Protein AF-0000000072324059 (afdb_homodimer)

Organism: Xylanibacter ruminicola (strain ATCC 19189 / DSM 19721 / CIP 105475 / JCM 8958 / 23) (NCBI:txid264731)

Solvent-accessible surface area (backbone atoms only — not comparable to full-atom values): 71885 Å² total; per-residue (Å²): 132,83,68,82,66,76,68,74,68,68,46,72,65,55,51,50,51,52,51,50,51,44,51,52,53,36,51,53,48,53,70,52,41,66,77,66,84,62,69,85,71,88,82,51,75,71,35,57,34,83,44,36,63,39,50,29,70,50,35,42,52,23,43,55,51,69,64,56,50,46,51,49,46,52,54,49,57,70,64,52,53,51,36,25,38,51,46,71,64,54,51,57,50,34,46,50,49,50,50,60,77,40,64,90,40,55,87,95,51,64,65,66,53,57,57,52,51,42,52,50,53,51,52,49,51,71,54,28,19,23,42,57,69,58,40,57,68,54,53,79,45,62,82,39,47,34,25,40,31,54,87,95,45,72,43,81,38,48,47,74,63,39,28,26,47,66,52,46,56,52,50,54,48,66,36,75,79,44,39,78,45,42,74,61,47,68,71,60,56,61,65,83,57,56,68,59,32,38,41,81,34,60,68,63,29,50,52,52,47,50,50,55,63,67,57,57,36,58,39,83,46,73,44,48,56,61,36,71,65,46,46,56,62,38,63,25,42,74,69,45,37,38,43,51,52,22,49,47,52,52,43,48,68,68,59,67,45,69,68,29,51,53,37,26,51,52,11,44,46,49,40,42,42,53,49,48,46,52,52,51,50,45,32,61,72,74,33,44,77,45,57,72,32,65,45,50,40,50,50,55,56,46,51,37,46,52,53,41,44,51,45,24,50,24,62,65,63,40,60,47,65,66,54,42,58,50,68,47,50,53,17,44,54,32,38,64,76,55,44,62,68,60,14,50,53,51,41,49,46,33,44,57,59,50,31,79,79,45,76,56,29,50,62,49,41,53,22,51,50,50,18,29,50,44,31,43,68,58,47,81,71,62,69,49,73,66,51,55,52,53,27,26,52,51,21,33,52,47,27,50,53,41,47,47,14,51,41,25,50,71,44,53,44,80,87,61,59,67,65,66,60,57,52,28,35,51,52,12,27,58,53,44,60,51,46,60,68,47,45,55,51,49,24,68,74,47,69,53,81,47,59,49,56,37,53,59,66,55,37,64,80,38,70,68,52,39,48,26,49,70,67,17,43,36,53,39,54,48,20,52,51,27,12,53,52,21,21,52,34,20,57,72,66,71,45,61,26,62,58,30,25,35,25,31,58,50,33,61,53,12,37,52,79,56,27,57,78,36,78,64,45,43,87,90,68,63,66,57,78,83,42,54,43,63,60,44,29,43,58,63,47,39,26,37,60,44,21,48,50,49,31,59,72,67,65,52,57,67,76,43,45,47,31,25,36,19,45,60,12,67,38,61,46,54,70,35,47,51,52,41,42,68,77,35,73,87,58,88,71,66,63,67,61,32,34,37,86,29,55,48,21,59,38,52,52,38,44,42,43,28,51,28,47,53,45,54,61,53,57,72,68,51,90,57,89,43,70,67,52,45,45,51,49,47,51,51,55,52,49,48,42,56,72,72,47,46,53,72,63,20,83,60,49,70,51,46,50,50,48,38,48,51,46,50,44,54,48,50,48,56,64,49,47,69,61,64,65,62,73,70,77,84,124,133,83,70,81,64,76,69,75,69,67,46,72,66,54,52,50,51,51,50,49,52,42,51,52,52,37,50,55,49,52,70,51,40,66,77,66,84,64,68,84,72,87,84,51,76,71,35,57,34,83,44,36,63,40,49,29,70,48,35,42,53,23,43,54,51,69,65,56,48,48,52,49,44,52,55,47,55,71,64,52,52,50,34,27,38,52,46,69,63,54,50,57,52,35,45,48,48,50,50,60,77,39,65,88,41,55,87,96,50,64,65,65,52,56,58,51,51,43,52,51,53,50,52,49,51,70,54,28,20,23,42,57,71,60,38,56,69,54,52,80,44,61,82,38,44,34,27,41,31,54,88,95,44,72,44,81,39,50,47,76,62,41,29,26,46,65,53,47,56,53,50,55,48,66,37,74,80,44,39,76,45,42,75,60,47,69,70,62,55,61,66,81,57,56,70,60,33,37,41,81,34,61,68,62,29,49,52,51,48,50,50,55,62,66,57,58,37,58,41,84,45,72,44,46,55,62,37,71,65,45,48,56,64,38,62,26,42,73,69,46,38,37,43,49,52,21,50,47,52,52,42,48,68,68,58,68,46,68,68,28,52,52,37,26,51,52,10,45,47,50,40,42,41,51,48,48,47,53,51,52,50,46,32,60,73,73,34,44,78,44,57,72,33,64,46,51,41,50,48,55,54,48,51,38,48,53,54,40,42,51,47,23,51,24,60,64,62,38,61,48,64,65,54,41,57,51,68,47,49,53,19,43,54,34,37,64,76,54,45,61,68,59,12,50,54,50,41,49,45,32,44,57,58,50,30,77,79,46,76,57,27,48,61,50,41,53,21,51,51,51,18,31,50,44,30,42,67,55,46,81,71,64,70,48,71,66,50,55,53,52,27,28,52,51,21,33,50,47,28,52,52,40,47,48,13,52,42,24,48,72,43,54,43,80,87,63,59,68,65,65,59,56,52,28,34,51,51,13,27,59,54,44,61,50,45,60,69,47,45,54,53,49,24,69,73,47,68,52,81,47,58,50,56,38,54,59,67,53,36,62,80,38,69,68,52,38,48,26,49,70,67,15,44,35,54,40,53,49,20,51,52,28,12,52,52,22,22,51,34,21,57,72,67,71,46,60,27,62,57,32,26,33,24,31,60,50,33,64,54,13,37,51,81,55,27,58,79,36,78,65,45,42,86,89,68,64,64,58,80,84,43,55,43,62,59,44,29,42,58,62,48,41,26,38,60,43,21,47,52,49,33,59,72,68,66,52,56,68,74,44,43,47,29,24,36,21,45,60,12,64,38,60,47,54,69,34,48,51,53,41,42,68,76,36,72,87,58,88,71,66,67,66,60,33,35,35,87,28,54,49,21,58,38,51,52,38,44,41,43,27,50,28,46,53,45,55,63,54,55,72,69,53,89,58,87,43,69,67,52,44,45,50,49,47,50,52,54,51,50,48,42,56,72,72,47,46,52,73,61,21,83,60,50,69,49,47,50,52,50,38,49,52,48,51,43,55,50,49,47,56,65,50,49,67,62,63,66,61,76,69,78,84,124

Sequence (1366 aa):
MSSFNIKNDLTWRDFLIRLGLIIITVAIIVWMMPRSSQHNFKIEKGRPWIYTDLKAPFDFPIYKSDEAVRAERDSIMKQYEPYYIMNSEIVGKQVRQFSKDYSNGIPGLHNDYISIISNRLHRLYEQGIMSNSEYAKISKDTSRFVRIVSGKNATSSQISHVYSVVSAYEQLFQDQTLAKHREVLQKCNLNDYITPNLTYDKERSEASLNDLQNSIPLASGLVQRGEKIIDRGDIVDGKTYNKLLSFQKEMERQNVDQEKIRLNIMGQLLYTAILITCFTIFLTLFRKDYFEKVRSTTMLYALIVLFTIIASAMVEHSVLHVYIVPFAMVPIFIRVFMDSRTAFMAHSTMVLTCACFLQYPLEFVAVELVAGLVAIFSLRELSSRSQLFWTAVSVTLAGILTNLALDWIRINDISKISYSEYNYLIINGVLLFCSYPLLYVIEKAFGFTSNITLIELSDMNKAVLRKMSEVAPGTFQHSIQVGNLAAEIANKIGAKSQLVRTGALYHDIGKIVNPIYFTENQSGVNPHEKMNPIDSAQMIISHVTEGTKLADKYNLPDVIKEFITTHHGQGKTKYFYVQYKNAHPNDDVDDLLFTYPGPNPFTKEQAILMMADTVEAASRSLPDYTEKSIRELVNRLIDAQVAEGYFKECPITFRDIAYAKTVLIEKLKTIYHTRLSYPELKKMSSFNIKNDLTWRDFLIRLGLIIITVAIIVWMMPRSSQHNFKIEKGRPWIYTDLKAPFDFPIYKSDEAVRAERDSIMKQYEPYYIMNSEIVGKQVRQFSKDYSNGIPGLHNDYISIISNRLHRLYEQGIMSNSEYAKISKDTSRFVRIVSGKNATSSQISHVYSVVSAYEQLFQDQTLAKHREVLQKCNLNDYITPNLTYDKERSEASLNDLQNSIPLASGLVQRGEKIIDRGDIVDGKTYNKLLSFQKEMERQNVDQEKIRLNIMGQLLYTAILITCFTIFLTLFRKDYFEKVRSTTMLYALIVLFTIIASAMVEHSVLHVYIVPFAMVPIFIRVFMDSRTAFMAHSTMVLTCACFLQYPLEFVAVELVAGLVAIFSLRELSSRSQLFWTAVSVTLAGILTNLALDWIRINDISKISYSEYNYLIINGVLLFCSYPLLYVIEKAFGFTSNITLIELSDMNKAVLRKMSEVAPGTFQHSIQVGNLAAEIANKIGAKSQLVRTGALYHDIGKIVNPIYFTENQSGVNPHEKMNPIDSAQMIISHVTEGTKLADKYNLPDVIKEFITTHHGQGKTKYFYVQYKNAHPNDDVDDLLFTYPGPNPFTKEQAILMMADTVEAASRSLPDYTEKSIRELVNRLIDAQVAEGYFKECPITFRDIAYAKTVLIEKLKTIYHTRLSYPELKK

pLDDT: mean 85.5, std 12.82, range [18.81, 98.56]

Radius of gyration: 50.64 Å; Cα contacts (8 Å, |Δi|>4): 1934; chains: 2; bounding box: 85×171×115 Å

Nearest PDB structures (foldseek):
  4s1b-assembly3_A  TM=9.639E-01  e=1.904E-17  Listeria monocytogenes EGD-e
  4s1c-assembly3_A  TM=9.757E-01  e=4.007E-17  Listeria monocytogenes EGD-e
  4s1b-assembly3_D-2  TM=9.742E-01  e=4.987E-17  Listeria monocytogenes EGD-e
  4s1c-assembly3_D-2  TM=9.705E-01  e=4.373E-17  Listeria monocytogenes EGD-e
  4s1b-assembly3_A  TM=9.639E-01  e=2.292E-17  Listeria monocytogenes EGD-e

Foldseek 3Di:
DPPPCPCPVCDPVNVVVLVVLLVVLLCLLLVLFDQALQPPQPQDAQFFRAFAFDFALAKFFLFDDPVVLVVVLVVVVQQAAFEKEFAPVLLVVLLVVLCVVAVVHQPPDDNVVNVVLSVLSNVLSVLFEDEPVVLVVQVVPQQHWHWYDYDPDTDIDGSVSHHYLVRSVVVSCVDPVNVVVVVSVVVVCCSVSRDGRIGGDPVVRVVVSVVSSVPRDRGPGMRHGRFGLHHGGDRCHPVSSSVVVRSSVVSCVQRPDPVNSVVVSVVLSVQLSVLSVVLSVCCVPPPVVQVPAPLSVCLLSVLLSVLSSVLSVCSNRSHYDSLLAQLLLQLLLCVQFHNNVNSLSSSLSSLQSSLVNDSPSVLSNQLSSQLNNLLNVQCPAPQDLVSLLVNLVRSLVSSLVSSVVVCVVPVVDPVRDDCSSNVSSVSSSVVSSVSVVVSVVSCVVRQTDGNNNLVVLLPCPDPLNVLCCVQAVLLQVLLQQLLVLLLQLCVVVVHDSSLLSSLSNQLQSLCSVPVCCDPSRHDPDHPCVVPQLLVSLQVVLCSLVSSLVVCVVSVPGPSSNLLNQALQAFHFPVVSVVVVCVVPVPDPDDRSSGTRPHHFDQEPSSLSSNLSSQLSVVLVPDPDDDLVSSLVSSCVRLVVCVVVCSCVNYPADPVSSVSSSVSSSVVSCVVCVVVPPPPDPPD/DPPPCPCPVCDPVNVVVLVVLLVVLLCLLLVLFDQALQPPQPQDAQFFRAFAFDFALAKFFLFDDPVVLVVVLVVVVQQAAFEKEFDPVLLVVLLVVLCVVAVVHQPPDDNVVNVVLSVLSNVLSVLFEDEPVVLVVQVVPQAHWHWYDYPPDTDIDGSVSHHYLVRSVVVSCVDPVNVVVVVSVVVVPCSVSRDGRIDGDPVVRVVVSVVSSVPRDRGPGMRHGRFGLHHGGDRCHPVSSSVVVRSSVVSCVQRPDPVNSVVVSVVLSVQLSVLSVVLSVCCVPPPVVQVPAPLSVCLLSVLLSVLSSVLSVCSNRSHYDSLLAQLLLQLLLCVQQHNNVNSLSSSLSSLQSSLVNDSPSVLSNQLSSQLNNLLNVQCPAPQDLVSLLVNLVRSLVSSLVSSVVVCVVPVVDPVRDDCSSNVSSVSSSVVSSVSVVVSVVSCVVRQTDGNNNLVVLLPCPDPLNVLCCVQAVLLQVLLQQLLVLLLQLCVVVVHDSSLLSSLSNQLQSLCSVPVCCDPSRHDPDHPCVVPQLLVSLQVVLCSLVSSLVVCVVSVPGPSSNLLNQALQAFHFPVVSVVVCCVVPVPDPDDRSSGTRPHHFDQEPSSLSSNLSSQLSVVLVPDPDDDLVSSLVSSCVRLVVCVVVPSCVNYPADPVSSVSSSVSSSVVSCVVCVVVPPPPDPPD

InterPro domains:
  IPR003607 HD/PDEase domain [SM00471] (471-627)
  IPR003607 HD/PDEase domain [cd00077] (473-638)
  IPR006674 HD domain [PF01966] (475-617)
  IPR006674 HD domain [PS51831] (475-569)
  IPR006675 HDIG domain [TIGR00277] (473-570)
  IPR011621 Metal-dependent phosphohydrolase, 7TM intracellular domain [PF07698] (264-450)
  IPR011624 Metal-dependent phosphohydrolase, 7TM extracellular domain [PF07697] (52-247)
  IPR052722 Cyclic-di-AMP phosphodiesterase PgpH [PTHR36442] (16-683)

Secondary structure (DSSP, 8-state):
-----------HHHHHHHHHHHHHHHHHHHHHS-----------TTSB--SSPEE-SS-EEEEPPHHHHHHHHHHHHHH---EEEE-HHHHHHHHHHHHHHTTT--TTS-THHHHHHHHHHHHHHHH-EE-HHHHHHHTTSTT-EEEEEETTEEEEEEGGGSEEHHHHHHHHTTSHHHHTTHHHHHTTTGGGG----EEE-HHHHHHHHHHHHHHS-SEEEEEPTT-EEE-TT-B--HHHHHHHHHHHHHHHHHH--HHHHHHHHHHHHHHHHHHHHHHHHHHHHH-HHHHTSHHHHHHHHHHHHHHHHHHHHHHHTT-S-GGGS-TTHHHHHHHHHS-HHHHHHHHHHHHHHHHTT-SSHHHHHHHHHHHHHHHHHH-SS---HHHHHHHHHHHHHHHHHHHHHHHHHH-S-GGG--HHHHHHHHHHHHHGGGHHHHHHHHHHHHT---HHHHHHHT-TTSHHHHHHHHH-HHHHHHHHHHHHHHHHHHHHHTS-HHHHHHHHHHTTGGGGTSGGGSGGG-SS--GGGGS-HHHHHHHHHHHHHHHHHHHHHTT--HHHHHHHHHTTTT-B-HHHHHHHHHH-TT----GGGGB---PPP-SHHHHHHHHHHHHHHHHTT-S---HHHHHHHHHHHHHHHHHHTTTTTS---HHHHHHHHHHHHHHHHHHHHHHHTS-----/-----------HHHHHHHHHHHHHHHHHHHHHS-----------TTSB--SSPEE-SS-EEEEPPHHHHHHHHHHHHHH---EEEE-HHHHHHHHHHHHHHTTT--TTS-THHHHHHHHHHH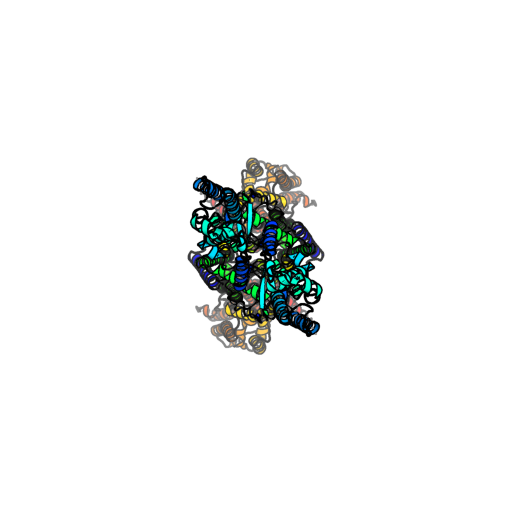HHHHH-EE-HHHHHHHTTSTT-EEEEEETTEEEEEEGGGSEEHHHHHHHHTTSHHHHTTHHHHHTTTGGGG----EEE-HHHHHHHHHHHHHHS-SEEEEEPTT-EEE-TT-B--HHHHHHHHHHHHHHHHHH--HHHHHHHHHHHHHHHHHHHHHHHHHHHHH-HHHHTSHHHHHHHHHHHHHHHHHHHHHHHTT-S-GGGS-TTHHHHHHHHHS-HHHHHHHHHHHHHHHHTT-SSHHHHHHHHHHHHHHHHHH-SS---HHHHHHHHHHHHHHHHHHHHHHHHHH-S-GGG--HHHHHHHHHHHHHGGGHHHHHHHHHHHHT---HHHHHHHT-TTSHHHHHHHHH-HHHHHHHHHHHHHHHHHHHHHTS-HHHHHHHHHHTTGGGGTSGGGSGGG-SS--GGGGS-HHHHHHHHHHHHHHHHHHHHHTT--HHHHHHHHHTTTT-B-HHHHHHHHHH-TT----GGGGB---PPP-SHHHHHHHHHHHHHHHHTT-S---HHHHHHHHHHHHHHHHHHTTTTTS---HHHHHHHHHHHHHHHHHHHHHHHT------

Structure (mmCIF, N/CA/C/O backbone):
data_AF-0000000072324059-model_v1
#
loop_
_entity.id
_entity.type
_entity.pdbx_description
1 polymer 'Membrane-associated receptor'
#
loop_
_atom_site.group_PDB
_atom_site.id
_atom_site.type_symbol
_atom_site.label_atom_id
_atom_site.label_alt_id
_atom_site.label_comp_id
_atom_site.label_asym_id
_atom_site.label_entity_id
_atom_site.label_seq_id
_atom_site.pdbx_PDB_ins_code
_atom_site.Cartn_x
_atom_site.Cartn_y
_atom_site.Cartn_z
_atom_site.occupancy
_atom_site.B_iso_or_equiv
_atom_site.auth_seq_id
_atom_site.auth_comp_id
_atom_site.auth_asym_id
_atom_site.auth_atom_id
_atom_site.pdbx_PDB_model_num
ATOM 1 N N . MET A 1 1 ? 17.906 17.406 27.359 1 18.86 1 MET A N 1
ATOM 2 C CA . MET A 1 1 ? 18.156 16.188 26.594 1 18.86 1 MET A CA 1
ATOM 3 C C . MET A 1 1 ? 16.906 15.297 26.562 1 18.86 1 MET A C 1
ATOM 5 O O . MET A 1 1 ? 17.016 14.078 26.438 1 18.86 1 MET A O 1
ATOM 9 N N . SER A 1 2 ? 15.789 15.828 26.875 1 21.97 2 SER A N 1
ATOM 10 C CA . SER A 1 2 ? 14.492 15.203 27.109 1 21.97 2 SER A CA 1
ATOM 11 C C . SER A 1 2 ? 14.016 14.438 25.875 1 21.97 2 SER A C 1
ATOM 13 O O . SER A 1 2 ? 13.898 15 24.797 1 21.97 2 SER A O 1
ATOM 15 N N . SER A 1 3 ? 14.484 13.148 25.781 1 26.77 3 SER A N 1
ATOM 16 C CA . SER A 1 3 ? 14.117 12.023 24.922 1 26.77 3 SER A CA 1
ATOM 17 C C . SER A 1 3 ? 12.633 12.047 24.578 1 26.77 3 SER A C 1
ATOM 19 O O . SER A 1 3 ? 11.781 12.062 25.469 1 26.77 3 SER A O 1
ATOM 21 N N . PHE A 1 4 ? 12.211 12.875 23.734 1 28.81 4 PHE A N 1
ATOM 22 C CA . PHE A 1 4 ? 10.859 12.695 23.203 1 28.81 4 PHE A CA 1
ATOM 23 C C . PHE A 1 4 ? 10.523 11.211 23.094 1 28.81 4 PHE A C 1
ATOM 25 O O . PHE A 1 4 ? 11.086 10.508 22.25 1 28.81 4 PHE A O 1
ATOM 32 N N . ASN A 1 5 ? 10.336 10.477 24.156 1 31.94 5 ASN A N 1
ATOM 33 C CA . ASN A 1 5 ? 9.75 9.172 24.422 1 31.94 5 ASN A CA 1
ATOM 34 C C . ASN A 1 5 ? 8.531 8.906 23.547 1 31.94 5 ASN A C 1
ATOM 36 O O . ASN A 1 5 ? 7.477 9.508 23.75 1 31.94 5 ASN A O 1
ATOM 40 N N . ILE A 1 6 ? 8.625 8.984 22.312 1 38.5 6 ILE A N 1
ATOM 41 C CA . ILE A 1 6 ? 7.504 8.312 21.656 1 38.5 6 ILE A CA 1
ATOM 42 C C . ILE A 1 6 ? 7.027 7.141 22.516 1 38.5 6 ILE A C 1
ATOM 44 O O . ILE A 1 6 ? 7.734 6.141 22.672 1 38.5 6 ILE A O 1
ATOM 48 N N . LYS A 1 7 ? 6.543 7.363 23.609 1 38.88 7 LYS A N 1
ATOM 49 C CA . LYS A 1 7 ? 5.852 6.414 24.484 1 38.88 7 LYS A CA 1
ATOM 50 C C . LYS A 1 7 ? 5.098 5.371 23.672 1 38.88 7 LYS A C 1
ATOM 52 O O . LYS A 1 7 ? 4.094 5.684 23.016 1 38.88 7 LYS A O 1
ATOM 57 N N . ASN A 1 8 ? 5.652 4.527 22.922 1 48.31 8 ASN A N 1
ATOM 58 C CA . ASN A 1 8 ? 5.09 3.242 22.531 1 48.31 8 ASN A CA 1
ATOM 59 C C . ASN A 1 8 ? 4.219 2.645 23.625 1 48.31 8 ASN A C 1
ATOM 61 O O . ASN A 1 8 ? 4.664 1.763 24.359 1 48.31 8 ASN A O 1
ATOM 65 N N . ASP A 1 9 ? 3.529 3.4 24.203 1 56.38 9 ASP A N 1
ATOM 66 C CA . ASP A 1 9 ? 2.768 2.979 25.375 1 56.38 9 ASP A CA 1
ATOM 67 C C . ASP A 1 9 ? 1.822 1.83 25.031 1 56.38 9 ASP A C 1
ATOM 69 O O . ASP A 1 9 ? 0.601 1.977 25.125 1 56.38 9 ASP A O 1
ATOM 73 N N . LEU A 1 10 ? 2.232 1.061 24.094 1 67.62 10 LEU A N 1
ATOM 74 C CA . LEU A 1 10 ? 1.354 -0.103 24.047 1 67.62 10 LEU A CA 1
ATOM 75 C C . LEU A 1 10 ? 1.374 -0.856 25.375 1 67.62 10 LEU A C 1
ATOM 77 O O . LEU A 1 10 ? 2.432 -1.305 25.812 1 67.62 10 LEU A O 1
ATOM 81 N N . THR A 1 11 ? 0.363 -0.679 26.172 1 78.38 11 THR A N 1
ATOM 82 C CA . THR A 1 11 ? 0.177 -1.412 27.406 1 78.38 11 THR A CA 1
ATOM 83 C C . THR A 1 11 ? 0.084 -2.912 27.156 1 78.38 11 THR A C 1
ATOM 85 O O . THR A 1 11 ? -0.093 -3.338 26 1 78.38 11 THR A O 1
ATOM 88 N N . TRP A 1 12 ? 0.52 -3.732 28.062 1 82.12 12 TRP A N 1
ATOM 89 C CA . TRP A 1 12 ? 0.41 -5.184 27.984 1 82.12 12 TRP A CA 1
ATOM 90 C C . TRP A 1 12 ? -0.991 -5.602 27.547 1 82.12 12 TRP A C 1
ATOM 92 O O . TRP A 1 12 ? -1.155 -6.578 26.812 1 82.12 12 TRP A O 1
ATOM 102 N N . ARG A 1 13 ? -1.953 -4.875 27.969 1 83.19 13 ARG A N 1
ATOM 103 C CA . ARG A 1 13 ? -3.33 -5.156 27.578 1 83.19 13 ARG A CA 1
ATOM 104 C C . ARG A 1 13 ? -3.523 -4.965 26.078 1 83.19 13 ARG A C 1
ATOM 106 O O . ARG A 1 13 ? -4.207 -5.758 25.422 1 83.19 13 ARG A O 1
ATOM 113 N N . ASP A 1 14 ? -2.873 -3.855 25.516 1 85.69 14 ASP A N 1
ATOM 114 C CA . ASP A 1 14 ? -2.975 -3.598 24.094 1 85.69 14 ASP A CA 1
ATOM 115 C C . ASP A 1 14 ? -2.326 -4.719 23.281 1 85.69 14 ASP A C 1
ATOM 117 O O . ASP A 1 14 ? -2.844 -5.117 22.234 1 85.69 14 ASP A O 1
ATOM 121 N N . PHE A 1 15 ? -1.252 -5.238 23.812 1 89.12 15 PHE A N 1
ATOM 122 C CA . PHE A 1 15 ? -0.551 -6.332 23.156 1 89.12 15 PHE A CA 1
ATOM 123 C C . PHE A 1 15 ? -1.398 -7.598 23.156 1 89.12 15 PHE A C 1
ATOM 125 O O . PHE A 1 15 ? -1.468 -8.305 22.141 1 89.12 15 PHE A O 1
ATOM 132 N N . LEU A 1 16 ? -2.127 -7.922 24.219 1 89.25 16 LEU A N 1
ATOM 133 C CA . LEU A 1 16 ? -2.957 -9.117 24.344 1 89.25 16 LEU A CA 1
ATOM 134 C C . LEU A 1 16 ? -4.164 -9.023 23.406 1 89.25 16 LEU A C 1
ATOM 136 O O . LEU A 1 16 ? -4.578 -10.031 22.828 1 89.25 16 LEU A O 1
ATOM 140 N N . ILE A 1 17 ? -4.668 -7.852 23.312 1 88.75 17 ILE A N 1
ATOM 141 C CA . ILE A 1 17 ? -5.816 -7.66 22.422 1 88.75 17 ILE A CA 1
ATOM 142 C C . ILE A 1 17 ? -5.398 -7.891 20.984 1 88.75 17 ILE A C 1
ATOM 144 O O . ILE A 1 17 ? -6.109 -8.547 20.219 1 88.75 17 ILE A O 1
ATOM 148 N N . ARG A 1 18 ? -4.289 -7.383 20.672 1 91.19 18 ARG A N 1
ATOM 149 C CA . ARG A 1 18 ? -3.785 -7.551 19.312 1 91.19 18 ARG A CA 1
ATOM 150 C C . ARG A 1 18 ? -3.482 -9.016 19.016 1 91.19 18 ARG A C 1
ATOM 152 O O . ARG A 1 18 ? -3.824 -9.523 17.953 1 91.19 18 ARG A O 1
ATOM 159 N N . LEU A 1 19 ? -2.869 -9.672 19.922 1 92.62 19 LEU A N 1
ATOM 160 C CA . LEU A 1 19 ? -2.557 -11.086 19.766 1 92.62 19 LEU A CA 1
ATOM 161 C C . LEU A 1 19 ? -3.832 -11.922 19.672 1 92.62 19 LEU A C 1
ATOM 163 O O . LEU A 1 19 ? -3.914 -12.859 18.875 1 92.62 19 LEU A O 1
ATOM 167 N N . GLY A 1 20 ? -4.816 -11.594 20.531 1 92.44 20 GLY A N 1
ATOM 168 C CA . GLY A 1 20 ? -6.098 -12.281 20.469 1 92.44 20 GLY A CA 1
ATOM 169 C C . GLY A 1 20 ? -6.801 -12.109 19.141 1 92.44 20 GLY A C 1
ATOM 170 O O . GLY A 1 20 ? -7.371 -13.062 18.609 1 92.44 20 GLY A O 1
ATOM 171 N N . LEU A 1 21 ? -6.754 -10.922 18.625 1 92.88 21 LEU A N 1
ATOM 172 C CA . LEU A 1 21 ? -7.363 -10.633 17.328 1 92.88 21 LEU A CA 1
ATOM 173 C C . LEU A 1 21 ? -6.695 -11.445 16.234 1 92.88 21 LEU A C 1
ATOM 175 O O . LEU A 1 21 ? -7.371 -11.984 15.352 1 92.88 21 LEU A O 1
ATOM 179 N N . ILE A 1 22 ? -5.383 -11.508 16.281 1 94.19 22 ILE A N 1
ATOM 180 C CA . ILE A 1 22 ? -4.625 -12.273 15.305 1 94.19 22 ILE A CA 1
ATOM 181 C C . ILE A 1 22 ? -5.004 -13.75 15.398 1 94.19 22 ILE A C 1
ATOM 183 O O . ILE A 1 22 ? -5.332 -14.375 14.391 1 94.19 22 ILE A O 1
ATOM 187 N N . ILE A 1 23 ? -5.02 -14.297 16.594 1 95.44 23 ILE A N 1
ATOM 188 C CA . ILE A 1 23 ? -5.262 -15.719 16.797 1 95.44 23 ILE A CA 1
ATOM 189 C C . ILE A 1 23 ? -6.676 -16.078 16.344 1 95.44 23 ILE A C 1
ATOM 191 O O . ILE A 1 23 ? -6.875 -17.062 15.641 1 95.44 23 ILE A O 1
ATOM 195 N N . ILE A 1 24 ? -7.609 -15.281 16.672 1 95.44 24 ILE A N 1
ATOM 196 C CA . ILE A 1 24 ? -9 -15.555 16.328 1 95.44 24 ILE A CA 1
ATOM 197 C C . ILE A 1 24 ? -9.18 -15.484 14.812 1 95.44 24 ILE A C 1
ATOM 199 O O . ILE A 1 24 ? -9.82 -16.344 14.219 1 95.44 24 ILE A O 1
ATOM 203 N N . THR A 1 25 ? -8.664 -14.438 14.219 1 96.81 25 THR A N 1
ATOM 204 C CA . THR A 1 25 ? -8.789 -14.273 12.773 1 96.81 25 THR A CA 1
ATOM 205 C C . THR A 1 25 ? -8.117 -15.422 12.031 1 96.81 25 THR A C 1
ATOM 207 O O . THR A 1 25 ? -8.68 -15.977 11.094 1 96.81 25 THR A O 1
ATOM 210 N N . VAL A 1 26 ? -6.891 -15.789 12.461 1 97.31 26 VAL A N 1
ATOM 211 C CA . VAL A 1 26 ? -6.137 -16.859 11.836 1 97.31 26 VAL A CA 1
ATOM 212 C C . VAL A 1 26 ? -6.879 -18.188 12.008 1 97.31 26 VAL A C 1
ATOM 214 O O . VAL A 1 26 ? -6.992 -18.969 11.07 1 97.31 26 VAL A O 1
ATOM 217 N N . ALA A 1 27 ? -7.398 -18.438 13.156 1 96.06 27 ALA A N 1
ATOM 218 C CA . ALA A 1 27 ? -8.109 -19.672 13.445 1 96.06 27 ALA A CA 1
ATOM 219 C C . ALA A 1 27 ? -9.352 -19.812 12.57 1 96.06 27 ALA A C 1
ATOM 221 O O . ALA A 1 27 ? -9.602 -20.891 12.008 1 96.06 27 ALA A O 1
ATOM 222 N N . ILE A 1 28 ? -10.094 -18.781 12.438 1 96.44 28 ILE A N 1
ATOM 223 C CA . ILE A 1 28 ? -11.312 -18.812 11.641 1 96.44 28 ILE A CA 1
ATOM 224 C C . ILE A 1 28 ? -10.969 -19.062 10.172 1 96.44 28 ILE A C 1
ATOM 226 O O . ILE A 1 28 ? -11.586 -19.906 9.516 1 96.44 28 ILE A O 1
ATOM 230 N N . ILE A 1 29 ? -9.992 -18.359 9.656 1 96.44 29 ILE A N 1
ATOM 231 C CA . ILE A 1 29 ? -9.625 -18.438 8.25 1 96.44 29 ILE A CA 1
ATOM 232 C C . ILE A 1 29 ? -9.109 -19.844 7.941 1 96.44 29 ILE A C 1
ATOM 234 O O . ILE A 1 29 ? -9.547 -20.484 6.98 1 96.44 29 ILE A O 1
ATOM 238 N N . VAL A 1 30 ? -8.156 -20.312 8.773 1 94.88 30 VAL A N 1
ATOM 239 C CA . VAL A 1 30 ? -7.527 -21.609 8.516 1 94.88 30 VAL A CA 1
ATOM 240 C C . VAL A 1 30 ? -8.555 -22.734 8.688 1 94.88 30 VAL A C 1
ATOM 242 O O . VAL A 1 30 ? -8.531 -23.719 7.945 1 94.88 30 VAL A O 1
ATOM 245 N N . TRP A 1 31 ? -9.453 -22.562 9.617 1 92.44 31 TRP A N 1
ATOM 246 C CA . TRP A 1 31 ? -10.492 -23.547 9.836 1 92.44 31 TRP A CA 1
ATOM 247 C C . TRP A 1 31 ? -11.391 -23.672 8.609 1 92.44 31 TRP A C 1
ATOM 249 O O . TRP A 1 31 ? -11.875 -24.766 8.297 1 92.44 31 TRP A O 1
ATOM 259 N N . MET A 1 32 ? -11.531 -22.641 7.898 1 91.25 32 MET A N 1
ATOM 260 C CA . MET A 1 32 ? -12.461 -22.625 6.773 1 91.25 32 MET A CA 1
ATOM 261 C C . MET A 1 32 ? -11.734 -22.922 5.465 1 91.25 32 MET A C 1
ATOM 263 O O . MET A 1 32 ? -12.367 -23.141 4.43 1 91.25 32 MET A O 1
ATOM 267 N N . MET A 1 33 ? -10.445 -22.953 5.43 1 90.12 33 MET A N 1
ATOM 268 C CA . MET A 1 33 ? -9.68 -23.219 4.223 1 90.12 33 MET A CA 1
ATOM 269 C C . MET A 1 33 ? -9.852 -24.672 3.781 1 90.12 33 MET A C 1
ATOM 271 O O . MET A 1 33 ? -10.016 -25.562 4.617 1 90.12 33 MET A O 1
ATOM 275 N N . PRO A 1 34 ? -9.844 -24.812 2.502 1 82.75 34 PRO A N 1
ATOM 276 C CA . PRO A 1 34 ? -10.008 -26.172 2.016 1 82.75 34 PRO A CA 1
ATOM 277 C C . PRO A 1 34 ? -8.812 -27.062 2.344 1 82.75 34 PRO A C 1
ATOM 279 O O . PRO A 1 34 ? -7.668 -26.594 2.334 1 82.75 34 PRO A O 1
ATOM 282 N N . ARG A 1 35 ? -8.992 -28.109 2.936 1 67.25 35 ARG A N 1
ATOM 283 C CA . ARG A 1 35 ? -7.938 -29.047 3.299 1 67.25 35 ARG A CA 1
ATOM 284 C C . ARG A 1 35 ? -7.523 -29.906 2.102 1 67.25 35 ARG A C 1
ATOM 286 O O . ARG A 1 35 ? -6.332 -30.125 1.876 1 67.25 35 ARG A O 1
ATOM 293 N N . SER A 1 36 ? -8.406 -30.812 1.737 1 54.88 36 SER A N 1
ATOM 294 C CA . SER A 1 36 ? -8.047 -31.828 0.753 1 54.88 36 SER A CA 1
ATOM 295 C C . SER A 1 36 ? -8.367 -31.359 -0.664 1 54.88 36 SER A C 1
ATOM 297 O O . SER A 1 36 ? -9.391 -30.734 -0.898 1 54.88 36 SER A O 1
ATOM 299 N N . SER A 1 37 ? -7.324 -30.938 -1.351 1 50.34 37 SER A N 1
ATOM 300 C CA . SER A 1 37 ? -7.539 -30.781 -2.787 1 50.34 37 SER A CA 1
ATOM 301 C C . SER A 1 37 ? -8.461 -31.875 -3.326 1 50.34 37 SER A C 1
ATOM 303 O O . SER A 1 37 ? -8.57 -32.062 -4.539 1 50.34 37 SER A O 1
ATOM 305 N N . GLN A 1 38 ? -9 -32.719 -2.512 1 47.31 38 GLN A N 1
ATOM 306 C CA . GLN A 1 38 ? -9.781 -33.844 -3.006 1 47.31 38 GLN A CA 1
ATOM 307 C C . GLN A 1 38 ? -11.078 -33.375 -3.66 1 47.31 38 GLN A C 1
ATOM 309 O O . GLN A 1 38 ? -11.969 -32.875 -2.982 1 47.31 38 GLN A O 1
ATOM 314 N N . HIS A 1 39 ? -11.031 -32.812 -4.715 1 50.5 39 HIS A N 1
ATOM 315 C CA . HIS A 1 39 ? -12.305 -32.656 -5.41 1 50.5 39 HIS A CA 1
ATOM 316 C C . HIS A 1 39 ? -12.922 -34 -5.738 1 50.5 39 HIS A C 1
ATOM 318 O O . HIS A 1 39 ? -12.344 -34.781 -6.504 1 50.5 39 HIS A O 1
ATOM 324 N N . ASN A 1 40 ? -13.695 -34.656 -4.844 1 51.72 40 ASN A N 1
ATOM 325 C CA . ASN A 1 40 ? -14.453 -35.844 -5.223 1 51.72 40 ASN A CA 1
ATOM 326 C C . ASN A 1 40 ? -15.461 -35.531 -6.32 1 51.72 40 ASN A C 1
ATOM 328 O O . ASN A 1 40 ? -16.516 -34.938 -6.059 1 51.72 40 ASN A O 1
ATOM 332 N N . PHE A 1 41 ? -14.93 -35.594 -7.559 1 60.31 41 PHE A N 1
ATOM 333 C CA . PHE A 1 41 ? -15.828 -35.469 -8.695 1 60.31 41 PHE A CA 1
ATOM 334 C C . PHE A 1 41 ? -16.547 -36.781 -8.992 1 60.31 41 PHE A C 1
ATOM 336 O O . PHE A 1 41 ? -15.93 -37.844 -8.977 1 60.31 41 PHE A O 1
ATOM 343 N N . LYS A 1 42 ? -17.875 -36.844 -8.875 1 64.81 42 LYS A N 1
ATOM 344 C CA . LYS A 1 42 ? -18.594 -37.969 -9.461 1 64.81 42 LYS A CA 1
ATOM 345 C C . LYS A 1 42 ? -18.531 -37.938 -10.984 1 64.81 42 LYS A C 1
ATOM 347 O O . LYS A 1 42 ? -19.266 -37.188 -11.633 1 64.81 42 LYS A O 1
ATOM 352 N N . ILE A 1 43 ? -17.531 -38.562 -11.523 1 72.81 43 ILE A N 1
ATOM 353 C CA . ILE A 1 43 ? -17.281 -38.562 -12.961 1 72.81 43 ILE A CA 1
ATOM 354 C C . ILE A 1 43 ? -18.141 -39.625 -13.625 1 72.81 43 ILE A C 1
ATOM 356 O O . ILE A 1 43 ? -18.031 -40.812 -13.297 1 72.81 43 ILE A O 1
ATOM 360 N N . GLU A 1 44 ? -19.156 -39.188 -14.312 1 70.12 44 GLU A N 1
ATOM 361 C CA . GLU A 1 44 ? -20 -40.125 -15.078 1 70.12 44 GLU A CA 1
ATOM 362 C C . GLU A 1 44 ? -19.812 -39.906 -16.578 1 70.12 44 GLU A C 1
ATOM 364 O O . GLU A 1 44 ? -19.953 -38.812 -17.078 1 70.12 44 GLU A O 1
ATOM 369 N N . LYS A 1 45 ? -19.469 -40.969 -17.25 1 76 45 LYS A N 1
ATOM 370 C CA . LYS A 1 45 ? -19.281 -40.938 -18.688 1 76 45 LYS A CA 1
ATOM 371 C C . LYS A 1 45 ? -20.594 -40.656 -19.406 1 76 45 LYS A C 1
ATOM 373 O O . LYS A 1 45 ? -21.625 -41.25 -19.078 1 76 45 LYS A O 1
ATOM 378 N N . GLY A 1 46 ? -20.594 -39.75 -20.312 1 71.31 46 GLY A N 1
ATOM 379 C CA . GLY A 1 46 ? -21.766 -39.469 -21.125 1 71.31 46 GLY A CA 1
ATOM 380 C C . GLY A 1 46 ? -22.688 -38.438 -20.5 1 71.31 46 GLY A C 1
ATOM 381 O O . GLY A 1 46 ? -23.703 -38.062 -21.078 1 71.31 46 GLY A O 1
ATOM 382 N N . ARG A 1 47 ? -22.438 -38.062 -19.406 1 72 47 ARG A N 1
ATOM 383 C CA . ARG A 1 47 ? -23.25 -37.062 -18.719 1 72 47 ARG A CA 1
ATOM 384 C C . ARG A 1 47 ? -22.531 -35.688 -18.719 1 72 47 ARG A C 1
ATOM 386 O O . ARG A 1 47 ? -21.312 -35.625 -18.844 1 72 47 ARG A O 1
ATOM 393 N N . PRO A 1 48 ? -23.344 -34.688 -18.672 1 75.81 48 PRO A N 1
ATOM 394 C CA . PRO A 1 48 ? -22.719 -33.375 -18.625 1 75.81 48 PRO A CA 1
ATOM 395 C C . PRO A 1 48 ? -21.938 -33.125 -17.344 1 75.81 48 PRO A C 1
ATOM 397 O O . PRO A 1 48 ? -22.344 -33.562 -16.266 1 75.81 48 PRO A O 1
ATOM 400 N N . TRP A 1 49 ? -20.812 -32.406 -17.469 1 77.88 49 TRP A N 1
ATOM 401 C CA . TRP A 1 49 ? -19.969 -32.031 -16.344 1 77.88 49 TRP A CA 1
ATOM 402 C C . TRP A 1 49 ? -20.656 -30.969 -15.469 1 77.88 49 TRP A C 1
ATOM 404 O O . TRP A 1 49 ? -20.938 -29.875 -15.945 1 77.88 49 TRP A O 1
ATOM 414 N N . ILE A 1 50 ? -20.984 -31.328 -14.266 1 67.69 50 ILE A N 1
ATOM 415 C CA . ILE A 1 50 ? -21.812 -30.484 -13.406 1 67.69 50 ILE A CA 1
ATOM 416 C C . ILE A 1 50 ? -20.922 -29.594 -12.547 1 67.69 50 ILE A C 1
ATOM 418 O O . ILE A 1 50 ? -21.375 -28.594 -11.984 1 67.69 50 ILE A O 1
ATOM 422 N N . TYR A 1 51 ? -19.75 -29.922 -12.516 1 71.62 51 TYR A N 1
ATOM 423 C CA . TYR A 1 51 ? -18.844 -29.156 -11.656 1 71.62 51 TYR A CA 1
ATOM 424 C C . TYR A 1 51 ? -18.234 -28 -12.414 1 71.62 51 TYR A C 1
ATOM 426 O O . TYR A 1 51 ? -18.531 -27.781 -13.586 1 71.62 51 TYR A O 1
ATOM 434 N N . THR A 1 52 ? -17.516 -27.172 -11.734 1 69.25 52 THR A N 1
ATOM 435 C CA . THR A 1 52 ? -16.875 -26 -12.328 1 69.25 52 THR A CA 1
ATOM 436 C C . THR A 1 52 ? -15.898 -26.422 -13.422 1 69.25 52 THR A C 1
ATOM 438 O O . THR A 1 52 ? -15.438 -27.562 -13.453 1 69.25 52 THR A O 1
ATOM 441 N N . ASP A 1 53 ? -15.734 -25.469 -14.32 1 72.19 53 ASP A N 1
ATOM 442 C CA . ASP A 1 53 ? -14.75 -25.719 -15.367 1 72.19 53 ASP A CA 1
ATOM 443 C C . ASP A 1 53 ? -13.438 -26.234 -14.773 1 72.19 53 ASP A C 1
ATOM 445 O O . ASP A 1 53 ? -12.977 -25.719 -13.75 1 72.19 53 ASP A O 1
ATOM 449 N N . LEU A 1 54 ? -13.062 -27.344 -15.25 1 74.69 54 LEU A N 1
ATOM 450 C CA . LEU A 1 54 ? -11.859 -27.953 -14.711 1 74.69 54 LEU A CA 1
ATOM 451 C C . LEU A 1 54 ? -10.672 -27.75 -15.641 1 74.69 54 LEU A C 1
ATOM 453 O O . LEU A 1 54 ? -10.719 -28.156 -16.812 1 74.69 54 LEU A O 1
ATOM 457 N N . LYS A 1 55 ? -9.844 -26.953 -15.234 1 73.5 55 LYS A N 1
ATOM 458 C CA . LYS A 1 55 ? -8.539 -26.828 -15.883 1 73.5 55 LYS A CA 1
ATOM 459 C C . LYS A 1 55 ? -7.477 -27.609 -15.117 1 73.5 55 LYS A C 1
ATOM 461 O O . LYS A 1 55 ? -7.539 -27.719 -13.891 1 73.5 55 LYS A O 1
ATOM 466 N N . ALA A 1 56 ? -6.582 -28.203 -15.867 1 70.38 56 ALA A N 1
ATOM 467 C CA . ALA A 1 56 ? -5.543 -29.016 -15.234 1 70.38 56 ALA A CA 1
ATOM 468 C C . ALA A 1 56 ? -4.648 -28.156 -14.344 1 70.38 56 ALA A C 1
ATOM 470 O O . ALA A 1 56 ? -3.957 -27.25 -14.836 1 70.38 56 ALA A O 1
ATOM 471 N N . PRO A 1 57 ? -4.84 -28.375 -13.078 1 65.19 57 PRO A N 1
ATOM 472 C CA . PRO A 1 57 ? -4.031 -27.562 -12.18 1 65.19 57 PRO A CA 1
ATOM 473 C C . PRO A 1 57 ? -2.547 -27.922 -12.219 1 65.19 57 PRO A C 1
ATOM 475 O O . PRO A 1 57 ? -1.706 -27.141 -11.773 1 65.19 57 PRO A O 1
ATOM 478 N N . PHE A 1 58 ? -2.223 -29.078 -12.641 1 63.22 58 PHE A N 1
ATOM 479 C CA . PHE A 1 58 ? -0.867 -29.578 -12.797 1 63.22 58 PHE A CA 1
ATOM 480 C C . PHE A 1 58 ? -0.794 -30.578 -13.953 1 63.22 58 PHE A C 1
ATOM 482 O O . PHE A 1 58 ? -1.824 -31.031 -14.453 1 63.22 58 PHE A O 1
ATOM 489 N N . ASP A 1 59 ? 0.325 -30.766 -14.461 1 62.19 59 ASP A N 1
ATOM 490 C CA . ASP A 1 59 ? 0.507 -31.781 -15.5 1 62.19 59 ASP A CA 1
ATOM 491 C C . ASP A 1 59 ? 0.266 -33.188 -14.961 1 62.19 59 ASP A C 1
ATOM 493 O O . ASP A 1 59 ? 0.709 -33.5 -13.859 1 62.19 59 ASP A O 1
ATOM 497 N N . PHE A 1 60 ? -0.546 -33.938 -15.539 1 73 60 PHE A N 1
ATOM 498 C CA . PHE A 1 60 ? -0.748 -35.344 -15.125 1 73 60 PHE A CA 1
ATOM 499 C C . PHE A 1 60 ? -0.923 -36.25 -16.344 1 73 60 PHE A C 1
ATOM 501 O O . PHE A 1 60 ? -1.408 -35.781 -17.391 1 73 60 PHE A O 1
ATOM 508 N N . PRO A 1 61 ? -0.344 -37.438 -16.203 1 72.88 61 PRO A N 1
ATOM 509 C CA . PRO A 1 61 ? -0.525 -38.406 -17.281 1 72.88 61 PRO A CA 1
ATOM 510 C C . PRO A 1 61 ? -1.952 -38.938 -17.359 1 72.88 61 PRO A C 1
ATOM 512 O O . PRO A 1 61 ? -2.662 -38.969 -16.359 1 72.88 61 PRO A O 1
ATOM 515 N N . ILE A 1 62 ? -2.436 -39.188 -18.469 1 79.25 62 ILE A N 1
ATOM 516 C CA . ILE A 1 62 ? -3.703 -39.875 -18.672 1 79.25 62 ILE A CA 1
ATOM 517 C C . ILE A 1 62 ? -3.504 -41.375 -18.5 1 79.25 62 ILE A C 1
ATOM 519 O O . ILE A 1 62 ? -2.986 -42.062 -19.391 1 79.25 62 ILE A O 1
ATOM 523 N N . TYR A 1 63 ? -3.906 -41.875 -17.312 1 77.94 63 TYR A N 1
ATOM 524 C CA . TYR A 1 63 ? -3.711 -43.281 -16.984 1 77.94 63 TYR A CA 1
ATOM 525 C C . TYR A 1 63 ? -4.598 -44.156 -17.844 1 77.94 63 TYR A C 1
ATOM 527 O O . TYR A 1 63 ? -5.754 -43.812 -18.125 1 77.94 63 TYR A O 1
ATOM 535 N N . LYS A 1 64 ? -4.055 -45.25 -18.25 1 74.06 64 LYS A N 1
ATOM 536 C CA . LYS A 1 64 ? -4.84 -46.25 -18.953 1 74.06 64 LYS A CA 1
ATOM 537 C C . LYS A 1 64 ? -5.727 -47.031 -17.984 1 74.06 64 LYS A C 1
ATOM 539 O O . LYS A 1 64 ? -5.461 -47.062 -16.766 1 74.06 64 LYS A O 1
ATOM 544 N N . SER A 1 65 ? -6.867 -47.5 -18.344 1 69.25 65 SER A N 1
ATOM 545 C CA . SER A 1 65 ? -7.719 -48.344 -17.5 1 69.25 65 SER A CA 1
ATOM 546 C C . SER A 1 65 ? -7 -49.625 -17.094 1 69.25 65 SER A C 1
ATOM 548 O O . SER A 1 65 ? -6.102 -50.094 -17.797 1 69.25 65 SER A O 1
ATOM 550 N N . ASP A 1 66 ? -7.324 -50.094 -15.93 1 72.94 66 ASP A N 1
ATOM 551 C CA . ASP A 1 66 ? -6.742 -51.344 -15.453 1 72.94 66 ASP A CA 1
ATOM 552 C C . ASP A 1 66 ? -6.941 -52.469 -16.469 1 72.94 66 ASP A C 1
ATOM 554 O O . ASP A 1 66 ? -6.062 -53.312 -16.656 1 72.94 66 ASP A O 1
ATOM 558 N N . GLU A 1 67 ? -8.086 -52.406 -17.031 1 73.31 67 GLU A N 1
ATOM 559 C CA . GLU A 1 67 ? -8.383 -53.406 -18.031 1 73.31 67 GLU A CA 1
ATOM 560 C C . GLU A 1 67 ? -7.453 -53.312 -19.234 1 73.31 67 GLU A C 1
ATOM 562 O O . GLU A 1 67 ? -6.965 -54.312 -19.75 1 73.31 67 GLU A O 1
ATOM 567 N N . ALA A 1 68 ? -7.25 -52.031 -19.562 1 73.5 68 ALA A N 1
ATOM 568 C CA . ALA A 1 68 ? -6.363 -51.812 -20.703 1 73.5 68 ALA A CA 1
ATOM 569 C C . ALA A 1 68 ? -4.93 -52.219 -20.359 1 73.5 68 ALA A C 1
ATOM 571 O O . ALA A 1 68 ? -4.234 -52.812 -21.188 1 73.5 68 ALA A O 1
ATOM 572 N N . VAL A 1 69 ? -4.523 -51.969 -19.203 1 78.5 69 VAL A N 1
ATOM 573 C CA . VAL A 1 69 ? -3.18 -52.312 -18.766 1 78.5 69 VAL A CA 1
ATOM 574 C C . VAL A 1 69 ? -3.051 -53.844 -18.656 1 78.5 69 VAL A C 1
ATOM 576 O O . VAL A 1 69 ? -2.041 -54.406 -19.078 1 78.5 69 VAL A O 1
ATOM 579 N N . ARG A 1 70 ? -4.035 -54.438 -18.141 1 78.88 70 ARG A N 1
ATOM 580 C CA . ARG A 1 70 ? -4.023 -55.906 -18.031 1 78.88 70 ARG A CA 1
ATOM 581 C C . ARG A 1 70 ? -3.99 -56.562 -19.406 1 78.88 70 ARG A C 1
ATOM 583 O O . ARG A 1 70 ? -3.258 -57.531 -19.625 1 78.88 70 ARG A O 1
ATOM 590 N N . ALA A 1 71 ? -4.805 -56 -20.219 1 74.94 71 ALA A N 1
ATOM 591 C CA . ALA A 1 71 ? -4.836 -56.531 -21.578 1 74.94 71 ALA A CA 1
ATOM 592 C C . ALA A 1 71 ? -3.475 -56.406 -22.25 1 74.94 71 ALA A C 1
ATOM 594 O O . ALA A 1 71 ? -3.021 -57.344 -22.938 1 74.94 71 ALA A O 1
ATOM 595 N N . GLU A 1 72 ? -2.934 -55.344 -21.953 1 75.19 72 GLU A N 1
ATOM 596 C CA . GLU A 1 72 ? -1.604 -55.125 -22.516 1 75.19 72 GLU A CA 1
ATOM 597 C C . GLU A 1 72 ? -0.573 -56.031 -21.859 1 75.19 72 GLU A C 1
ATOM 599 O O . GLU A 1 72 ? 0.318 -56.562 -22.531 1 75.19 72 GLU A O 1
ATOM 604 N N . ARG A 1 73 ? -0.717 -56.156 -20.625 1 79.12 73 ARG A N 1
ATOM 605 C CA . ARG A 1 73 ? 0.154 -57.094 -19.891 1 79.12 73 ARG A CA 1
ATOM 606 C C . ARG A 1 73 ? -0 -58.5 -20.391 1 79.12 73 ARG A C 1
ATOM 608 O O . ARG A 1 73 ? 0.993 -59.219 -20.625 1 79.12 73 ARG A O 1
ATOM 615 N N . ASP A 1 74 ? -1.187 -58.906 -20.516 1 76.31 74 ASP A N 1
ATOM 616 C CA . ASP A 1 74 ? -1.457 -60.281 -20.984 1 76.31 74 ASP A CA 1
ATOM 617 C C . ASP A 1 74 ? -0.905 -60.469 -22.406 1 76.31 74 ASP A C 1
ATOM 619 O O . ASP A 1 74 ? -0.344 -61.531 -22.703 1 76.31 74 ASP A O 1
ATOM 623 N N . SER A 1 75 ? -1.026 -59.438 -23.125 1 74.38 75 SER A N 1
ATOM 624 C CA . SER A 1 75 ? -0.526 -59.5 -24.484 1 74.38 75 SER A CA 1
ATOM 625 C C . SER A 1 75 ? 0.994 -59.625 -24.516 1 74.38 75 SER A C 1
ATOM 627 O O . SER A 1 75 ? 1.544 -60.438 -25.266 1 74.38 75 SER A O 1
ATOM 629 N N . ILE A 1 76 ? 1.574 -58.969 -23.625 1 75.25 76 ILE A N 1
ATOM 630 C CA . ILE A 1 76 ? 3.031 -58.969 -23.562 1 75.25 76 ILE A CA 1
ATOM 631 C C . ILE A 1 76 ? 3.51 -60.281 -22.938 1 75.25 76 ILE A C 1
ATOM 633 O O . ILE A 1 76 ? 4.52 -60.844 -23.359 1 75.25 76 ILE A O 1
ATOM 637 N N . MET A 1 77 ? 2.77 -60.719 -22.016 1 77.12 77 MET A N 1
ATOM 638 C CA . MET A 1 77 ? 3.127 -61.938 -21.328 1 77.12 77 MET A CA 1
ATOM 639 C C . MET A 1 77 ? 3.016 -63.125 -22.281 1 77.12 77 MET A C 1
ATOM 641 O O . MET A 1 77 ? 3.768 -64.125 -22.156 1 77.12 77 MET A O 1
ATOM 645 N N . LYS A 1 78 ? 2.092 -63.062 -23.141 1 72.81 78 LYS A N 1
ATOM 646 C CA . LYS A 1 78 ? 1.947 -64.125 -24.125 1 72.81 78 LYS A CA 1
ATOM 647 C C . LYS A 1 78 ? 3.148 -64.188 -25.062 1 72.81 78 LYS A C 1
ATOM 649 O O . LYS A 1 78 ? 3.521 -65.25 -25.547 1 72.81 78 LYS A O 1
ATOM 654 N N . GLN A 1 79 ? 3.744 -63.094 -25.109 1 69.69 79 GLN A N 1
ATOM 655 C CA . GLN A 1 79 ? 4.883 -63 -26.016 1 69.69 79 GLN A CA 1
ATOM 656 C C . GLN A 1 79 ? 6.199 -63.156 -25.266 1 69.69 79 GLN A C 1
ATOM 658 O O . GLN A 1 79 ? 7.266 -63.25 -25.875 1 69.69 79 GLN A O 1
ATOM 663 N N . TYR A 1 80 ? 6.133 -63.281 -24.047 1 82.56 80 TYR A N 1
ATOM 664 C CA . TYR A 1 80 ? 7.332 -63.406 -23.234 1 82.56 80 TYR A CA 1
ATOM 665 C C . TYR A 1 80 ? 8.055 -64.688 -23.5 1 82.56 80 TYR A C 1
ATOM 667 O O . TYR A 1 80 ? 7.43 -65.75 -23.547 1 82.56 80 TYR A O 1
ATOM 675 N N . GLU A 1 81 ? 9.398 -64.688 -23.703 1 83.06 81 GLU A N 1
ATOM 676 C CA . GLU A 1 81 ? 10.258 -65.812 -23.922 1 83.06 81 GLU A CA 1
ATOM 677 C C . GLU A 1 81 ? 11.195 -66.062 -22.734 1 83.06 81 GLU A C 1
ATOM 679 O O . GLU A 1 81 ? 12.141 -65.312 -22.531 1 83.06 81 GLU A O 1
ATOM 684 N N . PRO A 1 82 ? 10.93 -67.125 -22 1 86.44 82 PRO A N 1
ATOM 685 C CA . PRO A 1 82 ? 11.836 -67.375 -20.875 1 86.44 82 PRO A CA 1
ATOM 686 C C . PRO A 1 82 ? 13.227 -67.812 -21.344 1 86.44 82 PRO A C 1
ATOM 688 O O . PRO A 1 82 ? 13.383 -68.312 -22.438 1 86.44 82 PRO A O 1
ATOM 691 N N . TYR A 1 83 ? 14.211 -67.562 -20.5 1 89.38 83 TYR A N 1
ATOM 692 C CA . TYR A 1 83 ? 15.602 -67.812 -20.828 1 89.38 83 TYR A CA 1
ATOM 693 C C . TYR A 1 83 ? 16.031 -69.188 -20.312 1 89.38 83 TYR A C 1
ATOM 695 O O . TYR A 1 83 ? 15.719 -69.562 -19.172 1 89.38 83 TYR A O 1
ATOM 703 N N . TYR A 1 84 ? 16.719 -70 -21.172 1 90.19 84 TYR A N 1
ATOM 704 C CA . TYR A 1 84 ? 17.312 -71.312 -20.828 1 90.19 84 TYR A CA 1
ATOM 705 C C . TYR A 1 84 ? 18.797 -71.312 -21.219 1 90.19 84 TYR A C 1
ATOM 707 O O . TYR A 1 84 ? 19.172 -70.812 -22.266 1 90.19 84 TYR A O 1
ATOM 715 N N . ILE A 1 85 ? 19.594 -71.938 -20.375 1 91.94 85 ILE A N 1
ATOM 716 C CA . ILE A 1 85 ? 21.031 -72.062 -20.625 1 91.94 85 ILE A CA 1
ATOM 717 C C . ILE A 1 85 ? 21.375 -73.438 -21.203 1 91.94 85 ILE A C 1
ATOM 719 O O . ILE A 1 85 ? 20.969 -74.438 -20.641 1 91.94 85 ILE A O 1
ATOM 723 N N . MET A 1 86 ? 22.062 -73.375 -22.312 1 89.75 86 MET A N 1
ATOM 724 C CA . MET A 1 86 ? 22.531 -74.625 -22.906 1 89.75 86 MET A CA 1
ATOM 725 C C . MET A 1 86 ? 23.906 -75 -22.375 1 89.75 86 MET A C 1
ATOM 727 O O . MET A 1 86 ? 24.859 -74.188 -22.469 1 89.75 86 MET A O 1
ATOM 731 N N . ASN A 1 87 ? 23.969 -76.125 -21.672 1 88.31 87 ASN A N 1
ATOM 732 C CA . ASN A 1 87 ? 25.234 -76.625 -21.172 1 88.31 87 ASN A CA 1
ATOM 733 C C . ASN A 1 87 ? 25.938 -77.5 -22.219 1 88.31 87 ASN A C 1
ATOM 735 O O . ASN A 1 87 ? 25.578 -78.688 -22.391 1 88.31 87 ASN A O 1
ATOM 739 N N . SER A 1 88 ? 26.891 -76.938 -22.875 1 84.25 88 SER A N 1
ATOM 740 C CA . SER A 1 88 ? 27.578 -77.625 -23.953 1 84.25 88 SER A CA 1
ATOM 741 C C . SER A 1 88 ? 28.5 -78.688 -23.422 1 84.25 88 SER A C 1
ATOM 743 O O . SER A 1 88 ? 28.859 -79.625 -24.141 1 84.25 88 SER A O 1
ATOM 745 N N . GLU A 1 89 ? 28.812 -78.75 -22.141 1 86.5 89 GLU A N 1
ATOM 746 C CA . GLU A 1 89 ? 29.719 -79.75 -21.562 1 86.5 89 GLU A CA 1
ATOM 747 C C . GLU A 1 89 ? 29.031 -81.062 -21.406 1 86.5 89 GLU A C 1
ATOM 749 O O . GLU A 1 89 ? 29.672 -82.125 -21.516 1 86.5 89 GLU A O 1
ATOM 754 N N . ILE A 1 90 ? 27.703 -80.938 -21.234 1 89.38 90 ILE A N 1
ATOM 755 C CA . ILE A 1 90 ? 26.953 -82.188 -21.031 1 89.38 90 ILE A CA 1
ATOM 756 C C . ILE A 1 90 ? 26.953 -83 -22.312 1 89.38 90 ILE A C 1
ATOM 758 O O . ILE A 1 90 ? 27.016 -84.25 -22.25 1 89.38 90 ILE A O 1
ATOM 762 N N . VAL A 1 91 ? 27.016 -82.375 -23.438 1 85.19 91 VAL A N 1
ATOM 763 C CA . VAL A 1 91 ? 27 -83.062 -24.734 1 85.19 91 VAL A CA 1
ATOM 764 C C . VAL A 1 91 ? 28.266 -83.938 -24.875 1 85.19 91 VAL A C 1
ATOM 766 O O . VAL A 1 91 ? 28.172 -85.125 -25.156 1 85.19 91 VAL A O 1
ATOM 769 N N . GLY A 1 92 ? 29.375 -83.312 -24.609 1 86.06 92 GLY A N 1
ATOM 770 C CA . GLY A 1 92 ? 30.641 -84.062 -24.719 1 86.06 92 GLY A CA 1
ATOM 771 C C . GLY A 1 92 ? 30.75 -85.188 -23.703 1 86.06 92 GLY A C 1
ATOM 772 O O . GLY A 1 92 ? 31.203 -86.312 -24.031 1 86.06 92 GLY A O 1
ATOM 773 N N . LYS A 1 93 ? 30.266 -85 -22.578 1 89.75 93 LYS A N 1
ATOM 774 C CA . LYS A 1 93 ? 30.375 -85.938 -21.5 1 89.75 93 LYS A CA 1
ATOM 775 C C . LYS A 1 93 ? 29.516 -87.188 -21.781 1 89.75 93 LYS A C 1
ATOM 777 O O . LYS A 1 93 ? 29.984 -88.312 -21.656 1 89.75 93 LYS A O 1
ATOM 782 N N . GLN A 1 94 ? 28.297 -86.938 -22.219 1 90.38 94 GLN A N 1
ATOM 783 C CA . GLN A 1 94 ? 27.359 -88.062 -22.422 1 90.38 94 GLN A CA 1
ATOM 784 C C . GLN A 1 94 ? 27.703 -88.875 -23.672 1 90.38 94 GLN A C 1
ATOM 786 O O . GLN A 1 94 ? 27.641 -90.125 -23.672 1 90.38 94 GLN A O 1
ATOM 791 N N . VAL A 1 95 ? 28.188 -88.188 -24.688 1 88.06 95 VAL A N 1
ATOM 792 C CA . VAL A 1 95 ? 28.547 -88.875 -25.938 1 88.06 95 VAL A CA 1
ATOM 793 C C . VAL A 1 95 ? 29.828 -89.688 -25.734 1 88.06 95 VAL A C 1
ATOM 795 O O . VAL A 1 95 ? 29.953 -90.812 -26.203 1 88.06 95 VAL A O 1
ATOM 798 N N . ARG A 1 96 ? 30.719 -89.188 -24.922 1 87.62 96 ARG A N 1
ATOM 799 C CA . ARG A 1 96 ? 31.969 -89.875 -24.609 1 87.62 96 ARG A CA 1
ATOM 800 C C . ARG A 1 96 ? 31.688 -91.062 -23.719 1 87.62 96 ARG A C 1
ATOM 802 O O . ARG A 1 96 ? 32.281 -92.188 -23.922 1 87.62 96 ARG A O 1
ATOM 809 N N . GLN A 1 97 ? 30.797 -90.875 -22.844 1 90.31 97 GLN A N 1
ATOM 810 C CA . GLN A 1 97 ? 30.438 -92 -21.938 1 90.31 97 GLN A CA 1
ATOM 811 C C . GLN A 1 97 ? 29.781 -93.125 -22.703 1 90.31 97 GLN A C 1
ATOM 813 O O . GLN A 1 97 ? 30.094 -94.312 -22.469 1 90.31 97 GLN A O 1
ATOM 818 N N . PHE A 1 98 ? 29 -92.75 -23.672 1 90.44 98 PHE A N 1
ATOM 819 C CA . PHE A 1 98 ? 28.375 -93.75 -24.516 1 90.44 98 PHE A CA 1
ATOM 820 C C . PHE A 1 98 ? 29.406 -94.5 -25.344 1 90.44 98 PHE A C 1
ATOM 822 O O . PHE A 1 98 ? 29.406 -95.75 -25.391 1 90.44 98 PHE A O 1
ATOM 829 N N . SER A 1 99 ? 30.312 -93.75 -25.859 1 87.25 99 SER A N 1
ATOM 830 C CA . SER A 1 99 ? 31.344 -94.375 -26.688 1 87.25 99 SER A CA 1
ATOM 831 C C . SER A 1 99 ? 32.281 -95.25 -25.875 1 87.25 99 SER A C 1
ATOM 833 O O . SER A 1 99 ? 32.719 -96.312 -26.344 1 87.25 99 SER A O 1
ATOM 835 N N . LYS A 1 100 ? 32.406 -94.938 -24.625 1 88.5 100 LYS A N 1
ATOM 836 C CA . LYS A 1 100 ? 33.281 -95.688 -23.734 1 88.5 100 LYS A CA 1
ATOM 837 C C . LYS A 1 100 ? 32.594 -96.938 -23.266 1 88.5 100 LYS A C 1
ATOM 839 O O . LYS A 1 100 ? 33.188 -98.062 -23.281 1 88.5 100 LYS A O 1
ATOM 844 N N . ASP A 1 101 ? 31.297 -96.875 -23 1 88.12 101 ASP A N 1
ATOM 845 C CA . ASP A 1 101 ? 30.547 -98 -22.469 1 88.12 101 ASP A CA 1
ATOM 846 C C . ASP A 1 101 ? 30.344 -99.062 -23.547 1 88.12 101 ASP A C 1
ATOM 848 O O . ASP A 1 101 ? 30.312 -100.25 -23.25 1 88.12 101 ASP A O 1
ATOM 852 N N . TYR A 1 102 ? 30.438 -98.625 -24.781 1 88.12 102 TYR A N 1
ATOM 853 C CA . TYR A 1 102 ? 30.188 -99.562 -25.875 1 88.12 102 TYR A CA 1
ATOM 854 C C . TYR A 1 102 ? 31.375 -99.625 -26.844 1 88.12 102 TYR A C 1
ATOM 856 O O . TYR A 1 102 ? 31.188 -99.812 -28.047 1 88.12 102 TYR A O 1
ATOM 864 N N . SER A 1 103 ? 32.5 -99.438 -26.266 1 83.38 103 SER A N 1
ATOM 865 C CA . SER A 1 103 ? 33.719 -99.438 -27.062 1 83.38 103 SER A CA 1
ATOM 866 C C . SER A 1 103 ? 33.938 -100.812 -27.734 1 83.38 103 SER A C 1
ATOM 868 O O . SER A 1 103 ? 34.5 -100.875 -28.828 1 83.38 103 SER A O 1
ATOM 870 N N . ASN A 1 104 ? 33.375 -101.875 -27.062 1 82.94 104 ASN A N 1
ATOM 871 C CA . ASN A 1 104 ? 33.562 -103.25 -27.609 1 82.94 104 ASN A CA 1
ATOM 872 C C . ASN A 1 104 ? 32.406 -103.625 -28.547 1 82.94 104 ASN A C 1
ATOM 874 O O . ASN A 1 104 ? 32.281 -104.75 -28.953 1 82.94 104 ASN A O 1
ATOM 878 N N . GLY A 1 105 ? 31.594 -102.625 -28.906 1 81.06 105 GLY A N 1
ATOM 879 C CA . GLY A 1 105 ? 30.484 -102.875 -29.812 1 81.06 105 GLY A CA 1
ATOM 880 C C . GLY A 1 105 ? 29.188 -103.188 -29.094 1 81.06 105 GLY A C 1
ATOM 881 O O . GLY A 1 105 ? 29.188 -103.438 -27.891 1 81.06 105 GLY A O 1
ATOM 882 N N . ILE A 1 106 ? 27.969 -103 -29.672 1 83.31 106 ILE A N 1
ATOM 883 C CA . ILE A 1 106 ? 26.641 -103.375 -29.172 1 83.31 106 ILE A CA 1
ATOM 884 C C . ILE A 1 106 ? 26.281 -104.75 -29.656 1 83.31 106 ILE A C 1
ATOM 886 O O . ILE A 1 106 ? 26.312 -105.062 -30.844 1 83.31 106 ILE A O 1
ATOM 890 N N . PRO A 1 107 ? 26.109 -105.625 -28.703 1 80.62 107 PRO A N 1
ATOM 891 C CA . PRO A 1 107 ? 25.812 -107 -29.109 1 80.62 107 PRO A CA 1
ATOM 892 C C . PRO A 1 107 ? 24.688 -107.062 -30.141 1 80.62 107 PRO A C 1
ATOM 894 O O . PRO A 1 107 ? 23.594 -106.562 -29.922 1 80.62 107 PRO A O 1
ATOM 897 N N . GLY A 1 108 ? 24.922 -107.625 -31.359 1 78 108 GLY A N 1
ATOM 898 C CA . GLY A 1 108 ? 23.906 -107.875 -32.375 1 78 108 GLY A CA 1
ATOM 899 C C . GLY A 1 108 ? 23.922 -106.812 -33.469 1 78 108 GLY A C 1
ATOM 900 O O . GLY A 1 108 ? 23.188 -106.938 -34.469 1 78 108 GLY A O 1
ATOM 901 N N . LEU A 1 109 ? 24.828 -105.812 -33.281 1 84.25 109 LEU A N 1
ATOM 902 C CA . LEU A 1 109 ? 24.875 -104.75 -34.281 1 84.25 109 LEU A CA 1
ATOM 903 C C . LEU A 1 109 ? 26.312 -104.5 -34.781 1 84.25 109 LEU A C 1
ATOM 905 O O . LEU A 1 109 ? 27.266 -104.812 -34.062 1 84.25 109 LEU A O 1
ATOM 909 N N . HIS A 1 110 ? 26.453 -104.125 -35.969 1 84.75 110 HIS A N 1
ATOM 910 C CA . HIS A 1 110 ? 27.75 -103.812 -36.531 1 84.75 110 HIS A CA 1
ATOM 911 C C . HIS A 1 110 ? 28.391 -102.625 -35.812 1 84.75 110 HIS A C 1
ATOM 913 O O . HIS A 1 110 ? 27.688 -101.75 -35.312 1 84.75 110 HIS A O 1
ATOM 919 N N . ASN A 1 111 ? 29.625 -102.5 -35.688 1 82.12 111 ASN A N 1
ATOM 920 C CA . ASN A 1 111 ? 30.375 -101.438 -34.969 1 82.12 111 ASN A CA 1
ATOM 921 C C . ASN A 1 111 ? 30.125 -100.062 -35.5 1 82.12 111 ASN A C 1
ATOM 923 O O . ASN A 1 111 ? 30.297 -99.062 -34.812 1 82.12 111 ASN A O 1
ATOM 927 N N . ASP A 1 112 ? 29.5 -100 -36.656 1 83.75 112 ASP A N 1
ATOM 928 C CA . ASP A 1 112 ? 29.219 -98.688 -37.281 1 83.75 112 ASP A CA 1
ATOM 929 C C . ASP A 1 112 ? 28.047 -98 -36.562 1 83.75 112 ASP A C 1
ATOM 931 O O . ASP A 1 112 ? 27.922 -96.75 -36.656 1 83.75 112 ASP A O 1
ATOM 935 N N . TYR A 1 113 ? 27.359 -98.75 -35.844 1 86.62 113 TYR A N 1
ATOM 936 C CA . TYR A 1 113 ? 26.156 -98.188 -35.219 1 86.62 113 TYR A CA 1
ATOM 937 C C . TYR A 1 113 ? 26.531 -97.375 -34 1 86.62 113 TYR A C 1
ATOM 939 O O . TYR A 1 113 ? 25.75 -96.5 -33.594 1 86.62 113 TYR A O 1
ATOM 947 N N . ILE A 1 114 ? 27.75 -97.5 -33.438 1 86.25 114 ILE A N 1
ATOM 948 C CA . ILE A 1 114 ? 28.219 -96.688 -32.344 1 86.25 114 ILE A CA 1
ATOM 949 C C . ILE A 1 114 ? 28.406 -95.25 -32.812 1 86.25 114 ILE A C 1
ATOM 951 O O . ILE A 1 114 ? 27.984 -94.312 -32.156 1 86.25 114 ILE A O 1
ATOM 955 N N . SER A 1 115 ? 28.953 -95.188 -33.969 1 85.38 115 SER A N 1
ATOM 956 C CA . SER A 1 115 ? 29.172 -93.812 -34.531 1 85.38 115 SER A CA 1
ATOM 957 C C . SER A 1 115 ? 27.859 -93.188 -34.938 1 85.38 115 SER A C 1
ATOM 959 O O . SER A 1 115 ? 27.672 -92 -34.75 1 85.38 115 SER A O 1
ATOM 961 N N . ILE A 1 116 ? 26.922 -93.938 -35.406 1 86.19 116 ILE A N 1
ATOM 962 C CA . ILE A 1 116 ? 25.641 -93.438 -35.844 1 86.19 116 ILE A CA 1
ATOM 963 C C . ILE A 1 116 ? 24.844 -92.938 -34.625 1 86.19 116 ILE A C 1
ATOM 965 O O . ILE A 1 116 ? 24.312 -91.812 -34.656 1 86.19 116 ILE A O 1
ATOM 969 N N . ILE A 1 117 ? 24.844 -93.688 -33.594 1 87.69 117 ILE A N 1
ATOM 970 C CA . ILE A 1 117 ? 24.125 -93.312 -32.375 1 87.69 117 ILE A CA 1
ATOM 971 C C . ILE A 1 117 ? 24.797 -92.062 -31.75 1 87.69 117 ILE A C 1
ATOM 973 O O . ILE A 1 117 ? 24.109 -91.188 -31.312 1 87.69 117 ILE A O 1
ATOM 977 N N . SER A 1 118 ? 26.172 -92.125 -31.719 1 86.81 118 SER A N 1
ATOM 978 C CA . SER A 1 118 ? 26.906 -90.938 -31.172 1 86.81 118 SER A CA 1
ATOM 979 C C . SER A 1 118 ? 26.578 -89.688 -31.938 1 86.81 118 SER A C 1
ATOM 981 O O . SER A 1 118 ? 26.391 -88.625 -31.328 1 86.81 118 SER A O 1
ATOM 983 N N . ASN A 1 119 ? 26.484 -89.75 -33.188 1 86.56 119 ASN A N 1
ATOM 984 C CA . ASN A 1 119 ? 26.156 -88.625 -34.031 1 86.56 119 ASN A CA 1
ATOM 985 C C . ASN A 1 119 ? 24.719 -88.125 -33.781 1 86.56 119 ASN A C 1
ATOM 987 O O . ASN A 1 119 ? 24.453 -86.938 -33.75 1 86.56 119 ASN A O 1
ATOM 991 N N . ARG A 1 120 ? 23.828 -89.062 -33.656 1 87.69 120 ARG A N 1
ATOM 992 C CA . ARG A 1 120 ? 22.422 -88.688 -33.406 1 87.69 120 ARG A CA 1
ATOM 993 C C . ARG A 1 120 ? 22.25 -88.062 -32.031 1 87.69 120 ARG A C 1
ATOM 995 O O . ARG A 1 120 ? 21.484 -87.125 -31.859 1 87.69 120 ARG A O 1
ATOM 1002 N N . LEU A 1 121 ? 22.953 -88.625 -31.047 1 88.38 121 LEU A N 1
ATOM 1003 C CA . LEU A 1 121 ? 22.922 -88.062 -29.719 1 88.38 121 LEU A CA 1
ATOM 1004 C C . LEU A 1 121 ? 23.453 -86.625 -29.75 1 88.38 121 LEU A C 1
ATOM 1006 O O . LEU A 1 121 ? 22.875 -85.688 -29.109 1 88.38 121 LEU A O 1
ATOM 1010 N N . HIS A 1 122 ? 24.5 -86.438 -30.516 1 87.62 122 HIS A N 1
ATOM 1011 C CA . HIS A 1 122 ? 25.078 -85.125 -30.641 1 87.62 122 HIS A CA 1
ATOM 1012 C C . HIS A 1 122 ? 24.078 -84.125 -31.25 1 87.62 122 HIS A C 1
ATOM 1014 O O . HIS A 1 122 ? 23.953 -83 -30.766 1 87.62 122 HIS A O 1
ATOM 1020 N N . ARG A 1 123 ? 23.328 -84.5 -32.219 1 86.38 123 ARG A N 1
ATOM 1021 C CA . ARG A 1 123 ? 22.344 -83.625 -32.875 1 86.38 123 ARG A CA 1
ATOM 1022 C C . ARG A 1 123 ? 21.203 -83.312 -31.922 1 86.38 123 ARG A C 1
ATOM 1024 O O . ARG A 1 123 ? 20.703 -82.125 -31.906 1 86.38 123 ARG A O 1
ATOM 1031 N N . LEU A 1 124 ? 20.734 -84.25 -31.203 1 88.5 124 LEU A N 1
ATOM 1032 C CA . LEU A 1 124 ? 19.672 -84 -30.234 1 88.5 124 LEU A CA 1
ATOM 1033 C C . LEU A 1 124 ? 20.094 -83 -29.188 1 88.5 124 LEU A C 1
ATOM 1035 O O . LEU A 1 124 ? 19.312 -82.062 -28.859 1 88.5 124 LEU A O 1
ATOM 1039 N N . TYR A 1 125 ? 21.281 -83.062 -28.719 1 90.69 125 TYR A N 1
ATOM 1040 C CA . TYR A 1 125 ? 21.766 -82.125 -27.703 1 90.69 125 TYR A CA 1
ATOM 1041 C C . TYR A 1 125 ? 21.953 -80.75 -28.297 1 90.69 125 TYR A C 1
ATOM 1043 O O . TYR A 1 125 ? 21.797 -79.75 -27.594 1 90.69 125 TYR A O 1
ATOM 1051 N N . GLU A 1 126 ? 22.312 -80.688 -29.562 1 85.69 126 GLU A N 1
ATOM 1052 C CA . GLU A 1 126 ? 22.469 -79.438 -30.219 1 85.69 126 GLU A CA 1
ATOM 1053 C C . GLU A 1 126 ? 21.141 -78.688 -30.297 1 85.69 126 GLU A C 1
ATOM 1055 O O . GLU A 1 126 ? 21.094 -77.438 -30.203 1 85.69 126 GLU A O 1
ATOM 1060 N N . GLN A 1 127 ? 20.078 -79.375 -30.516 1 85.88 127 GLN A N 1
ATOM 1061 C CA . GLN A 1 127 ? 18.75 -78.75 -30.547 1 85.88 127 GLN A CA 1
ATOM 1062 C C . GLN A 1 127 ? 18.266 -78.375 -29.141 1 85.88 127 GLN A C 1
ATOM 1064 O O . GLN A 1 127 ? 17.5 -77.438 -28.969 1 85.88 127 GLN A O 1
ATOM 1069 N N . GLY A 1 128 ? 18.688 -79.125 -28.141 1 90.12 128 GLY A N 1
ATOM 1070 C CA . GLY A 1 128 ? 18.375 -78.812 -26.75 1 90.12 128 GLY A CA 1
ATOM 1071 C C . GLY A 1 128 ? 17.406 -79.812 -26.156 1 90.12 128 GLY A C 1
ATOM 1072 O O . GLY A 1 128 ? 16.391 -80.188 -26.766 1 90.12 128 GLY A O 1
ATOM 1073 N N . ILE A 1 129 ? 17.75 -80.375 -25.062 1 91.31 129 ILE A N 1
ATOM 1074 C CA . ILE A 1 129 ? 16.906 -81.312 -24.344 1 91.31 129 ILE A CA 1
ATOM 1075 C C . ILE A 1 129 ? 16.547 -80.75 -22.969 1 91.31 129 ILE A C 1
ATOM 1077 O O . ILE A 1 129 ? 17.422 -80.375 -22.188 1 91.31 129 ILE A O 1
ATOM 1081 N N . MET A 1 130 ? 15.211 -80.688 -22.797 1 89.75 130 MET A N 1
ATOM 1082 C CA . MET A 1 130 ? 14.688 -80.125 -21.531 1 89.75 130 MET A CA 1
ATOM 1083 C C . MET A 1 130 ? 14.18 -81.25 -20.641 1 89.75 130 MET A C 1
ATOM 1085 O O . MET A 1 130 ? 13.883 -82.375 -21.125 1 89.75 130 MET A O 1
ATOM 1089 N N . SER A 1 131 ? 14.195 -80.938 -19.281 1 88.62 131 SER A N 1
ATOM 1090 C CA . SER A 1 131 ? 13.586 -81.875 -18.359 1 88.62 131 SER A CA 1
ATOM 1091 C C . SER A 1 131 ? 12.109 -82.125 -18.672 1 88.62 131 SER A C 1
ATOM 1093 O O . SER A 1 131 ? 11.453 -81.188 -19.203 1 88.62 131 SER A O 1
ATOM 1095 N N . ASN A 1 132 ? 11.648 -83.25 -18.484 1 83.94 132 ASN A N 1
ATOM 1096 C CA . ASN A 1 132 ? 10.25 -83.562 -18.766 1 83.94 132 ASN A CA 1
ATOM 1097 C C . ASN A 1 132 ? 9.305 -82.625 -18.031 1 83.94 132 ASN A C 1
ATOM 1099 O O . ASN A 1 132 ? 8.297 -82.188 -18.594 1 83.94 132 ASN A O 1
ATOM 1103 N N . SER A 1 133 ? 9.711 -82.25 -16.812 1 84 133 SER A N 1
ATOM 1104 C CA . SER A 1 133 ? 8.867 -81.375 -16.016 1 84 133 SER A CA 1
ATOM 1105 C C . SER A 1 133 ? 8.828 -79.938 -16.578 1 84 133 SER A C 1
ATOM 1107 O O . SER A 1 133 ? 7.762 -79.375 -16.688 1 84 133 SER A O 1
ATOM 1109 N N . GLU A 1 134 ? 9.93 -79.5 -17.031 1 85.31 134 GLU A N 1
ATOM 1110 C CA . GLU A 1 134 ? 10.023 -78.188 -17.578 1 85.31 134 GLU A CA 1
ATOM 1111 C C . GLU A 1 134 ? 9.352 -78.062 -18.953 1 85.31 134 GLU A C 1
ATOM 1113 O O . GLU A 1 134 ? 8.68 -77.125 -19.25 1 85.31 134 GLU A O 1
ATOM 1118 N N . TYR A 1 135 ? 9.586 -79.062 -19.703 1 86 135 TYR A N 1
ATOM 1119 C CA . TYR A 1 135 ? 8.984 -79.125 -21.031 1 86 135 TYR A CA 1
ATOM 1120 C C . TYR A 1 135 ? 7.461 -79.188 -20.938 1 86 135 TYR A C 1
ATOM 1122 O O . TYR A 1 135 ? 6.773 -78.5 -21.703 1 86 135 TYR A O 1
ATOM 1130 N N . ALA A 1 136 ? 6.926 -79.875 -20 1 79.75 136 ALA A N 1
ATOM 1131 C CA . ALA A 1 136 ? 5.48 -80 -19.828 1 79.75 136 ALA A CA 1
ATOM 1132 C C . ALA A 1 136 ? 4.859 -78.688 -19.422 1 79.75 136 ALA A C 1
ATOM 1134 O O . ALA A 1 136 ? 3.732 -78.375 -19.812 1 79.75 136 ALA A O 1
ATOM 1135 N N . LYS A 1 137 ? 5.57 -77.938 -18.719 1 80.19 137 LYS A N 1
ATOM 1136 C CA . LYS A 1 137 ? 5.086 -76.625 -18.234 1 80.19 137 LYS A CA 1
ATOM 1137 C C . LYS A 1 137 ? 4.926 -75.625 -19.391 1 80.19 137 LYS A C 1
ATOM 1139 O O . LYS A 1 137 ? 3.979 -74.812 -19.406 1 80.19 137 LYS A O 1
ATOM 1144 N N . ILE A 1 138 ? 5.781 -75.75 -20.297 1 79 138 ILE A N 1
ATOM 1145 C CA . ILE A 1 138 ? 5.832 -74.688 -21.359 1 79 138 ILE A CA 1
ATOM 1146 C C . ILE A 1 138 ? 5.098 -75.25 -22.594 1 79 138 ILE A C 1
ATOM 1148 O O . ILE A 1 138 ? 4.523 -74.438 -23.344 1 79 138 ILE A O 1
ATOM 1152 N N . SER A 1 139 ? 5.074 -76.562 -22.734 1 73 139 SER A N 1
ATOM 1153 C CA . SER A 1 139 ? 4.551 -77.188 -23.938 1 73 139 SER A CA 1
ATOM 1154 C C . SER A 1 139 ? 3.029 -77.062 -24 1 73 139 SER A C 1
ATOM 1156 O O . SER A 1 139 ? 2.41 -77.5 -24.969 1 73 139 SER A O 1
ATOM 1158 N N . LYS A 1 140 ? 2.406 -76.625 -22.906 1 68.38 140 LYS A N 1
ATOM 1159 C CA . LYS A 1 140 ? 0.956 -76.438 -22.969 1 68.38 140 LYS A CA 1
ATOM 1160 C C . LYS A 1 140 ? 0.538 -75.562 -24.141 1 68.38 140 LYS A C 1
ATOM 1162 O O . LYS A 1 140 ? -0.549 -75.75 -24.688 1 68.38 140 LYS A O 1
ATOM 1167 N N . ASP A 1 141 ? 1.438 -74.75 -24.516 1 63.47 141 ASP A N 1
ATOM 1168 C CA . ASP A 1 141 ? 1.271 -73.938 -25.703 1 63.47 141 ASP A CA 1
ATOM 1169 C C . ASP A 1 141 ? 2.455 -74.062 -26.656 1 63.47 141 ASP A C 1
ATOM 1171 O O . ASP A 1 141 ? 3.555 -73.625 -26.359 1 63.47 141 ASP A O 1
ATOM 1175 N N . THR A 1 142 ? 2.303 -74.938 -27.688 1 61.97 142 THR A N 1
ATOM 1176 C CA . THR A 1 142 ? 3.352 -75.312 -28.609 1 61.97 142 THR A CA 1
ATOM 1177 C C . THR A 1 142 ? 3.863 -74.125 -29.391 1 61.97 142 THR A C 1
ATOM 1179 O O . THR A 1 142 ? 4.895 -74.188 -30.062 1 61.97 142 THR A O 1
ATOM 1182 N N . SER A 1 143 ? 3.188 -73.062 -29.312 1 65.5 143 SER A N 1
ATOM 1183 C CA . SER A 1 143 ? 3.561 -71.875 -30.047 1 65.5 143 SER A CA 1
ATOM 1184 C C . SER A 1 143 ? 4.469 -71 -29.219 1 65.5 143 SER A C 1
ATOM 1186 O O . SER A 1 143 ? 4.922 -69.938 -29.703 1 65.5 143 SER A O 1
ATOM 1188 N N . ARG A 1 144 ? 4.855 -71.375 -28.125 1 76.44 144 ARG A N 1
ATOM 1189 C CA . ARG A 1 144 ? 5.656 -70.5 -27.234 1 76.44 144 ARG A CA 1
ATOM 1190 C C . ARG A 1 144 ? 7.133 -70.562 -27.594 1 76.44 144 ARG A C 1
ATOM 1192 O O . ARG A 1 144 ? 7.605 -71.625 -28.109 1 76.44 144 ARG A O 1
ATOM 1199 N N . PHE A 1 145 ? 7.75 -69.5 -27.516 1 80.81 145 PHE A N 1
ATOM 1200 C CA . PHE A 1 145 ? 9.18 -69.375 -27.797 1 80.81 145 PHE A CA 1
ATOM 1201 C C . PHE A 1 145 ? 9.969 -69.312 -26.484 1 80.81 145 PHE A C 1
ATOM 1203 O O . PHE A 1 145 ? 9.469 -68.875 -25.469 1 80.81 145 PHE A O 1
ATOM 1210 N N . VAL A 1 146 ? 11.086 -70 -26.547 1 86.44 146 VAL A N 1
ATOM 1211 C CA . VAL A 1 146 ? 12.039 -69.875 -25.438 1 86.44 146 VAL A CA 1
ATOM 1212 C C . VAL A 1 146 ? 13.352 -69.312 -25.938 1 86.44 146 VAL A C 1
ATOM 1214 O O . VAL A 1 146 ? 13.711 -69.5 -27.109 1 86.44 146 VAL A O 1
ATOM 1217 N N . ARG A 1 147 ? 14 -68.5 -25.109 1 86.75 147 ARG A N 1
ATOM 1218 C CA . ARG A 1 147 ? 15.312 -67.938 -25.438 1 86.75 147 ARG A CA 1
ATOM 1219 C C . ARG A 1 147 ? 16.438 -68.812 -24.891 1 86.75 147 ARG A C 1
ATOM 1221 O O . ARG A 1 147 ? 16.516 -69.062 -23.688 1 86.75 147 ARG A O 1
ATOM 1228 N N . ILE A 1 148 ? 17.234 -69.438 -25.844 1 87 148 ILE A N 1
ATOM 1229 C CA . ILE A 1 148 ? 18.328 -70.312 -25.469 1 87 148 ILE A CA 1
ATOM 1230 C C . ILE A 1 148 ? 19.656 -69.562 -25.516 1 87 148 ILE A C 1
ATOM 1232 O O . ILE A 1 148 ? 20.016 -69 -26.547 1 87 148 ILE A O 1
ATOM 1236 N N . VAL A 1 149 ? 20.281 -69.562 -24.375 1 88.88 149 VAL A N 1
ATOM 1237 C CA . VAL A 1 149 ? 21.562 -68.875 -24.234 1 88.88 149 VAL A CA 1
ATOM 1238 C C . VAL A 1 149 ? 22.719 -69.875 -24.406 1 88.88 149 VAL A C 1
ATOM 1240 O O . VAL A 1 149 ? 22.828 -70.812 -23.672 1 88.88 149 VAL A O 1
ATOM 1243 N N . SER A 1 150 ? 23.469 -69.688 -25.453 1 82.31 150 SER A N 1
ATOM 1244 C CA . SER A 1 150 ? 24.688 -70.5 -25.703 1 82.31 150 SER A CA 1
ATOM 1245 C C . SER A 1 150 ? 25.922 -69.562 -25.75 1 82.31 150 SER A C 1
ATOM 1247 O O . SER A 1 150 ? 26.172 -68.875 -26.734 1 82.31 150 SER A O 1
ATOM 1249 N N . GLY A 1 151 ? 26.547 -69.5 -24.641 1 77.69 151 GLY A N 1
ATOM 1250 C CA . GLY A 1 151 ? 27.688 -68.625 -24.547 1 77.69 151 GLY A CA 1
ATOM 1251 C C . GLY A 1 151 ? 27.281 -67.125 -24.453 1 77.69 151 GLY A C 1
ATOM 1252 O O . GLY A 1 151 ? 26.625 -66.75 -23.5 1 77.69 151 GLY A O 1
ATOM 1253 N N . LYS A 1 152 ? 27.672 -66.312 -25.531 1 75.31 152 LYS A N 1
ATOM 1254 C CA . LYS A 1 152 ? 27.391 -64.875 -25.5 1 75.31 152 LYS A CA 1
ATOM 1255 C C . LYS A 1 152 ? 26.172 -64.562 -26.344 1 75.31 152 LYS A C 1
ATOM 1257 O O . LYS A 1 152 ? 25.703 -63.406 -26.359 1 75.31 152 LYS A O 1
ATOM 1262 N N . ASN A 1 153 ? 25.641 -65.625 -26.906 1 77.56 153 ASN A N 1
ATOM 1263 C CA . ASN A 1 153 ? 24.516 -65.312 -27.797 1 77.56 153 ASN A CA 1
ATOM 1264 C C . ASN A 1 153 ? 23.219 -65.938 -27.297 1 77.56 153 ASN A C 1
ATOM 1266 O O . ASN A 1 153 ? 23.234 -67 -26.688 1 77.56 153 ASN A O 1
ATOM 1270 N N . ALA A 1 154 ? 22.156 -65.25 -27.375 1 80.56 154 ALA A N 1
ATOM 1271 C CA . ALA A 1 154 ? 20.828 -65.75 -27.062 1 80.56 154 ALA A CA 1
ATOM 1272 C C . ALA A 1 154 ? 19.969 -65.875 -28.312 1 80.56 154 ALA A C 1
ATOM 1274 O O . ALA A 1 154 ? 19.875 -64.938 -29.094 1 80.56 154 ALA A O 1
ATOM 1275 N N . THR A 1 155 ? 19.5 -67.062 -28.578 1 79.75 155 THR A N 1
ATOM 1276 C CA . THR A 1 155 ? 18.656 -67.25 -29.75 1 79.75 155 THR A CA 1
ATOM 1277 C C . THR A 1 155 ? 17.25 -67.688 -29.344 1 79.75 155 THR A C 1
ATOM 1279 O O . THR A 1 155 ? 17.078 -68.375 -28.375 1 79.75 155 THR A O 1
ATOM 1282 N N . SER A 1 156 ? 16.281 -67.188 -30.062 1 83.88 156 SER A N 1
ATOM 1283 C CA . SER A 1 156 ? 14.891 -67.562 -29.828 1 83.88 156 SER A CA 1
ATOM 1284 C C . SER A 1 156 ? 14.555 -68.875 -30.578 1 83.88 156 SER A C 1
ATOM 1286 O O . SER A 1 156 ? 14.875 -69 -31.766 1 83.88 156 SER A O 1
ATOM 1288 N N . SER A 1 157 ? 14.055 -69.875 -29.781 1 84.38 157 SER A N 1
ATOM 1289 C CA . SER A 1 157 ? 13.68 -71.125 -30.391 1 84.38 157 SER A CA 1
ATOM 1290 C C . SER A 1 157 ? 12.258 -71.5 -30 1 84.38 157 SER A C 1
ATOM 1292 O O . SER A 1 157 ? 11.828 -71.25 -28.875 1 84.38 157 SER A O 1
ATOM 1294 N N . GLN A 1 158 ? 11.57 -72.062 -30.953 1 81.62 158 GLN A N 1
ATOM 1295 C CA . GLN A 1 158 ? 10.242 -72.562 -30.656 1 81.62 158 GLN A CA 1
ATOM 1296 C C . GLN A 1 158 ? 10.336 -73.875 -29.812 1 81.62 158 GLN A C 1
ATOM 1298 O O . GLN A 1 158 ? 11.242 -74.688 -30 1 81.62 158 GLN A O 1
ATOM 1303 N N . ILE A 1 159 ? 9.383 -74.062 -29.031 1 84.81 159 ILE A N 1
ATOM 1304 C CA . ILE A 1 159 ? 9.398 -75.188 -28.109 1 84.81 159 ILE A CA 1
ATOM 1305 C C . ILE A 1 159 ? 9.289 -76.438 -28.891 1 84.81 159 ILE A C 1
ATOM 1307 O O . ILE A 1 159 ? 9.812 -77.5 -28.453 1 84.81 159 ILE A O 1
ATOM 1311 N N . SER A 1 160 ? 8.695 -76.375 -30.047 1 80.31 160 SER A N 1
ATOM 1312 C CA . SER A 1 160 ? 8.547 -77.562 -30.875 1 80.31 160 SER A CA 1
ATOM 1313 C C . SER A 1 160 ? 9.898 -78.062 -31.391 1 80.31 160 SER A C 1
ATOM 1315 O O . SER A 1 160 ? 10.047 -79.188 -31.75 1 80.31 160 SER A O 1
ATOM 1317 N N . HIS A 1 161 ? 10.898 -77.188 -31.312 1 82.38 161 HIS A N 1
ATOM 1318 C CA . HIS A 1 161 ? 12.219 -77.562 -31.812 1 82.38 161 HIS A CA 1
ATOM 1319 C C . HIS A 1 161 ? 13.117 -78 -30.688 1 82.38 161 HIS A C 1
ATOM 1321 O O . HIS A 1 161 ? 14.25 -78.438 -30.938 1 82.38 161 HIS A O 1
ATOM 1327 N N . VAL A 1 162 ? 12.547 -78 -29.531 1 88.19 162 VAL A N 1
ATOM 1328 C CA . VAL A 1 162 ? 13.273 -78.5 -28.359 1 88.19 162 VAL A CA 1
ATOM 1329 C C . VAL A 1 162 ? 12.672 -79.812 -27.906 1 88.19 162 VAL A C 1
ATOM 1331 O O . VAL A 1 162 ? 11.484 -80.062 -28.125 1 88.19 162 VAL A O 1
ATOM 1334 N N . TYR A 1 163 ? 13.562 -80.688 -27.375 1 88.81 163 TYR A N 1
ATOM 1335 C CA . TYR A 1 163 ? 13.094 -82 -26.984 1 88.81 163 TYR A CA 1
ATOM 1336 C C . TYR A 1 163 ? 13.031 -82.125 -25.453 1 88.81 163 TYR A C 1
ATOM 1338 O O . TYR A 1 163 ? 13.797 -81.5 -24.75 1 88.81 163 TYR A O 1
ATOM 1346 N N . SER A 1 164 ? 12.062 -82.938 -25.062 1 89.25 164 SER A N 1
ATOM 1347 C CA . SER A 1 164 ? 12.133 -83.438 -23.719 1 89.25 164 SER A CA 1
ATOM 1348 C C . SER A 1 164 ? 12.969 -84.75 -23.656 1 89.25 164 SER A C 1
ATOM 1350 O O . SER A 1 164 ? 13.312 -85.312 -24.703 1 89.25 164 SER A O 1
ATOM 1352 N N . VAL A 1 165 ? 13.305 -85.188 -22.484 1 89.62 165 VAL A N 1
ATOM 1353 C CA . VAL A 1 165 ? 14.078 -86.438 -22.344 1 89.62 165 VAL A CA 1
ATOM 1354 C C . VAL A 1 165 ? 13.344 -87.562 -23 1 89.62 165 VAL A C 1
ATOM 1356 O O . VAL A 1 165 ? 13.938 -88.375 -23.734 1 89.62 165 VAL A O 1
ATOM 1359 N N . VAL A 1 166 ? 12.062 -87.5 -22.844 1 86.44 166 VAL A N 1
ATOM 1360 C CA . VAL A 1 166 ? 11.25 -88.625 -23.391 1 86.44 166 VAL A CA 1
ATOM 1361 C C . VAL A 1 166 ? 11.156 -88.438 -24.906 1 86.44 166 VAL A C 1
ATOM 1363 O O . VAL A 1 166 ? 11.336 -89.438 -25.641 1 86.44 166 VAL A O 1
ATOM 1366 N N . SER A 1 167 ? 10.992 -87.188 -25.391 1 87.31 167 SER A N 1
ATOM 1367 C CA . SER A 1 167 ? 10.859 -87 -26.828 1 87.31 167 SER A CA 1
ATOM 1368 C C . SER A 1 167 ? 12.195 -87.188 -27.531 1 87.31 167 SER A C 1
ATOM 1370 O O . SER A 1 167 ? 12.234 -87.625 -28.672 1 87.31 167 SER A O 1
ATOM 1372 N N . ALA A 1 168 ? 13.273 -86.938 -26.875 1 91 168 ALA A N 1
ATOM 1373 C CA . ALA A 1 168 ? 14.609 -87.188 -27.422 1 91 168 ALA A CA 1
ATOM 1374 C C . ALA A 1 168 ? 14.883 -88.688 -27.594 1 91 168 ALA A C 1
ATOM 1376 O O . ALA A 1 168 ? 15.422 -89.125 -28.625 1 91 168 ALA A O 1
ATOM 1377 N N . TYR A 1 169 ? 14.414 -89.375 -26.578 1 87.94 169 TYR A N 1
ATOM 1378 C CA . TYR A 1 169 ? 14.57 -90.875 -26.625 1 87.94 169 TYR A CA 1
ATOM 1379 C C . TYR A 1 169 ? 13.75 -91.438 -27.766 1 87.94 169 TYR A C 1
ATOM 1381 O O . TYR A 1 169 ? 14.25 -92.312 -28.516 1 87.94 169 TYR A O 1
ATOM 1389 N N . GLU A 1 170 ? 12.617 -90.938 -27.938 1 84.19 170 GLU A N 1
ATOM 1390 C CA . GLU A 1 170 ? 11.75 -91.438 -29 1 84.19 170 GLU A CA 1
ATOM 1391 C C . GLU A 1 170 ? 12.273 -91 -30.375 1 84.19 170 GLU A C 1
ATOM 1393 O O . GLU A 1 170 ? 12.172 -91.75 -31.328 1 84.19 170 GLU A O 1
ATOM 1398 N N . GLN A 1 171 ? 12.867 -89.812 -30.406 1 87.19 171 GLN A N 1
ATOM 1399 C CA . GLN A 1 171 ? 13.391 -89.312 -31.656 1 87.19 171 GLN A CA 1
ATOM 1400 C C . GLN A 1 171 ? 14.562 -90.188 -32.156 1 87.19 171 GLN A C 1
ATOM 1402 O O . GLN A 1 171 ? 14.766 -90.312 -33.375 1 87.19 171 GLN A O 1
ATOM 1407 N N . LEU A 1 172 ? 15.273 -90.812 -31.266 1 85.75 172 LEU A N 1
ATOM 1408 C CA . LEU A 1 172 ? 16.391 -91.688 -31.625 1 85.75 172 LEU A CA 1
ATOM 1409 C C . LEU A 1 172 ? 15.898 -92.875 -32.438 1 85.75 172 LEU A C 1
ATOM 1411 O O . LEU A 1 172 ? 16.578 -93.312 -33.375 1 85.75 172 LEU A O 1
ATOM 1415 N N . PHE A 1 173 ? 14.688 -93.312 -32.156 1 81.94 173 PHE A N 1
ATOM 1416 C CA . PHE A 1 173 ? 14.164 -94.5 -32.812 1 81.94 173 PHE A CA 1
ATOM 1417 C C . PHE A 1 173 ? 13.328 -94.062 -34.031 1 81.94 173 PHE A C 1
ATOM 1419 O O . PHE A 1 173 ? 12.797 -94.938 -34.719 1 81.94 173 PHE A O 1
ATOM 1426 N N . GLN A 1 174 ? 13.156 -92.75 -34.281 1 78.44 174 GLN A N 1
ATOM 1427 C CA . GLN A 1 174 ? 12.453 -92.312 -35.469 1 78.44 174 GLN A CA 1
ATOM 1428 C C . GLN A 1 174 ? 13.391 -92.25 -36.656 1 78.44 174 GLN A C 1
ATOM 1430 O O . GLN A 1 174 ? 12.945 -92.188 -37.812 1 78.44 174 GLN A O 1
ATOM 1435 N N . ASP A 1 175 ? 14.656 -92.312 -36.406 1 76.88 175 ASP A N 1
ATOM 1436 C CA . ASP A 1 175 ? 15.664 -92.375 -37.469 1 76.88 175 ASP A CA 1
ATOM 1437 C C . ASP A 1 175 ? 15.562 -93.688 -38.219 1 76.88 175 ASP A C 1
ATOM 1439 O O . ASP A 1 175 ? 15.445 -94.75 -37.625 1 76.88 175 ASP A O 1
ATOM 1443 N N . GLN A 1 176 ? 15.523 -93.688 -39.469 1 78.25 176 GLN A N 1
ATOM 1444 C CA . GLN A 1 176 ? 15.297 -94.875 -40.312 1 78.25 176 GLN A CA 1
ATOM 1445 C C . GLN A 1 176 ? 16.344 -95.938 -40.062 1 78.25 176 GLN A C 1
ATOM 1447 O O . GLN A 1 176 ? 16.031 -97.125 -40.062 1 78.25 176 GLN A O 1
ATOM 1452 N N . THR A 1 177 ? 17.547 -95.562 -39.812 1 81.19 177 THR A N 1
ATOM 1453 C CA . THR A 1 177 ? 18.641 -96.562 -39.625 1 81.19 177 THR A CA 1
ATOM 1454 C C . THR A 1 177 ? 18.562 -97.188 -38.25 1 81.19 177 THR A C 1
ATOM 1456 O O . THR A 1 177 ? 18.797 -98.438 -38.125 1 81.19 177 THR A O 1
ATOM 1459 N N . LEU A 1 178 ? 18.094 -96.438 -37.312 1 85 178 LEU A N 1
ATOM 1460 C CA . LEU A 1 178 ? 18.078 -97 -35.938 1 85 178 LEU A CA 1
ATOM 1461 C C . LEU A 1 178 ? 16.75 -97.688 -35.656 1 85 178 LEU A C 1
ATOM 1463 O O . LEU A 1 178 ? 16.703 -98.562 -34.812 1 85 178 LEU A O 1
ATOM 1467 N N . ALA A 1 179 ? 15.758 -97.375 -36.375 1 80.94 179 ALA A N 1
ATOM 1468 C CA . ALA A 1 179 ? 14.422 -97.938 -36.188 1 80.94 179 ALA A CA 1
ATOM 1469 C C . ALA A 1 179 ? 14.398 -99.438 -36.5 1 80.94 179 ALA A C 1
ATOM 1471 O O . ALA A 1 179 ? 13.664 -100.188 -35.906 1 80.94 179 ALA A O 1
ATOM 1472 N N . LYS A 1 180 ? 15.305 -99.875 -37.406 1 81.44 180 LYS A N 1
ATOM 1473 C CA . LYS A 1 180 ? 15.375 -101.25 -37.844 1 81.44 180 LYS A CA 1
ATOM 1474 C C . LYS A 1 180 ? 15.875 -102.125 -36.719 1 81.44 180 LYS A C 1
ATOM 1476 O O . LYS A 1 180 ? 15.57 -103.312 -36.719 1 81.44 180 LYS A O 1
ATOM 1481 N N . HIS A 1 181 ? 16.609 -101.688 -35.875 1 83.06 181 HIS A N 1
ATOM 1482 C CA . HIS A 1 181 ? 17.188 -102.438 -34.812 1 83.06 181 HIS A CA 1
ATOM 1483 C C . HIS A 1 181 ? 16.688 -102 -33.438 1 83.06 181 HIS A C 1
ATOM 1485 O O . HIS A 1 181 ? 17.438 -102 -32.469 1 83.06 181 HIS A O 1
ATOM 1491 N N . ARG A 1 182 ? 15.406 -101.438 -33.406 1 78.62 182 ARG A N 1
ATOM 1492 C CA . ARG A 1 182 ? 14.812 -100.875 -32.219 1 78.62 182 ARG A CA 1
ATOM 1493 C C . ARG A 1 182 ? 14.859 -101.875 -31.047 1 78.62 182 ARG A C 1
ATOM 1495 O O . ARG A 1 182 ? 15.164 -101.5 -29.922 1 78.62 182 ARG A O 1
ATOM 1502 N N . GLU A 1 183 ? 14.688 -103.188 -31.328 1 77.38 183 GLU A N 1
ATOM 1503 C CA . GLU A 1 183 ? 14.633 -104.188 -30.281 1 77.38 183 GLU A CA 1
ATOM 1504 C C . GLU A 1 183 ? 15.992 -104.375 -29.625 1 77.38 183 GLU A C 1
ATOM 1506 O O . GLU A 1 183 ? 16.094 -104.5 -28.391 1 77.38 183 GLU A O 1
ATOM 1511 N N . VAL A 1 184 ? 17.062 -104.375 -30.375 1 81.25 184 VAL A N 1
ATOM 1512 C CA . VAL A 1 184 ? 18.406 -104.562 -29.859 1 81.25 184 VAL A CA 1
ATOM 1513 C C . VAL A 1 184 ? 18.844 -103.312 -29.109 1 81.25 184 VAL A C 1
ATOM 1515 O O . VAL A 1 184 ? 19.453 -103.375 -28.031 1 81.25 184 VAL A O 1
ATOM 1518 N N . LEU A 1 185 ? 18.312 -102.188 -29.625 1 83.38 185 LEU A N 1
ATOM 1519 C CA . LEU A 1 185 ? 18.766 -100.938 -29.062 1 83.38 185 LEU A CA 1
ATOM 1520 C C . LEU A 1 185 ? 18 -100.562 -27.781 1 83.38 185 LEU A C 1
ATOM 1522 O O . LEU A 1 185 ? 18.531 -99.875 -26.906 1 83.38 185 LEU A O 1
ATOM 1526 N N . GLN A 1 186 ? 16.766 -101 -27.672 1 78.12 186 GLN A N 1
ATOM 1527 C CA . GLN A 1 186 ? 15.984 -100.75 -26.453 1 78.12 186 GLN A CA 1
ATOM 1528 C C . GLN A 1 186 ? 16.594 -101.5 -25.266 1 78.12 186 GLN A C 1
ATOM 1530 O O . GLN A 1 186 ? 16.406 -101.125 -24.125 1 78.12 186 GLN A O 1
ATOM 1535 N N . LYS A 1 187 ? 17.484 -102.562 -25.609 1 75.56 187 LYS A N 1
ATOM 1536 C CA . LYS A 1 187 ? 18.156 -103.312 -24.562 1 75.56 187 LYS A CA 1
ATOM 1537 C C . LYS A 1 187 ? 19.438 -102.562 -24.109 1 75.56 187 LYS A C 1
ATOM 1539 O O . LYS A 1 187 ? 19.953 -102.875 -23.031 1 75.56 187 LYS A O 1
ATOM 1544 N N . CYS A 1 188 ? 19.984 -101.625 -24.984 1 77.81 188 CYS A N 1
ATOM 1545 C CA . CYS A 1 188 ? 21.203 -100.875 -24.672 1 77.81 188 CYS A CA 1
ATOM 1546 C C . CYS A 1 188 ? 20.906 -99.688 -23.781 1 77.81 188 CYS A C 1
ATOM 1548 O O . CYS A 1 188 ? 21.797 -98.875 -23.484 1 77.81 188 CYS A O 1
ATOM 1550 N N . ASN A 1 189 ? 20.016 -99.562 -22.859 1 80.75 189 ASN A N 1
ATOM 1551 C CA . ASN A 1 189 ? 19.641 -98.5 -21.953 1 80.75 189 ASN A CA 1
ATOM 1552 C C . ASN A 1 189 ? 20.062 -97.125 -22.484 1 80.75 189 ASN A C 1
ATOM 1554 O O . ASN A 1 189 ? 20.766 -96.438 -21.797 1 80.75 189 ASN A O 1
ATOM 1558 N N . LEU A 1 190 ? 19.766 -96.75 -23.719 1 84.56 190 LEU A N 1
ATOM 1559 C CA . LEU A 1 190 ? 20.141 -95.5 -24.344 1 84.56 190 LEU A CA 1
ATOM 1560 C C . LEU A 1 190 ? 19.594 -94.312 -23.531 1 84.56 190 LEU A C 1
ATOM 1562 O O . LEU A 1 190 ? 20.094 -93.188 -23.641 1 84.56 190 LEU A O 1
ATOM 1566 N N . ASN A 1 191 ? 18.594 -94.562 -22.719 1 82.31 191 ASN A N 1
ATOM 1567 C CA . ASN A 1 191 ? 17.984 -93.562 -21.875 1 82.31 191 ASN A CA 1
ATOM 1568 C C . ASN A 1 191 ? 18.984 -93 -20.859 1 82.31 191 ASN A C 1
ATOM 1570 O O . ASN A 1 191 ? 18.859 -91.875 -20.422 1 82.31 191 ASN A O 1
ATOM 1574 N N . ASP A 1 192 ? 20 -93.75 -20.484 1 84.19 192 ASP A N 1
ATOM 1575 C CA . ASP A 1 192 ? 20.984 -93.375 -19.484 1 84.19 192 ASP A CA 1
ATOM 1576 C C . ASP A 1 192 ? 21.922 -92.312 -20.031 1 84.19 192 ASP A C 1
ATOM 1578 O O . ASP A 1 192 ? 22.609 -91.625 -19.25 1 84.19 192 ASP A O 1
ATOM 1582 N N . TYR A 1 193 ? 21.906 -92.188 -21.391 1 88.81 193 TYR A N 1
ATOM 1583 C CA . TYR A 1 193 ? 22.828 -91.25 -21.984 1 88.81 193 TYR A CA 1
ATOM 1584 C C . TYR A 1 193 ? 22.094 -90 -22.453 1 88.81 193 TYR A C 1
ATOM 1586 O O . TYR A 1 193 ? 22.641 -89.125 -23.172 1 88.81 193 TYR A O 1
ATOM 1594 N N . ILE A 1 194 ? 20.766 -89.812 -22.156 1 90.31 194 ILE A N 1
ATOM 1595 C CA . ILE A 1 194 ? 19.953 -88.688 -22.5 1 90.31 194 ILE A CA 1
ATOM 1596 C C . ILE A 1 194 ? 19.609 -87.875 -21.219 1 90.31 194 ILE A C 1
ATOM 1598 O O . ILE A 1 194 ? 18.781 -88.375 -20.438 1 90.31 194 ILE A O 1
ATOM 1602 N N . THR A 1 195 ? 20.344 -86.812 -20.953 1 90.5 195 THR A N 1
ATOM 1603 C CA . THR A 1 195 ? 20.125 -85.938 -19.828 1 90.5 195 THR A CA 1
ATOM 1604 C C . THR A 1 195 ? 19.812 -84.5 -20.297 1 90.5 195 THR A C 1
ATOM 1606 O O . THR A 1 195 ? 20.281 -84.125 -21.375 1 90.5 195 THR A O 1
ATOM 1609 N N . PRO A 1 196 ? 18.969 -83.812 -19.547 1 91.81 196 PRO A N 1
ATOM 1610 C CA . PRO A 1 196 ? 18.656 -82.438 -19.969 1 91.81 196 PRO A CA 1
ATOM 1611 C C . PRO A 1 196 ? 19.891 -81.5 -20 1 91.81 196 PRO A C 1
ATOM 1613 O O . PRO A 1 196 ? 20.703 -81.562 -19.078 1 91.81 196 PRO A O 1
ATOM 1616 N N . ASN A 1 197 ? 20.109 -80.875 -21.188 1 92.12 197 ASN A N 1
ATOM 1617 C CA . ASN A 1 197 ? 21.203 -79.875 -21.266 1 92.12 197 ASN A CA 1
ATOM 1618 C C . ASN A 1 197 ? 20.672 -78.438 -21.328 1 92.12 197 ASN A C 1
ATOM 1620 O O . ASN A 1 197 ? 21.453 -77.5 -21.516 1 92.12 197 ASN A O 1
ATOM 1624 N N . LEU A 1 198 ? 19.391 -78.188 -21.25 1 91.62 198 LEU A N 1
ATOM 1625 C CA . LEU A 1 198 ? 18.766 -76.875 -21.125 1 91.62 198 LEU A CA 1
ATOM 1626 C C . LEU A 1 198 ? 18.234 -76.688 -19.703 1 91.62 198 LEU A C 1
ATOM 1628 O O . LEU A 1 198 ? 17.406 -77.5 -19.234 1 91.62 198 LEU A O 1
ATOM 1632 N N . THR A 1 199 ? 18.703 -75.688 -19.047 1 90.12 199 THR A N 1
ATOM 1633 C CA . THR A 1 199 ? 18.281 -75.375 -17.688 1 90.12 199 THR A CA 1
ATOM 1634 C C . THR A 1 199 ? 17.688 -74 -17.625 1 90.12 199 THR A C 1
ATOM 1636 O O . THR A 1 199 ? 18.172 -73.062 -18.281 1 90.12 199 THR A O 1
ATOM 1639 N N . TYR A 1 200 ? 16.594 -73.938 -16.906 1 90.12 200 TYR A N 1
ATOM 1640 C CA . TYR A 1 200 ? 15.898 -72.688 -16.734 1 90.12 200 TYR A CA 1
ATOM 1641 C C . TYR A 1 200 ? 16.781 -71.688 -16 1 90.12 200 TYR A C 1
ATOM 1643 O O . TYR A 1 200 ? 17.297 -71.938 -14.914 1 90.12 200 TYR A O 1
ATOM 1651 N N . ASP A 1 201 ? 17.062 -70.562 -16.719 1 88.12 201 ASP A N 1
ATOM 1652 C CA . ASP A 1 201 ? 17.797 -69.438 -16.078 1 88.12 201 ASP A CA 1
ATOM 1653 C C . ASP A 1 201 ? 16.844 -68.562 -15.297 1 88.12 201 ASP A C 1
ATOM 1655 O O . ASP A 1 201 ? 16.297 -67.625 -15.852 1 88.12 201 ASP A O 1
ATOM 1659 N N . LYS A 1 202 ? 16.734 -68.812 -14.133 1 88.25 202 LYS A N 1
ATOM 1660 C CA . LYS A 1 202 ? 15.781 -68.062 -13.289 1 88.25 202 LYS A CA 1
ATOM 1661 C C . LYS A 1 202 ? 16.141 -66.625 -13.18 1 88.25 202 LYS A C 1
ATOM 1663 O O . LYS A 1 202 ? 15.273 -65.75 -13.281 1 88.25 202 LYS A O 1
ATOM 1668 N N . GLU A 1 203 ? 17.375 -66.312 -12.969 1 87.75 203 GLU A N 1
ATOM 1669 C CA . GLU A 1 203 ? 17.812 -64.938 -12.742 1 87.75 203 GLU A CA 1
ATOM 1670 C C . GLU A 1 203 ? 17.547 -64.062 -13.969 1 87.75 203 GLU A C 1
ATOM 1672 O O . GLU A 1 203 ? 16.953 -63 -13.859 1 87.75 203 GLU A O 1
ATOM 1677 N N . ARG A 1 204 ? 18 -64.5 -15.086 1 87.81 204 ARG A N 1
ATOM 1678 C CA . ARG A 1 204 ? 17.812 -63.75 -16.312 1 87.81 204 ARG A CA 1
ATOM 1679 C C . ARG A 1 204 ? 16.344 -63.656 -16.688 1 87.81 204 ARG A C 1
ATOM 1681 O O . ARG A 1 204 ? 15.867 -62.594 -17.156 1 87.81 204 ARG A O 1
ATOM 1688 N N . SER A 1 205 ? 15.656 -64.688 -16.594 1 84.5 205 SER A N 1
ATOM 1689 C CA . SER A 1 205 ? 14.234 -64.75 -16.938 1 84.5 205 SER A CA 1
ATOM 1690 C C . SER A 1 205 ? 13.438 -63.781 -16.047 1 84.5 205 SER A C 1
ATOM 1692 O O . SER A 1 205 ? 12.594 -63.031 -16.531 1 84.5 205 SER A O 1
ATOM 1694 N N . GLU A 1 206 ? 13.68 -63.781 -14.812 1 86.25 206 GLU A N 1
ATOM 1695 C CA . GLU A 1 206 ? 12.961 -62.906 -13.898 1 86.25 206 GLU A CA 1
ATOM 1696 C C . GLU A 1 206 ? 13.32 -61.438 -14.141 1 86.25 206 GLU A C 1
ATOM 1698 O O . GLU A 1 206 ? 12.445 -60.562 -14.094 1 86.25 206 GLU A O 1
ATOM 1703 N N . ALA A 1 207 ? 14.516 -61.219 -14.328 1 84.12 207 ALA A N 1
ATOM 1704 C CA . ALA A 1 207 ? 14.945 -59.844 -14.617 1 84.12 207 ALA A CA 1
ATOM 1705 C C . ALA A 1 207 ? 14.273 -59.312 -15.883 1 84.12 207 ALA A C 1
ATOM 1707 O O . ALA A 1 207 ? 13.789 -58.188 -15.914 1 84.12 207 ALA A O 1
ATOM 1708 N N . SER A 1 208 ? 14.289 -60.188 -16.922 1 80.44 208 SER A N 1
ATOM 1709 C CA . SER A 1 208 ? 13.656 -59.781 -18.188 1 80.44 208 SER A CA 1
ATOM 1710 C C . SER A 1 208 ? 12.156 -59.594 -18.016 1 80.44 208 SER A C 1
ATOM 1712 O O . SER A 1 208 ? 11.578 -58.656 -18.594 1 80.44 208 SER A O 1
ATOM 1714 N N . LEU A 1 209 ? 11.602 -60.406 -17.266 1 81.31 209 LEU A N 1
ATOM 1715 C CA . LEU A 1 209 ? 10.172 -60.312 -16.984 1 81.31 209 LEU A CA 1
ATOM 1716 C C . LEU A 1 209 ? 9.859 -59 -16.234 1 81.31 209 LEU A C 1
ATOM 1718 O O . LEU A 1 209 ? 8.891 -58.312 -16.562 1 81.31 209 LEU A O 1
ATOM 1722 N N . ASN A 1 210 ? 10.562 -58.781 -15.32 1 80.31 210 ASN A N 1
ATOM 1723 C CA . ASN A 1 210 ? 10.375 -57.562 -14.555 1 80.31 210 ASN A CA 1
ATOM 1724 C C . ASN A 1 210 ? 10.555 -56.312 -15.43 1 80.31 210 ASN A C 1
ATOM 1726 O O . ASN A 1 210 ? 9.789 -55.375 -15.32 1 80.31 210 ASN A O 1
ATOM 1730 N N . ASP A 1 211 ? 11.531 -56.406 -16.219 1 74.44 211 ASP A N 1
ATOM 1731 C CA . ASP A 1 211 ? 11.773 -55.312 -17.141 1 74.44 211 ASP A CA 1
ATOM 1732 C C . ASP A 1 211 ? 10.578 -55.094 -18.078 1 74.44 211 ASP A C 1
ATOM 1734 O O . ASP A 1 211 ? 10.18 -53.969 -18.359 1 74.44 211 ASP A O 1
ATOM 1738 N N . LEU A 1 212 ? 10.141 -56.188 -18.578 1 72.38 212 LEU A N 1
ATOM 1739 C CA . LEU A 1 212 ? 9 -56.125 -19.484 1 72.38 212 LEU A CA 1
ATOM 1740 C C . LEU A 1 212 ? 7.766 -55.594 -18.781 1 72.38 212 LEU A C 1
ATOM 1742 O O . LEU A 1 212 ? 7.031 -54.781 -19.344 1 72.38 212 LEU A O 1
ATOM 1746 N N . GLN A 1 213 ? 7.531 -56 -17.641 1 73.94 213 GLN A N 1
ATOM 1747 C CA . GLN A 1 213 ? 6.387 -55.562 -16.859 1 73.94 213 GLN A CA 1
ATOM 1748 C C . GLN A 1 213 ? 6.492 -54.094 -16.531 1 73.94 213 GLN A C 1
ATOM 1750 O O . GLN A 1 213 ? 5.492 -53.344 -16.562 1 73.94 213 GLN A O 1
ATOM 1755 N N . ASN A 1 214 ? 7.586 -53.688 -16.312 1 69.19 214 ASN A N 1
ATOM 1756 C CA . ASN A 1 214 ? 7.812 -52.281 -15.945 1 69.19 214 ASN A CA 1
ATOM 1757 C C . ASN A 1 214 ? 7.801 -51.375 -17.172 1 69.19 214 ASN A C 1
ATOM 1759 O O . ASN A 1 214 ? 7.656 -50.156 -17.031 1 69.19 214 ASN A O 1
ATOM 1763 N N . SER A 1 215 ? 7.996 -51.969 -18.312 1 63.53 215 SER A N 1
ATOM 1764 C CA . SER A 1 215 ? 8.055 -51.188 -19.547 1 63.53 215 SER A CA 1
ATOM 1765 C C . SER A 1 215 ? 6.652 -50.844 -20.047 1 63.53 215 SER A C 1
ATOM 1767 O O . SER A 1 215 ? 6.5 -50 -20.938 1 63.53 215 SER A O 1
ATOM 1769 N N . ILE A 1 216 ? 5.605 -51.344 -19.594 1 66.5 216 ILE A N 1
ATOM 1770 C CA . ILE A 1 216 ? 4.238 -51.031 -20 1 66.5 216 ILE A CA 1
ATOM 1771 C C . ILE A 1 216 ? 3.869 -49.625 -19.516 1 66.5 216 ILE A C 1
ATOM 1773 O O . ILE A 1 216 ? 3.859 -49.375 -18.312 1 66.5 216 ILE A O 1
ATOM 1777 N N . PRO A 1 217 ? 3.664 -48.781 -20.547 1 66 217 PRO A N 1
ATOM 1778 C CA . PRO A 1 217 ? 3.268 -47.438 -20.109 1 66 217 PRO A CA 1
ATOM 1779 C C . PRO A 1 217 ? 1.905 -47.406 -19.406 1 66 217 PRO A C 1
ATOM 1781 O O . PRO A 1 217 ? 0.939 -47.969 -19.938 1 66 217 PRO A O 1
ATOM 1784 N N . LEU A 1 218 ? 1.957 -46.906 -18.344 1 69.62 218 LEU A N 1
ATOM 1785 C CA . LEU A 1 218 ? 0.709 -46.844 -17.594 1 69.62 218 LEU A CA 1
ATOM 1786 C C . LEU A 1 218 ? -0.118 -45.625 -18.047 1 69.62 218 LEU A C 1
ATOM 1788 O O . LEU A 1 218 ? -1.312 -45.562 -17.75 1 69.62 218 LEU A O 1
ATOM 1792 N N . ALA A 1 219 ? 0.463 -44.656 -18.875 1 71.25 219 ALA A N 1
ATOM 1793 C CA . ALA A 1 219 ? -0.223 -43.438 -19.266 1 71.25 219 ALA A CA 1
ATOM 1794 C C . ALA A 1 219 ? -0.325 -43.312 -20.781 1 71.25 219 ALA A C 1
ATOM 1796 O O . ALA A 1 219 ? 0.577 -43.75 -21.5 1 71.25 219 ALA A O 1
ATOM 1797 N N . SER A 1 220 ? -1.501 -42.969 -21.5 1 66.94 220 SER A N 1
ATOM 1798 C CA . SER A 1 220 ? -1.733 -42.781 -22.938 1 66.94 220 SER A CA 1
ATOM 1799 C C . SER A 1 220 ? -1.44 -41.344 -23.375 1 66.94 220 SER A C 1
ATOM 1801 O O . SER A 1 220 ? -1.348 -41.094 -24.578 1 66.94 220 SER A O 1
ATOM 1803 N N . GLY A 1 221 ? -1.299 -40.375 -22.469 1 65.88 221 GLY A N 1
ATOM 1804 C CA . GLY A 1 221 ? -1.076 -38.969 -22.781 1 65.88 221 GLY A CA 1
ATOM 1805 C C . GLY A 1 221 ? -0.806 -38.125 -21.547 1 65.88 221 GLY A C 1
ATOM 1806 O O . GLY A 1 221 ? -0.657 -38.656 -20.438 1 65.88 221 GLY A O 1
ATOM 1807 N N . LEU A 1 222 ? -0.455 -36.812 -21.859 1 68.94 222 LEU A N 1
ATOM 1808 C CA . LEU A 1 222 ? -0.185 -35.875 -20.781 1 68.94 222 LEU A CA 1
ATOM 1809 C C . LEU A 1 222 ? -1.109 -34.656 -20.875 1 68.94 222 LEU A C 1
ATOM 1811 O O . LEU A 1 222 ? -1.304 -34.125 -21.969 1 68.94 222 LEU A O 1
ATOM 1815 N N . VAL A 1 223 ? -1.831 -34.469 -19.875 1 73.06 223 VAL A N 1
ATOM 1816 C CA . VAL A 1 223 ? -2.6 -33.219 -19.75 1 73.06 223 VAL A CA 1
ATOM 1817 C C . VAL A 1 223 ? -1.728 -32.125 -19.141 1 73.06 223 VAL A C 1
ATOM 1819 O O . VAL A 1 223 ? -1.124 -32.312 -18.078 1 73.06 223 VAL A O 1
ATOM 1822 N N . GLN A 1 224 ? -1.66 -30.984 -19.859 1 64.56 224 GLN A N 1
ATOM 1823 C CA . GLN A 1 224 ? -0.792 -29.906 -19.406 1 64.56 224 GLN A CA 1
ATOM 1824 C C . GLN A 1 224 ? -1.52 -28.984 -18.438 1 64.56 224 GLN A C 1
ATOM 1826 O O . GLN A 1 224 ? -2.738 -28.828 -18.516 1 64.56 224 GLN A O 1
ATOM 1831 N N . ARG A 1 225 ? -0.672 -28.469 -17.578 1 65.12 225 ARG A N 1
ATOM 1832 C CA . ARG A 1 225 ? -1.215 -27.5 -16.641 1 65.12 225 ARG A CA 1
ATOM 1833 C C . ARG A 1 225 ? -1.901 -26.344 -17.359 1 65.12 225 ARG A C 1
ATOM 1835 O O . ARG A 1 225 ? -1.342 -25.766 -18.297 1 65.12 225 ARG A O 1
ATOM 1842 N N . GLY A 1 226 ? -3.088 -26.031 -16.938 1 63.81 226 GLY A N 1
ATOM 1843 C CA . GLY A 1 226 ? -3.861 -24.938 -17.5 1 63.81 226 GLY A CA 1
ATOM 1844 C C . GLY A 1 226 ? -4.754 -25.359 -18.641 1 63.81 226 GLY A C 1
ATOM 1845 O O . GLY A 1 226 ? -5.594 -24.594 -19.109 1 63.81 226 GLY A O 1
ATOM 1846 N N . GLU A 1 227 ? -4.43 -26.578 -19.172 1 68.25 227 GLU A N 1
ATOM 1847 C CA . GLU A 1 227 ? -5.246 -27.109 -20.266 1 68.25 227 GLU A CA 1
ATOM 1848 C C . GLU A 1 227 ? -6.684 -27.344 -19.812 1 68.25 227 GLU A C 1
ATOM 1850 O O . GLU A 1 227 ? -6.918 -27.844 -18.703 1 68.25 227 GLU A O 1
ATOM 1855 N N . LYS A 1 228 ? -7.555 -26.906 -20.672 1 76.75 228 LYS A N 1
ATOM 1856 C CA . LYS A 1 228 ? -8.961 -27.156 -20.375 1 76.75 228 LYS A CA 1
ATOM 1857 C C . LYS A 1 228 ? -9.281 -28.656 -20.484 1 76.75 228 LYS A C 1
ATOM 1859 O O . LYS A 1 228 ? -9.023 -29.281 -21.516 1 76.75 228 LYS A O 1
ATOM 1864 N N . ILE A 1 229 ? -9.688 -29.109 -19.438 1 79.75 229 ILE A N 1
ATOM 1865 C CA . ILE A 1 229 ? -10.125 -30.5 -19.453 1 79.75 229 ILE A CA 1
ATOM 1866 C C . ILE A 1 229 ? -11.594 -30.562 -19.859 1 79.75 229 ILE A C 1
ATOM 1868 O O . ILE A 1 229 ? -11.953 -31.297 -20.797 1 79.75 229 ILE A O 1
ATOM 1872 N N . ILE A 1 230 ? -12.391 -29.844 -19.156 1 78.94 230 ILE A N 1
ATOM 1873 C CA . ILE A 1 230 ? -13.82 -29.891 -19.422 1 78.94 230 ILE A CA 1
ATOM 1874 C C . ILE A 1 230 ? -14.484 -28.641 -18.875 1 78.94 230 ILE A C 1
ATOM 1876 O O . ILE A 1 230 ? -14.016 -28.062 -17.891 1 78.94 230 ILE A O 1
ATOM 1880 N N . ASP A 1 231 ? -15.438 -28.125 -19.609 1 75.44 231 ASP A N 1
ATOM 1881 C CA . ASP A 1 231 ? -16.234 -27 -19.156 1 75.44 231 ASP A CA 1
ATOM 1882 C C . ASP A 1 231 ? -17.562 -27.469 -18.547 1 75.44 231 ASP A C 1
ATOM 1884 O O . ASP A 1 231 ? -18.047 -28.547 -18.891 1 75.44 231 ASP A O 1
ATOM 1888 N N . ARG A 1 232 ? -17.969 -26.625 -17.641 1 73.25 232 ARG A N 1
ATOM 1889 C CA . ARG A 1 232 ? -19.281 -26.953 -17.062 1 73.25 232 ARG A CA 1
ATOM 1890 C C . ARG A 1 232 ? -20.328 -27.094 -18.156 1 73.25 232 ARG A C 1
ATOM 1892 O O . ARG A 1 232 ? -20.422 -26.234 -19.047 1 73.25 232 ARG A O 1
ATOM 1899 N N . GLY A 1 233 ? -21.016 -28.234 -18.094 1 70.69 233 GLY A N 1
ATOM 1900 C CA . GLY A 1 233 ? -22.094 -28.469 -19.047 1 70.69 233 GLY A CA 1
ATOM 1901 C C . GLY A 1 233 ? -21.656 -29.344 -20.219 1 70.69 233 GLY A C 1
ATOM 1902 O O . GLY A 1 233 ? -22.5 -29.859 -20.953 1 70.69 233 GLY A O 1
ATOM 1903 N N . ASP A 1 234 ? -20.344 -29.422 -20.391 1 78.38 234 ASP A N 1
ATOM 1904 C CA . ASP A 1 234 ? -19.844 -30.281 -21.469 1 78.38 234 ASP A CA 1
ATOM 1905 C C . ASP A 1 234 ? -20.109 -31.75 -21.172 1 78.38 234 ASP A C 1
ATOM 1907 O O . ASP A 1 234 ? -20.078 -32.188 -20.016 1 78.38 234 ASP A O 1
ATOM 1911 N N . ILE A 1 235 ? -20.328 -32.5 -22.266 1 74.88 235 ILE A N 1
ATOM 1912 C CA . ILE A 1 235 ? -20.531 -33.938 -22.109 1 74.88 235 ILE A CA 1
ATOM 1913 C C . ILE A 1 235 ? -19.188 -34.625 -21.906 1 74.88 235 ILE A C 1
ATOM 1915 O O . ILE A 1 235 ? -18.234 -34.375 -22.641 1 74.88 235 ILE A O 1
ATOM 1919 N N . VAL A 1 236 ? -19.109 -35.344 -20.859 1 81.81 236 VAL A N 1
ATOM 1920 C CA . VAL A 1 236 ? -17.875 -36.094 -20.578 1 81.81 236 VAL A CA 1
ATOM 1921 C C . VAL A 1 236 ? -17.734 -37.219 -21.578 1 81.81 236 VAL A C 1
ATOM 1923 O O . VAL A 1 236 ? -18.281 -38.312 -21.359 1 81.81 236 VAL A O 1
ATOM 1926 N N . ASP A 1 237 ? -16.953 -36.969 -22.641 1 77.94 237 ASP A N 1
ATOM 1927 C CA . ASP A 1 237 ? -16.703 -38.031 -23.625 1 77.94 237 ASP A CA 1
ATOM 1928 C C . ASP A 1 237 ? -15.664 -39.031 -23.109 1 77.94 237 ASP A C 1
ATOM 1930 O O . ASP A 1 237 ? -15.156 -38.875 -22 1 77.94 237 ASP A O 1
ATOM 1934 N N . GLY A 1 238 ? -15.492 -40.062 -23.828 1 74.75 238 GLY A N 1
ATOM 1935 C CA . GLY A 1 238 ? -14.57 -41.125 -23.438 1 74.75 238 GLY A CA 1
ATOM 1936 C C . GLY A 1 238 ? -13.172 -40.594 -23.125 1 74.75 238 GLY A C 1
ATOM 1937 O O . GLY A 1 238 ? -12.594 -40.938 -22.109 1 74.75 238 GLY A O 1
ATOM 1938 N N . LYS A 1 239 ? -12.781 -39.844 -23.984 1 78.56 239 LYS A N 1
ATOM 1939 C CA . LYS A 1 239 ? -11.438 -39.281 -23.812 1 78.56 239 LYS A CA 1
ATOM 1940 C C . LYS A 1 239 ? -11.367 -38.406 -22.562 1 78.56 239 LYS A C 1
ATOM 1942 O O . LYS A 1 239 ? -10.43 -38.5 -21.766 1 78.56 239 LYS A O 1
ATOM 1947 N N . THR A 1 240 ? -12.367 -37.594 -22.422 1 82.81 240 THR A N 1
ATOM 1948 C CA . THR A 1 240 ? -12.414 -36.688 -21.281 1 82.81 240 THR A CA 1
ATOM 1949 C C . THR A 1 240 ? -12.594 -37.469 -19.984 1 82.81 240 THR A C 1
ATOM 1951 O O . THR A 1 240 ? -12.039 -37.094 -18.953 1 82.81 240 THR A O 1
ATOM 1954 N N . TYR A 1 241 ? -13.359 -38.438 -20.125 1 80.5 241 TYR A N 1
ATOM 1955 C CA . TYR A 1 241 ? -13.586 -39.312 -18.969 1 80.5 241 TYR A CA 1
ATOM 1956 C C . TYR A 1 241 ? -12.266 -39.875 -18.453 1 80.5 241 TYR A C 1
ATOM 1958 O O . TYR A 1 241 ? -12 -39.844 -17.25 1 80.5 241 TYR A O 1
ATOM 1966 N N . ASN A 1 242 ? -11.477 -40.344 -19.375 1 78.56 242 ASN A N 1
ATOM 1967 C CA . ASN A 1 242 ? -10.18 -40.906 -19 1 78.56 242 ASN A CA 1
ATOM 1968 C C . ASN A 1 242 ? -9.273 -39.844 -18.391 1 78.56 242 ASN A C 1
ATOM 1970 O O . ASN A 1 242 ? -8.547 -40.125 -17.438 1 78.56 242 ASN A O 1
ATOM 1974 N N . LYS A 1 243 ? -9.383 -38.719 -18.938 1 81.88 243 LYS A N 1
ATOM 1975 C CA . LYS A 1 243 ? -8.602 -37.594 -18.406 1 81.88 243 LYS A CA 1
ATOM 1976 C C . LYS A 1 243 ? -9.023 -37.281 -16.969 1 81.88 243 LYS A C 1
ATOM 1978 O O . LYS A 1 243 ? -8.172 -37.062 -16.094 1 81.88 243 LYS A O 1
ATOM 1983 N N . LEU A 1 244 ? -10.273 -37.281 -16.797 1 82.31 244 LEU A N 1
ATOM 1984 C CA . LEU A 1 244 ? -10.82 -36.906 -15.477 1 82.31 244 LEU A CA 1
ATOM 1985 C C . LEU A 1 244 ? -10.492 -38 -14.453 1 82.31 244 LEU A C 1
ATOM 1987 O O . LEU A 1 244 ? -10.148 -37.688 -13.312 1 82.31 244 LEU A O 1
ATOM 1991 N N . LEU A 1 245 ? -10.617 -39.25 -14.867 1 78.69 245 LEU A N 1
ATOM 1992 C CA . LEU A 1 245 ? -10.281 -40.344 -13.977 1 78.69 245 LEU A CA 1
ATOM 1993 C C . LEU A 1 245 ? -8.797 -40.312 -13.609 1 78.69 245 LEU A C 1
ATOM 1995 O O . LEU A 1 245 ? -8.43 -40.594 -12.469 1 78.69 245 LEU A O 1
ATOM 1999 N N . SER A 1 246 ? -8.055 -40 -14.602 1 80.38 246 SER A N 1
ATOM 2000 C CA . SER A 1 246 ? -6.617 -39.875 -14.352 1 80.38 246 SER A CA 1
ATOM 2001 C C . SER A 1 246 ? -6.316 -38.719 -13.391 1 80.38 246 SER A C 1
ATOM 2003 O O . SER A 1 246 ? -5.441 -38.844 -12.531 1 80.38 246 SER A O 1
ATOM 2005 N N . PHE A 1 247 ? -7.031 -37.719 -13.617 1 80.31 247 PHE A N 1
ATOM 2006 C CA . PHE A 1 247 ? -6.898 -36.562 -12.734 1 80.31 247 PHE A CA 1
ATOM 2007 C C . PHE A 1 247 ? -7.254 -36.938 -11.297 1 80.31 247 PHE A C 1
ATOM 2009 O O . PHE A 1 247 ? -6.523 -36.594 -10.367 1 80.31 247 PHE A O 1
ATOM 2016 N N . GLN A 1 248 ? -8.328 -37.562 -11.125 1 75.06 248 GLN A N 1
ATOM 2017 C CA . GLN A 1 248 ? -8.789 -37.969 -9.805 1 75.06 248 GLN A CA 1
ATOM 2018 C C . GLN A 1 248 ? -7.793 -38.938 -9.141 1 75.06 248 GLN A C 1
ATOM 2020 O O . GLN A 1 248 ? -7.527 -38.812 -7.945 1 75.06 248 GLN A O 1
ATOM 2025 N N . LYS A 1 249 ? -7.293 -39.875 -9.891 1 71.62 249 LYS A N 1
ATOM 2026 C CA . LYS A 1 249 ? -6.316 -40.844 -9.383 1 71.62 249 LYS A CA 1
ATOM 2027 C C . LYS A 1 249 ? -5.059 -40.125 -8.891 1 71.62 249 LYS A C 1
ATOM 2029 O O . LYS A 1 249 ? -4.512 -40.469 -7.84 1 71.62 249 LYS A O 1
ATOM 2034 N N . GLU A 1 250 ? -4.738 -39.188 -9.617 1 70.38 250 GLU A N 1
ATOM 2035 C CA . GLU A 1 250 ? -3.549 -38.438 -9.234 1 70.38 250 GLU A CA 1
ATOM 2036 C C . GLU A 1 250 ? -3.795 -37.625 -7.973 1 70.38 250 GLU A C 1
ATOM 2038 O O . GLU A 1 250 ? -2.908 -37.5 -7.125 1 70.38 250 GLU A O 1
ATOM 2043 N N . MET A 1 251 ? -4.891 -37.125 -7.902 1 67.81 251 MET A N 1
ATOM 2044 C CA . MET A 1 251 ? -5.266 -36.344 -6.73 1 67.81 251 MET A CA 1
ATOM 2045 C C . MET A 1 251 ? -5.312 -37.219 -5.48 1 67.81 251 MET A C 1
ATOM 2047 O O . MET A 1 251 ? -4.906 -36.781 -4.402 1 67.81 251 MET A O 1
ATOM 2051 N N . GLU A 1 252 ? -5.879 -38.375 -5.66 1 63.69 252 GLU A N 1
ATOM 2052 C CA . GLU A 1 252 ? -5.98 -39.312 -4.551 1 63.69 252 GLU A CA 1
ATOM 2053 C C . GLU A 1 252 ? -4.602 -39.781 -4.086 1 63.69 252 GLU A C 1
ATOM 2055 O O . GLU A 1 252 ? -4.375 -39.969 -2.889 1 63.69 252 GLU A O 1
ATOM 2060 N N . ARG A 1 253 ? -3.834 -40 -5.008 1 61.16 253 ARG A N 1
ATOM 2061 C CA . ARG A 1 253 ? -2.473 -40.406 -4.676 1 61.16 253 ARG A CA 1
ATOM 2062 C C . ARG A 1 253 ? -1.78 -39.344 -3.822 1 61.16 253 ARG A C 1
ATOM 2064 O O . ARG A 1 253 ? -1.03 -39.688 -2.902 1 61.16 253 ARG A O 1
ATOM 2071 N N . GLN A 1 254 ? -2.098 -38.188 -4.094 1 58.88 254 GLN A N 1
ATOM 2072 C CA . GLN A 1 254 ? -1.487 -37.094 -3.375 1 58.88 254 GLN A CA 1
ATOM 2073 C C . GLN A 1 254 ? -2.094 -36.938 -1.983 1 58.88 254 GLN A C 1
ATOM 2075 O O . GLN A 1 254 ? -1.426 -36.469 -1.059 1 58.88 254 GLN A O 1
ATOM 2080 N N . ASN A 1 255 ? -3.375 -37.188 -1.782 1 56.56 255 ASN A N 1
ATOM 2081 C CA . ASN A 1 255 ? -4.152 -36.844 -0.592 1 56.56 255 ASN A CA 1
ATOM 2082 C C . ASN A 1 255 ? -3.996 -37.906 0.491 1 56.56 255 ASN A C 1
ATOM 2084 O O . ASN A 1 255 ? -4.43 -37.719 1.627 1 56.56 255 ASN A O 1
ATOM 2088 N N . VAL A 1 256 ? -3.592 -39.156 0.23 1 55.59 256 VAL A N 1
ATOM 2089 C CA . VAL A 1 256 ? -3.906 -40.25 1.14 1 55.59 256 VAL A CA 1
ATOM 2090 C C . VAL A 1 256 ? -3.109 -40.094 2.432 1 55.59 256 VAL A C 1
ATOM 2092 O O . VAL A 1 256 ? -3.498 -40.625 3.477 1 55.59 256 VAL A O 1
ATOM 2095 N N . ASP A 1 257 ? -2.088 -39.312 2.572 1 61.84 257 ASP A N 1
ATOM 2096 C CA . ASP A 1 257 ? -1.316 -39.469 3.799 1 61.84 257 ASP A CA 1
ATOM 2097 C C . ASP A 1 257 ? -1.692 -38.438 4.84 1 61.84 257 ASP A C 1
ATOM 2099 O O . ASP A 1 257 ? -1.704 -37.219 4.547 1 61.84 257 ASP A O 1
ATOM 2103 N N . GLN A 1 258 ? -2.389 -38.844 6.004 1 68.44 258 GLN A N 1
ATOM 2104 C CA . GLN A 1 258 ? -2.734 -38.031 7.152 1 68.44 258 GLN A CA 1
ATOM 2105 C C . GLN A 1 258 ? -1.609 -37.062 7.488 1 68.44 258 GLN A C 1
ATOM 2107 O O . GLN A 1 258 ? -1.864 -35.906 7.879 1 68.44 258 GLN A O 1
ATOM 2112 N N . GLU A 1 259 ? -0.431 -37.531 7.387 1 74.62 259 GLU A N 1
ATOM 2113 C CA . GLU A 1 259 ? 0.72 -36.656 7.68 1 74.62 259 GLU A CA 1
ATOM 2114 C C . GLU A 1 259 ? 0.814 -35.5 6.691 1 74.62 259 GLU A C 1
ATOM 2116 O O . GLU A 1 259 ? 1.184 -34.406 7.07 1 74.62 259 GLU A O 1
ATOM 2121 N N . LYS A 1 260 ? 0.359 -35.781 5.566 1 76.19 260 LYS A N 1
ATOM 2122 C CA . LYS A 1 260 ? 0.389 -34.75 4.539 1 76.19 260 LYS A CA 1
ATOM 2123 C C . LYS A 1 260 ? -0.654 -33.656 4.812 1 76.19 260 LYS A C 1
ATOM 2125 O O . LYS A 1 260 ? -0.386 -32.469 4.633 1 76.19 260 LYS A O 1
ATOM 2130 N N . ILE A 1 261 ? -1.705 -34.094 5.34 1 78.31 261 ILE A N 1
ATOM 2131 C CA . ILE A 1 261 ? -2.773 -33.156 5.652 1 78.31 261 ILE A CA 1
ATOM 2132 C C . ILE A 1 261 ? -2.359 -32.281 6.832 1 78.31 261 ILE A C 1
ATOM 2134 O O . ILE A 1 261 ? -2.605 -31.078 6.828 1 78.31 261 ILE A O 1
ATOM 2138 N N . ARG A 1 262 ? -1.712 -32.875 7.789 1 83.5 262 ARG A N 1
ATOM 2139 C CA . ARG A 1 262 ? -1.26 -32.094 8.953 1 83.5 262 ARG A CA 1
ATOM 2140 C C . ARG A 1 262 ? -0.232 -31.047 8.562 1 83.5 262 ARG A C 1
ATOM 2142 O O . ARG A 1 262 ? -0.265 -29.922 9.062 1 83.5 262 ARG A O 1
ATOM 2149 N N . LEU A 1 263 ? 0.692 -31.406 7.715 1 87 263 LEU A N 1
ATOM 2150 C CA . LEU A 1 263 ? 1.709 -30.469 7.266 1 87 263 LEU A CA 1
ATOM 2151 C C . LEU A 1 263 ? 1.079 -29.328 6.469 1 87 263 LEU A C 1
ATOM 2153 O O . LEU A 1 263 ? 1.511 -28.172 6.578 1 87 263 LEU A O 1
ATOM 2157 N N . ASN A 1 264 ? 0.101 -29.656 5.699 1 87.88 264 ASN A N 1
ATOM 2158 C CA . ASN A 1 264 ? -0.623 -28.641 4.945 1 87.88 264 ASN A CA 1
ATOM 2159 C C . ASN A 1 264 ? -1.312 -27.641 5.867 1 87.88 264 ASN A C 1
ATOM 2161 O O . ASN A 1 264 ? -1.255 -26.422 5.633 1 87.88 264 ASN A O 1
ATOM 2165 N N . ILE A 1 265 ? -1.926 -28.141 6.918 1 90.44 265 ILE A N 1
ATOM 2166 C CA . ILE A 1 265 ? -2.627 -27.297 7.871 1 90.44 265 ILE A CA 1
ATOM 2167 C C . ILE A 1 265 ? -1.623 -26.406 8.609 1 90.44 265 ILE A C 1
ATOM 2169 O O . ILE A 1 265 ? -1.868 -25.219 8.82 1 90.44 265 ILE A O 1
ATOM 2173 N N . MET A 1 266 ? -0.478 -26.953 8.977 1 92.19 266 MET A N 1
ATOM 2174 C CA . MET A 1 266 ? 0.553 -26.172 9.664 1 92.19 266 MET A CA 1
ATOM 2175 C C . MET A 1 266 ? 1.096 -25.078 8.766 1 92.19 266 MET A C 1
ATOM 2177 O O . MET A 1 266 ? 1.368 -23.969 9.234 1 92.19 266 MET A O 1
ATOM 2181 N N . GLY A 1 267 ? 1.29 -25.438 7.531 1 93.81 267 GLY A N 1
ATOM 2182 C CA . GLY A 1 267 ? 1.727 -24.438 6.578 1 93.81 267 GLY A CA 1
ATOM 2183 C C . GLY A 1 267 ? 0.724 -23.312 6.395 1 93.81 267 GLY A C 1
ATOM 2184 O O . GLY A 1 267 ? 1.099 -22.141 6.355 1 93.81 267 GLY A O 1
ATOM 2185 N N . GLN A 1 268 ? -0.551 -23.688 6.309 1 94.44 268 GLN A N 1
ATOM 2186 C CA . GLN A 1 268 ? -1.605 -22.703 6.172 1 94.44 268 GLN A CA 1
ATOM 2187 C C . GLN A 1 268 ? -1.692 -21.812 7.41 1 94.44 268 GLN A C 1
ATOM 2189 O O . GLN A 1 268 ? -1.903 -20.594 7.301 1 94.44 268 GLN A O 1
ATOM 2194 N N . LEU A 1 269 ? -1.522 -22.422 8.547 1 96.19 269 LEU A N 1
ATOM 2195 C CA . LEU A 1 269 ? -1.554 -21.688 9.805 1 96.19 269 LEU A CA 1
ATOM 2196 C C . LEU A 1 269 ? -0.418 -20.672 9.867 1 96.19 269 LEU A C 1
ATOM 2198 O O . LEU A 1 269 ? -0.646 -19.5 10.172 1 96.19 269 LEU A O 1
ATOM 2202 N N . LEU A 1 270 ? 0.743 -21.125 9.562 1 97 270 LEU A N 1
ATOM 2203 C CA . LEU A 1 270 ? 1.906 -20.234 9.617 1 97 270 LEU A CA 1
ATOM 2204 C C . LEU A 1 270 ? 1.794 -19.125 8.578 1 97 270 LEU A C 1
ATOM 2206 O O . LEU A 1 270 ? 2.07 -17.969 8.875 1 97 270 LEU A O 1
ATOM 2210 N N . TYR A 1 271 ? 1.412 -19.453 7.414 1 97.62 271 TYR A N 1
ATOM 2211 C CA . TYR A 1 271 ? 1.289 -18.5 6.316 1 97.62 271 TYR A CA 1
ATOM 2212 C C . TYR A 1 271 ? 0.272 -17.422 6.648 1 97.62 271 TYR A C 1
ATOM 2214 O O . TYR A 1 271 ? 0.563 -16.234 6.52 1 97.62 271 TYR A O 1
ATOM 2222 N N . THR A 1 272 ? -0.92 -17.859 7.055 1 97.75 272 THR A N 1
ATOM 2223 C CA . THR A 1 272 ? -1.985 -16.922 7.391 1 97.75 272 THR A CA 1
ATOM 2224 C C . THR A 1 272 ? -1.601 -16.078 8.602 1 97.75 272 THR A C 1
ATOM 2226 O O . THR A 1 272 ? -1.892 -14.883 8.648 1 97.75 272 THR A O 1
ATOM 2229 N N . ALA A 1 273 ? -0.928 -16.688 9.539 1 98.12 273 ALA A N 1
ATOM 2230 C CA . ALA A 1 273 ? -0.48 -15.953 10.727 1 98.12 273 ALA A CA 1
ATOM 2231 C C . ALA A 1 273 ? 0.489 -14.836 10.344 1 98.12 273 ALA A C 1
ATOM 2233 O O . ALA A 1 273 ? 0.412 -13.734 10.891 1 98.12 273 ALA A O 1
ATOM 2234 N N . ILE A 1 274 ? 1.395 -15.125 9.469 1 98.38 274 ILE A N 1
ATOM 2235 C CA . ILE A 1 274 ? 2.375 -14.133 9.039 1 98.38 274 ILE A CA 1
ATOM 2236 C C . ILE A 1 274 ? 1.662 -12.953 8.383 1 98.38 274 ILE A C 1
ATOM 2238 O O . ILE A 1 274 ? 1.935 -11.789 8.711 1 98.38 274 ILE A O 1
ATOM 2242 N N . LEU A 1 275 ? 0.71 -13.18 7.512 1 98.5 275 LEU A N 1
ATOM 2243 C CA . LEU A 1 275 ? 0.03 -12.141 6.754 1 98.5 275 LEU A CA 1
ATOM 2244 C C . LEU A 1 275 ? -0.837 -11.281 7.672 1 98.5 275 LEU A C 1
ATOM 2246 O O . LEU A 1 275 ? -0.823 -10.047 7.574 1 98.5 275 LEU A O 1
ATOM 2250 N N . ILE A 1 276 ? -1.57 -11.906 8.578 1 98.38 276 ILE A N 1
ATOM 2251 C CA . ILE A 1 276 ? -2.443 -11.172 9.484 1 98.38 276 ILE A CA 1
ATOM 2252 C C . ILE A 1 276 ? -1.602 -10.383 10.484 1 98.38 276 ILE A C 1
ATOM 2254 O O . ILE A 1 276 ? -1.971 -9.273 10.875 1 98.38 276 ILE A O 1
ATOM 2258 N N . THR A 1 277 ? -0.495 -10.977 10.898 1 97.94 277 THR A N 1
ATOM 2259 C CA . THR A 1 277 ? 0.414 -10.242 11.773 1 97.94 277 THR A CA 1
ATOM 2260 C C . THR A 1 277 ? 0.963 -9.008 11.078 1 97.94 277 THR A C 1
ATOM 2262 O O . THR A 1 277 ? 1.033 -7.93 11.672 1 97.94 277 THR A O 1
ATOM 2265 N N . CYS A 1 278 ? 1.383 -9.133 9.844 1 97.75 278 CYS A N 1
ATOM 2266 C CA . CYS A 1 278 ? 1.862 -7.984 9.078 1 97.75 278 CYS A CA 1
ATOM 2267 C C . CYS A 1 278 ? 0.792 -6.902 8.984 1 97.75 278 CYS A C 1
ATOM 2269 O O . CYS A 1 278 ? 1.087 -5.719 9.148 1 97.75 278 CYS A O 1
ATOM 2271 N N . PHE A 1 279 ? -0.459 -7.305 8.766 1 98.12 279 PHE A N 1
ATOM 2272 C CA . PHE A 1 279 ? -1.556 -6.348 8.672 1 98.12 279 PHE A CA 1
ATOM 2273 C C . PHE A 1 279 ? -1.771 -5.641 10.008 1 98.12 279 PHE A C 1
ATOM 2275 O O . PHE A 1 279 ? -1.976 -4.426 10.047 1 98.12 279 PHE A O 1
ATOM 2282 N N . THR A 1 280 ? -1.716 -6.406 11.07 1 97.56 280 THR A N 1
ATOM 2283 C CA . THR A 1 280 ? -1.914 -5.848 12.398 1 97.56 280 THR A CA 1
ATOM 2284 C C . THR A 1 280 ? -0.783 -4.891 12.758 1 97.56 280 THR A C 1
ATOM 2286 O O . THR A 1 280 ? -1.015 -3.854 13.391 1 97.56 280 THR A O 1
ATOM 2289 N N . ILE A 1 281 ? 0.437 -5.211 12.383 1 95.62 281 ILE A N 1
ATOM 2290 C CA . ILE A 1 281 ? 1.57 -4.324 12.617 1 95.62 281 ILE A CA 1
ATOM 2291 C C . ILE A 1 281 ? 1.39 -3.033 11.82 1 95.62 281 ILE A C 1
ATOM 2293 O O . ILE A 1 281 ? 1.666 -1.942 12.328 1 95.62 281 ILE A O 1
ATOM 2297 N N . PHE A 1 282 ? 0.94 -3.145 10.609 1 96.38 282 PHE A N 1
ATOM 2298 C CA . PHE A 1 282 ? 0.649 -1.977 9.789 1 96.38 282 PHE A CA 1
ATOM 2299 C C . PHE A 1 282 ? -0.319 -1.04 10.5 1 96.38 282 PHE A C 1
ATOM 2301 O O . PHE A 1 282 ? -0.08 0.166 10.578 1 96.38 282 PHE A O 1
ATOM 2308 N N . LEU A 1 283 ? -1.453 -1.623 10.969 1 96.31 283 LEU A N 1
ATOM 2309 C CA . LEU A 1 283 ? -2.453 -0.808 11.648 1 96.31 283 LEU A CA 1
ATOM 2310 C C . LEU A 1 283 ? -1.863 -0.154 12.898 1 96.31 283 LEU A C 1
ATOM 2312 O O . LEU A 1 283 ? -2.162 1.005 13.195 1 96.31 283 LEU A O 1
ATOM 2316 N N . THR A 1 284 ? -1.033 -0.853 13.578 1 93.69 284 THR A N 1
ATOM 2317 C CA . THR A 1 284 ? -0.453 -0.366 14.828 1 93.69 284 THR A CA 1
ATOM 2318 C C . THR A 1 284 ? 0.54 0.762 14.555 1 93.69 284 THR A C 1
ATOM 2320 O O . THR A 1 284 ? 0.614 1.727 15.32 1 93.69 284 THR A O 1
ATOM 2323 N N . LEU A 1 285 ? 1.219 0.659 13.484 1 91.75 285 LEU A N 1
ATOM 2324 C CA . LEU A 1 285 ? 2.287 1.615 13.219 1 91.75 285 LEU A CA 1
ATOM 2325 C C . LEU A 1 285 ? 1.757 2.832 12.469 1 91.75 285 LEU A C 1
ATOM 2327 O O . LEU A 1 285 ? 2.182 3.961 12.727 1 91.75 285 LEU A O 1
ATOM 2331 N N . PHE A 1 286 ? 0.854 2.568 11.547 1 92.94 286 PHE A N 1
ATOM 2332 C CA . PHE A 1 286 ? 0.555 3.648 10.609 1 92.94 286 PHE A CA 1
ATOM 2333 C C . PHE A 1 286 ? -0.888 4.113 10.766 1 92.94 286 PHE A C 1
ATOM 2335 O O . PHE A 1 286 ? -1.251 5.191 10.297 1 92.94 286 PHE A O 1
ATOM 2342 N N . ARG A 1 287 ? -1.718 3.34 11.32 1 94.25 287 ARG A N 1
ATOM 2343 C CA . ARG A 1 287 ? -3.127 3.693 11.453 1 94.25 287 ARG A CA 1
ATOM 2344 C C . ARG A 1 287 ? -3.654 3.33 12.836 1 94.25 287 ARG A C 1
ATOM 2346 O O . ARG A 1 287 ? -4.676 2.648 12.961 1 94.25 287 ARG A O 1
ATOM 2353 N N . LYS A 1 288 ? -2.975 3.846 13.789 1 90.69 288 LYS A N 1
ATOM 2354 C CA . LYS A 1 288 ? -3.373 3.617 15.172 1 90.69 288 LYS A CA 1
ATOM 2355 C C . LYS A 1 288 ? -4.766 4.176 15.445 1 90.69 288 LYS A C 1
ATOM 2357 O O . LYS A 1 288 ? -5.523 3.611 16.234 1 90.69 288 LYS A O 1
ATOM 2362 N N . ASP A 1 289 ? -5.141 5.266 14.781 1 88.62 289 ASP A N 1
ATOM 2363 C CA . ASP A 1 289 ? -6.449 5.898 14.922 1 88.62 289 ASP A CA 1
ATOM 2364 C C . ASP A 1 289 ? -7.57 4.941 14.531 1 88.62 289 ASP A C 1
ATOM 2366 O O . ASP A 1 289 ? -8.641 4.953 15.141 1 88.62 289 ASP A O 1
ATOM 2370 N N . TYR A 1 290 ? -7.328 4.121 13.508 1 92.12 290 TYR A N 1
ATOM 2371 C CA . TYR A 1 290 ? -8.312 3.127 13.094 1 92.12 290 TYR A CA 1
ATOM 2372 C C . TYR A 1 290 ? -8.336 1.948 14.062 1 92.12 290 TYR A C 1
ATOM 2374 O O . TYR A 1 290 ? -9.398 1.424 14.391 1 92.12 290 TYR A O 1
ATOM 2382 N N . PHE A 1 291 ? -7.164 1.551 14.508 1 91.25 291 PHE A N 1
ATOM 2383 C CA . PHE A 1 291 ? -7.051 0.37 15.352 1 91.25 291 PHE A CA 1
ATOM 2384 C C . PHE A 1 291 ? -7.715 0.609 16.703 1 91.25 291 PHE A C 1
ATOM 2386 O O . PHE A 1 291 ? -8.258 -0.319 17.312 1 91.25 291 PHE A O 1
ATOM 2393 N N . GLU A 1 292 ? -7.711 1.808 17.172 1 89.06 292 GLU A N 1
ATOM 2394 C CA . GLU A 1 292 ? -8.25 2.141 18.484 1 89.06 292 GLU A CA 1
ATOM 2395 C C . GLU A 1 292 ? -9.773 2.213 18.469 1 89.06 292 GLU A C 1
ATOM 2397 O O . GLU A 1 292 ? -10.422 2.119 19.5 1 89.06 292 GLU A O 1
ATOM 2402 N N . LYS A 1 293 ? -10.312 2.354 17.344 1 90.19 293 LYS A N 1
ATOM 2403 C CA . LYS A 1 293 ? -11.766 2.352 17.203 1 90.19 293 LYS A CA 1
ATOM 2404 C C . LYS A 1 293 ? -12.289 0.951 16.906 1 90.19 293 LYS A C 1
ATOM 2406 O O . LYS A 1 293 ? -11.93 0.359 15.875 1 90.19 293 LYS A O 1
ATOM 2411 N N . VAL A 1 294 ? -13.141 0.488 17.672 1 90.88 294 VAL A N 1
ATOM 2412 C CA . VAL A 1 294 ? -13.648 -0.874 17.562 1 90.88 294 VAL A CA 1
ATOM 2413 C C . VAL A 1 294 ? -14.391 -1.041 16.234 1 90.88 294 VAL A C 1
ATOM 2415 O O . VAL A 1 294 ? -14.289 -2.086 15.586 1 90.88 294 VAL A O 1
ATOM 2418 N N . ARG A 1 295 ? -15.125 -0.067 15.82 1 92.12 295 ARG A N 1
ATOM 2419 C CA . ARG A 1 295 ? -15.906 -0.157 14.586 1 92.12 295 ARG A CA 1
ATOM 2420 C C . ARG A 1 295 ? -14.992 -0.334 13.375 1 92.12 295 ARG A C 1
ATOM 2422 O O . ARG A 1 295 ? -15.281 -1.145 12.492 1 92.12 295 ARG A O 1
ATOM 2429 N N . SER A 1 296 ? -13.891 0.426 13.344 1 95.38 296 SER A N 1
ATOM 2430 C CA . SER A 1 296 ? -12.961 0.365 12.227 1 95.38 296 SER A CA 1
ATOM 2431 C C . SER A 1 296 ? -12.234 -0.975 12.18 1 95.38 296 SER A C 1
ATOM 2433 O O . SER A 1 296 ? -12.141 -1.602 11.125 1 95.38 296 SER A O 1
ATOM 2435 N N . THR A 1 297 ? -11.727 -1.422 13.336 1 95.75 297 THR A N 1
ATOM 2436 C CA . THR A 1 297 ? -10.969 -2.668 13.406 1 95.75 297 THR A CA 1
ATOM 2437 C C . THR A 1 297 ? -11.852 -3.859 13.062 1 95.75 297 THR A C 1
ATOM 2439 O O . THR A 1 297 ? -11.445 -4.746 12.312 1 95.75 297 THR A O 1
ATOM 2442 N N . THR A 1 298 ? -13.062 -3.863 13.594 1 95.25 298 THR A N 1
ATOM 2443 C CA . THR A 1 298 ? -13.977 -4.973 13.344 1 95.25 298 THR A CA 1
ATOM 2444 C C . THR A 1 298 ? -14.352 -5.035 11.867 1 95.25 298 THR A C 1
ATOM 2446 O O . THR A 1 298 ? -14.453 -6.117 11.289 1 95.25 298 THR A O 1
ATOM 2449 N N . MET A 1 299 ? -14.594 -3.912 11.281 1 96.88 299 MET A N 1
ATOM 2450 C CA . MET A 1 299 ? -14.938 -3.895 9.859 1 96.88 299 MET A CA 1
ATOM 2451 C C . MET A 1 299 ? -13.805 -4.469 9.016 1 96.88 299 MET A C 1
ATOM 2453 O O . MET A 1 299 ? -14.039 -5.312 8.148 1 96.88 299 MET A O 1
ATOM 2457 N N . LEU A 1 300 ? -12.562 -4.016 9.273 1 98 300 LEU A N 1
ATOM 2458 C CA . LEU A 1 300 ? -11.406 -4.418 8.484 1 98 300 LEU A CA 1
ATOM 2459 C C . LEU A 1 300 ? -11.195 -5.926 8.555 1 98 300 LEU A C 1
ATOM 2461 O O . LEU A 1 300 ? -11.086 -6.594 7.527 1 98 300 LEU A O 1
ATOM 2465 N N . TYR A 1 301 ? -11.156 -6.512 9.75 1 97.81 301 TYR A N 1
ATOM 2466 C CA . TYR A 1 301 ? -10.898 -7.938 9.922 1 97.81 301 TYR A CA 1
ATOM 2467 C C . TYR A 1 301 ? -12.094 -8.766 9.445 1 97.81 301 TYR A C 1
ATOM 2469 O O . TYR A 1 301 ? -11.922 -9.859 8.906 1 97.81 301 TYR A O 1
ATOM 2477 N N . ALA A 1 302 ? -13.305 -8.227 9.625 1 97.25 302 ALA A N 1
ATOM 2478 C CA . ALA A 1 302 ? -14.5 -8.938 9.164 1 97.25 302 ALA A CA 1
ATOM 2479 C C . ALA A 1 302 ? -14.5 -9.078 7.645 1 97.25 302 ALA A C 1
ATOM 2481 O O . ALA A 1 302 ? -14.867 -10.125 7.109 1 97.25 302 ALA A O 1
ATOM 2482 N N . LEU A 1 303 ? -14.172 -8.008 7 1 97.94 303 LEU A N 1
ATOM 2483 C CA . LEU A 1 303 ? -14.156 -8.039 5.543 1 97.94 303 LEU A CA 1
ATOM 2484 C C . LEU A 1 303 ? -13.109 -9.031 5.035 1 97.94 303 LEU A C 1
ATOM 2486 O O . LEU A 1 303 ? -13.375 -9.781 4.094 1 97.94 303 LEU A O 1
ATOM 2490 N N . ILE A 1 304 ? -11.883 -9.062 5.633 1 98.12 304 ILE A N 1
ATOM 2491 C CA . ILE A 1 304 ? -10.828 -9.992 5.242 1 98.12 304 ILE A CA 1
ATOM 2492 C C . ILE A 1 304 ? -11.305 -11.43 5.445 1 98.12 304 ILE A C 1
ATOM 2494 O O . ILE A 1 304 ? -11.18 -12.266 4.547 1 98.12 304 ILE A O 1
ATOM 2498 N N . VAL A 1 305 ? -11.93 -11.664 6.586 1 97.75 305 VAL A N 1
ATOM 2499 C CA . VAL A 1 305 ? -12.383 -13.008 6.938 1 97.75 305 VAL A CA 1
ATOM 2500 C C . VAL A 1 305 ? -13.531 -13.422 6.023 1 97.75 305 VAL A C 1
ATOM 2502 O O . VAL A 1 305 ? -13.523 -14.531 5.48 1 97.75 305 VAL A O 1
ATOM 2505 N N . LEU A 1 306 ? -14.484 -12.547 5.84 1 97.12 306 LEU A N 1
ATOM 2506 C CA . LEU A 1 306 ? -15.688 -12.844 5.074 1 97.12 306 LEU A CA 1
ATOM 2507 C C . LEU A 1 306 ? -15.336 -13.25 3.645 1 97.12 306 LEU A C 1
ATOM 2509 O O . LEU A 1 306 ? -15.789 -14.281 3.156 1 97.12 306 LEU A O 1
ATOM 2513 N N . PHE A 1 307 ? -14.516 -12.531 2.988 1 97.31 307 PHE A N 1
ATOM 2514 C CA . PHE A 1 307 ? -14.234 -12.781 1.58 1 97.31 307 PHE A CA 1
ATOM 2515 C C . PHE A 1 307 ? -13.281 -13.961 1.421 1 97.31 307 PHE A C 1
ATOM 2517 O O . PHE A 1 307 ? -13.312 -14.664 0.404 1 97.31 307 PHE A O 1
ATOM 2524 N N . THR A 1 308 ? -12.359 -14.188 2.416 1 96.5 308 THR A N 1
ATOM 2525 C CA . THR A 1 308 ? -11.531 -15.391 2.381 1 96.5 308 THR A CA 1
ATOM 2526 C C . THR A 1 308 ? -12.398 -16.641 2.529 1 96.5 308 THR A C 1
ATOM 2528 O O . THR A 1 308 ? -12.148 -17.656 1.879 1 96.5 308 THR A O 1
ATOM 2531 N N . ILE A 1 309 ? -13.422 -16.547 3.357 1 94.62 309 ILE A N 1
ATOM 2532 C CA . ILE A 1 309 ? -14.328 -17.656 3.564 1 94.62 309 ILE A CA 1
ATOM 2533 C C . ILE A 1 309 ? -15.141 -17.906 2.299 1 94.62 309 ILE A C 1
ATOM 2535 O O . ILE A 1 309 ? -15.352 -19.062 1.899 1 94.62 309 ILE A O 1
ATOM 2539 N N . ILE A 1 310 ? -15.594 -16.875 1.675 1 94.69 310 ILE A N 1
ATOM 2540 C CA . ILE A 1 310 ? -16.344 -17 0.434 1 94.69 310 ILE A CA 1
ATOM 2541 C C . ILE A 1 310 ? -15.477 -17.656 -0.632 1 94.69 310 ILE A C 1
ATOM 2543 O O . ILE A 1 310 ? -15.938 -18.562 -1.343 1 94.69 310 ILE A O 1
ATOM 2547 N N . ALA A 1 311 ? -14.25 -17.219 -0.733 1 93.56 311 ALA A N 1
ATOM 2548 C CA . ALA A 1 311 ? -13.328 -17.812 -1.694 1 93.56 311 ALA A CA 1
ATOM 2549 C C . ALA A 1 311 ? -13.109 -19.281 -1.399 1 93.56 311 ALA A C 1
ATOM 2551 O O . ALA A 1 311 ? -13.078 -20.109 -2.316 1 93.56 311 ALA A O 1
ATOM 2552 N N . SER A 1 312 ? -12.906 -19.594 -0.109 1 91.06 312 SER A N 1
ATOM 2553 C CA . SER A 1 312 ? -12.703 -20.969 0.308 1 91.06 312 SER A CA 1
ATOM 2554 C C . SER A 1 312 ? -13.914 -21.844 -0.04 1 91.06 312 SER A C 1
ATOM 2556 O O . SER A 1 312 ? -13.758 -22.969 -0.49 1 91.06 312 SER A O 1
ATOM 2558 N N . ALA A 1 313 ? -15.094 -21.297 0.12 1 88.19 313 ALA A N 1
ATOM 2559 C CA . ALA A 1 313 ? -16.328 -22.016 -0.183 1 88.19 313 ALA A CA 1
ATOM 2560 C C . ALA A 1 313 ? -16.453 -22.281 -1.682 1 88.19 313 ALA A C 1
ATOM 2562 O O . ALA A 1 313 ? -16.984 -23.312 -2.098 1 88.19 313 ALA A O 1
ATOM 2563 N N . MET A 1 314 ? -15.992 -21.344 -2.49 1 85.19 314 MET A N 1
ATOM 2564 C CA . MET A 1 314 ? -16.031 -21.516 -3.941 1 85.19 314 MET A CA 1
ATOM 2565 C C . MET A 1 314 ? -15.141 -22.656 -4.387 1 85.19 314 MET A C 1
ATOM 2567 O O . MET A 1 314 ? -15.477 -23.391 -5.32 1 85.19 314 MET A O 1
ATOM 2571 N N . VAL A 1 315 ? -14 -22.797 -3.754 1 79 315 VAL A N 1
ATOM 2572 C CA . VAL A 1 315 ? -13.031 -23.812 -4.113 1 79 315 VAL A CA 1
ATOM 2573 C C . VAL A 1 315 ? -13.484 -25.172 -3.576 1 79 315 VAL A C 1
ATOM 2575 O O . VAL A 1 315 ? -13.406 -26.188 -4.277 1 79 315 VAL A O 1
ATOM 2578 N N . GLU A 1 316 ? -13.922 -25.188 -2.336 1 75.5 316 GLU A N 1
ATOM 2579 C CA . GLU A 1 316 ? -14.305 -26.422 -1.671 1 75.5 316 GLU A CA 1
ATOM 2580 C C . GLU A 1 316 ? -15.484 -27.094 -2.375 1 75.5 316 GLU A C 1
ATOM 2582 O O . GLU A 1 316 ? -15.516 -28.312 -2.543 1 75.5 316 GLU A O 1
ATOM 2587 N N . HIS A 1 317 ? -16.375 -26.359 -2.777 1 68 317 HIS A N 1
ATOM 2588 C CA . HIS A 1 317 ? -17.594 -26.953 -3.332 1 68 317 HIS A CA 1
ATOM 2589 C C . HIS A 1 317 ? -17.594 -26.891 -4.855 1 68 317 HIS A C 1
ATOM 2591 O O . HIS A 1 317 ? -18.562 -27.297 -5.5 1 68 317 HIS A O 1
ATOM 2597 N N . SER A 1 318 ? -16.422 -26.641 -5.422 1 63.59 318 SER A N 1
ATOM 2598 C CA . SER A 1 318 ? -16.188 -26.594 -6.863 1 63.59 318 SER A CA 1
ATOM 2599 C C . SER A 1 318 ? -17.406 -26.016 -7.586 1 63.59 318 SER A C 1
ATOM 2601 O O . SER A 1 318 ? -17.828 -26.531 -8.617 1 63.59 318 SER A O 1
ATOM 2603 N N . VAL A 1 319 ? -17.984 -25.094 -6.973 1 60.66 319 VAL A N 1
ATOM 2604 C CA . VAL A 1 319 ? -19.25 -24.547 -7.457 1 60.66 319 VAL A CA 1
ATOM 2605 C C . VAL A 1 319 ? -19 -23.672 -8.68 1 60.66 319 VAL A C 1
ATOM 2607 O O . VAL A 1 319 ? -19.547 -23.922 -9.758 1 60.66 319 VAL A O 1
ATOM 2610 N N . LEU A 1 320 ? -18.234 -22.594 -8.516 1 71.94 320 LEU A N 1
ATOM 2611 C CA . LEU A 1 320 ? -17.938 -21.609 -9.547 1 71.94 320 LEU A CA 1
ATOM 2612 C C . LEU A 1 320 ? -16.5 -21.141 -9.445 1 71.94 320 LEU A C 1
ATOM 2614 O O . LEU A 1 320 ? -15.828 -21.375 -8.438 1 71.94 320 LEU A O 1
ATOM 2618 N N . HIS A 1 321 ? -16 -20.641 -10.539 1 81.31 321 HIS A N 1
ATOM 2619 C CA . HIS A 1 321 ? -14.656 -20.094 -10.555 1 81.31 321 HIS A CA 1
ATOM 2620 C C . HIS A 1 321 ? -14.531 -18.922 -9.586 1 81.31 321 HIS A C 1
ATOM 2622 O O . HIS A 1 321 ? -15.469 -18.141 -9.422 1 81.31 321 HIS A O 1
ATOM 2628 N N . VAL A 1 322 ? -13.461 -18.797 -8.883 1 88.62 322 VAL A N 1
ATOM 2629 C CA . VAL A 1 322 ? -13.219 -17.828 -7.82 1 88.62 322 VAL A CA 1
ATOM 2630 C C . VAL A 1 322 ? -13.344 -16.406 -8.367 1 88.62 322 VAL A C 1
ATOM 2632 O O . VAL A 1 322 ? -13.648 -15.477 -7.625 1 88.62 322 VAL A O 1
ATOM 2635 N N . TYR A 1 323 ? -13.211 -16.234 -9.742 1 91.06 323 TYR A N 1
ATOM 2636 C CA . TYR A 1 323 ? -13.289 -14.914 -10.375 1 91.06 323 TYR A CA 1
ATOM 2637 C C . TYR A 1 323 ? -14.703 -14.344 -10.281 1 91.06 323 TYR A C 1
ATOM 2639 O O . TYR A 1 323 ? -14.914 -13.156 -10.531 1 91.06 323 TYR A O 1
ATOM 2647 N N . ILE A 1 324 ? -15.656 -15.141 -9.844 1 92.38 324 ILE A N 1
ATOM 2648 C CA . ILE A 1 324 ? -17.031 -14.656 -9.734 1 92.38 324 ILE A CA 1
ATOM 2649 C C . ILE A 1 324 ? -17.172 -13.789 -8.492 1 92.38 324 ILE A C 1
ATOM 2651 O O . ILE A 1 324 ? -18.062 -12.938 -8.422 1 92.38 324 ILE A O 1
ATOM 2655 N N . VAL A 1 325 ? -16.328 -14.047 -7.512 1 94.75 325 VAL A N 1
ATOM 2656 C CA . VAL A 1 325 ? -16.422 -13.328 -6.246 1 94.75 325 VAL A CA 1
ATOM 2657 C C . VAL A 1 325 ? -15.914 -11.898 -6.426 1 94.75 325 VAL A C 1
ATOM 2659 O O . VAL A 1 325 ? -14.797 -11.688 -6.906 1 94.75 325 VAL A O 1
ATOM 2662 N N . PRO A 1 326 ? -16.656 -10.883 -6.086 1 96.94 326 PRO A N 1
ATOM 2663 C CA . PRO A 1 326 ? -16.234 -9.492 -6.254 1 96.94 326 PRO A CA 1
ATOM 2664 C C . PRO A 1 326 ? -15.328 -9.016 -5.129 1 96.94 326 PRO A C 1
ATOM 2666 O O . PRO A 1 326 ? -15.727 -8.18 -4.316 1 96.94 326 PRO A O 1
ATOM 2669 N N . PHE A 1 327 ? -14.109 -9.383 -5.172 1 97.75 327 PHE A N 1
ATOM 2670 C CA . PHE A 1 327 ? -13.141 -9.07 -4.133 1 97.75 327 PHE A CA 1
ATOM 2671 C C . PHE A 1 327 ? -12.906 -7.566 -4.047 1 97.75 327 PHE A C 1
ATOM 2673 O O . PHE A 1 327 ? -12.531 -7.051 -2.992 1 97.75 327 PHE A O 1
ATOM 2680 N N . ALA A 1 328 ? -13.148 -6.82 -5.145 1 97.75 328 ALA A N 1
ATOM 2681 C CA . ALA A 1 328 ? -12.898 -5.383 -5.199 1 97.75 328 ALA A CA 1
ATOM 2682 C C . ALA A 1 328 ? -13.883 -4.621 -4.312 1 97.75 328 ALA A C 1
ATOM 2684 O O . ALA A 1 328 ? -13.688 -3.438 -4.027 1 97.75 328 ALA A O 1
ATOM 2685 N N . MET A 1 329 ? -14.883 -5.27 -3.756 1 97.25 329 MET A N 1
ATOM 2686 C CA . MET A 1 329 ? -15.797 -4.645 -2.805 1 97.25 329 MET A CA 1
ATOM 2687 C C . MET A 1 329 ? -15.062 -4.238 -1.532 1 97.25 329 MET A C 1
ATOM 2689 O O . MET A 1 329 ? -15.398 -3.227 -0.912 1 97.25 329 MET A O 1
ATOM 2693 N N . VAL A 1 330 ? -14.047 -5.047 -1.191 1 97.56 330 VAL A N 1
ATOM 2694 C CA . VAL A 1 330 ? -13.312 -4.805 0.048 1 97.56 330 VAL A CA 1
ATOM 2695 C C . VAL A 1 330 ? -12.609 -3.453 -0.023 1 97.56 330 VAL A C 1
ATOM 2697 O O . VAL A 1 330 ? -12.828 -2.586 0.825 1 97.56 330 VAL A O 1
ATOM 2700 N N . PRO A 1 331 ? -11.766 -3.217 -1.065 1 97.31 331 PRO A N 1
ATOM 2701 C CA . PRO A 1 331 ? -11.141 -1.894 -1.128 1 97.31 331 PRO A CA 1
ATOM 2702 C C . PRO A 1 331 ? -12.141 -0.777 -1.404 1 97.31 331 PRO A C 1
ATOM 2704 O O . PRO A 1 331 ? -11.945 0.358 -0.96 1 97.31 331 PRO A O 1
ATOM 2707 N N . ILE A 1 332 ? -13.266 -1.023 -2.023 1 95.25 332 ILE A N 1
ATOM 2708 C CA . ILE A 1 332 ? -14.289 -0.004 -2.242 1 95.25 332 ILE A CA 1
ATOM 2709 C C . ILE A 1 332 ? -14.859 0.448 -0.9 1 95.25 332 ILE A C 1
ATOM 2711 O O . ILE A 1 332 ? -14.906 1.646 -0.608 1 95.25 332 ILE A O 1
ATOM 2715 N N . PHE A 1 333 ? -15.258 -0.491 -0.072 1 95.12 333 PHE A N 1
ATOM 2716 C CA . PHE A 1 333 ? -15.859 -0.171 1.218 1 95.12 333 PHE A CA 1
ATOM 2717 C C . PHE A 1 333 ? -14.859 0.549 2.115 1 95.12 333 PHE A C 1
ATOM 2719 O O . PHE A 1 333 ? -15.195 1.562 2.734 1 95.12 333 PHE A O 1
ATOM 2726 N N . ILE A 1 334 ? -13.641 0.043 2.143 1 96.19 334 ILE A N 1
ATOM 2727 C CA . ILE A 1 334 ? -12.648 0.64 3.027 1 96.19 334 ILE A CA 1
ATOM 2728 C C . ILE A 1 334 ? -12.281 2.035 2.525 1 96.19 334 ILE A C 1
ATOM 2730 O O . ILE A 1 334 ? -12.07 2.953 3.322 1 96.19 334 ILE A O 1
ATOM 2734 N N . ARG A 1 335 ? -12.195 2.178 1.227 1 93.62 335 ARG A N 1
ATOM 2735 C CA . ARG A 1 335 ? -11.875 3.479 0.647 1 93.62 335 ARG A CA 1
ATOM 2736 C C . ARG A 1 335 ? -12.953 4.504 0.974 1 93.62 335 ARG A C 1
ATOM 2738 O O . ARG A 1 335 ? -12.656 5.68 1.186 1 93.62 335 ARG A O 1
ATOM 2745 N N . VAL A 1 336 ? -14.148 4.117 1.045 1 89.94 336 VAL A N 1
ATOM 2746 C CA . VAL A 1 336 ? -15.273 5.008 1.292 1 89.94 336 VAL A CA 1
ATOM 2747 C C . VAL A 1 336 ? -15.273 5.453 2.754 1 89.94 336 VAL A C 1
ATOM 2749 O O . VAL A 1 336 ? -15.547 6.617 3.057 1 89.94 336 VAL A O 1
ATOM 2752 N N . PHE A 1 337 ? -14.898 4.578 3.648 1 90.69 337 PHE A N 1
ATOM 2753 C CA . PHE A 1 337 ? -15.078 4.871 5.066 1 90.69 337 PHE A CA 1
ATOM 2754 C C . PHE A 1 337 ? -13.75 5.223 5.723 1 90.69 337 PHE A C 1
ATOM 2756 O O . PHE A 1 337 ? -13.727 5.828 6.797 1 90.69 337 PHE A O 1
ATOM 2763 N N . MET A 1 338 ? -12.703 4.809 5.035 1 92.25 338 MET A N 1
ATOM 2764 C CA . MET A 1 338 ? -11.383 5.043 5.613 1 92.25 338 MET A CA 1
ATOM 2765 C C . MET A 1 338 ? -10.438 5.633 4.574 1 92.25 338 MET A C 1
ATOM 2767 O O . MET A 1 338 ? -10.812 6.531 3.818 1 92.25 338 MET A O 1
ATOM 2771 N N . ASP A 1 339 ? -9.234 5.137 4.461 1 92.81 339 ASP A N 1
ATOM 2772 C CA . ASP A 1 339 ? -8.297 5.762 3.533 1 92.81 339 ASP A CA 1
ATOM 2773 C C . ASP A 1 339 ? -7.82 4.766 2.477 1 92.81 339 ASP A C 1
ATOM 2775 O O . ASP A 1 339 ? -8.047 3.561 2.605 1 92.81 339 ASP A O 1
ATOM 2779 N N . SER A 1 340 ? -7.215 5.254 1.431 1 95.25 340 SER A N 1
ATOM 2780 C CA . SER A 1 340 ? -6.789 4.461 0.281 1 95.25 340 SER A CA 1
ATOM 2781 C C . SER A 1 340 ? -5.648 3.52 0.652 1 95.25 340 SER A C 1
ATOM 2783 O O . SER A 1 340 ? -5.555 2.41 0.121 1 95.25 340 SER A O 1
ATOM 2785 N N . ARG A 1 341 ? -4.77 3.922 1.536 1 96.5 341 ARG A N 1
ATOM 2786 C CA . ARG A 1 341 ? -3.635 3.102 1.944 1 96.5 341 ARG A CA 1
ATOM 2787 C C . ARG A 1 341 ? -4.102 1.844 2.67 1 96.5 341 ARG A C 1
ATOM 2789 O O . ARG A 1 341 ? -3.646 0.739 2.361 1 96.5 341 ARG A O 1
ATOM 2796 N N . THR A 1 342 ? -5.027 2.049 3.639 1 97.62 342 THR A N 1
ATOM 2797 C CA . THR A 1 342 ? -5.574 0.934 4.402 1 97.62 342 THR A CA 1
ATOM 2798 C C . THR A 1 342 ? -6.371 -0.002 3.498 1 97.62 342 THR A C 1
ATOM 2800 O O . THR A 1 342 ? -6.34 -1.222 3.674 1 97.62 342 THR A O 1
ATOM 2803 N N . ALA A 1 343 ? -7.066 0.613 2.559 1 97.75 343 ALA A N 1
ATOM 2804 C CA . ALA A 1 343 ? -7.84 -0.183 1.61 1 97.75 343 ALA A CA 1
ATOM 2805 C C . ALA A 1 343 ? -6.945 -1.15 0.843 1 97.75 343 ALA A C 1
ATOM 2807 O O . ALA A 1 343 ? -7.266 -2.334 0.713 1 97.75 343 ALA A O 1
ATOM 2808 N N . PHE A 1 344 ? -5.852 -0.689 0.36 1 98 344 PHE A N 1
ATOM 2809 C CA . PHE A 1 344 ? -4.961 -1.524 -0.435 1 98 344 PHE A CA 1
ATOM 2810 C C . PHE A 1 344 ? -4.289 -2.582 0.435 1 98 344 PHE A C 1
ATOM 2812 O O . PHE A 1 344 ? -4.113 -3.723 0.005 1 98 344 PHE A O 1
ATOM 2819 N N . MET A 1 345 ? -3.857 -2.201 1.644 1 98.12 345 MET A N 1
ATOM 2820 C CA . MET A 1 345 ? -3.197 -3.145 2.541 1 98.12 345 MET A CA 1
ATOM 2821 C C . MET A 1 345 ? -4.137 -4.285 2.918 1 98.12 345 MET A C 1
ATOM 2823 O O . MET A 1 345 ? -3.729 -5.449 2.941 1 98.12 345 MET A O 1
ATOM 2827 N N . ALA A 1 346 ? -5.379 -3.945 3.238 1 98.44 346 ALA A N 1
ATOM 2828 C CA . ALA A 1 346 ? -6.363 -4.973 3.58 1 98.44 346 ALA A CA 1
ATOM 2829 C C . ALA A 1 346 ? -6.648 -5.875 2.387 1 98.44 346 ALA A C 1
ATOM 2831 O O . ALA A 1 346 ? -6.723 -7.098 2.529 1 98.44 346 ALA A O 1
ATOM 2832 N N . HIS A 1 347 ? -6.812 -5.238 1.269 1 98.56 347 HIS A N 1
ATOM 2833 C CA . HIS A 1 347 ? -7.098 -5.977 0.042 1 98.56 347 HIS A CA 1
ATOM 2834 C C . HIS A 1 347 ? -5.965 -6.93 -0.304 1 98.56 347 HIS A C 1
ATOM 2836 O O . HIS A 1 347 ? -6.203 -8.086 -0.656 1 98.56 347 HIS A O 1
ATOM 2842 N N . SER A 1 348 ? -4.715 -6.426 -0.233 1 98.31 348 SER A N 1
ATOM 2843 C CA . SER A 1 348 ? -3.549 -7.254 -0.538 1 98.31 348 SER A CA 1
ATOM 2844 C C . SER A 1 348 ? -3.443 -8.438 0.419 1 98.31 348 SER A C 1
ATOM 2846 O O . SER A 1 348 ? -3.113 -9.547 0.004 1 98.31 348 SER A O 1
ATOM 2848 N N . THR A 1 349 ? -3.705 -8.188 1.715 1 98.44 349 THR A N 1
ATOM 2849 C CA . THR A 1 349 ? -3.658 -9.25 2.713 1 98.44 349 THR A CA 1
ATOM 2850 C C . THR A 1 349 ? -4.684 -10.336 2.398 1 98.44 349 THR A C 1
ATOM 2852 O O . THR A 1 349 ? -4.367 -11.523 2.432 1 98.44 349 THR A O 1
ATOM 2855 N N . MET A 1 350 ? -5.887 -9.891 2.066 1 98.38 350 MET A N 1
ATOM 2856 C CA . MET A 1 350 ? -6.961 -10.812 1.727 1 98.38 350 MET A CA 1
ATOM 2857 C C . MET A 1 350 ? -6.613 -11.617 0.478 1 98.38 350 MET A C 1
ATOM 2859 O O . MET A 1 350 ? -6.758 -12.844 0.462 1 98.38 350 MET A O 1
ATOM 2863 N N . VAL A 1 351 ? -6.105 -10.922 -0.543 1 98.12 351 VAL A N 1
ATOM 2864 C CA . VAL A 1 351 ? -5.801 -11.547 -1.828 1 98.12 351 VAL A CA 1
ATOM 2865 C C . VAL A 1 351 ? -4.688 -12.57 -1.652 1 98.12 351 VAL A C 1
ATOM 2867 O O . VAL A 1 351 ? -4.773 -13.688 -2.17 1 98.12 351 VAL A O 1
ATOM 2870 N N . LEU A 1 352 ? -3.625 -12.227 -0.915 1 97.94 352 LEU A N 1
ATOM 2871 C CA . LEU A 1 352 ? -2.51 -13.133 -0.69 1 97.94 352 LEU A CA 1
ATOM 2872 C C . LEU A 1 352 ? -2.953 -14.344 0.126 1 97.94 352 LEU A C 1
ATOM 2874 O O . LEU A 1 352 ? -2.482 -15.461 -0.104 1 97.94 352 LEU A O 1
ATOM 2878 N N . THR A 1 353 ? -3.836 -14.125 1.066 1 97.5 353 THR A N 1
ATOM 2879 C CA . THR A 1 353 ? -4.34 -15.227 1.879 1 97.5 353 THR A CA 1
ATOM 2880 C C . THR A 1 353 ? -5.133 -16.203 1.024 1 97.5 353 THR A C 1
ATOM 2882 O O . THR A 1 353 ? -4.977 -17.422 1.156 1 97.5 353 THR A O 1
ATOM 2885 N N . CYS A 1 354 ? -5.961 -15.727 0.115 1 95.69 354 CYS A N 1
ATOM 2886 C CA . CYS A 1 354 ? -6.773 -16.578 -0.752 1 95.69 354 CYS A CA 1
ATOM 2887 C C . CYS A 1 354 ? -5.906 -17.328 -1.749 1 95.69 354 CYS A C 1
ATOM 2889 O O . CYS A 1 354 ? -6.242 -18.438 -2.148 1 95.69 354 CYS A O 1
ATOM 2891 N N . ALA A 1 355 ? -4.797 -16.75 -2.117 1 93.94 355 ALA A N 1
ATOM 2892 C CA . ALA A 1 355 ? -3.957 -17.281 -3.188 1 93.94 355 ALA A CA 1
ATOM 2893 C C . ALA A 1 355 ? -3.348 -18.625 -2.793 1 93.94 355 ALA A C 1
ATOM 2895 O O . ALA A 1 355 ? -3.055 -19.453 -3.652 1 93.94 355 ALA A O 1
ATOM 2896 N N . CYS A 1 356 ? -3.18 -18.922 -1.517 1 89.75 356 CYS A N 1
ATOM 2897 C CA . CYS A 1 356 ? -2.412 -20.094 -1.08 1 89.75 356 CYS A CA 1
ATOM 2898 C C . CYS A 1 356 ? -3.199 -21.375 -1.296 1 89.75 356 CYS A C 1
ATOM 2900 O O . CYS A 1 356 ? -2.635 -22.469 -1.242 1 89.75 356 CYS A O 1
ATOM 2902 N N . PHE A 1 357 ? -4.52 -21.281 -1.626 1 87 357 PHE A N 1
ATOM 2903 C CA . PHE A 1 357 ? -5.262 -22.516 -1.845 1 87 357 PHE A CA 1
ATOM 2904 C C . PHE A 1 357 ? -5.895 -22.516 -3.23 1 87 357 PHE A C 1
ATOM 2906 O O . PHE A 1 357 ? -6.805 -23.312 -3.496 1 87 357 PHE A O 1
ATOM 2913 N N . LEU A 1 358 ? -5.422 -21.625 -4.09 1 83.88 358 LEU A N 1
ATOM 2914 C CA . LEU A 1 358 ? -5.949 -21.578 -5.449 1 83.88 358 LEU A CA 1
ATOM 2915 C C . LEU A 1 358 ? -5.023 -22.297 -6.418 1 83.88 358 LEU A C 1
ATOM 2917 O O . LEU A 1 358 ? -3.832 -22.469 -6.141 1 83.88 358 LEU A O 1
ATOM 2921 N N . GLN A 1 359 ? -5.582 -22.688 -7.539 1 71.81 359 GLN A N 1
ATOM 2922 C CA . GLN A 1 359 ? -4.844 -23.438 -8.539 1 71.81 359 GLN A CA 1
ATOM 2923 C C . GLN A 1 359 ? -3.902 -22.531 -9.328 1 71.81 359 GLN A C 1
ATOM 2925 O O . GLN A 1 359 ? -2.787 -22.922 -9.672 1 71.81 359 GLN A O 1
ATOM 2930 N N . TYR A 1 360 ? -4.348 -21.312 -9.672 1 78.5 360 TYR A N 1
ATOM 2931 C CA . TYR A 1 360 ? -3.557 -20.328 -10.398 1 78.5 360 TYR A CA 1
ATOM 2932 C C . TYR A 1 360 ? -3.355 -19.078 -9.555 1 78.5 360 TYR A C 1
ATOM 2934 O O . TYR A 1 360 ? -3.928 -18.016 -9.859 1 78.5 360 TYR A O 1
ATOM 2942 N N . PRO A 1 361 ? -2.426 -19.234 -8.633 1 87.31 361 PRO A N 1
ATOM 2943 C CA . PRO A 1 361 ? -2.34 -18.188 -7.613 1 87.31 361 PRO A CA 1
ATOM 2944 C C . PRO A 1 361 ? -1.776 -16.891 -8.156 1 87.31 361 PRO A C 1
ATOM 2946 O O . PRO A 1 361 ? -2.199 -15.805 -7.734 1 87.31 361 PRO A O 1
ATOM 2949 N N . LEU A 1 362 ? -0.834 -16.922 -9.141 1 87.75 362 LEU A N 1
ATOM 2950 C CA . LEU A 1 362 ? -0.278 -15.672 -9.648 1 87.75 362 LEU A CA 1
ATOM 2951 C C . LEU A 1 362 ? -1.338 -14.867 -10.398 1 87.75 362 LEU A C 1
ATOM 2953 O O . LEU A 1 362 ? -1.447 -13.656 -10.219 1 87.75 362 LEU A O 1
ATOM 2957 N N . GLU A 1 363 ? -2.084 -15.633 -11.297 1 91.06 363 GLU A N 1
ATOM 2958 C CA . GLU A 1 363 ? -3.123 -14.961 -12.07 1 91.06 363 GLU A CA 1
ATOM 2959 C C . GLU A 1 363 ? -4.145 -14.297 -11.156 1 91.06 363 GLU A C 1
ATOM 2961 O O . GLU A 1 363 ? -4.523 -13.141 -11.383 1 91.06 363 GLU A O 1
ATOM 2966 N N . PHE A 1 364 ? -4.48 -15.102 -10.18 1 94.12 364 PHE A N 1
ATOM 2967 C CA . PHE A 1 364 ? -5.449 -14.562 -9.234 1 94.12 364 PHE A CA 1
ATOM 2968 C C . PHE A 1 364 ? -4.898 -13.32 -8.539 1 94.12 364 PHE A C 1
ATOM 2970 O O . PHE A 1 364 ? -5.578 -12.297 -8.453 1 94.12 364 PHE A O 1
ATOM 2977 N N . VAL A 1 365 ? -3.656 -13.383 -8.023 1 97.06 365 VAL A N 1
ATOM 2978 C CA . VAL A 1 365 ? -3.049 -12.297 -7.27 1 97.06 365 VAL A CA 1
ATOM 2979 C C . VAL A 1 365 ? -2.908 -11.062 -8.164 1 97.06 365 VAL A C 1
ATOM 2981 O O . VAL A 1 365 ? -3.26 -9.953 -7.758 1 97.06 365 VAL A O 1
ATOM 2984 N N . ALA A 1 366 ? -2.441 -11.211 -9.359 1 96.75 366 ALA A N 1
ATOM 2985 C CA . ALA A 1 366 ? -2.223 -10.086 -10.273 1 96.75 366 ALA A CA 1
ATOM 2986 C C . ALA A 1 366 ? -3.543 -9.438 -10.664 1 96.75 366 ALA A C 1
ATOM 2988 O O . ALA A 1 366 ? -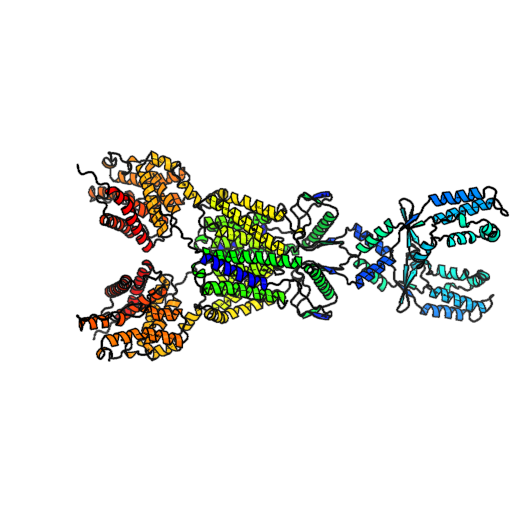3.68 -8.211 -10.602 1 96.75 366 ALA A O 1
ATOM 2989 N N . VAL A 1 367 ? -4.52 -10.266 -11.016 1 97.06 367 VAL A N 1
ATOM 2990 C CA . VAL A 1 367 ? -5.812 -9.75 -11.461 1 97.06 367 VAL A CA 1
ATOM 2991 C C . VAL A 1 367 ? -6.488 -8.992 -10.32 1 97.06 367 VAL A C 1
ATOM 2993 O O . VAL A 1 367 ? -6.961 -7.867 -10.516 1 97.06 367 VAL A O 1
ATOM 2996 N N . GLU A 1 368 ? -6.484 -9.594 -9.164 1 97.81 368 GLU A N 1
ATOM 2997 C CA . GLU A 1 368 ? -7.223 -9.008 -8.055 1 97.81 368 GLU A CA 1
ATOM 2998 C C . GLU A 1 368 ? -6.496 -7.789 -7.488 1 97.81 368 GLU A C 1
ATOM 3000 O O . GLU A 1 368 ? -7.129 -6.832 -7.043 1 97.81 368 GLU A O 1
ATOM 3005 N N . LEU A 1 369 ? -5.145 -7.812 -7.449 1 98.19 369 LEU A N 1
ATOM 3006 C CA . LEU A 1 369 ? -4.426 -6.645 -6.953 1 98.19 369 LEU A CA 1
ATOM 3007 C C . LEU A 1 369 ? -4.59 -5.461 -7.902 1 98.19 369 LEU A C 1
ATOM 3009 O O . LEU A 1 369 ? -4.777 -4.324 -7.457 1 98.19 369 LEU A O 1
ATOM 3013 N N . VAL A 1 370 ? -4.523 -5.695 -9.195 1 98.25 370 VAL A N 1
ATOM 3014 C CA . VAL A 1 370 ? -4.734 -4.633 -10.18 1 98.25 370 VAL A CA 1
ATOM 3015 C C . VAL A 1 370 ? -6.168 -4.117 -10.07 1 98.25 370 VAL A C 1
ATOM 3017 O O . VAL A 1 370 ? -6.398 -2.904 -10.078 1 98.25 370 VAL A O 1
ATOM 3020 N N . ALA A 1 371 ? -7.105 -5.055 -9.977 1 97.81 371 ALA A N 1
ATOM 3021 C CA . ALA A 1 371 ? -8.508 -4.672 -9.805 1 97.81 371 ALA A CA 1
ATOM 3022 C C . ALA A 1 371 ? -8.695 -3.809 -8.562 1 97.81 371 ALA A C 1
ATOM 3024 O O . ALA A 1 371 ? -9.422 -2.818 -8.594 1 97.81 371 ALA A O 1
ATOM 3025 N N . GLY A 1 372 ? -8.078 -4.227 -7.473 1 97.75 372 GLY A N 1
ATOM 3026 C CA . GLY A 1 372 ? -8.156 -3.457 -6.242 1 97.75 372 GLY A CA 1
ATOM 3027 C C . GLY A 1 372 ? -7.59 -2.059 -6.371 1 97.75 372 GLY A C 1
ATOM 3028 O O . GLY A 1 372 ? -8.172 -1.095 -5.867 1 97.75 372 GLY A O 1
ATOM 3029 N N . LEU A 1 373 ? -6.414 -1.92 -7.035 1 97.94 373 LEU A N 1
ATOM 3030 C CA . LEU A 1 373 ? -5.793 -0.616 -7.242 1 97.94 373 LEU A CA 1
ATOM 3031 C C . LEU A 1 373 ? -6.691 0.288 -8.078 1 97.94 373 LEU A C 1
ATOM 3033 O O . LEU A 1 373 ? -6.875 1.463 -7.754 1 97.94 373 LEU A O 1
ATOM 3037 N N . VAL A 1 374 ? -7.25 -0.269 -9.125 1 97.38 374 VAL A N 1
ATOM 3038 C CA . VAL A 1 374 ? -8.109 0.512 -10 1 97.38 374 VAL A CA 1
ATOM 3039 C C . VAL A 1 374 ? -9.359 0.953 -9.242 1 97.38 374 VAL A C 1
ATOM 3041 O O . VAL A 1 374 ? -9.852 2.068 -9.438 1 97.38 374 VAL A O 1
ATOM 3044 N N . ALA A 1 375 ? -9.875 0.07 -8.422 1 96.75 375 ALA A N 1
ATOM 3045 C CA . ALA A 1 375 ? -11.023 0.434 -7.586 1 96.75 375 ALA A CA 1
ATOM 3046 C C . ALA A 1 375 ? -10.688 1.616 -6.68 1 96.75 375 ALA A C 1
ATOM 3048 O O . ALA A 1 375 ? -11.484 2.545 -6.543 1 96.75 375 ALA A O 1
ATOM 3049 N N . ILE A 1 376 ? -9.547 1.588 -6.113 1 96.12 376 ILE A N 1
ATOM 3050 C CA . ILE A 1 376 ? -9.102 2.625 -5.184 1 96.12 376 ILE A CA 1
ATOM 3051 C C . ILE A 1 376 ? -8.883 3.932 -5.941 1 96.12 376 ILE A C 1
ATOM 3053 O O . ILE A 1 376 ? -9.281 5 -5.477 1 96.12 376 ILE A O 1
ATOM 3057 N N . PHE A 1 377 ? -8.266 3.871 -7.156 1 94.94 377 PHE A N 1
ATOM 3058 C CA . PHE A 1 377 ? -7.922 5.055 -7.934 1 94.94 377 PHE A CA 1
ATOM 3059 C C . PHE A 1 377 ? -9.18 5.727 -8.484 1 94.94 377 PHE A C 1
ATOM 3061 O O . PHE A 1 377 ? -9.219 6.949 -8.625 1 94.94 377 PHE A O 1
ATOM 3068 N N . SER A 1 378 ? -10.086 4.91 -8.75 1 91.5 378 SER A N 1
ATOM 3069 C CA . SER A 1 378 ? -11.273 5.441 -9.406 1 91.5 378 SER A CA 1
ATOM 3070 C C . SER A 1 378 ? -12.211 6.102 -8.398 1 91.5 378 SER A C 1
ATOM 3072 O O . SER A 1 378 ? -13.047 6.926 -8.773 1 91.5 378 SER A O 1
ATOM 3074 N N . LEU A 1 379 ? -12.047 5.727 -7.094 1 84.25 379 LEU A N 1
ATOM 3075 C CA . LEU A 1 379 ? -12.945 6.262 -6.074 1 84.25 379 LEU A CA 1
ATOM 3076 C C . LEU A 1 379 ? -12.297 7.422 -5.332 1 84.25 379 LEU A C 1
ATOM 3078 O O . LEU A 1 379 ? -11.273 7.246 -4.66 1 84.25 379 LEU A O 1
ATOM 3082 N N . ARG A 1 380 ? -12.148 8.562 -5.742 1 66.81 380 ARG A N 1
ATOM 3083 C CA . ARG A 1 380 ? -11.586 9.68 -4.98 1 66.81 380 ARG A CA 1
ATOM 3084 C C . ARG A 1 380 ? -12.461 10.016 -3.779 1 66.81 380 ARG A C 1
ATOM 3086 O O . ARG A 1 380 ? -12.016 9.914 -2.633 1 66.81 380 ARG A O 1
ATOM 3093 N N . GLU A 1 381 ? -13.609 10.57 -3.918 1 65.38 381 GLU A N 1
ATOM 3094 C CA . GLU A 1 381 ? -14.688 10.82 -2.965 1 65.38 381 GLU A CA 1
ATOM 3095 C C . GLU A 1 381 ? -16.031 10.391 -3.531 1 65.38 381 GLU A C 1
ATOM 3097 O O . GLU A 1 381 ? -16.453 10.875 -4.582 1 65.38 381 GLU A O 1
ATOM 3102 N N . LEU A 1 382 ? -16.375 9.188 -3.029 1 64.56 382 LEU A N 1
ATOM 3103 C CA . LEU A 1 382 ? -17.656 8.703 -3.541 1 64.56 382 LEU A CA 1
ATOM 3104 C C . LEU A 1 382 ? -18.766 9.703 -3.238 1 64.56 382 LEU A C 1
ATOM 3106 O O . LEU A 1 382 ? -19.203 9.82 -2.092 1 64.56 382 LEU A O 1
ATOM 3110 N N . SER A 1 383 ? -19.109 10.461 -4.227 1 68.25 383 SER A N 1
ATOM 3111 C CA . SER A 1 383 ? -20.125 11.492 -4.035 1 68.25 383 SER A CA 1
ATOM 3112 C C . SER A 1 383 ? -21.391 11.18 -4.84 1 68.25 383 SER A C 1
ATOM 3114 O O . SER A 1 383 ? -22.438 11.797 -4.625 1 68.25 383 SER A O 1
ATOM 3116 N N . SER A 1 384 ? -21.219 10.156 -5.73 1 75.69 384 SER A N 1
ATOM 3117 C CA . SER A 1 384 ? -22.375 9.883 -6.559 1 75.69 384 SER A CA 1
ATOM 3118 C C . SER A 1 384 ? -22.438 8.422 -6.969 1 75.69 384 SER A C 1
ATOM 3120 O O . SER A 1 384 ? -21.406 7.734 -6.984 1 75.69 384 SER A O 1
ATOM 3122 N N . ARG A 1 385 ? -23.641 7.945 -7.316 1 77.12 385 ARG A N 1
ATOM 3123 C CA . ARG A 1 385 ? -23.891 6.598 -7.812 1 77.12 385 ARG A CA 1
ATOM 3124 C C . ARG A 1 385 ? -23.156 6.355 -9.125 1 77.12 385 ARG A C 1
ATOM 3126 O O . ARG A 1 385 ? -22.688 5.242 -9.391 1 77.12 385 ARG A O 1
ATOM 3133 N N . SER A 1 386 ? -23.047 7.387 -9.852 1 83.62 386 SER A N 1
ATOM 3134 C CA . SER A 1 386 ? -22.391 7.266 -11.148 1 83.62 386 SER A CA 1
ATOM 3135 C C . SER A 1 386 ? -20.922 6.91 -11 1 83.62 386 SER A C 1
ATOM 3137 O O . SER A 1 386 ? -20.359 6.219 -11.844 1 83.62 386 SER A O 1
ATOM 3139 N N . GLN A 1 387 ? -20.359 7.305 -9.945 1 85.75 387 GLN A N 1
ATOM 3140 C CA . GLN A 1 387 ? -18.953 6.996 -9.695 1 85.75 387 GLN A CA 1
ATOM 3141 C C . GLN A 1 387 ? -18.75 5.508 -9.438 1 85.75 387 GLN A C 1
ATOM 3143 O O . GLN A 1 387 ? -17.766 4.922 -9.883 1 85.75 387 GLN A O 1
ATOM 3148 N N . LEU A 1 388 ? -19.688 4.934 -8.789 1 86.56 388 LEU A N 1
ATOM 3149 C CA . LEU A 1 388 ? -19.609 3.506 -8.508 1 86.56 388 LEU A CA 1
ATOM 3150 C C . LEU A 1 388 ? -19.766 2.689 -9.781 1 86.56 388 LEU A C 1
ATOM 3152 O O . LEU A 1 388 ? -19.141 1.634 -9.93 1 86.56 388 LEU A O 1
ATOM 3156 N N . PHE A 1 389 ? -20.625 3.197 -10.688 1 88 389 PHE A N 1
ATOM 3157 C CA . PHE A 1 389 ? -20.812 2.537 -11.977 1 88 389 PHE A CA 1
ATOM 3158 C C . PHE A 1 389 ? -19.516 2.514 -12.773 1 88 389 PHE A C 1
ATOM 3160 O O . PHE A 1 389 ? -19.094 1.459 -13.25 1 88 389 PHE A O 1
ATOM 3167 N N . TRP A 1 390 ? -18.906 3.609 -12.852 1 90.88 390 TRP A N 1
ATOM 3168 C CA . TRP A 1 390 ? -17.672 3.697 -13.633 1 90.88 390 TRP A CA 1
ATOM 3169 C C . TRP A 1 390 ? -16.531 2.939 -12.953 1 90.88 390 TRP A C 1
ATOM 3171 O O . TRP A 1 390 ? -15.656 2.391 -13.617 1 90.88 390 TRP A O 1
ATOM 3181 N N . THR A 1 391 ? -16.547 2.918 -11.648 1 93.62 391 THR A N 1
ATOM 3182 C CA . THR A 1 391 ? -15.578 2.111 -10.922 1 93.62 391 THR A CA 1
ATOM 3183 C C . THR A 1 391 ? -15.734 0.633 -11.266 1 93.62 391 THR A C 1
ATOM 3185 O O . THR A 1 391 ? -14.75 -0.058 -11.531 1 93.62 391 THR A O 1
ATOM 3188 N N . ALA A 1 392 ? -16.969 0.206 -11.289 1 94.38 392 ALA A N 1
ATOM 3189 C CA . ALA A 1 392 ? -17.234 -1.194 -11.602 1 94.38 392 ALA A CA 1
ATOM 3190 C C . ALA A 1 392 ? -16.766 -1.537 -13.016 1 94.38 392 ALA A C 1
ATOM 3192 O O . ALA A 1 392 ? -16.156 -2.59 -13.234 1 94.38 392 ALA A O 1
ATOM 3193 N N . VAL A 1 393 ? -17 -0.676 -13.906 1 95.38 393 VAL A N 1
ATOM 3194 C CA . VAL A 1 393 ? -16.625 -0.897 -15.297 1 95.38 393 VAL A CA 1
ATOM 3195 C C . VAL A 1 393 ? -15.102 -0.914 -15.422 1 95.38 393 VAL A C 1
ATOM 3197 O O . VAL A 1 393 ? -14.531 -1.797 -16.062 1 95.38 393 VAL A O 1
ATOM 3200 N N . SER A 1 394 ? -14.438 0.021 -14.836 1 96.44 394 SER A N 1
ATOM 3201 C CA . SER A 1 394 ? -12.984 0.124 -14.922 1 96.44 394 SER A CA 1
ATOM 3202 C C . SER A 1 394 ? -12.312 -1.07 -14.258 1 96.44 394 SER A C 1
ATOM 3204 O O . SER A 1 394 ? -11.305 -1.575 -14.75 1 96.44 394 SER A O 1
ATOM 3206 N N . VAL A 1 395 ? -12.836 -1.464 -13.148 1 97.5 395 VAL A N 1
ATOM 3207 C CA . VAL A 1 395 ? -12.289 -2.604 -12.422 1 97.5 395 VAL A CA 1
ATOM 3208 C C . VAL A 1 395 ? -12.414 -3.865 -13.273 1 97.5 395 VAL A C 1
ATOM 3210 O O . VAL A 1 395 ? -11.469 -4.652 -13.367 1 97.5 395 VAL A O 1
ATOM 3213 N N . THR A 1 396 ? -13.586 -4.055 -13.883 1 97.38 396 THR A N 1
ATOM 3214 C CA . THR A 1 396 ? -13.828 -5.227 -14.727 1 97.38 396 THR A CA 1
ATOM 3215 C C . THR A 1 396 ? -12.898 -5.23 -15.93 1 97.38 396 THR A C 1
ATOM 3217 O O . THR A 1 396 ? -12.297 -6.258 -16.25 1 97.38 396 THR A O 1
ATOM 3220 N N . LEU A 1 397 ? -12.75 -4.145 -16.531 1 97.44 397 LEU A N 1
ATOM 3221 C CA . LEU A 1 397 ? -11.875 -4.031 -17.703 1 97.44 397 LEU A CA 1
ATOM 3222 C C . LEU A 1 397 ? -10.422 -4.312 -17.312 1 97.44 397 LEU A C 1
ATOM 3224 O O . LEU A 1 397 ? -9.711 -5.02 -18.031 1 97.44 397 LEU A O 1
ATOM 3228 N N . ALA A 1 398 ? -9.977 -3.771 -16.234 1 97.69 398 ALA A N 1
ATOM 3229 C CA . ALA A 1 398 ? -8.617 -3.998 -15.758 1 97.69 398 ALA A CA 1
ATOM 3230 C C . ALA A 1 398 ? -8.375 -5.473 -15.453 1 97.69 398 ALA A C 1
ATOM 3232 O O . ALA A 1 398 ? -7.305 -6.012 -15.75 1 97.69 398 ALA A O 1
ATOM 3233 N N . GLY A 1 399 ? -9.43 -6.074 -14.781 1 97.19 399 GLY A N 1
ATOM 3234 C CA . GLY A 1 399 ? -9.32 -7.5 -14.516 1 97.19 399 GLY A CA 1
ATOM 3235 C C . GLY A 1 399 ? -9.227 -8.336 -15.773 1 97.19 399 GLY A C 1
ATOM 3236 O O . GLY A 1 399 ? -8.398 -9.25 -15.867 1 97.19 399 GLY A O 1
ATOM 3237 N N . ILE A 1 400 ? -9.977 -8.031 -16.766 1 96.75 400 ILE A N 1
ATOM 3238 C CA . ILE A 1 400 ? -10.016 -8.758 -18.016 1 96.75 400 ILE A CA 1
ATOM 3239 C C . ILE A 1 400 ? -8.688 -8.602 -18.75 1 96.75 400 ILE A C 1
ATOM 3241 O O . ILE A 1 400 ? -8.109 -9.586 -19.234 1 96.75 400 ILE A O 1
ATOM 3245 N N . LEU A 1 401 ? -8.18 -7.41 -18.812 1 97.19 401 LEU A N 1
ATOM 3246 C CA . LEU A 1 401 ? -6.934 -7.141 -19.516 1 97.19 401 LEU A CA 1
ATOM 3247 C C . LEU A 1 401 ? -5.762 -7.832 -18.828 1 97.19 401 LEU A C 1
ATOM 3249 O O . LEU A 1 401 ? -4.863 -8.352 -19.5 1 97.19 401 LEU A O 1
ATOM 3253 N N . THR A 1 402 ? -5.746 -7.785 -17.516 1 97.31 402 THR A N 1
ATOM 3254 C CA . THR A 1 402 ? -4.672 -8.438 -16.781 1 97.31 402 THR A CA 1
ATOM 3255 C C . THR A 1 402 ? -4.707 -9.945 -16.984 1 97.31 402 THR A C 1
ATOM 3257 O O . THR A 1 402 ? -3.668 -10.578 -17.203 1 97.31 402 THR A O 1
ATOM 3260 N N . ASN A 1 403 ? -5.961 -10.508 -16.859 1 94.06 403 ASN A N 1
ATOM 3261 C CA . ASN A 1 403 ? -6.102 -11.938 -17.109 1 94.06 403 ASN A CA 1
ATOM 3262 C C . ASN A 1 403 ? -5.695 -12.305 -18.531 1 94.06 403 ASN A C 1
ATOM 3264 O O . ASN A 1 403 ? -5.094 -13.359 -18.766 1 94.06 403 ASN A O 1
ATOM 3268 N N . LEU A 1 404 ? -6.031 -11.484 -19.438 1 93.5 404 LEU A N 1
ATOM 3269 C CA . LEU A 1 404 ? -5.668 -11.703 -20.828 1 93.5 404 LEU A CA 1
ATOM 3270 C C . LEU A 1 404 ? -4.152 -11.688 -21.016 1 93.5 404 LEU A C 1
ATOM 3272 O O . LEU A 1 404 ? -3.594 -12.547 -21.703 1 93.5 404 LEU A O 1
ATOM 3276 N N . ALA A 1 405 ? -3.486 -10.727 -20.453 1 94.56 405 ALA A N 1
ATOM 3277 C CA . ALA A 1 405 ? -2.031 -10.625 -20.516 1 94.56 405 ALA A CA 1
ATOM 3278 C C . ALA A 1 405 ? -1.367 -11.898 -19.984 1 94.56 405 ALA A C 1
ATOM 3280 O O . ALA A 1 405 ? -0.45 -12.43 -20.609 1 94.56 405 ALA A O 1
ATOM 3281 N N . LEU A 1 406 ? -1.832 -12.367 -18.875 1 90.94 406 LEU A N 1
ATOM 3282 C CA . LEU A 1 406 ? -1.233 -13.547 -18.25 1 90.94 406 LEU A CA 1
ATOM 3283 C C . LEU A 1 406 ? -1.544 -14.805 -19.047 1 90.94 406 LEU A C 1
ATOM 3285 O O . LEU A 1 406 ? -0.718 -15.719 -19.125 1 90.94 406 LEU A O 1
ATOM 3289 N N . ASP A 1 407 ? -2.746 -14.867 -19.641 1 87.31 407 ASP A N 1
ATOM 3290 C CA . ASP A 1 407 ? -3.078 -15.984 -20.516 1 87.31 407 ASP A CA 1
ATOM 3291 C C . ASP A 1 407 ? -2.141 -16.031 -21.719 1 87.31 407 ASP A C 1
ATOM 3293 O O . ASP A 1 407 ? -1.725 -17.109 -22.156 1 87.31 407 ASP A O 1
ATOM 3297 N N . TRP A 1 408 ? -1.891 -14.859 -22.25 1 86.69 408 TRP A N 1
ATOM 3298 C CA . TRP A 1 408 ? -0.991 -14.773 -23.406 1 86.69 408 TRP A CA 1
ATOM 3299 C C . TRP A 1 408 ? 0.416 -15.227 -23.016 1 86.69 408 TRP A C 1
ATOM 3301 O O . TRP A 1 408 ? 1.133 -15.797 -23.844 1 86.69 408 TRP A O 1
ATOM 3311 N N . ILE A 1 409 ? 0.845 -15.023 -21.859 1 84.94 409 ILE A N 1
ATOM 3312 C CA . ILE A 1 409 ? 2.178 -15.391 -21.391 1 84.94 409 ILE A CA 1
ATOM 3313 C C . ILE A 1 409 ? 2.24 -16.891 -21.141 1 84.94 409 ILE A C 1
ATOM 3315 O O . ILE A 1 409 ? 3.217 -17.547 -21.5 1 84.94 409 ILE A O 1
ATOM 3319 N N . ARG A 1 410 ? 1.17 -17.422 -20.578 1 74.5 410 ARG A N 1
ATOM 3320 C CA . ARG A 1 410 ? 1.196 -18.812 -20.125 1 74.5 410 ARG A CA 1
ATOM 3321 C C . ARG A 1 410 ? 0.82 -19.766 -21.25 1 74.5 410 ARG A C 1
ATOM 3323 O O . ARG A 1 410 ? 1.433 -20.828 -21.406 1 74.5 410 ARG A O 1
ATOM 3330 N N . ILE A 1 411 ? -0.486 -19.281 -21.922 1 69 411 ILE A N 1
ATOM 3331 C CA . ILE A 1 411 ? -1.033 -20.203 -22.906 1 69 411 ILE A CA 1
ATOM 3332 C C . ILE A 1 411 ? -0.576 -19.781 -24.312 1 69 411 ILE A C 1
ATOM 3334 O O . ILE A 1 411 ? -0.853 -18.672 -24.75 1 69 411 ILE A O 1
ATOM 3338 N N . ASN A 1 412 ? 0.499 -19.906 -24.703 1 58.5 412 ASN A N 1
ATOM 3339 C CA . ASN A 1 412 ? 1.073 -19.516 -25.984 1 58.5 412 ASN A CA 1
ATOM 3340 C C . ASN A 1 412 ? 0.146 -19.859 -27.141 1 58.5 412 ASN A C 1
ATOM 3342 O O . ASN A 1 412 ? 0.598 -20.016 -28.281 1 58.5 412 ASN A O 1
ATOM 3346 N N . ASP A 1 413 ? -1.152 -20.281 -26.891 1 63.94 413 ASP A N 1
ATOM 3347 C CA . ASP A 1 413 ? -2.137 -20.609 -27.922 1 63.94 413 ASP A CA 1
ATOM 3348 C C . ASP A 1 413 ? -3.498 -20 -27.594 1 63.94 413 ASP A C 1
ATOM 3350 O O . ASP A 1 413 ? -4.137 -20.391 -26.609 1 63.94 413 ASP A O 1
ATOM 3354 N N . ILE A 1 414 ? -3.916 -19.141 -28.391 1 72.88 414 ILE A N 1
ATOM 3355 C CA . ILE A 1 414 ? -5.145 -18.375 -28.172 1 72.88 414 ILE A CA 1
ATOM 3356 C C . ILE A 1 414 ? -6.344 -19.328 -28.188 1 72.88 414 ILE A C 1
ATOM 3358 O O . ILE A 1 414 ? -7.34 -19.094 -27.5 1 72.88 414 ILE A O 1
ATOM 3362 N N . SER A 1 415 ? -6.266 -20.469 -28.906 1 65.62 415 SER A N 1
ATOM 3363 C CA . SER A 1 415 ? -7.375 -21.406 -29.047 1 65.62 415 SER A CA 1
ATOM 3364 C C . SER A 1 415 ? -7.609 -22.188 -27.75 1 65.62 415 SER A C 1
ATOM 3366 O O . SER A 1 415 ? -8.695 -22.719 -27.547 1 65.62 415 SER A O 1
ATOM 3368 N N . LYS A 1 416 ? -6.68 -22.141 -26.891 1 66.75 416 LYS A N 1
ATOM 3369 C CA . LYS A 1 416 ? -6.777 -22.938 -25.672 1 66.75 416 LYS A CA 1
ATOM 3370 C C . LYS A 1 416 ? -7.211 -22.078 -24.484 1 66.75 416 LYS A C 1
ATOM 3372 O O . LYS A 1 416 ? -7.281 -22.562 -23.359 1 66.75 416 LYS A O 1
ATOM 3377 N N . ILE A 1 417 ? -7.496 -20.875 -24.797 1 74.06 417 ILE A N 1
ATOM 3378 C CA . ILE A 1 417 ? -7.922 -19.984 -23.719 1 74.06 417 ILE A CA 1
ATOM 3379 C C . ILE A 1 417 ? -9.352 -20.328 -23.312 1 74.06 417 ILE A C 1
ATOM 3381 O O . ILE A 1 417 ? -10.211 -20.547 -24.156 1 74.06 417 ILE A O 1
ATOM 3385 N N . SER A 1 418 ? -9.586 -20.516 -21.953 1 71.81 418 SER A N 1
ATOM 3386 C CA . SER A 1 418 ? -10.922 -20.766 -21.406 1 71.81 418 SER A CA 1
ATOM 3387 C C . SER A 1 418 ? -11.758 -19.484 -21.391 1 71.81 418 SER A C 1
ATOM 3389 O O . SER A 1 418 ? -11.547 -18.609 -20.547 1 71.81 418 SER A O 1
ATOM 3391 N N . TYR A 1 419 ? -12.727 -19.281 -22.156 1 78.19 419 TYR A N 1
ATOM 3392 C CA . TYR A 1 419 ? -13.578 -18.109 -22.234 1 78.19 419 TYR A CA 1
ATOM 3393 C C . TYR A 1 419 ? -14.477 -18 -21 1 78.19 419 TYR A C 1
ATOM 3395 O O . TYR A 1 419 ? -14.969 -16.922 -20.672 1 78.19 419 TYR A O 1
ATOM 3403 N N . SER A 1 420 ? -14.672 -19.141 -20.297 1 80.12 420 SER A N 1
ATOM 3404 C CA . SER A 1 420 ? -15.539 -19.141 -19.109 1 80.12 420 SER A CA 1
ATOM 3405 C C . SER A 1 420 ? -14.984 -18.219 -18.031 1 80.12 420 SER A C 1
ATOM 3407 O O . SER A 1 420 ? -15.75 -17.578 -17.312 1 80.12 420 SER A O 1
ATOM 3409 N N . GLU A 1 421 ? -13.633 -18.109 -17.969 1 84.81 421 GLU A N 1
ATOM 3410 C CA . GLU A 1 421 ? -13.031 -17.25 -16.969 1 84.81 421 GLU A CA 1
ATOM 3411 C C . GLU A 1 421 ? -13.414 -15.781 -17.188 1 84.81 421 GLU A C 1
ATOM 3413 O O . GLU A 1 421 ? -13.633 -15.039 -16.219 1 84.81 421 GLU A O 1
ATOM 3418 N N . TYR A 1 422 ? -13.547 -15.406 -18.375 1 91.25 422 TYR A N 1
ATOM 3419 C CA . TYR A 1 422 ? -13.875 -14.023 -18.719 1 91.25 422 TYR A CA 1
ATOM 3420 C C . TYR A 1 422 ? -15.344 -13.734 -18.438 1 91.25 422 TYR A C 1
ATOM 3422 O O . TYR A 1 422 ? -15.695 -12.617 -18.062 1 91.25 422 TYR A O 1
ATOM 3430 N N . ASN A 1 423 ? -16.188 -14.766 -18.625 1 90.69 423 ASN A N 1
ATOM 3431 C CA . ASN A 1 423 ? -17.578 -14.602 -18.234 1 90.69 423 ASN A CA 1
ATOM 3432 C C . ASN A 1 423 ? -17.734 -14.391 -16.734 1 90.69 423 ASN A C 1
ATOM 3434 O O . ASN A 1 423 ? -18.547 -13.578 -16.297 1 90.69 423 ASN A O 1
ATOM 3438 N N . TYR A 1 424 ? -16.969 -15.125 -15.984 1 91.12 424 TYR A N 1
ATOM 3439 C CA . TYR A 1 424 ? -17.016 -14.961 -14.539 1 91.12 424 TYR A CA 1
ATOM 3440 C C . TYR A 1 424 ? -16.531 -13.57 -14.141 1 91.12 424 TYR A C 1
ATOM 3442 O O . TYR A 1 424 ? -17.062 -12.969 -13.203 1 91.12 424 TYR A O 1
ATOM 3450 N N . LEU A 1 425 ? -15.523 -13.07 -14.852 1 94.62 425 LEU A N 1
ATOM 3451 C CA . LEU A 1 425 ? -15.031 -11.727 -14.562 1 94.62 425 LEU A CA 1
ATOM 3452 C C . LEU A 1 425 ? -16.094 -10.68 -14.891 1 94.62 425 LEU A C 1
ATOM 3454 O O . LEU A 1 425 ? -16.203 -9.68 -14.18 1 94.62 425 LEU A O 1
ATOM 3458 N N . ILE A 1 426 ? -16.859 -10.891 -15.938 1 95.5 426 ILE A N 1
ATOM 3459 C CA . ILE A 1 426 ? -17.938 -9.977 -16.297 1 95.5 426 ILE A CA 1
ATOM 3460 C C . ILE A 1 426 ? -19.031 -10.023 -15.242 1 95.5 426 ILE A C 1
ATOM 3462 O O . ILE A 1 426 ? -19.547 -8.984 -14.812 1 95.5 426 ILE A O 1
ATOM 3466 N N . ILE A 1 427 ? -19.391 -11.227 -14.797 1 94.5 427 ILE A N 1
ATOM 3467 C CA . ILE A 1 427 ? -20.391 -11.383 -13.742 1 94.5 427 ILE A CA 1
ATOM 3468 C C . ILE A 1 427 ? -19.891 -10.703 -12.461 1 94.5 427 ILE A C 1
ATOM 3470 O O . ILE A 1 427 ? -20.672 -10.078 -11.742 1 94.5 427 ILE A O 1
ATOM 3474 N N . ASN A 1 428 ? -18.609 -10.859 -12.18 1 95.25 428 ASN A N 1
ATOM 3475 C CA . ASN A 1 428 ? -17.969 -10.164 -11.07 1 95.25 428 ASN A CA 1
ATOM 3476 C C . ASN A 1 428 ? -18.203 -8.656 -11.156 1 95.25 428 ASN A C 1
ATOM 3478 O O . ASN A 1 428 ? -18.484 -8.008 -10.148 1 95.25 428 ASN A O 1
ATOM 3482 N N . GLY A 1 429 ? -18.078 -8.086 -12.375 1 95.38 429 GLY A N 1
ATOM 3483 C CA . GLY A 1 429 ? -18.328 -6.672 -12.586 1 95.38 429 GLY A CA 1
ATOM 3484 C C . GLY A 1 429 ? -19.75 -6.266 -12.289 1 95.38 429 GLY A C 1
ATOM 3485 O O . GLY A 1 429 ? -20 -5.211 -11.695 1 95.38 429 GLY A O 1
ATOM 3486 N N . VAL A 1 430 ? -20.672 -7.07 -12.617 1 94.81 430 VAL A N 1
ATOM 3487 C CA . VAL A 1 430 ? -22.078 -6.801 -12.367 1 94.81 430 VAL A CA 1
ATOM 3488 C C . VAL A 1 430 ? -22.359 -6.867 -10.867 1 94.81 430 VAL A C 1
ATOM 3490 O O . VAL A 1 430 ? -23.094 -6.039 -10.328 1 94.81 430 VAL A O 1
ATOM 3493 N N . LEU A 1 431 ? -21.734 -7.809 -10.234 1 95.19 431 LEU A N 1
ATOM 3494 C CA . LEU A 1 431 ? -21.922 -7.969 -8.797 1 95.19 431 LEU A CA 1
ATOM 3495 C C . LEU A 1 431 ? -21.344 -6.773 -8.039 1 95.19 431 LEU A C 1
ATOM 3497 O O . LEU A 1 431 ? -21.797 -6.469 -6.93 1 95.19 431 LEU A O 1
ATOM 3501 N N . LEU A 1 432 ? -20.375 -6.133 -8.625 1 95.25 432 LEU A N 1
ATOM 3502 C CA . LEU A 1 432 ? -19.781 -4.961 -7.984 1 95.25 432 LEU A CA 1
ATOM 3503 C C . LEU A 1 432 ? -20.797 -3.836 -7.859 1 95.25 432 LEU A C 1
ATOM 3505 O O . LEU A 1 432 ? -20.672 -2.967 -6.996 1 95.25 432 LEU A O 1
ATOM 3509 N N . PHE A 1 433 ? -21.859 -3.895 -8.664 1 90.5 433 PHE A N 1
ATOM 3510 C CA . PHE A 1 433 ? -22.922 -2.896 -8.562 1 90.5 433 PHE A CA 1
ATOM 3511 C C . PHE A 1 433 ? -23.703 -3.062 -7.266 1 90.5 433 PHE A C 1
ATOM 3513 O O . PHE A 1 433 ? -24.297 -2.107 -6.77 1 90.5 433 PHE A O 1
ATOM 3520 N N . CYS A 1 434 ? -23.594 -4.23 -6.754 1 90.81 434 CYS A N 1
ATOM 3521 C CA . CYS A 1 434 ? -24.266 -4.496 -5.492 1 90.81 434 CYS A CA 1
ATOM 3522 C C . CYS A 1 434 ? -23.531 -3.838 -4.328 1 90.81 434 CYS A C 1
ATOM 3524 O O . CYS A 1 434 ? -24.031 -3.848 -3.195 1 90.81 434 CYS A O 1
ATOM 3526 N N . SER A 1 435 ? -22.438 -3.211 -4.633 1 90.62 435 SER A N 1
ATOM 3527 C CA . SER A 1 435 ? -21.703 -2.521 -3.574 1 90.62 435 SER A CA 1
ATOM 3528 C C . SER A 1 435 ? -22.5 -1.358 -3.01 1 90.62 435 SER A C 1
ATOM 3530 O O . SER A 1 435 ? -22.391 -1.035 -1.825 1 90.62 435 SER A O 1
ATOM 3532 N N . TYR A 1 436 ? -23.375 -0.827 -3.801 1 87 436 TYR A N 1
ATOM 3533 C CA . TYR A 1 436 ? -24.141 0.335 -3.371 1 87 436 TYR A CA 1
ATOM 3534 C C . TYR A 1 436 ? -25.109 -0.036 -2.256 1 87 436 TYR A C 1
ATOM 3536 O O . TYR A 1 436 ? -25.062 0.531 -1.161 1 87 436 TYR A O 1
ATOM 3544 N N . PRO A 1 437 ? -25.969 -1.011 -2.516 1 88.44 437 PRO A N 1
ATOM 3545 C CA . PRO A 1 437 ? -26.859 -1.399 -1.412 1 88.44 437 PRO A CA 1
ATOM 3546 C C . PRO A 1 437 ? -26.094 -2.006 -0.235 1 88.44 437 PRO A C 1
ATOM 3548 O O . PRO A 1 437 ? -26.516 -1.848 0.917 1 88.44 437 PRO A O 1
ATOM 3551 N N . LEU A 1 438 ? -25 -2.592 -0.511 1 92.62 438 LEU A N 1
ATOM 3552 C CA . LEU A 1 438 ? -24.234 -3.227 0.549 1 92.62 438 LEU A CA 1
ATOM 3553 C C . LEU A 1 438 ? -23.516 -2.184 1.4 1 92.62 438 LEU A C 1
ATOM 3555 O O . LEU A 1 438 ? -23.156 -2.455 2.547 1 92.62 438 LEU A O 1
ATOM 3559 N N . LEU A 1 439 ? -23.344 -1.061 0.833 1 90.38 439 LEU A N 1
ATOM 3560 C CA . LEU A 1 439 ? -22.781 0.039 1.604 1 90.38 439 LEU A CA 1
ATOM 3561 C C . LEU A 1 439 ? -23.656 0.383 2.797 1 90.38 439 LEU A C 1
ATOM 3563 O O . LEU A 1 439 ? -23.156 0.696 3.879 1 90.38 439 LEU A O 1
ATOM 3567 N N . TYR A 1 440 ? -24.938 0.347 2.562 1 88.12 440 TYR A N 1
ATOM 3568 C CA . TYR A 1 440 ? -25.891 0.619 3.627 1 88.12 440 TYR A CA 1
ATOM 3569 C C . TYR A 1 440 ? -25.797 -0.425 4.734 1 88.12 440 TYR A C 1
ATOM 3571 O O . TYR A 1 440 ? -25.891 -0.095 5.918 1 88.12 440 TYR A O 1
ATOM 3579 N N . VAL A 1 441 ? -25.562 -1.614 4.301 1 92.06 441 VAL A N 1
ATOM 3580 C CA . VAL A 1 441 ? -25.422 -2.703 5.262 1 92.06 441 VAL A CA 1
ATOM 3581 C C . VAL A 1 441 ? -24.172 -2.48 6.109 1 92.06 441 VAL A C 1
ATOM 3583 O O . VAL A 1 441 ? -24.188 -2.688 7.324 1 92.06 441 VAL A O 1
ATOM 3586 N N . ILE A 1 442 ? -23.109 -1.995 5.512 1 93.19 442 ILE A N 1
ATOM 3587 C CA . ILE A 1 442 ? -21.859 -1.736 6.219 1 93.19 442 ILE A CA 1
ATOM 3588 C C . ILE A 1 442 ? -22.047 -0.57 7.184 1 93.19 442 ILE A C 1
ATOM 3590 O O . ILE A 1 442 ? -21.562 -0.609 8.312 1 93.19 442 ILE A O 1
ATOM 3594 N N . GLU A 1 443 ? -22.766 0.416 6.777 1 92 443 GLU A N 1
ATOM 3595 C CA . GLU A 1 443 ? -23.062 1.572 7.621 1 92 443 GLU A CA 1
ATOM 3596 C C . GLU A 1 443 ? -23.797 1.162 8.891 1 92 443 GLU A C 1
ATOM 3598 O O . GLU A 1 443 ? -23.438 1.579 9.992 1 92 443 GLU A O 1
ATOM 3603 N N . LYS A 1 444 ? -24.719 0.315 8.703 1 88.88 444 LYS A N 1
ATOM 3604 C CA . LYS A 1 444 ? -25.547 -0.096 9.828 1 88.88 444 LYS A CA 1
ATOM 3605 C C . LYS A 1 444 ? -24.812 -1.096 10.719 1 88.88 444 LYS A C 1
ATOM 3607 O O . LYS A 1 444 ? -24.953 -1.062 11.945 1 88.88 444 LYS A O 1
ATOM 3612 N N . ALA A 1 445 ? -24.094 -1.918 10.086 1 92.5 445 ALA A N 1
ATOM 3613 C CA . ALA A 1 445 ? -23.422 -2.99 10.812 1 92.5 445 ALA A CA 1
ATOM 3614 C C . ALA A 1 445 ? -22.281 -2.441 11.672 1 92.5 445 ALA A C 1
ATOM 3616 O O . ALA A 1 445 ? -22.047 -2.926 12.781 1 92.5 445 ALA A O 1
ATOM 3617 N N . PHE A 1 446 ? -21.609 -1.391 11.195 1 93.25 446 PHE A N 1
ATOM 3618 C CA . PHE A 1 446 ? -20.391 -0.983 11.891 1 93.25 446 PHE A CA 1
ATOM 3619 C C . PHE A 1 446 ? -20.516 0.457 12.383 1 93.25 446 PHE A C 1
ATOM 3621 O O . PHE A 1 446 ? -19.625 0.948 13.094 1 93.25 446 PHE A O 1
ATOM 3628 N N . GLY A 1 447 ? -21.594 1.164 12 1 88.44 447 GLY A N 1
ATOM 3629 C CA . GLY A 1 447 ? -21.859 2.488 12.539 1 88.44 447 GLY A CA 1
ATOM 3630 C C . GLY A 1 447 ? -21.141 3.594 11.789 1 88.44 447 GLY A C 1
ATOM 3631 O O . GLY A 1 447 ? -20.734 4.59 12.391 1 88.44 447 GLY A O 1
ATOM 3632 N N . PHE A 1 448 ? -20.875 3.381 10.5 1 90.06 448 PHE A N 1
ATOM 3633 C CA . PHE A 1 448 ? -20.266 4.406 9.664 1 90.06 448 PHE A CA 1
ATOM 3634 C C . PHE A 1 448 ? -21.328 5.199 8.914 1 90.06 448 PHE A C 1
ATOM 3636 O O . PHE A 1 448 ? -22.5 4.812 8.891 1 90.06 448 PHE A O 1
ATOM 3643 N N . THR A 1 449 ? -20.953 6.34 8.508 1 89.94 449 THR A N 1
ATOM 3644 C CA . THR A 1 449 ? -21.812 7.141 7.648 1 89.94 449 THR A CA 1
ATOM 3645 C C . THR A 1 449 ? -21.062 7.578 6.395 1 89.94 449 THR A C 1
ATOM 3647 O O . THR A 1 449 ? -20.031 8.227 6.48 1 89.94 449 THR A O 1
ATOM 3650 N N . SER A 1 450 ? -21.547 7.199 5.254 1 88.56 450 SER A N 1
ATOM 3651 C CA . SER A 1 450 ? -20.906 7.52 3.986 1 88.56 450 SER A CA 1
ATOM 3652 C C . SER A 1 450 ? -21.312 8.898 3.484 1 88.56 450 SER A C 1
ATOM 3654 O O . SER A 1 450 ? -22.328 9.453 3.939 1 88.56 450 SER A O 1
ATOM 3656 N N . ASN A 1 451 ? -20.516 9.43 2.568 1 87.81 451 ASN A N 1
ATOM 3657 C CA . ASN A 1 451 ? -20.859 10.695 1.931 1 87.81 451 ASN A CA 1
ATOM 3658 C C . ASN A 1 451 ? -22.156 10.586 1.134 1 87.81 451 ASN A C 1
ATOM 3660 O O . ASN A 1 451 ? -22.906 11.547 1.038 1 87.81 451 ASN A O 1
ATOM 3664 N N . ILE A 1 452 ? -22.422 9.492 0.667 1 84.12 452 ILE A N 1
ATOM 3665 C CA . ILE A 1 452 ? -23.656 9.258 -0.077 1 84.12 452 ILE A CA 1
ATOM 3666 C C . ILE A 1 452 ? -24.859 9.398 0.855 1 84.12 452 ILE A C 1
ATOM 3668 O O . ILE A 1 452 ? -25.844 10.039 0.502 1 84.12 452 ILE A O 1
ATOM 3672 N N . THR A 1 453 ? -24.719 8.797 1.943 1 88.94 453 THR A N 1
ATOM 3673 C CA . THR A 1 453 ? -25.781 8.914 2.941 1 88.94 453 THR A CA 1
ATOM 3674 C C . THR A 1 453 ? -25.953 10.359 3.379 1 88.94 453 THR A C 1
ATOM 3676 O O . THR A 1 453 ? -27.078 10.828 3.574 1 88.94 453 THR A O 1
ATOM 3679 N N . LEU A 1 454 ? -24.906 10.992 3.529 1 91.69 454 LEU A N 1
ATOM 3680 C CA . LEU A 1 454 ? -24.969 12.391 3.932 1 91.69 454 LEU A CA 1
ATOM 3681 C C . LEU A 1 454 ? -25.656 13.234 2.859 1 91.69 454 LEU A C 1
ATOM 3683 O O . LEU A 1 454 ? -26.422 14.141 3.178 1 91.69 454 LEU A O 1
ATOM 3687 N N . ILE A 1 455 ? -25.375 12.961 1.631 1 89.12 455 ILE A N 1
ATOM 3688 C CA . ILE A 1 455 ? -26.016 13.672 0.526 1 89.12 455 ILE A CA 1
ATOM 3689 C C . ILE A 1 455 ? -27.5 13.375 0.502 1 89.12 455 ILE A C 1
ATOM 3691 O O . ILE A 1 455 ? -28.328 14.281 0.305 1 89.12 455 ILE A O 1
ATOM 3695 N N . GLU A 1 456 ? -27.828 12.195 0.736 1 88.25 456 GLU A N 1
ATOM 3696 C CA . GLU A 1 456 ? -29.234 11.812 0.793 1 88.25 456 GLU A CA 1
ATOM 3697 C C . GLU A 1 456 ? -29.953 12.516 1.939 1 88.25 456 GLU A C 1
ATOM 3699 O O . GLU A 1 456 ? -31.094 12.945 1.791 1 88.25 456 GLU A O 1
ATOM 3704 N N . LEU A 1 457 ? -29.281 12.633 3.023 1 92.31 457 LEU A N 1
ATOM 3705 C CA . LEU A 1 457 ? -29.844 13.289 4.195 1 92.31 457 LEU A CA 1
ATOM 3706 C C . LEU A 1 457 ? -29.969 14.789 3.973 1 92.31 457 LEU A C 1
ATOM 3708 O O . LEU A 1 457 ? -30.781 15.453 4.617 1 92.31 457 LEU A O 1
ATOM 3712 N N . SER A 1 458 ? -29.141 15.281 3.094 1 93.25 458 SER A N 1
ATOM 3713 C CA . SER A 1 458 ? -29.156 16.719 2.836 1 93.25 458 SER A CA 1
ATOM 3714 C C . SER A 1 458 ? -30.297 17.109 1.896 1 93.25 458 SER A C 1
ATOM 3716 O O . SER A 1 458 ? -30.531 18.281 1.653 1 93.25 458 SER A O 1
ATOM 3718 N N . ASP A 1 459 ? -31.016 16.094 1.447 1 91.44 459 ASP A N 1
ATOM 3719 C CA . ASP A 1 459 ? -32.188 16.344 0.628 1 91.44 459 ASP A CA 1
ATOM 3720 C C . ASP A 1 459 ? -33.312 17.016 1.445 1 91.44 459 ASP A C 1
ATOM 3722 O O . ASP A 1 459 ? -33.781 16.453 2.43 1 91.44 459 ASP A O 1
ATOM 3726 N N . MET A 1 460 ? -33.75 18.188 0.972 1 90.94 460 MET A N 1
ATOM 3727 C CA . MET A 1 460 ? -34.719 19.016 1.697 1 90.94 460 MET A CA 1
ATOM 3728 C C . MET A 1 460 ? -36.094 18.359 1.751 1 90.94 460 MET A C 1
ATOM 3730 O O . MET A 1 460 ? -36.938 18.734 2.566 1 90.94 460 MET A O 1
ATOM 3734 N N . ASN A 1 461 ? -36.25 17.312 0.957 1 90.06 461 ASN A N 1
ATOM 3735 C CA . ASN A 1 461 ? -37.531 16.625 0.901 1 90.06 461 ASN A CA 1
ATOM 3736 C C . ASN A 1 461 ? -37.625 15.516 1.941 1 90.06 461 ASN A C 1
ATOM 3738 O O . ASN A 1 461 ? -38.656 14.883 2.088 1 90.06 461 ASN A O 1
ATOM 3742 N N . LYS A 1 462 ? -36.562 15.383 2.67 1 92.19 462 LYS A N 1
ATOM 3743 C CA . LYS A 1 462 ? -36.625 14.406 3.758 1 92.19 462 LYS A CA 1
ATOM 3744 C C . LYS A 1 462 ? -37.688 14.812 4.793 1 92.19 462 LYS A C 1
ATOM 3746 O O . LYS A 1 462 ? -37.906 16 5.02 1 92.19 462 LYS A O 1
ATOM 3751 N N . ALA A 1 463 ? -38.25 13.922 5.457 1 92 463 ALA A N 1
ATOM 3752 C CA . ALA A 1 463 ? -39.438 14.117 6.301 1 92 463 ALA A CA 1
ATOM 3753 C C . ALA A 1 463 ? -39.188 15.172 7.371 1 92 463 ALA A C 1
ATOM 3755 O O . ALA A 1 463 ? -39.969 16.094 7.543 1 92 463 ALA A O 1
ATOM 3756 N N . VAL A 1 464 ? -38.062 15.047 8.016 1 94.06 464 VAL A N 1
ATOM 3757 C CA . VAL A 1 464 ? -37.812 15.938 9.141 1 94.06 464 VAL A CA 1
ATOM 3758 C C . VAL A 1 464 ? -37.5 17.344 8.633 1 94.06 464 VAL A C 1
ATOM 3760 O O . VAL A 1 464 ? -37.938 18.328 9.211 1 94.06 464 VAL A O 1
ATOM 3763 N N . LEU A 1 465 ? -36.75 17.438 7.562 1 95.19 465 LEU A N 1
ATOM 3764 C CA . LEU A 1 465 ? -36.406 18.734 7.004 1 95.19 465 LEU A CA 1
ATOM 3765 C C . LEU A 1 465 ? -37.625 19.391 6.363 1 95.19 465 LEU A C 1
ATOM 3767 O O . LEU A 1 465 ? -37.781 20.609 6.457 1 95.19 465 LEU A O 1
ATOM 3771 N N . ARG A 1 466 ? -38.469 18.609 5.77 1 93.81 466 ARG A N 1
ATOM 3772 C CA . ARG A 1 466 ? -39.719 19.141 5.227 1 93.81 466 ARG A CA 1
ATOM 3773 C C . ARG A 1 466 ? -40.594 19.672 6.34 1 93.81 466 ARG A C 1
ATOM 3775 O O . ARG A 1 466 ? -41.188 20.766 6.215 1 93.81 466 ARG A O 1
ATOM 3782 N N . LYS A 1 467 ? -40.688 18.969 7.332 1 95.31 467 LYS A N 1
ATOM 3783 C CA . LYS A 1 467 ? -41.469 19.391 8.492 1 95.31 467 LYS A CA 1
ATOM 3784 C C . LYS A 1 467 ? -40.938 20.703 9.07 1 95.31 467 LYS A C 1
ATOM 3786 O O . LYS A 1 467 ? -41.688 21.594 9.422 1 95.31 467 LYS A O 1
ATOM 3791 N N . MET A 1 468 ? -39.656 20.75 9.156 1 95.75 468 MET A N 1
ATOM 3792 C CA . MET A 1 468 ? -39.031 21.953 9.68 1 95.75 468 MET A CA 1
ATOM 3793 C C . MET A 1 468 ? -39.312 23.156 8.781 1 95.75 468 MET A C 1
ATOM 3795 O O . MET A 1 468 ? -39.625 24.25 9.273 1 95.75 468 MET A O 1
ATOM 3799 N N . SER A 1 469 ? -39.312 22.969 7.5 1 94.38 469 SER A N 1
ATOM 3800 C CA . SER A 1 469 ? -39.562 24.031 6.547 1 94.38 469 SER A CA 1
ATOM 3801 C C . SER A 1 469 ? -41 24.547 6.672 1 94.38 469 SER A C 1
ATOM 3803 O O . SER A 1 469 ? -41.281 25.734 6.43 1 94.38 469 SER A O 1
ATOM 3805 N N . GLU A 1 470 ? -41.875 23.734 7.156 1 93.56 470 GLU A N 1
ATOM 3806 C CA . GLU A 1 470 ? -43.281 24.094 7.266 1 93.56 470 GLU A CA 1
ATOM 3807 C C . GLU A 1 470 ? -43.594 24.703 8.625 1 93.56 470 GLU A C 1
ATOM 3809 O O . GLU A 1 470 ? -44.281 25.719 8.711 1 93.56 470 GLU A O 1
ATOM 3814 N N . VAL A 1 471 ? -43.031 24.141 9.633 1 94.19 471 VAL A N 1
ATOM 3815 C CA . VAL A 1 471 ? -43.438 24.469 10.992 1 94.19 471 VAL A CA 1
ATOM 3816 C C . VAL A 1 471 ? -42.5 25.562 11.555 1 94.19 471 VAL A C 1
ATOM 3818 O O . VAL A 1 471 ? -42.938 26.391 12.359 1 94.19 471 VAL A O 1
ATOM 3821 N N . ALA A 1 472 ? -41.281 25.5 11.141 1 94.38 472 ALA A N 1
ATOM 3822 C CA . ALA A 1 472 ? -40.281 26.453 11.617 1 94.38 472 ALA A CA 1
ATOM 3823 C C . ALA A 1 472 ? -39.438 27 10.461 1 94.38 472 ALA A C 1
ATOM 3825 O O . ALA A 1 472 ? -38.219 26.766 10.398 1 94.38 472 ALA A O 1
ATOM 3826 N N . PRO A 1 473 ? -40.031 27.781 9.609 1 92.69 473 PRO A N 1
ATOM 3827 C CA . PRO A 1 473 ? -39.344 28.234 8.398 1 92.69 473 PRO A CA 1
ATOM 3828 C C . PRO A 1 473 ? -38.125 29.094 8.695 1 92.69 473 PRO A C 1
ATOM 3830 O O . PRO A 1 473 ? -37.125 29.047 7.945 1 92.69 473 PRO A O 1
ATOM 3833 N N . GLY A 1 474 ? -38.188 29.906 9.711 1 92 474 GLY A N 1
ATOM 3834 C CA . GLY A 1 474 ? -37.031 30.703 10.086 1 92 474 GLY A CA 1
ATOM 3835 C C . GLY A 1 474 ? -35.812 29.859 10.461 1 92 474 GLY A C 1
ATOM 3836 O O . GLY A 1 474 ? -34.688 30.156 10.062 1 92 474 GLY A O 1
ATOM 3837 N N . THR A 1 475 ? -36.125 28.828 11.289 1 95.94 475 THR A N 1
ATOM 3838 C CA . THR A 1 475 ? -35.094 27.906 11.688 1 95.94 475 THR A CA 1
ATOM 3839 C C . THR A 1 475 ? -34.5 27.172 10.477 1 95.94 475 THR A C 1
ATOM 3841 O O . THR A 1 475 ? -33.312 26.953 10.398 1 95.94 475 THR A O 1
ATOM 3844 N N . PHE A 1 476 ? -35.406 26.812 9.586 1 94.75 476 PHE A N 1
ATOM 3845 C CA . PHE A 1 476 ? -35 26.109 8.375 1 94.75 476 PHE A CA 1
ATOM 3846 C C . PHE A 1 476 ? -34.031 26.953 7.551 1 94.75 476 PHE A C 1
ATOM 3848 O O . PHE A 1 476 ? -32.969 26.484 7.141 1 94.75 476 PHE A O 1
ATOM 3855 N N . GLN A 1 477 ? -34.344 28.188 7.332 1 91.25 477 GLN A N 1
ATOM 3856 C CA . GLN A 1 477 ? -33.5 29.109 6.57 1 91.25 477 GLN A CA 1
ATOM 3857 C C . GLN A 1 477 ? -32.188 29.344 7.281 1 91.25 477 GLN A C 1
ATOM 3859 O O . GLN A 1 477 ? -31.125 29.422 6.641 1 91.25 477 GLN A O 1
ATOM 3864 N N . HIS A 1 478 ? -32.312 29.5 8.586 1 93.81 478 HIS A N 1
ATOM 3865 C CA . HIS A 1 478 ? -31.109 29.641 9.406 1 93.81 478 HIS A CA 1
ATOM 3866 C C . HIS A 1 478 ? -30.156 28.469 9.219 1 93.81 478 HIS A C 1
ATOM 3868 O O . HIS A 1 478 ? -28.969 28.656 9 1 93.81 478 HIS A O 1
ATOM 3874 N N . SER A 1 479 ? -30.703 27.281 9.273 1 97.19 479 SER A N 1
ATOM 3875 C CA . SER A 1 479 ? -29.922 26.047 9.172 1 97.19 479 SER A CA 1
ATOM 3876 C C . SER A 1 479 ? -29.25 25.938 7.809 1 97.19 479 SER A C 1
ATOM 3878 O O . SER A 1 479 ? -28.109 25.469 7.707 1 97.19 479 SER A O 1
ATOM 3880 N N . ILE A 1 480 ? -29.922 26.375 6.758 1 93.81 480 ILE A N 1
ATOM 3881 C CA . ILE A 1 480 ? -29.359 26.359 5.41 1 93.81 480 ILE A CA 1
ATOM 3882 C C . ILE A 1 480 ? -28.172 27.312 5.336 1 93.81 480 ILE A C 1
ATOM 3884 O O . ILE A 1 480 ? -27.125 26.953 4.797 1 93.81 480 ILE A O 1
ATOM 3888 N N . GLN A 1 481 ? -28.344 28.5 5.906 1 93.25 481 GLN A N 1
ATOM 3889 C CA . GLN A 1 481 ? -27.281 29.5 5.871 1 93.25 481 GLN A CA 1
ATOM 3890 C C . GLN A 1 481 ? -26.062 29.047 6.672 1 93.25 481 GLN A C 1
ATOM 3892 O O . GLN A 1 481 ? -24.922 29.203 6.23 1 93.25 481 GLN A O 1
ATOM 3897 N N . VAL A 1 482 ? -26.391 28.516 7.832 1 97.12 482 VAL A N 1
ATOM 3898 C CA . VAL A 1 482 ? -25.312 27.984 8.664 1 97.12 482 VAL A CA 1
ATOM 3899 C C . VAL A 1 482 ? -24.562 26.891 7.898 1 97.12 482 VAL A C 1
ATOM 3901 O O . VAL A 1 482 ? -23.328 26.828 7.953 1 97.12 482 VAL A O 1
ATOM 3904 N N . GLY A 1 483 ? -25.328 26 7.23 1 97.31 483 GLY A N 1
ATOM 3905 C CA . GLY A 1 483 ? -24.734 24.938 6.438 1 97.31 483 GLY A CA 1
ATOM 3906 C C . GLY A 1 483 ? -23.797 25.453 5.359 1 97.31 483 GLY A C 1
ATOM 3907 O O . GLY A 1 483 ? -22.734 24.891 5.137 1 97.31 483 GLY A O 1
ATOM 3908 N N . ASN A 1 484 ? -24.188 26.5 4.73 1 93.88 484 ASN A N 1
ATOM 3909 C CA . ASN A 1 484 ? -23.375 27.094 3.676 1 93.88 484 ASN A CA 1
ATOM 3910 C C . ASN A 1 484 ? -22.078 27.672 4.234 1 93.88 484 ASN A C 1
ATOM 3912 O O . ASN A 1 484 ? -21 27.469 3.672 1 93.88 484 ASN A O 1
ATOM 3916 N N . LEU A 1 485 ? -22.219 28.438 5.285 1 96.31 485 LEU A N 1
ATOM 3917 C CA . LEU A 1 485 ? -21.062 29.031 5.926 1 96.31 485 LEU A CA 1
ATOM 3918 C C . LEU A 1 485 ? -20.094 27.969 6.43 1 96.31 485 LEU A C 1
ATOM 3920 O O . LEU A 1 485 ? -18.891 28.047 6.18 1 96.31 485 LEU A O 1
ATOM 3924 N N . ALA A 1 486 ? -20.672 27 7.098 1 97.69 486 ALA A N 1
ATOM 3925 C CA . ALA A 1 486 ? -19.875 25.953 7.711 1 97.69 486 ALA A CA 1
ATOM 3926 C C . ALA A 1 486 ? -19.172 25.109 6.652 1 97.69 486 ALA A C 1
ATOM 3928 O O . ALA A 1 486 ? -18.016 24.703 6.832 1 97.69 486 ALA A O 1
ATOM 3929 N N . ALA A 1 487 ? -19.875 24.781 5.59 1 96.12 487 ALA A N 1
ATOM 3930 C CA . ALA A 1 487 ? -19.297 23.984 4.508 1 96.12 487 ALA A CA 1
ATOM 3931 C C . ALA A 1 487 ? -18.109 24.703 3.879 1 96.12 487 ALA A C 1
ATOM 3933 O O . ALA A 1 487 ? -17.109 24.078 3.516 1 96.12 487 ALA A O 1
ATOM 3934 N N . GLU A 1 488 ? -18.172 25.969 3.738 1 94.12 488 GLU A N 1
ATOM 3935 C CA . GLU A 1 488 ? -17.094 26.766 3.164 1 94.12 488 GLU A CA 1
ATOM 3936 C C . GLU A 1 488 ? -15.859 26.75 4.07 1 94.12 488 GLU A C 1
ATOM 3938 O O . GLU A 1 488 ? -14.727 26.688 3.59 1 94.12 488 GLU A O 1
ATOM 3943 N N . ILE A 1 489 ? -16.125 26.906 5.32 1 96.44 489 ILE A N 1
ATOM 3944 C CA . ILE A 1 489 ? -15.031 26.828 6.289 1 96.44 489 ILE A CA 1
ATOM 3945 C C . ILE A 1 489 ? -14.359 25.453 6.211 1 96.44 489 ILE A C 1
ATOM 3947 O O . ILE A 1 489 ? -13.133 25.359 6.176 1 96.44 489 ILE A O 1
ATOM 3951 N N . ALA A 1 490 ? -15.18 24.422 6.223 1 96.19 490 ALA A N 1
ATOM 3952 C CA . ALA A 1 490 ? -14.68 23.047 6.184 1 96.19 490 ALA A CA 1
ATOM 3953 C C . ALA A 1 490 ? -13.805 22.812 4.953 1 96.19 490 ALA A C 1
ATOM 3955 O O . ALA A 1 490 ? -12.758 22.172 5.043 1 96.19 490 ALA A O 1
ATOM 3956 N N . ASN A 1 491 ? -14.203 23.297 3.871 1 91.81 491 ASN A N 1
ATOM 3957 C CA . ASN A 1 491 ? -13.43 23.172 2.641 1 91.81 491 ASN A CA 1
ATOM 3958 C C . ASN A 1 491 ? -12.07 23.875 2.76 1 91.81 491 ASN A C 1
ATOM 3960 O O . ASN A 1 491 ? -11.062 23.359 2.271 1 91.81 491 ASN A O 1
ATOM 3964 N N . LYS A 1 492 ? -12.078 24.984 3.363 1 89.12 492 LYS A N 1
ATOM 3965 C CA . LYS A 1 492 ? -10.859 25.797 3.479 1 89.12 492 LYS A CA 1
ATOM 3966 C C . LYS A 1 492 ? -9.852 25.125 4.414 1 89.12 492 LYS A C 1
ATOM 3968 O O . LYS A 1 492 ? -8.641 25.203 4.18 1 89.12 492 LYS A O 1
ATOM 3973 N N . ILE A 1 493 ? -10.352 24.547 5.449 1 88.5 493 ILE A N 1
ATOM 3974 C CA . ILE A 1 493 ? -9.422 24.047 6.457 1 88.5 493 ILE A CA 1
ATOM 3975 C C . ILE A 1 493 ? -9.203 22.547 6.258 1 88.5 493 ILE A C 1
ATOM 3977 O O . ILE A 1 493 ? -8.5 21.906 7.039 1 88.5 493 ILE A O 1
ATOM 3981 N N . GLY A 1 494 ? -9.828 21.906 5.305 1 86.25 494 GLY A N 1
ATOM 3982 C CA . GLY A 1 494 ? -9.625 20.5 4.977 1 86.25 494 GLY A CA 1
ATOM 3983 C C . GLY A 1 494 ? -10.453 19.562 5.824 1 86.25 494 GLY A C 1
ATOM 3984 O O . GLY A 1 494 ? -10.023 18.453 6.129 1 86.25 494 GLY A O 1
ATOM 3985 N N . ALA A 1 495 ? -11.578 20.031 6.316 1 90.75 495 ALA A N 1
ATOM 3986 C CA . ALA A 1 495 ? -12.531 19.188 7.051 1 90.75 495 ALA A CA 1
ATOM 3987 C C . ALA A 1 495 ? -13.594 18.625 6.117 1 90.75 495 ALA A C 1
ATOM 3989 O O . ALA A 1 495 ? -13.57 18.875 4.91 1 90.75 495 ALA A O 1
ATOM 3990 N N . LYS A 1 496 ? -14.453 17.812 6.641 1 91.25 496 LYS A N 1
ATOM 3991 C CA . LYS A 1 496 ? -15.484 17.156 5.844 1 91.25 496 LYS A CA 1
ATOM 3992 C C . LYS A 1 496 ? -16.656 18.094 5.586 1 91.25 496 LYS A C 1
ATOM 3994 O O . LYS A 1 496 ? -17.609 18.141 6.371 1 91.25 496 LYS A O 1
ATOM 3999 N N . SER A 1 497 ? -16.641 18.656 4.449 1 94.38 497 SER A N 1
ATOM 4000 C CA . SER A 1 497 ? -17.594 19.719 4.125 1 94.38 497 SER A CA 1
ATOM 4001 C C . SER A 1 497 ? -19.016 19.172 4.066 1 94.38 497 SER A C 1
ATOM 4003 O O . SER A 1 497 ? -19.953 19.812 4.566 1 94.38 497 SER A O 1
ATOM 4005 N N . GLN A 1 498 ? -19.203 17.984 3.494 1 93.12 498 GLN A N 1
ATOM 4006 C CA . GLN A 1 498 ? -20.531 17.406 3.375 1 93.12 498 GLN A CA 1
ATOM 4007 C C . GLN A 1 498 ? -21.094 17.031 4.742 1 93.12 498 GLN A C 1
ATOM 4009 O O . GLN A 1 498 ? -22.297 17.188 4.984 1 93.12 498 GLN A O 1
ATOM 4014 N N . LEU A 1 499 ? -20.281 16.562 5.543 1 94.81 499 LEU A N 1
ATOM 4015 C CA . LEU A 1 499 ? -20.703 16.203 6.895 1 94.81 499 LEU A CA 1
ATOM 4016 C C . LEU A 1 499 ? -21.188 17.422 7.656 1 94.81 499 LEU A C 1
ATOM 4018 O O . LEU A 1 499 ? -22.25 17.391 8.297 1 94.81 499 LEU A O 1
ATOM 4022 N N . VAL A 1 500 ? -20.438 18.5 7.59 1 97.06 500 VAL A N 1
ATOM 4023 C CA . VAL A 1 500 ? -20.797 19.734 8.312 1 97.06 500 VAL A CA 1
ATOM 4024 C C . VAL A 1 500 ? -22.062 20.328 7.727 1 97.06 500 VAL A C 1
ATOM 4026 O O . VAL A 1 500 ? -22.938 20.812 8.469 1 97.06 500 VAL A O 1
ATOM 4029 N N . ARG A 1 501 ? -22.188 20.297 6.449 1 96.25 501 ARG A N 1
ATOM 4030 C CA . ARG A 1 501 ? -23.375 20.828 5.789 1 96.25 501 ARG A CA 1
ATOM 4031 C C . ARG A 1 501 ? -24.625 20.078 6.246 1 96.25 501 ARG A C 1
ATOM 4033 O O . ARG A 1 501 ? -25.625 20.703 6.602 1 96.25 501 ARG A O 1
ATOM 4040 N N . THR A 1 502 ? -24.547 18.797 6.203 1 96.94 502 THR A N 1
ATOM 4041 C CA . THR A 1 502 ? -25.688 17.984 6.609 1 96.94 502 THR A CA 1
ATOM 4042 C C . THR A 1 502 ? -25.953 18.141 8.102 1 96.94 502 THR A C 1
ATOM 4044 O O . THR A 1 502 ? -27.109 18.25 8.516 1 96.94 502 THR A O 1
ATOM 4047 N N . GLY A 1 503 ? -24.906 18.109 8.867 1 97.62 503 GLY A N 1
ATOM 4048 C CA . GLY A 1 503 ? -25.062 18.344 10.289 1 97.62 503 GLY A CA 1
ATOM 4049 C C . GLY A 1 503 ? -25.734 19.656 10.602 1 97.62 503 GLY A C 1
ATOM 4050 O O . GLY A 1 503 ? -26.562 19.734 11.523 1 97.62 503 GLY A O 1
ATOM 4051 N N . ALA A 1 504 ? -25.422 20.688 9.844 1 98.12 504 ALA A N 1
ATOM 4052 C CA . ALA A 1 504 ? -25.984 22.016 10.039 1 98.12 504 ALA A CA 1
ATOM 4053 C C . ALA A 1 504 ? -27.484 22.016 9.742 1 98.12 504 ALA A C 1
ATOM 4055 O O . ALA A 1 504 ? -28.25 22.734 10.391 1 98.12 504 ALA A O 1
ATOM 4056 N N . LEU A 1 505 ? -27.922 21.25 8.812 1 97.38 505 LEU A N 1
ATOM 4057 C CA . LEU A 1 505 ? -29.328 21.172 8.445 1 97.38 505 LEU A CA 1
ATOM 4058 C C . LEU A 1 505 ? -30.156 20.578 9.578 1 97.38 505 LEU A C 1
ATOM 4060 O O . LEU A 1 505 ? -31.328 20.922 9.742 1 97.38 505 LEU A O 1
ATOM 4064 N N . TYR A 1 506 ? -29.5 19.766 10.383 1 98.12 506 TYR A N 1
ATOM 4065 C CA . TYR A 1 506 ? -30.266 19 11.344 1 98.12 506 TYR A CA 1
ATOM 4066 C C . TYR A 1 506 ? -30.016 19.5 12.766 1 98.12 506 TYR A C 1
ATOM 4068 O O . TYR A 1 506 ? -30.734 19.109 13.703 1 98.12 506 TYR A O 1
ATOM 4076 N N . HIS A 1 507 ? -28.984 20.328 12.992 1 98.31 507 HIS A N 1
ATOM 4077 C CA . HIS A 1 507 ? -28.531 20.625 14.344 1 98.31 507 HIS A CA 1
ATOM 4078 C C . HIS A 1 507 ? -29.641 21.25 15.18 1 98.31 507 HIS A C 1
ATOM 4080 O O . HIS A 1 507 ? -29.672 21.062 16.391 1 98.31 507 HIS A O 1
ATOM 4086 N N . ASP A 1 508 ? -30.609 21.922 14.531 1 97.88 508 ASP A N 1
ATOM 4087 C CA . ASP A 1 508 ? -31.641 22.688 15.227 1 97.88 508 ASP A CA 1
ATOM 4088 C C . ASP A 1 508 ? -33.031 22.062 15.008 1 97.88 508 ASP A C 1
ATOM 4090 O O . ASP A 1 508 ? -34.031 22.734 15.172 1 97.88 508 ASP A O 1
ATOM 4094 N N . ILE A 1 509 ? -33.188 20.812 14.727 1 97.75 509 ILE A N 1
ATOM 4095 C CA . ILE A 1 509 ? -34.438 20.188 14.398 1 97.75 509 ILE A CA 1
ATOM 4096 C C . ILE A 1 509 ? -35.344 20.156 15.641 1 97.75 509 ILE A C 1
ATOM 4098 O O . ILE A 1 509 ? -36.562 20.031 15.539 1 97.75 509 ILE A O 1
ATOM 4102 N N . GLY A 1 510 ? -34.75 20.234 16.75 1 97.81 510 GLY A N 1
ATOM 4103 C CA . GLY A 1 510 ? -35.531 20.234 17.984 1 97.81 510 GLY A CA 1
ATOM 4104 C C . GLY A 1 510 ? -36.438 21.453 18.109 1 97.81 510 GLY A C 1
ATOM 4105 O O . GLY A 1 510 ? -37.438 21.406 18.844 1 97.81 510 GLY A O 1
ATOM 4106 N N . LYS A 1 511 ? -36.125 22.5 17.406 1 96.94 511 LYS A N 1
ATOM 4107 C CA . LYS A 1 511 ? -36.906 23.734 17.469 1 96.94 511 LYS A CA 1
ATOM 4108 C C . LYS A 1 511 ? -38.281 23.547 16.812 1 96.94 511 LYS A C 1
ATOM 4110 O O . LYS A 1 511 ? -39.188 24.375 17 1 96.94 511 LYS A O 1
ATOM 4115 N N . ILE A 1 512 ? -38.438 22.438 16.125 1 95.88 512 ILE A N 1
ATOM 4116 C CA . ILE A 1 512 ? -39.688 22.125 15.469 1 95.88 512 ILE A CA 1
ATOM 4117 C C . ILE A 1 512 ? -40.781 21.906 16.531 1 95.88 512 ILE A C 1
ATOM 4119 O O . ILE A 1 512 ? -41.969 22.188 16.281 1 95.88 512 ILE A O 1
ATOM 4123 N N . VAL A 1 513 ? -40.375 21.484 17.672 1 95.88 513 VAL A N 1
ATOM 4124 C CA . VAL A 1 513 ? -41.312 21.109 18.719 1 95.88 513 VAL A CA 1
ATOM 4125 C C . VAL A 1 513 ? -42 22.375 19.25 1 95.88 513 VAL A C 1
ATOM 4127 O O . VAL A 1 513 ? -43.219 22.375 19.484 1 95.88 513 VAL A O 1
ATOM 4130 N N . ASN A 1 514 ? -41.188 23.438 19.469 1 93.88 514 ASN A N 1
ATOM 4131 C CA . ASN A 1 514 ? -41.719 24.719 19.953 1 93.88 514 ASN A CA 1
ATOM 4132 C C . ASN A 1 514 ? -41.094 25.891 19.203 1 93.88 514 ASN A C 1
ATOM 4134 O O . ASN A 1 514 ? -40.344 26.672 19.766 1 93.88 514 ASN A O 1
ATOM 4138 N N . PRO A 1 515 ? -41.562 26.078 17.953 1 94 515 PRO A N 1
ATOM 4139 C CA . PRO A 1 515 ? -40.906 27.078 17.109 1 94 515 PRO A CA 1
ATOM 4140 C C . PRO A 1 515 ? -41.156 28.5 17.578 1 94 515 PRO A C 1
ATOM 4142 O O . PRO A 1 515 ? -40.312 29.375 17.375 1 94 515 PRO A O 1
ATOM 4145 N N . ILE A 1 516 ? -42.156 28.766 18.312 1 91.19 516 ILE A N 1
ATOM 4146 C CA . ILE A 1 516 ? -42.594 30.109 18.672 1 91.19 516 ILE A CA 1
ATOM 4147 C C . ILE A 1 516 ? -41.625 30.703 19.703 1 91.19 516 ILE A C 1
ATOM 4149 O O . ILE A 1 516 ? -41.562 31.922 19.891 1 91.19 516 ILE A O 1
ATOM 4153 N N . TYR A 1 517 ? -40.906 29.891 20.328 1 92.25 517 TYR A N 1
ATOM 4154 C CA . TYR A 1 517 ? -40 30.359 21.391 1 92.25 517 TYR A CA 1
ATOM 4155 C C . TYR A 1 517 ? -38.688 30.844 20.828 1 92.25 517 TYR A C 1
ATOM 4157 O O . TYR A 1 517 ? -37.844 31.391 21.562 1 92.25 517 TYR A O 1
ATOM 4165 N N . PHE A 1 518 ? -38.5 30.703 19.547 1 92.38 518 PHE A N 1
ATOM 4166 C CA . PHE A 1 518 ? -37.25 31.094 18.906 1 92.38 518 PHE A CA 1
ATOM 4167 C C . PHE A 1 518 ? -37.469 32.312 17.984 1 92.38 518 PHE A C 1
ATOM 4169 O O . PHE A 1 518 ? -38.375 32.281 17.156 1 92.38 518 PHE A O 1
ATOM 4176 N N . THR A 1 519 ? -36.625 33.281 18.109 1 86.5 519 THR A N 1
ATOM 4177 C CA . THR A 1 519 ? -36.812 34.625 17.531 1 86.5 519 THR A CA 1
ATOM 4178 C C . THR A 1 519 ? -36.906 34.531 16 1 86.5 519 THR A C 1
ATOM 4180 O O . THR A 1 519 ? -37.625 35.312 15.375 1 86.5 519 THR A O 1
ATOM 4183 N N . GLU A 1 520 ? -36.312 33.531 15.391 1 87.75 520 GLU A N 1
ATOM 4184 C CA . GLU A 1 520 ? -36.281 33.438 13.938 1 87.75 520 GLU A CA 1
ATOM 4185 C C . GLU A 1 520 ? -37.625 32.938 13.398 1 87.75 520 GLU A C 1
ATOM 4187 O O . GLU A 1 520 ? -37.906 33.094 12.203 1 87.75 520 GLU A O 1
ATOM 4192 N N . ASN A 1 521 ? -38.406 32.469 14.352 1 88.38 521 ASN A N 1
ATOM 4193 C CA . ASN A 1 521 ? -39.688 31.969 13.93 1 88.38 521 ASN A CA 1
ATOM 4194 C C . ASN A 1 521 ? -40.844 32.844 14.43 1 88.38 521 ASN A C 1
ATOM 4196 O O . ASN A 1 521 ? -42 32.469 14.289 1 88.38 521 ASN A O 1
ATOM 4200 N N . GLN A 1 522 ? -40.469 33.938 15 1 79.81 522 GLN A N 1
ATOM 4201 C CA . GLN A 1 522 ? -41.5 34.781 15.617 1 79.81 522 GLN A CA 1
ATOM 4202 C C . GLN A 1 522 ? -41.969 35.875 14.648 1 79.81 522 GLN A C 1
ATOM 4204 O O . GLN A 1 522 ? -41.188 36.375 13.852 1 79.81 522 GLN A O 1
ATOM 4209 N N . SER A 1 523 ? -43.438 35.906 14.586 1 73 523 SER A N 1
ATOM 4210 C CA . SER A 1 523 ? -44.062 37.031 13.859 1 73 523 SER A CA 1
ATOM 4211 C C . SER A 1 523 ? -44.781 37.969 14.805 1 73 523 SER A C 1
ATOM 4213 O O . SER A 1 523 ? -46 37.875 14.984 1 73 523 SER A O 1
ATOM 4215 N N . GLY A 1 524 ? -44.062 38.781 15.75 1 66.69 524 GLY A N 1
ATOM 4216 C CA . GLY A 1 524 ? -44.688 39.844 16.516 1 66.69 524 GLY A CA 1
ATOM 4217 C C . GLY A 1 524 ? -44.656 39.594 18.016 1 66.69 524 GLY A C 1
ATOM 4218 O O . GLY A 1 524 ? -44.219 40.469 18.781 1 66.69 524 GLY A O 1
ATOM 4219 N N . VAL A 1 525 ? -45.219 38.344 18.547 1 77 525 VAL A N 1
ATOM 4220 C CA . VAL A 1 525 ? -45.344 38.156 19.984 1 77 525 VAL A CA 1
ATOM 4221 C C . VAL A 1 525 ? -44.156 37.312 20.484 1 77 525 VAL A C 1
ATOM 4223 O O . VAL A 1 525 ? -43.812 36.281 19.891 1 77 525 VAL A O 1
ATOM 4226 N N . ASN A 1 526 ? -43.438 37.719 21.531 1 83.81 526 ASN A N 1
ATOM 4227 C CA . ASN A 1 526 ? -42.344 36.969 22.188 1 83.81 526 ASN A CA 1
ATOM 4228 C C . ASN A 1 526 ? -42.844 36.344 23.484 1 83.81 526 ASN A C 1
ATOM 4230 O O . ASN A 1 526 ? -43.062 37.031 24.484 1 83.81 526 ASN A O 1
ATOM 4234 N N . PRO A 1 527 ? -43.031 35.062 23.484 1 88.94 527 PRO A N 1
ATOM 4235 C CA . PRO A 1 527 ? -43.531 34.344 24.672 1 88.94 527 PRO A CA 1
ATOM 4236 C C . PRO A 1 527 ? -42.656 34.531 25.891 1 88.94 527 PRO A C 1
ATOM 4238 O O . PRO A 1 527 ? -43.125 34.375 27.031 1 88.94 527 PRO A O 1
ATOM 4241 N N . HIS A 1 528 ? -41.438 34.875 25.734 1 88.88 528 HIS A N 1
ATOM 4242 C CA . HIS A 1 528 ? -40.5 34.969 26.828 1 88.88 528 HIS A CA 1
ATOM 4243 C C . HIS A 1 528 ? -40.781 36.188 27.703 1 88.88 528 HIS A C 1
ATOM 4245 O O . HIS A 1 528 ? -40.344 36.219 28.859 1 88.88 528 HIS A O 1
ATOM 4251 N N . GLU A 1 529 ? -41.562 37.125 27.234 1 86.5 529 GLU A N 1
ATOM 4252 C CA . GLU A 1 529 ? -41.875 38.312 27.984 1 86.5 529 GLU A CA 1
ATOM 4253 C C . GLU A 1 529 ? -42.75 38 29.203 1 86.5 529 GLU A C 1
ATOM 4255 O O . GLU A 1 529 ? -42.688 38.688 30.219 1 86.5 529 GLU A O 1
ATOM 4260 N N . LYS A 1 530 ? -43.531 36.938 29.109 1 86.94 530 LYS A N 1
ATOM 4261 C CA . LYS A 1 530 ? -44.469 36.531 30.156 1 86.94 530 LYS A CA 1
ATOM 4262 C C . LYS A 1 530 ? -43.875 35.406 31 1 86.94 530 LYS A C 1
ATOM 4264 O O . LYS A 1 530 ? -44.562 34.906 31.906 1 86.94 530 LYS A O 1
ATOM 4269 N N . MET A 1 531 ? -42.656 35.062 30.719 1 91.44 531 MET A N 1
ATOM 4270 C CA . MET A 1 531 ? -42.062 33.906 31.406 1 91.44 531 MET A CA 1
ATOM 4271 C C . MET A 1 531 ? -40.906 34.344 32.312 1 91.44 531 MET A C 1
AT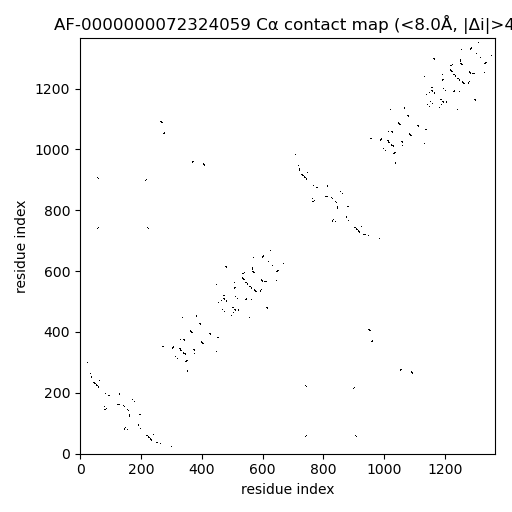OM 4273 O O . MET A 1 531 ? -40.312 35.406 32.094 1 91.44 531 MET A O 1
ATOM 4277 N N . ASN A 1 532 ? -40.719 33.531 33.375 1 91.81 532 ASN A N 1
ATOM 4278 C CA . ASN A 1 532 ? -39.531 33.75 34.188 1 91.81 532 ASN A CA 1
ATOM 4279 C C . ASN A 1 532 ? -38.25 33.375 33.406 1 91.81 532 ASN A C 1
ATOM 4281 O O . ASN A 1 532 ? -38.281 32.469 32.594 1 91.81 532 ASN A O 1
ATOM 4285 N N . PRO A 1 533 ? -37.188 34.031 33.75 1 92.31 533 PRO A N 1
ATOM 4286 C CA . PRO A 1 533 ? -35.938 33.812 33.031 1 92.31 533 PRO A CA 1
ATOM 4287 C C . PRO A 1 533 ? -35.438 32.375 33.094 1 92.31 533 PRO A C 1
ATOM 4289 O O . PRO A 1 533 ? -34.844 31.859 32.125 1 92.31 533 PRO A O 1
ATOM 4292 N N . ILE A 1 534 ? -35.656 31.688 34.188 1 93.88 534 ILE A N 1
ATOM 4293 C CA . ILE A 1 534 ? -35.219 30.297 34.312 1 93.88 534 ILE A CA 1
ATOM 4294 C C . ILE A 1 534 ? -36.031 29.406 33.375 1 93.88 534 ILE A C 1
ATOM 4296 O O . ILE A 1 534 ? -35.469 28.547 32.688 1 93.88 534 ILE A O 1
ATOM 4300 N N . ASP A 1 535 ? -37.375 29.656 33.312 1 93.94 535 ASP A N 1
ATOM 4301 C CA . ASP A 1 535 ? -38.219 28.875 32.438 1 93.94 535 ASP A CA 1
ATOM 4302 C C . ASP A 1 535 ? -37.906 29.141 30.953 1 93.94 535 ASP A C 1
ATOM 4304 O O . ASP A 1 535 ? -37.938 28.234 30.125 1 93.94 535 ASP A O 1
ATOM 4308 N N . SER A 1 536 ? -37.625 30.406 30.672 1 94.38 536 SER A N 1
ATOM 4309 C CA . SER A 1 536 ? -37.25 30.766 29.312 1 94.38 536 SER A CA 1
ATOM 4310 C C . SER A 1 536 ? -35.969 30.078 28.906 1 94.38 536 SER A C 1
ATOM 4312 O O . SER A 1 536 ? -35.875 29.547 27.797 1 94.38 536 SER A O 1
ATOM 4314 N N . ALA A 1 537 ? -34.969 30.047 29.828 1 95.44 537 ALA A N 1
ATOM 4315 C CA . ALA A 1 537 ? -33.719 29.391 29.562 1 95.44 537 ALA A CA 1
ATOM 4316 C C . ALA A 1 537 ? -33.906 27.891 29.328 1 95.44 537 ALA A C 1
ATOM 4318 O O . ALA A 1 537 ? -33.312 27.344 28.391 1 95.44 537 ALA A O 1
ATOM 4319 N N . GLN A 1 538 ? -34.688 27.281 30.109 1 95.25 538 GLN A N 1
ATOM 4320 C CA . GLN A 1 538 ? -34.906 25.844 29.984 1 95.25 538 GLN A CA 1
ATOM 4321 C C . GLN A 1 538 ? -35.625 25.516 28.688 1 95.25 538 GLN A C 1
ATOM 4323 O O . GLN A 1 538 ? -35.375 24.469 28.078 1 95.25 538 GLN A O 1
ATOM 4328 N N . MET A 1 539 ? -36.531 26.406 28.266 1 94.12 539 MET A N 1
ATOM 4329 C CA . MET A 1 539 ? -37.25 26.203 27 1 94.12 539 MET A CA 1
ATOM 4330 C C . MET A 1 539 ? -36.312 26.25 25.812 1 94.12 539 MET A C 1
ATOM 4332 O O . MET A 1 539 ? -36.406 25.438 24.906 1 94.12 539 MET A O 1
ATOM 4336 N N . ILE A 1 540 ? -35.406 27.156 25.875 1 94.88 540 ILE A N 1
ATOM 4337 C CA . ILE A 1 540 ? -34.438 27.297 24.797 1 94.88 540 ILE A CA 1
ATOM 4338 C C . ILE A 1 540 ? -33.469 26.109 24.797 1 94.88 540 ILE A C 1
ATOM 4340 O O . ILE A 1 540 ? -33.156 25.547 23.75 1 94.88 540 ILE A O 1
ATOM 4344 N N . ILE A 1 541 ? -33.031 25.641 26 1 96.62 541 ILE A N 1
ATOM 4345 C CA . ILE A 1 541 ? -32.062 24.562 26.156 1 96.62 541 ILE A CA 1
ATOM 4346 C C . ILE A 1 541 ? -32.719 23.234 25.719 1 96.62 541 ILE A C 1
ATOM 4348 O O . ILE A 1 541 ? -32.062 22.375 25.141 1 96.62 541 ILE A O 1
ATOM 4352 N N . SER A 1 542 ? -34 23.141 25.828 1 96.06 542 SER A N 1
ATOM 4353 C CA . SER A 1 542 ? -34.719 21.906 25.578 1 96.06 542 SER A CA 1
ATOM 4354 C C . SER A 1 542 ? -34.688 21.516 24.109 1 96.06 542 SER A C 1
ATOM 4356 O O . SER A 1 542 ? -34.906 20.359 23.766 1 96.06 542 SER A O 1
ATOM 4358 N N . HIS A 1 543 ? -34.406 22.516 23.219 1 97.19 543 HIS A N 1
ATOM 4359 C CA . HIS A 1 543 ? -34.406 22.156 21.812 1 97.19 543 HIS A CA 1
ATOM 4360 C C . HIS A 1 543 ? -33.312 21.141 21.5 1 97.19 543 HIS A C 1
ATOM 4362 O O . HIS A 1 543 ? -33.406 20.375 20.531 1 97.19 543 HIS A O 1
ATOM 4368 N N . VAL A 1 544 ? -32.219 21.078 22.312 1 97.62 544 VAL A N 1
ATOM 4369 C CA . VAL A 1 544 ? -31.141 20.109 22.109 1 97.62 544 VAL A CA 1
ATOM 4370 C C . VAL A 1 544 ? -31.641 18.703 22.469 1 97.62 544 VAL A C 1
ATOM 4372 O O . VAL A 1 544 ? -31.438 17.75 21.719 1 97.62 544 VAL A O 1
ATOM 4375 N N . THR A 1 545 ? -32.312 18.562 23.609 1 96.62 545 THR A N 1
ATOM 4376 C CA . THR A 1 545 ? -32.875 17.281 24.031 1 96.62 545 THR A CA 1
ATOM 4377 C C . THR A 1 545 ? -33.969 16.812 23.094 1 96.62 545 THR A C 1
ATOM 4379 O O . THR A 1 545 ? -34.031 15.641 22.734 1 96.62 545 THR A O 1
ATOM 4382 N N . GLU A 1 546 ? -34.812 17.766 22.688 1 97 546 GLU A N 1
ATOM 4383 C CA . GLU A 1 546 ? -35.875 17.438 21.75 1 97 546 GLU A CA 1
ATOM 4384 C C . GLU A 1 546 ? -35.312 17.047 20.391 1 97 546 GLU A C 1
ATOM 4386 O O . GLU A 1 546 ? -35.844 16.172 19.703 1 97 546 GLU A O 1
ATOM 4391 N N . GLY A 1 547 ? -34.281 17.719 20.031 1 97.62 547 GLY A N 1
ATOM 4392 C CA . GLY A 1 547 ? -33.625 17.375 18.781 1 97.62 547 GLY A CA 1
ATOM 4393 C C . GLY A 1 547 ? -33.062 15.969 18.766 1 97.62 547 GLY A C 1
ATOM 4394 O O . GLY A 1 547 ? -33.188 15.258 17.766 1 97.62 547 GLY A O 1
ATOM 4395 N N . THR A 1 548 ? -32.406 15.531 19.859 1 97.19 548 THR A N 1
ATOM 4396 C CA . THR A 1 548 ? -31.875 14.18 19.984 1 97.19 548 THR A CA 1
ATOM 4397 C C . THR A 1 548 ? -33 13.141 19.922 1 97.19 548 THR A C 1
ATOM 4399 O O . THR A 1 548 ? -32.812 12.078 19.312 1 97.19 548 THR A O 1
ATOM 4402 N N . LYS A 1 549 ? -34.125 13.43 20.484 1 96.88 549 LYS A N 1
ATOM 4403 C CA . LYS A 1 549 ? -35.281 12.539 20.422 1 96.88 549 LYS A CA 1
ATOM 4404 C C . LYS A 1 549 ? -35.781 12.398 19 1 96.88 549 LYS A C 1
ATOM 4406 O O . LYS A 1 549 ? -36.125 11.289 18.562 1 96.88 549 LYS A O 1
ATOM 4411 N N . LEU A 1 550 ? -35.875 13.539 18.344 1 96.75 550 LEU A N 1
ATOM 4412 C CA . LEU A 1 550 ? -36.312 13.516 16.953 1 96.75 550 LEU A CA 1
ATOM 4413 C C . LEU A 1 550 ? -35.344 12.742 16.078 1 96.75 550 LEU A C 1
ATOM 4415 O O . LEU A 1 550 ? -35.75 12.039 15.156 1 96.75 550 LEU A O 1
ATOM 4419 N N . ALA A 1 551 ? -34.062 12.945 16.359 1 96.75 551 ALA A N 1
ATOM 4420 C CA . ALA A 1 551 ? -33.031 12.219 15.617 1 96.75 551 ALA A CA 1
ATOM 4421 C C . ALA A 1 551 ? -33.219 10.711 15.773 1 96.75 551 ALA A C 1
ATOM 4423 O O . ALA A 1 551 ? -33.031 9.953 14.82 1 96.75 551 ALA A O 1
ATOM 4424 N N . ASP A 1 552 ? -33.5 10.281 16.953 1 95.75 552 ASP A N 1
ATOM 4425 C CA . ASP A 1 552 ? -33.75 8.867 17.219 1 95.75 552 ASP A CA 1
ATOM 4426 C C . ASP A 1 552 ? -35.031 8.391 16.516 1 95.75 552 ASP A C 1
ATOM 4428 O O . ASP A 1 552 ? -35.062 7.301 15.938 1 95.75 552 ASP A O 1
ATOM 4432 N N . LYS A 1 553 ? -36 9.211 16.562 1 95.19 553 LYS A N 1
ATOM 4433 C CA . LYS A 1 553 ? -37.281 8.883 15.938 1 95.19 553 LYS A CA 1
ATOM 4434 C C . LYS A 1 553 ? -37.125 8.688 14.438 1 95.19 553 LYS A C 1
ATOM 4436 O O . LYS A 1 553 ? -37.75 7.793 13.859 1 95.19 553 LYS A O 1
ATOM 4441 N N . TYR A 1 554 ? -36.375 9.484 13.891 1 94.62 554 TYR A N 1
ATOM 4442 C CA . TYR A 1 554 ? -36.219 9.438 12.438 1 94.62 554 TYR A CA 1
ATOM 4443 C C . TYR A 1 554 ? -35 8.641 12.039 1 94.62 554 TYR A C 1
ATOM 4445 O O . TYR A 1 554 ? -34.562 8.672 10.883 1 94.62 554 TYR A O 1
ATOM 4453 N N . ASN A 1 555 ? -34.312 7.988 12.984 1 91.5 555 ASN A N 1
ATOM 4454 C CA . ASN A 1 555 ? -33.188 7.082 12.781 1 91.5 555 ASN A CA 1
ATOM 4455 C C . ASN A 1 555 ? -32.031 7.781 12.07 1 91.5 555 ASN A C 1
ATOM 4457 O O . ASN A 1 555 ? -31.5 7.266 11.094 1 91.5 555 ASN A O 1
ATOM 4461 N N . LEU A 1 556 ? -31.734 9 12.547 1 94.38 556 LEU A N 1
ATOM 4462 C CA . LEU A 1 556 ? -30.578 9.711 12.023 1 94.38 556 LEU A CA 1
ATOM 4463 C C . LEU A 1 556 ? -29.281 9.094 12.555 1 94.38 556 LEU A C 1
ATOM 4465 O O . LEU A 1 556 ? -29.25 8.586 13.672 1 94.38 556 LEU A O 1
ATOM 4469 N N . PRO A 1 557 ? -28.234 9.125 11.766 1 92.62 557 PRO A N 1
ATOM 4470 C CA . PRO A 1 557 ? -26.953 8.578 12.219 1 92.62 557 PRO A CA 1
ATOM 4471 C C . PRO A 1 557 ? -26.406 9.289 13.453 1 92.62 557 PRO A C 1
ATOM 4473 O O . PRO A 1 557 ? -26.703 10.469 13.672 1 92.62 557 PRO A O 1
ATOM 4476 N N . ASP A 1 558 ? -25.578 8.594 14.133 1 91.56 558 ASP A N 1
ATOM 4477 C CA . ASP A 1 558 ? -25.016 9.117 15.367 1 91.56 558 ASP A CA 1
ATOM 4478 C C . ASP A 1 558 ? -24.188 10.375 15.109 1 91.56 558 ASP A C 1
ATOM 4480 O O . ASP A 1 558 ? -24.156 11.281 15.945 1 91.56 558 ASP A O 1
ATOM 4484 N N . VAL A 1 559 ? -23.531 10.406 14.016 1 92.88 559 VAL A N 1
ATOM 4485 C CA . VAL A 1 559 ? -22.688 11.539 13.695 1 92.88 559 VAL A CA 1
ATOM 4486 C C . VAL A 1 559 ? -23.531 12.812 13.586 1 92.88 559 VAL A C 1
ATOM 4488 O O . VAL A 1 559 ? -23.078 13.898 13.953 1 92.88 559 VAL A O 1
ATOM 4491 N N . ILE A 1 560 ? -24.734 12.688 13.141 1 95.94 560 ILE A N 1
ATOM 4492 C CA . ILE A 1 560 ? -25.641 13.82 13.039 1 95.94 560 ILE A CA 1
ATOM 4493 C C . ILE A 1 560 ? -26.156 14.195 14.43 1 95.94 560 ILE A C 1
ATOM 4495 O O . ILE A 1 560 ? -26.25 15.375 14.766 1 95.94 560 ILE A O 1
ATOM 4499 N N . LYS A 1 561 ? -26.453 13.211 15.219 1 96.12 561 LYS A N 1
ATOM 4500 C CA . LYS A 1 561 ? -26.906 13.43 16.594 1 96.12 561 LYS A CA 1
ATOM 4501 C C . LYS A 1 561 ? -25.844 14.188 17.391 1 96.12 561 LYS A C 1
ATOM 4503 O O . LYS A 1 561 ? -26.172 15.008 18.25 1 96.12 561 LYS A O 1
ATOM 4508 N N . GLU A 1 562 ? -24.672 13.875 17.062 1 95.94 562 GLU A N 1
ATOM 4509 C CA . GLU A 1 562 ? -23.562 14.539 17.75 1 95.94 562 GLU A CA 1
ATOM 4510 C C . GLU A 1 562 ? -23.531 16.031 17.453 1 95.94 562 GLU A C 1
ATOM 4512 O O . GLU A 1 562 ? -23.188 16.844 18.312 1 95.94 562 GLU A O 1
ATOM 4517 N N . PHE A 1 563 ? -23.875 16.406 16.266 1 97.94 563 PHE A N 1
ATOM 4518 C CA . PHE A 1 563 ? -23.953 17.828 15.93 1 97.94 563 PHE A CA 1
ATOM 4519 C C . PHE A 1 563 ? -25.047 18.516 16.734 1 97.94 563 PHE A C 1
ATOM 4521 O O . PHE A 1 563 ? -24.906 19.672 17.125 1 97.94 563 PHE A O 1
ATOM 4528 N N . ILE A 1 564 ? -26.141 17.828 17.031 1 98 564 ILE A N 1
ATOM 4529 C CA . ILE A 1 564 ? -27.25 18.375 17.797 1 98 564 ILE A CA 1
ATOM 4530 C C . ILE A 1 564 ? -26.828 18.625 19.234 1 98 564 ILE A C 1
ATOM 4532 O O . ILE A 1 564 ? -27.109 19.688 19.797 1 98 564 ILE A O 1
ATOM 4536 N N . THR A 1 565 ? -26.062 17.766 19.719 1 97.19 565 THR A N 1
ATOM 4537 C CA . THR A 1 565 ? -25.719 17.828 21.141 1 97.19 565 THR A CA 1
ATOM 4538 C C . THR A 1 565 ? -24.562 18.797 21.359 1 97.19 565 THR A C 1
ATOM 4540 O O . THR A 1 565 ? -24.453 19.406 22.422 1 97.19 565 THR A O 1
ATOM 4543 N N . THR A 1 566 ? -23.75 19 20.312 1 97.38 566 THR A N 1
ATOM 4544 C CA . THR A 1 566 ? -22.5 19.703 20.562 1 97.38 566 THR A CA 1
ATOM 4545 C C . THR A 1 566 ? -22.578 21.141 20.062 1 97.38 566 THR A C 1
ATOM 4547 O O . THR A 1 566 ? -21.734 21.969 20.406 1 97.38 566 THR A O 1
ATOM 4550 N N . HIS A 1 567 ? -23.594 21.531 19.297 1 97.62 567 HIS A N 1
ATOM 4551 C CA . HIS A 1 567 ? -23.547 22.797 18.578 1 97.62 567 HIS A CA 1
ATOM 4552 C C . HIS A 1 567 ? -23.609 23.969 19.547 1 97.62 567 HIS A C 1
ATOM 4554 O O . HIS A 1 567 ? -23.156 25.078 19.234 1 97.62 567 HIS A O 1
ATOM 4560 N N . HIS A 1 568 ? -24.094 23.781 20.781 1 97.06 568 HIS A N 1
ATOM 4561 C CA . HIS A 1 568 ? -24.062 24.812 21.812 1 97.06 568 HIS A CA 1
ATOM 4562 C C . HIS A 1 568 ? -23.031 24.516 22.875 1 97.06 568 HIS A C 1
ATOM 4564 O O . HIS A 1 568 ? -22.781 25.344 23.766 1 97.06 568 HIS A O 1
ATOM 4570 N N . GLY A 1 569 ? -22.469 23.234 22.797 1 95.81 569 GLY A N 1
ATOM 4571 C CA . GLY A 1 569 ? -21.578 22.812 23.859 1 95.81 569 GLY A CA 1
ATOM 4572 C C . GLY A 1 569 ? -22.172 23 25.25 1 95.81 569 GLY A C 1
ATOM 4573 O O . GLY A 1 569 ? -23.359 22.75 25.453 1 95.81 569 GLY A O 1
ATOM 4574 N N . GLN A 1 570 ? -21.266 23.391 26.141 1 95.5 570 GLN A N 1
ATOM 4575 C CA . GLN A 1 570 ? -21.719 23.719 27.5 1 95.5 570 GLN A CA 1
ATOM 4576 C C . GLN A 1 570 ? -21.859 25.234 27.672 1 95.5 570 GLN A C 1
ATOM 4578 O O . GLN A 1 570 ? -21.422 25.781 28.688 1 95.5 570 GLN A O 1
ATOM 4583 N N . GLY A 1 571 ? -22.359 25.828 26.609 1 94.19 571 GLY A N 1
ATOM 4584 C CA . GLY A 1 571 ? -22.625 27.25 26.656 1 94.19 571 GLY A CA 1
ATOM 4585 C C . GLY A 1 571 ? -23.828 27.609 27.5 1 94.19 571 GLY A C 1
ATOM 4586 O O . GLY A 1 571 ? -24.594 26.734 27.891 1 94.19 571 GLY A O 1
ATOM 4587 N N . LYS A 1 572 ? -23.953 28.938 27.812 1 93.62 572 LYS A N 1
ATOM 4588 C CA . LYS A 1 572 ? -25.062 29.438 28.609 1 93.62 572 LYS A CA 1
ATOM 4589 C C . LYS A 1 572 ? -26.031 30.266 27.75 1 93.62 572 LYS A C 1
ATOM 4591 O O . LYS A 1 572 ? -25.609 30.891 26.781 1 93.62 572 LYS A O 1
ATOM 4596 N N . THR A 1 573 ? -27.266 30.109 28.094 1 94.06 573 THR A N 1
ATOM 4597 C CA . THR A 1 573 ? -28.203 31.109 27.578 1 94.06 573 THR A CA 1
ATOM 4598 C C . THR A 1 573 ? -27.984 32.469 28.25 1 94.06 573 THR A C 1
ATOM 4600 O O . THR A 1 573 ? -28.688 32.812 29.188 1 94.06 573 THR A O 1
ATOM 4603 N N . LYS A 1 574 ? -27.109 33.156 27.781 1 89.19 574 LYS A N 1
ATOM 4604 C CA . LYS A 1 574 ? -26.531 34.344 28.422 1 89.19 574 LYS A CA 1
ATOM 4605 C C . LYS A 1 574 ? -27.578 35.406 28.672 1 89.19 574 LYS A C 1
ATOM 4607 O O . LYS A 1 574 ? -27.562 36.094 29.703 1 89.19 574 LYS A O 1
ATOM 4612 N N . TYR A 1 575 ? -28.453 35.594 27.703 1 87.38 575 TYR A N 1
ATOM 4613 C CA . TYR A 1 575 ? -29.469 36.625 27.828 1 87.38 575 TYR A CA 1
ATOM 4614 C C . TYR A 1 575 ? -30.328 36.406 29.062 1 87.38 575 TYR A C 1
ATOM 4616 O O . TYR A 1 575 ? -30.516 37.344 29.875 1 87.38 575 TYR A O 1
ATOM 4624 N N . PHE A 1 576 ? -30.75 35.25 29.266 1 92.12 576 PHE A N 1
ATOM 4625 C CA . PHE A 1 576 ? -31.641 34.938 30.375 1 92.12 576 PHE A CA 1
ATOM 4626 C C . PHE A 1 576 ? -30.859 34.844 31.688 1 92.12 576 PHE A C 1
ATOM 4628 O O . PHE A 1 576 ? -31.375 35.219 32.75 1 92.12 576 PHE A O 1
ATOM 4635 N N . TYR A 1 577 ? -29.656 34.406 31.625 1 92 577 TYR A N 1
ATOM 4636 C CA . TYR A 1 577 ? -28.781 34.375 32.781 1 92 577 TYR A CA 1
ATOM 4637 C C . TYR A 1 577 ? -28.531 35.781 33.344 1 92 577 TYR A C 1
ATOM 4639 O O . TYR A 1 577 ? -28.672 36 34.531 1 92 577 TYR A O 1
ATOM 4647 N N . VAL A 1 578 ? -28.219 36.656 32.406 1 89.81 578 VAL A N 1
ATOM 4648 C CA . VAL A 1 578 ? -27.953 38.062 32.781 1 89.81 578 VAL A CA 1
ATOM 4649 C C . VAL A 1 578 ? -29.234 38.688 33.312 1 89.81 578 VAL A C 1
ATOM 4651 O O . VAL A 1 578 ? -29.203 39.469 34.281 1 89.81 578 VAL A O 1
ATOM 4654 N N . GLN A 1 579 ? -30.312 38.406 32.625 1 89.56 579 GLN A N 1
ATOM 4655 C CA . GLN A 1 579 ? -31.609 38.938 33.062 1 89.56 579 GLN A CA 1
ATOM 4656 C C . GLN A 1 579 ? -31.938 38.5 34.5 1 89.56 579 GLN A C 1
ATOM 4658 O O . GLN A 1 579 ? -32.406 39.312 35.312 1 89.56 579 GLN A O 1
ATOM 4663 N N . TYR A 1 580 ? -31.688 37.281 34.781 1 91.44 580 TYR A N 1
ATOM 4664 C CA . TYR A 1 580 ? -31.953 36.75 36.125 1 91.44 580 TYR A CA 1
ATOM 4665 C C . TYR A 1 580 ? -31.016 37.375 37.156 1 91.44 580 TYR A C 1
ATOM 4667 O O . TYR A 1 580 ? -31.453 37.781 38.25 1 91.44 580 TYR A O 1
ATOM 4675 N N . LYS A 1 581 ? -29.797 37.469 36.781 1 90.62 581 LYS A N 1
ATOM 4676 C CA . LYS A 1 581 ? -28.797 38 37.719 1 90.62 581 LYS A CA 1
ATOM 4677 C C . LYS A 1 581 ? -29.062 39.5 38 1 90.62 581 LYS A C 1
ATOM 4679 O O . LYS A 1 581 ? -28.797 39.969 39.094 1 90.62 581 LYS A O 1
ATOM 4684 N N . ASN A 1 582 ? -29.578 40.156 36.969 1 90.56 582 ASN A N 1
ATOM 4685 C CA . ASN A 1 582 ? -29.922 41.562 37.156 1 90.56 582 ASN A CA 1
ATOM 4686 C C . ASN A 1 582 ? -31.156 41.719 38.031 1 90.56 582 ASN A C 1
ATOM 4688 O O . ASN A 1 582 ? -31.234 42.656 38.844 1 90.56 582 ASN A O 1
ATOM 4692 N N . ALA A 1 583 ? -32.062 40.906 37.969 1 88.19 583 ALA A N 1
ATOM 4693 C CA . ALA A 1 583 ? -33.312 40.938 38.75 1 88.19 583 ALA A CA 1
ATOM 4694 C C . ALA A 1 583 ? -33.094 40.406 40.156 1 88.19 583 ALA A C 1
ATOM 4696 O O . ALA A 1 583 ? -33.781 40.844 41.094 1 88.19 583 ALA A O 1
ATOM 4697 N N . HIS A 1 584 ? -32.062 39.469 40.188 1 90.12 584 HIS A N 1
ATOM 4698 C CA . HIS A 1 584 ? -31.781 38.875 41.5 1 90.12 584 HIS A CA 1
ATOM 4699 C C . HIS A 1 584 ? -30.281 38.938 41.812 1 90.12 584 HIS A C 1
ATOM 4701 O O . HIS A 1 584 ? -29.609 37.906 41.875 1 90.12 584 HIS A O 1
ATOM 4707 N N . PRO A 1 585 ? -29.75 40.062 42.094 1 85.75 585 PRO A N 1
ATOM 4708 C CA . PRO A 1 585 ? -28.312 40.25 42.25 1 85.75 585 PRO A CA 1
ATOM 4709 C C . PRO A 1 585 ? -27.734 39.469 43.438 1 85.75 585 PRO A C 1
ATOM 4711 O O . PRO A 1 585 ? -26.547 39.125 43.406 1 85.75 585 PRO A O 1
ATOM 4714 N N . ASN A 1 586 ? -28.562 39.156 44.5 1 82.94 586 ASN A N 1
ATOM 4715 C CA . ASN A 1 586 ? -28.047 38.531 45.719 1 82.94 586 ASN A CA 1
ATOM 4716 C C . ASN A 1 586 ? -28.344 37.031 45.719 1 82.94 586 ASN A C 1
ATOM 4718 O O . ASN A 1 586 ? -27.984 36.312 46.656 1 82.94 586 ASN A O 1
ATOM 4722 N N . ASP A 1 587 ? -28.953 36.594 44.625 1 81.81 587 ASP A N 1
ATOM 4723 C CA . ASP A 1 587 ? -29.312 35.188 44.562 1 81.81 587 ASP A CA 1
ATOM 4724 C C . ASP A 1 587 ? -28.188 34.344 43.969 1 81.81 587 ASP A C 1
ATOM 4726 O O . ASP A 1 587 ? -27.516 34.781 43.031 1 81.81 587 ASP A O 1
ATOM 4730 N N . ASP A 1 588 ? -27.719 33.344 44.688 1 83.69 588 ASP A N 1
ATOM 4731 C CA . ASP A 1 588 ? -26.766 32.406 44.156 1 83.69 588 ASP A CA 1
ATOM 4732 C C . ASP A 1 588 ? -27.484 31.312 43.344 1 83.69 588 ASP A C 1
ATOM 4734 O O . ASP A 1 588 ? -27.969 30.328 43.875 1 83.69 588 ASP A O 1
ATOM 4738 N N . VAL A 1 589 ? -27.75 31.562 42.125 1 81.94 589 VAL A N 1
ATOM 4739 C CA . VAL A 1 589 ? -28.469 30.609 41.281 1 81.94 589 VAL A CA 1
ATOM 4740 C C . VAL A 1 589 ? -27.5 29.594 40.688 1 81.94 589 VAL A C 1
ATOM 4742 O O . VAL A 1 589 ? -26.328 29.906 40.469 1 81.94 589 VAL A O 1
ATOM 4745 N N . ASP A 1 590 ? -27.984 28.406 40.562 1 88.69 590 ASP A N 1
ATOM 4746 C CA . ASP A 1 590 ? -27.219 27.328 39.938 1 88.69 590 ASP A CA 1
ATOM 4747 C C . ASP A 1 590 ? -27.016 27.594 38.469 1 88.69 590 ASP A C 1
ATOM 4749 O O . ASP A 1 590 ? -27.969 27.609 37.688 1 88.69 590 ASP A O 1
ATOM 4753 N N . ASP A 1 591 ? -25.844 27.797 38.031 1 89.44 591 ASP A N 1
ATOM 4754 C CA . ASP A 1 591 ? -25.469 28.078 36.656 1 89.44 591 ASP A CA 1
ATOM 4755 C C . ASP A 1 591 ? -25.953 26.984 35.719 1 89.44 591 ASP A C 1
ATOM 4757 O O . ASP A 1 591 ? -26.172 27.219 34.531 1 89.44 591 ASP A O 1
ATOM 4761 N N . LEU A 1 592 ? -26.172 25.828 36.25 1 91.75 592 LEU A N 1
ATOM 4762 C CA . LEU A 1 592 ? -26.547 24.656 35.469 1 91.75 592 LEU A CA 1
ATOM 4763 C C . LEU A 1 592 ? -27.922 24.844 34.844 1 91.75 592 LEU A C 1
ATOM 4765 O O . LEU A 1 592 ? -28.219 24.266 33.781 1 91.75 592 LEU A O 1
ATOM 4769 N N . LEU A 1 593 ? -28.719 25.703 35.438 1 92.31 593 LEU A N 1
ATOM 4770 C CA . LEU A 1 593 ? -30.078 25.953 34.969 1 92.31 593 LEU A CA 1
ATOM 4771 C C . LEU A 1 593 ? -30.062 26.766 33.688 1 92.31 593 LEU A C 1
ATOM 4773 O O . LEU A 1 593 ? -31.047 26.781 32.938 1 92.31 593 LEU A O 1
ATOM 4777 N N . PHE A 1 594 ? -28.891 27.391 33.438 1 95.25 594 PHE A N 1
ATOM 4778 C CA . PHE A 1 594 ? -28.781 28.25 32.25 1 95.25 594 PHE A CA 1
ATOM 4779 C C . PHE A 1 594 ? -27.766 27.672 31.281 1 95.25 594 PHE A C 1
ATOM 4781 O O . PHE A 1 594 ? -27.406 28.328 30.297 1 95.25 594 PHE A O 1
ATOM 4788 N N . THR A 1 595 ? -27.281 26.406 31.578 1 96.06 595 THR A N 1
ATOM 4789 C CA . THR A 1 595 ? -26.188 25.844 30.797 1 96.06 595 THR A CA 1
ATOM 4790 C C . THR A 1 595 ? -26.688 24.672 29.953 1 96.06 595 THR A C 1
ATOM 4792 O O . THR A 1 595 ? -27.438 23.828 30.438 1 96.06 595 THR A O 1
ATOM 4795 N N . TYR A 1 596 ? -26.359 24.688 28.703 1 96.56 596 TYR A N 1
ATOM 4796 C CA . TYR A 1 596 ? -26.656 23.562 27.828 1 96.56 596 TYR A CA 1
ATOM 4797 C C . TYR A 1 596 ? -25.969 22.297 28.328 1 96.56 596 TYR A C 1
ATOM 4799 O O . TYR A 1 596 ? -24.906 22.359 28.938 1 96.56 596 TYR A O 1
ATOM 4807 N N . PRO A 1 597 ? -26.516 21.203 28.047 1 93.88 597 PRO A N 1
ATOM 4808 C CA . PRO A 1 597 ? -25.984 19.953 28.594 1 93.88 597 PRO A CA 1
ATOM 4809 C C . PRO A 1 597 ? -24.656 19.547 27.953 1 93.88 597 PRO A C 1
ATOM 4811 O O . PRO A 1 597 ? -23.812 18.953 28.609 1 93.88 597 PRO A O 1
ATOM 4814 N N . GLY A 1 598 ? -24.422 19.969 26.766 1 92.25 598 GLY A N 1
ATOM 4815 C CA . GLY A 1 598 ? -23.219 19.547 26.062 1 92.25 598 GLY A CA 1
ATOM 4816 C C . GLY A 1 598 ? -23.297 18.125 25.531 1 92.25 598 GLY A C 1
ATOM 4817 O O . GLY A 1 598 ? -24.375 17.641 25.188 1 92.25 598 GLY A O 1
ATOM 4818 N N . PRO A 1 599 ? -22.125 17.562 25.25 1 94.62 599 PRO A N 1
ATOM 4819 C CA . PRO A 1 599 ? -20.75 18 25.516 1 94.62 599 PRO A CA 1
ATOM 4820 C C . PRO A 1 599 ? -20.266 19.062 24.531 1 94.62 599 PRO A C 1
ATOM 4822 O O . PRO A 1 599 ? -20.984 19.406 23.594 1 94.62 599 PRO A O 1
ATOM 4825 N N . ASN A 1 600 ? -19.016 19.641 24.875 1 95.5 600 ASN A N 1
ATOM 4826 C CA . ASN A 1 600 ? -18.344 20.531 23.938 1 95.5 600 ASN A CA 1
ATOM 4827 C C . ASN A 1 600 ? -17.875 19.797 22.688 1 95.5 600 ASN A C 1
ATOM 4829 O O . ASN A 1 600 ? -17.766 18.562 22.688 1 95.5 600 ASN A O 1
ATOM 4833 N N . PRO A 1 601 ? -17.688 20.531 21.609 1 95.81 601 PRO A N 1
ATOM 4834 C CA . PRO A 1 601 ? -17.203 19.906 20.391 1 95.81 601 PRO A CA 1
ATOM 4835 C C . PRO A 1 601 ? -15.891 19.125 20.594 1 95.81 601 PRO A C 1
ATOM 4837 O O . PRO A 1 601 ? -15.016 19.594 21.328 1 95.81 601 PRO A O 1
ATOM 4840 N N . PHE A 1 602 ? -15.836 18 19.984 1 92.31 602 PHE A N 1
ATOM 4841 C CA . PHE A 1 602 ? -14.625 17.188 20.109 1 92.31 602 PHE A CA 1
ATOM 4842 C C . PHE A 1 602 ? -14.078 16.812 18.734 1 92.31 602 PHE A C 1
ATOM 4844 O O . PHE A 1 602 ? -13.094 16.078 18.625 1 92.31 602 PHE A O 1
ATOM 4851 N N . THR A 1 603 ? -14.711 17.25 17.656 1 91.81 603 THR A N 1
ATOM 4852 C CA . THR A 1 603 ? -14.195 17.125 16.297 1 91.81 603 THR A CA 1
ATOM 4853 C C . THR A 1 603 ? -14.062 18.484 15.633 1 91.81 603 THR A C 1
ATOM 4855 O O . THR A 1 603 ? -14.688 19.453 16.062 1 91.81 603 THR A O 1
ATOM 4858 N N . LYS A 1 604 ? -13.266 18.516 14.57 1 93.94 604 LYS A N 1
ATOM 4859 C CA . LYS A 1 604 ? -13.086 19.75 13.812 1 93.94 604 LYS A CA 1
ATOM 4860 C C . LYS A 1 604 ? -14.406 20.219 13.188 1 93.94 604 LYS A C 1
ATOM 4862 O O . LYS A 1 604 ? -14.703 21.406 13.164 1 93.94 604 LYS A O 1
ATOM 4867 N N . GLU A 1 605 ? -15.195 19.297 12.766 1 96.5 605 GLU A N 1
ATOM 4868 C CA . GLU A 1 605 ? -16.469 19.578 12.102 1 96.5 605 GLU A CA 1
ATOM 4869 C C . GLU A 1 605 ? -17.484 20.172 13.07 1 96.5 605 GLU A C 1
ATOM 4871 O O . GLU A 1 605 ? -18.219 21.109 12.719 1 96.5 605 GLU A O 1
ATOM 4876 N N . GLN A 1 606 ? -17.469 19.703 14.258 1 97.19 606 GLN A N 1
ATOM 4877 C CA . GLN A 1 606 ? -18.391 20.219 15.281 1 97.19 606 GLN A CA 1
ATOM 4878 C C . GLN A 1 606 ? -18.016 21.641 15.68 1 97.19 606 GLN A C 1
ATOM 4880 O O . GLN A 1 606 ? -18.891 22.484 15.898 1 97.19 606 GLN A O 1
ATOM 4885 N N . ALA A 1 607 ? -16.766 21.844 15.781 1 96.94 607 ALA A N 1
ATOM 4886 C CA . ALA A 1 607 ? -16.281 23.188 16.109 1 96.94 607 ALA A CA 1
ATOM 4887 C C . ALA A 1 607 ? -16.688 24.188 15.031 1 96.94 607 ALA A C 1
ATOM 4889 O O . ALA A 1 607 ? -17.094 25.312 15.336 1 96.94 607 ALA A O 1
ATOM 4890 N N . ILE A 1 608 ? -16.516 23.75 13.797 1 97.81 608 ILE A N 1
ATOM 4891 C CA . ILE A 1 608 ? -16.875 24.594 12.656 1 97.81 608 ILE A CA 1
ATOM 4892 C C . ILE A 1 608 ? -18.359 24.953 12.727 1 97.81 608 ILE A C 1
ATOM 4894 O O . ILE A 1 608 ? -18.734 26.109 12.523 1 97.81 608 ILE A O 1
ATOM 4898 N N . LEU A 1 609 ? -19.172 24 13.062 1 98.31 609 LEU A N 1
ATOM 4899 C CA . LEU A 1 609 ? -20.609 24.234 13.133 1 98.31 609 LEU A CA 1
ATOM 4900 C C . LEU A 1 609 ? -20.938 25.203 14.258 1 98.31 609 LEU A C 1
ATOM 4902 O O . LEU A 1 609 ? -21.766 26.109 14.078 1 98.31 609 LEU A O 1
ATOM 4906 N N . MET A 1 610 ? -20.344 25.047 15.375 1 97.94 610 MET A N 1
ATOM 4907 C CA . MET A 1 610 ? -20.594 25.922 16.516 1 97.94 610 MET A CA 1
ATOM 4908 C C . MET A 1 610 ? -20.234 27.359 16.172 1 97.94 610 MET A C 1
ATOM 4910 O O . MET A 1 610 ? -20.984 28.281 16.469 1 97.94 610 MET A O 1
ATOM 4914 N N . MET A 1 611 ? -19.141 27.562 15.5 1 97.88 611 MET A N 1
ATOM 4915 C CA . MET A 1 611 ? -18.703 28.906 15.109 1 97.88 611 MET A CA 1
ATOM 4916 C C . MET A 1 611 ? -19.688 29.531 14.125 1 97.88 611 MET A C 1
ATOM 4918 O O . MET A 1 611 ? -20.109 30.672 14.297 1 97.88 611 MET A O 1
ATOM 4922 N N . ALA A 1 612 ? -20.016 28.734 13.141 1 98 612 ALA A N 1
ATOM 4923 C CA . ALA A 1 612 ? -20.891 29.234 12.086 1 98 612 ALA A CA 1
ATOM 4924 C C . ALA A 1 612 ? -22.281 29.547 12.625 1 98 612 ALA A C 1
ATOM 4926 O O . ALA A 1 612 ? -22.891 30.547 12.242 1 98 612 ALA A O 1
ATOM 4927 N N . ASP A 1 613 ? -22.75 28.688 13.469 1 97.88 613 ASP A N 1
ATOM 4928 C CA . ASP A 1 613 ? -24.078 28.844 14.07 1 97.88 613 ASP A CA 1
ATOM 4929 C C . ASP A 1 613 ? -24.156 30.125 14.891 1 97.88 613 ASP A C 1
ATOM 4931 O O . ASP A 1 613 ? -25.094 30.906 14.742 1 97.88 613 ASP A O 1
ATOM 4935 N N . THR A 1 614 ? -23.156 30.375 15.664 1 96.38 614 THR A N 1
ATOM 4936 C CA . THR A 1 614 ? -23.109 31.531 16.562 1 96.38 614 THR A CA 1
ATOM 4937 C C . THR A 1 614 ? -22.984 32.812 15.758 1 96.38 614 THR A C 1
ATOM 4939 O O . THR A 1 614 ? -23.688 33.812 16.047 1 96.38 614 THR A O 1
ATOM 4942 N N . VAL A 1 615 ? -22.172 32.781 14.797 1 96.31 615 VAL A N 1
ATOM 4943 C CA . VAL A 1 615 ? -21.891 33.969 14.023 1 96.31 615 VAL A CA 1
ATOM 4944 C C . VAL A 1 615 ? -23.109 34.312 13.148 1 96.31 615 VAL A C 1
ATOM 4946 O O . VAL A 1 615 ? -23.5 35.469 13.039 1 96.31 615 VAL A O 1
ATOM 4949 N N . GLU A 1 616 ? -23.672 33.312 12.523 1 94.94 616 GLU A N 1
ATOM 4950 C CA . GLU A 1 616 ? -24.844 33.531 11.68 1 94.94 616 GLU A CA 1
ATOM 4951 C C . GLU A 1 616 ? -26 34.094 12.484 1 94.94 616 GLU A C 1
ATOM 4953 O O . GLU A 1 616 ? -26.656 35.062 12.062 1 94.94 616 GLU A O 1
ATOM 4958 N N . ALA A 1 617 ? -26.281 33.594 13.617 1 91.31 617 ALA A N 1
ATOM 4959 C CA . ALA A 1 617 ? -27.375 34.031 14.484 1 91.31 617 ALA A CA 1
ATOM 4960 C C . ALA A 1 617 ? -27.156 35.469 14.938 1 91.31 617 ALA A C 1
ATOM 4962 O O . ALA A 1 617 ? -28.078 36.281 14.93 1 91.31 617 ALA A O 1
ATOM 4963 N N . ALA A 1 618 ? -25.938 35.781 15.32 1 90.81 618 ALA A N 1
ATOM 4964 C CA . ALA A 1 618 ? -25.625 37.094 15.844 1 90.81 618 ALA A CA 1
ATOM 4965 C C . ALA A 1 618 ? -25.594 38.125 14.719 1 90.81 618 ALA A C 1
ATOM 4967 O O . ALA A 1 618 ? -25.906 39.312 14.945 1 90.81 618 ALA A O 1
ATOM 4968 N N . SER A 1 619 ? -25.281 37.719 13.562 1 91.06 619 SER A N 1
ATOM 4969 C CA . SER A 1 619 ? -25.141 38.625 12.438 1 91.06 619 SER A CA 1
ATOM 4970 C C . SER A 1 619 ? -26.5 39.219 12.023 1 91.06 619 SER A C 1
ATOM 4972 O O . SER A 1 619 ? -26.578 40.312 11.469 1 91.06 619 SER A O 1
ATOM 4974 N N . ARG A 1 620 ? -27.516 38.594 12.352 1 82.5 620 ARG A N 1
ATOM 4975 C CA . ARG A 1 620 ? -28.859 39.031 11.992 1 82.5 620 ARG A CA 1
ATOM 4976 C C . ARG A 1 620 ? -29.281 40.219 12.82 1 82.5 620 ARG A C 1
ATOM 4978 O O . ARG A 1 620 ? -30.172 40.969 12.414 1 82.5 620 ARG A O 1
ATOM 4985 N N . SER A 1 621 ? -28.594 40.375 13.898 1 79.25 621 SER A N 1
ATOM 4986 C CA . SER A 1 621 ? -28.969 41.469 14.812 1 79.25 621 SER A CA 1
ATOM 4987 C C . SER A 1 621 ? -28.062 42.656 14.656 1 79.25 621 SER A C 1
ATOM 4989 O O . SER A 1 621 ? -28.219 43.656 15.375 1 79.25 621 SER A O 1
ATOM 4991 N N . LEU A 1 622 ? -27.25 42.656 13.727 1 83.38 622 LEU A N 1
ATOM 4992 C CA . LEU A 1 622 ? -26.359 43.781 13.516 1 83.38 622 LEU A CA 1
ATOM 4993 C C . LEU A 1 622 ? -27.109 44.969 12.984 1 83.38 622 LEU A C 1
ATOM 4995 O O . LEU A 1 622 ? -27.922 44.875 12.062 1 83.38 622 LEU A O 1
ATOM 4999 N N . PRO A 1 623 ? -26.875 46.094 13.602 1 77.31 623 PRO A N 1
ATOM 5000 C CA . PRO A 1 623 ? -27.547 47.312 13.125 1 77.31 623 PRO A CA 1
ATOM 5001 C C . PRO A 1 623 ? -27.047 47.781 11.773 1 77.31 623 PRO A C 1
ATOM 5003 O O . PRO A 1 623 ? -27.812 48.281 10.961 1 77.31 623 PRO A O 1
ATOM 5006 N N . ASP A 1 624 ? -25.719 47.719 11.594 1 80.12 624 ASP A N 1
ATOM 5007 C CA . ASP A 1 624 ? -25.094 48.094 10.336 1 80.12 624 ASP A CA 1
ATOM 5008 C C . ASP A 1 624 ? -24.141 47.031 9.844 1 80.12 624 ASP A C 1
ATOM 5010 O O . ASP A 1 624 ? -23.391 46.438 10.633 1 80.12 624 ASP A O 1
ATOM 5014 N N . TYR A 1 625 ? -24.344 46.75 8.555 1 82.5 625 TYR A N 1
ATOM 5015 C CA . TYR A 1 625 ? -23.562 45.688 7.969 1 82.5 625 TYR A CA 1
ATOM 5016 C C . TYR A 1 625 ? -22.344 46.219 7.234 1 82.5 625 TYR A C 1
ATOM 5018 O O . TYR A 1 625 ? -22.219 46.094 6.02 1 82.5 625 TYR A O 1
ATOM 5026 N N . THR A 1 626 ? -21.469 46.875 8.023 1 82.94 626 THR A N 1
ATOM 5027 C CA . THR A 1 626 ? -20.172 47.312 7.477 1 82.94 626 THR A CA 1
ATOM 5028 C C . THR A 1 626 ? -19.109 46.219 7.68 1 82.94 626 THR A C 1
ATOM 5030 O O . THR A 1 626 ? -19.297 45.312 8.492 1 82.94 626 THR A O 1
ATOM 5033 N N . GLU A 1 627 ? -18.125 46.344 6.988 1 84.44 627 GLU A N 1
ATOM 5034 C CA . GLU A 1 627 ? -17.031 45.406 7.133 1 84.44 627 GLU A CA 1
ATOM 5035 C C . GLU A 1 627 ? -16.484 45.406 8.555 1 84.44 627 GLU A C 1
ATOM 5037 O O . GLU A 1 627 ? -16.156 44.375 9.109 1 84.44 627 GLU A O 1
ATOM 5042 N N . LYS A 1 628 ? -16.328 46.594 9.047 1 86.75 628 LYS A N 1
ATOM 5043 C CA . LYS A 1 628 ? -15.789 46.75 10.398 1 86.75 628 LYS A CA 1
ATOM 5044 C C . LYS A 1 628 ? -16.703 46.094 11.43 1 86.75 628 LYS A C 1
ATOM 5046 O O . LYS A 1 628 ? -16.234 45.344 12.305 1 86.75 628 LYS A O 1
ATOM 5051 N N . SER A 1 629 ? -18.016 46.344 11.32 1 88.94 629 SER A N 1
ATOM 5052 C CA . SER A 1 629 ? -18.969 45.781 12.273 1 88.94 629 SER A CA 1
ATOM 5053 C C . SER A 1 629 ? -19.016 44.25 12.18 1 88.94 629 SER A C 1
ATOM 5055 O O . SER A 1 629 ? -19.109 43.594 13.203 1 88.94 629 SER A O 1
ATOM 5057 N N . ILE A 1 630 ? -18.891 43.781 11 1 92.38 630 ILE A N 1
ATOM 5058 C CA . ILE A 1 630 ? -18.922 42.344 10.773 1 92.38 630 ILE A CA 1
ATOM 5059 C C . ILE A 1 630 ? -17.656 41.688 11.352 1 92.38 630 ILE A C 1
ATOM 5061 O O . ILE A 1 630 ? -17.734 40.656 12.023 1 92.38 630 ILE A O 1
ATOM 5065 N N . ARG A 1 631 ? -16.5 42.25 11.07 1 92.38 631 ARG A N 1
ATOM 5066 C CA . ARG A 1 631 ? -15.227 41.75 11.562 1 92.38 631 ARG A CA 1
ATOM 5067 C C . ARG A 1 631 ? -15.195 41.75 13.086 1 92.38 631 ARG A C 1
ATOM 5069 O O . ARG A 1 631 ? -14.734 40.781 13.688 1 92.38 631 ARG A O 1
ATOM 5076 N N . GLU A 1 632 ? -15.656 42.781 13.633 1 91.94 632 GLU A N 1
ATOM 5077 C CA . GLU A 1 632 ? -15.672 42.875 15.086 1 91.94 632 GLU A CA 1
ATOM 5078 C C . GLU A 1 632 ? -16.594 41.844 15.703 1 91.94 632 GLU A C 1
ATOM 5080 O O . GLU A 1 632 ? -16.266 41.219 16.734 1 91.94 632 GLU A O 1
ATOM 5085 N N . LEU A 1 633 ? -17.703 41.688 15.078 1 92.69 633 LEU A N 1
ATOM 5086 C CA . LEU A 1 633 ? -18.656 40.719 15.57 1 92.69 633 LEU A CA 1
ATOM 5087 C C . LEU A 1 633 ? -18.062 39.312 15.516 1 92.69 633 LEU A C 1
ATOM 5089 O O . LEU A 1 633 ? -18.109 38.562 16.516 1 92.69 633 LEU A O 1
ATOM 5093 N N . VAL A 1 634 ? -17.516 38.906 14.391 1 96.19 634 VAL A N 1
ATOM 5094 C CA . VAL A 1 634 ? -16.969 37.562 14.164 1 96.19 634 VAL A CA 1
ATOM 5095 C C . VAL A 1 634 ? -15.82 37.312 15.141 1 96.19 634 VAL A C 1
ATOM 5097 O O . VAL A 1 634 ? -15.773 36.25 15.789 1 96.19 634 VAL A O 1
ATOM 5100 N N . ASN A 1 635 ? -14.914 38.25 15.234 1 94.25 635 ASN A N 1
ATOM 5101 C CA . ASN A 1 635 ? -13.758 38.094 16.109 1 94.25 635 ASN A CA 1
ATOM 5102 C C . ASN A 1 635 ? -14.188 38 17.578 1 94.25 635 ASN A C 1
ATOM 5104 O O . ASN A 1 635 ? -13.672 37.156 18.312 1 94.25 635 ASN A O 1
ATOM 5108 N N . ARG A 1 636 ? -15.109 38.844 17.969 1 93.38 636 ARG A N 1
ATOM 5109 C CA . ARG A 1 636 ? -15.57 38.844 19.344 1 93.38 636 ARG A CA 1
ATOM 5110 C C . ARG A 1 636 ? -16.219 37.5 19.719 1 93.38 636 ARG A C 1
ATOM 5112 O O . ARG A 1 636 ? -15.93 36.938 20.766 1 93.38 636 ARG A O 1
ATOM 5119 N N . LEU A 1 637 ? -17.062 37.062 18.906 1 95.12 637 LEU A N 1
ATOM 5120 C CA . LEU A 1 637 ? -17.828 35.875 19.188 1 95.12 637 LEU A CA 1
ATOM 5121 C C . LEU A 1 637 ? -16.922 34.625 19.203 1 95.12 637 LEU A C 1
ATOM 5123 O O . LEU A 1 637 ? -17.016 33.812 20.109 1 95.12 637 LEU A O 1
ATOM 5127 N N . ILE A 1 638 ? -16.078 34.438 18.188 1 95.56 638 ILE A N 1
ATOM 5128 C CA . ILE A 1 638 ? -15.211 33.281 18.094 1 95.56 638 ILE A CA 1
ATOM 5129 C C . ILE A 1 638 ? -14.156 33.312 19.188 1 95.56 638 ILE A C 1
ATOM 5131 O O . ILE A 1 638 ? -13.836 32.281 19.781 1 95.56 638 ILE A O 1
ATOM 5135 N N . ASP A 1 639 ? -13.641 34.5 19.438 1 91.25 639 ASP A N 1
ATOM 5136 C CA . ASP A 1 639 ? -12.656 34.656 20.5 1 91.25 639 ASP A CA 1
ATOM 5137 C C . ASP A 1 639 ? -13.273 34.312 21.859 1 91.25 639 ASP A C 1
ATOM 5139 O O . ASP A 1 639 ? -12.602 33.75 22.719 1 91.25 639 ASP A O 1
ATOM 5143 N N . ALA A 1 640 ? -14.492 34.688 22.094 1 92.88 640 ALA A N 1
ATOM 5144 C CA . ALA A 1 640 ? -15.195 34.344 23.328 1 92.88 640 ALA A CA 1
ATOM 5145 C C . ALA A 1 640 ? -15.336 32.844 23.469 1 92.88 640 ALA A C 1
ATOM 5147 O O . ALA A 1 640 ? -15.195 32.281 24.562 1 92.88 640 ALA A O 1
ATOM 5148 N N . GLN A 1 641 ? -15.656 32.156 22.422 1 94.12 641 GLN A N 1
ATOM 5149 C CA . GLN A 1 641 ? -15.789 30.703 22.438 1 94.12 641 GLN A CA 1
ATOM 5150 C C . GLN A 1 641 ? -14.453 30.031 22.766 1 94.12 641 GLN A C 1
ATOM 5152 O O . GLN A 1 641 ? -14.422 29.047 23.516 1 94.12 641 GLN A O 1
ATOM 5157 N N . VAL A 1 642 ? -13.391 30.547 22.141 1 89.38 642 VAL A N 1
ATOM 5158 C CA . VAL A 1 642 ? -12.047 30.047 22.406 1 89.38 642 VAL A CA 1
ATOM 5159 C C . VAL A 1 642 ? -11.688 30.266 23.859 1 89.38 642 VAL A C 1
ATOM 5161 O O . VAL A 1 642 ? -11.148 29.375 24.531 1 89.38 642 VAL A O 1
ATOM 5164 N N . ALA A 1 643 ? -11.992 31.453 24.344 1 86.88 643 ALA A N 1
ATOM 5165 C CA . ALA A 1 643 ? -11.664 31.844 25.719 1 86.88 643 ALA A CA 1
ATOM 5166 C C . ALA A 1 643 ? -12.43 31 26.719 1 86.88 643 ALA A C 1
ATOM 5168 O O . ALA A 1 643 ? -11.922 30.688 27.797 1 86.88 643 ALA A O 1
ATOM 5169 N N . GLU A 1 644 ? -13.641 30.625 26.375 1 91.69 644 GLU A N 1
ATOM 5170 C CA . GLU A 1 644 ? -14.484 29.812 27.266 1 91.69 644 GLU A CA 1
ATOM 5171 C C . GLU A 1 644 ? -14.031 28.359 27.266 1 91.69 644 GLU A C 1
ATOM 5173 O O . GLU A 1 644 ? -14.453 27.578 28.109 1 91.69 644 GLU A O 1
ATOM 5178 N N . GLY A 1 645 ? -13.25 27.969 26.297 1 89.75 645 GLY A N 1
ATOM 5179 C CA . GLY A 1 645 ? -12.68 26.625 26.266 1 89.75 645 GLY A CA 1
ATOM 5180 C C . GLY A 1 645 ? -13.547 25.625 25.547 1 89.75 645 GLY A C 1
ATOM 5181 O O . GLY A 1 645 ? -13.406 24.422 25.734 1 89.75 645 GLY A O 1
ATOM 5182 N N . TYR A 1 646 ? -14.438 26.094 24.719 1 92.25 646 TYR A N 1
ATOM 5183 C CA . TYR A 1 646 ? -15.367 25.188 24.047 1 92.25 646 TYR A CA 1
ATOM 5184 C C . TYR A 1 646 ? -14.633 24.281 23.078 1 92.25 646 TYR A C 1
ATOM 5186 O O . TYR A 1 646 ? -15.125 23.203 22.734 1 92.25 646 TYR A O 1
ATOM 5194 N N . PHE A 1 647 ? -13.406 24.688 22.594 1 92.25 647 PHE A N 1
ATOM 5195 C CA . PHE A 1 647 ? -12.711 23.953 21.547 1 92.25 647 PHE A CA 1
ATOM 5196 C C . PHE A 1 647 ? -11.5 23.219 22.125 1 92.25 647 PHE A C 1
ATOM 5198 O O . PHE A 1 647 ? -10.648 22.734 21.359 1 92.25 647 PHE A O 1
ATOM 5205 N N . LYS A 1 648 ? -11.391 23.047 23.375 1 83.06 648 LYS A N 1
ATOM 5206 C CA . LYS A 1 648 ? -10.234 22.453 24.031 1 83.06 648 LYS A CA 1
ATOM 5207 C C . LYS A 1 648 ? -10.055 20.984 23.641 1 83.06 648 LYS A C 1
ATOM 5209 O O . LYS A 1 648 ? -8.93 20.484 23.578 1 83.06 648 LYS A O 1
ATOM 5214 N N . GLU A 1 649 ? -11.148 20.375 23.391 1 83.06 649 GLU A N 1
ATOM 5215 C CA . GLU A 1 649 ? -11.094 18.953 23.109 1 83.06 649 GLU A CA 1
ATOM 5216 C C . GLU A 1 649 ? -11.102 18.688 21.594 1 83.06 649 GLU A C 1
ATOM 5218 O O . GLU A 1 649 ? -11.148 17.531 21.172 1 83.06 649 GLU A O 1
ATOM 5223 N N . CYS A 1 650 ? -11.055 19.688 20.812 1 86.75 650 CYS A N 1
ATOM 5224 C CA . CYS A 1 650 ? -11.133 19.562 19.359 1 86.75 650 CYS A CA 1
ATOM 5225 C C . CYS A 1 650 ? -9.742 19.641 18.734 1 86.75 650 CYS A C 1
ATOM 5227 O O . CYS A 1 650 ? -8.898 20.406 19.203 1 86.75 650 CYS A O 1
ATOM 5229 N N . PRO A 1 651 ? -9.508 18.781 17.734 1 82.19 651 PRO A N 1
ATOM 5230 C CA . PRO A 1 651 ? -8.266 18.938 16.984 1 82.19 651 PRO A CA 1
ATOM 5231 C C . PRO A 1 651 ? -8.32 20.109 16 1 82.19 651 PRO A C 1
ATOM 5233 O O . PRO A 1 651 ? -8.086 19.906 14.797 1 82.19 651 PRO A O 1
ATOM 5236 N N . ILE A 1 652 ? -8.633 21.25 16.391 1 84.56 652 ILE A N 1
ATOM 5237 C CA . ILE A 1 652 ? -8.695 22.453 15.57 1 84.56 652 ILE A CA 1
ATOM 5238 C C . ILE A 1 652 ? -7.551 23.391 15.953 1 84.56 652 ILE A C 1
ATOM 5240 O O . ILE A 1 652 ? -7.23 23.547 17.141 1 84.56 652 ILE A O 1
ATOM 5244 N N . THR A 1 653 ? -6.875 23.906 14.977 1 79.75 653 THR A N 1
ATOM 5245 C CA . THR A 1 653 ? -5.707 24.75 15.211 1 79.75 653 THR A CA 1
ATOM 5246 C C . THR A 1 653 ? -6.098 26.219 15.219 1 79.75 653 THR A C 1
ATOM 5248 O O . THR A 1 653 ? -7.195 26.578 14.781 1 79.75 653 THR A O 1
ATOM 5251 N N . PHE A 1 654 ? -5.277 27.016 15.727 1 76.06 654 PHE A N 1
ATOM 5252 C CA . PHE A 1 654 ? -5.484 28.453 15.68 1 76.06 654 PHE A CA 1
ATOM 5253 C C . PHE A 1 654 ? -5.551 28.953 14.242 1 76.06 654 PHE A C 1
ATOM 5255 O O . PHE A 1 654 ? -6.293 29.875 13.93 1 76.06 654 PHE A O 1
ATOM 5262 N N . ARG A 1 655 ? -4.781 28.281 13.445 1 78.19 655 ARG A N 1
ATOM 5263 C CA . ARG A 1 655 ? -4.828 28.594 12.023 1 78.19 655 ARG A CA 1
ATOM 5264 C C . ARG A 1 655 ? -6.199 28.281 11.438 1 78.19 655 ARG A C 1
ATOM 5266 O O . ARG A 1 655 ? -6.727 29.062 10.633 1 78.19 655 ARG A O 1
ATOM 5273 N N . ASP A 1 656 ? -6.656 27.203 11.875 1 87.62 656 ASP A N 1
ATOM 5274 C CA . ASP A 1 656 ? -7.988 26.828 11.414 1 87.62 656 ASP A CA 1
ATOM 5275 C C . ASP A 1 656 ? -9.031 27.859 11.836 1 87.62 656 ASP A C 1
ATOM 5277 O O . ASP A 1 656 ? -9.922 28.203 11.055 1 87.62 656 ASP A O 1
ATOM 5281 N N . ILE A 1 657 ? -8.852 28.328 13.039 1 89.75 657 ILE A N 1
ATOM 5282 C CA . ILE A 1 657 ? -9.789 29.312 13.57 1 89.75 657 ILE A CA 1
ATOM 5283 C C . ILE A 1 657 ? -9.656 30.625 12.812 1 89.75 657 ILE A C 1
ATOM 5285 O O . ILE A 1 657 ? -10.648 31.281 12.508 1 89.75 657 ILE A O 1
ATOM 5289 N N . ALA A 1 658 ? -8.438 30.969 12.516 1 86.06 658 ALA A N 1
ATOM 5290 C CA . ALA A 1 658 ? -8.203 32.188 11.742 1 86.06 658 ALA A CA 1
ATOM 5291 C C . ALA A 1 658 ? -8.836 32.094 10.359 1 86.06 658 ALA A C 1
ATOM 5293 O O . ALA A 1 658 ? -9.43 33.062 9.867 1 86.06 658 ALA A O 1
ATOM 5294 N N . TYR A 1 659 ? -8.695 30.984 9.773 1 91.69 659 TYR A N 1
ATOM 5295 C CA . TYR A 1 659 ? -9.312 30.75 8.469 1 91.69 659 TYR A CA 1
ATOM 5296 C C . TYR A 1 659 ? -10.828 30.812 8.562 1 91.69 659 TYR A C 1
ATOM 5298 O O . TYR A 1 659 ? -11.5 31.344 7.672 1 91.69 659 TYR A O 1
ATOM 5306 N N . ALA A 1 660 ? -11.328 30.172 9.594 1 94.81 660 ALA A N 1
ATOM 5307 C CA . ALA A 1 660 ? -12.773 30.188 9.797 1 94.81 660 ALA A CA 1
ATOM 5308 C C . ALA A 1 660 ? -13.297 31.625 9.898 1 94.81 660 ALA A C 1
ATOM 5310 O O . ALA A 1 660 ? -14.32 31.969 9.305 1 94.81 660 ALA A O 1
ATOM 5311 N N . LYS A 1 661 ? -12.539 32.438 10.648 1 94.69 661 LYS A N 1
ATOM 5312 C CA . LYS A 1 661 ? -12.922 33.844 10.805 1 94.69 661 LYS A CA 1
ATOM 5313 C C . LYS A 1 661 ? -12.914 34.562 9.461 1 94.69 661 LYS A C 1
ATOM 5315 O O . LYS A 1 661 ? -13.852 35.312 9.141 1 94.69 661 LYS A O 1
ATOM 5320 N N . THR A 1 662 ? -11.867 34.312 8.742 1 92.44 662 THR A N 1
ATOM 5321 C CA . THR A 1 662 ? -11.719 34.969 7.445 1 92.44 662 THR A CA 1
ATOM 5322 C C . THR A 1 662 ? -12.867 34.562 6.512 1 92.44 662 THR A C 1
ATOM 5324 O O . THR A 1 662 ? -13.43 35.406 5.824 1 92.44 662 THR A O 1
ATOM 5327 N N . VAL A 1 663 ? -13.211 33.344 6.488 1 94.94 663 VAL A N 1
ATOM 5328 C CA . VAL A 1 663 ? -14.273 32.844 5.621 1 94.94 663 VAL A CA 1
ATOM 5329 C C . VAL A 1 663 ? -15.617 33.438 6.047 1 94.94 663 VAL A C 1
ATOM 5331 O O . VAL A 1 663 ? -16.422 33.844 5.203 1 94.94 663 VAL A O 1
ATOM 5334 N N . LEU A 1 664 ? -15.852 33.469 7.309 1 96.56 664 LEU A N 1
ATOM 5335 C CA . LEU A 1 664 ? -17.109 34 7.828 1 96.56 664 LEU A CA 1
ATOM 5336 C C . LEU A 1 664 ? -17.266 35.469 7.496 1 96.56 664 LEU A C 1
ATOM 5338 O O . LEU A 1 664 ? -18.344 35.938 7.094 1 96.56 664 LEU A O 1
ATOM 5342 N N . ILE A 1 665 ? -16.172 36.188 7.664 1 93.06 665 ILE A N 1
ATOM 5343 C CA . ILE A 1 665 ? -16.188 37.625 7.391 1 93.06 665 ILE A CA 1
ATOM 5344 C C . ILE A 1 665 ? -16.469 37.844 5.91 1 93.06 665 ILE A C 1
ATOM 5346 O O . ILE A 1 665 ? -17.328 38.656 5.555 1 93.06 665 ILE A O 1
ATOM 5350 N N . GLU A 1 666 ? -15.812 37.156 5.066 1 91.69 666 GLU A N 1
ATOM 5351 C CA . GLU A 1 666 ? -15.961 37.312 3.625 1 91.69 666 GLU A CA 1
ATOM 5352 C C . GLU A 1 666 ? -17.359 36.938 3.166 1 91.69 666 GLU A C 1
ATOM 5354 O O . GLU A 1 666 ? -17.969 37.625 2.34 1 91.69 666 GLU A O 1
ATOM 5359 N N . LYS A 1 667 ? -17.891 35.875 3.678 1 91.88 667 LYS A N 1
ATOM 5360 C CA . LYS A 1 667 ? -19.188 35.375 3.246 1 91.88 667 LYS A CA 1
ATOM 5361 C C . LYS A 1 667 ? -20.312 36.25 3.764 1 91.88 667 LYS A C 1
ATOM 5363 O O . LYS A 1 667 ? -21.312 36.469 3.064 1 91.88 667 LYS A O 1
ATOM 5368 N N . LEU A 1 668 ? -20.172 36.688 4.965 1 90.5 668 LEU A N 1
ATOM 5369 C CA . LEU A 1 668 ? -21.203 37.562 5.523 1 90.5 668 LEU A CA 1
ATOM 5370 C C . LEU A 1 668 ? -21.234 38.875 4.781 1 90.5 668 LEU A C 1
ATOM 5372 O O . LEU A 1 668 ? -22.312 39.469 4.57 1 90.5 668 LEU A O 1
ATOM 5376 N N . LYS A 1 669 ? -20.047 39.344 4.434 1 86.38 669 LYS A N 1
ATOM 5377 C CA . LYS A 1 669 ? -19.984 40.562 3.631 1 86.38 669 LYS A CA 1
ATOM 5378 C C . LYS A 1 669 ? -20.75 40.406 2.318 1 86.38 669 LYS A C 1
ATOM 5380 O O . LYS A 1 669 ? -21.469 41.312 1.897 1 86.38 669 LYS A O 1
ATOM 5385 N N . THR A 1 670 ? -20.609 39.312 1.728 1 82.5 670 THR A N 1
ATOM 5386 C CA . THR A 1 670 ? -21.234 39.031 0.439 1 82.5 670 THR A CA 1
ATOM 5387 C C . THR A 1 670 ? -22.75 38.875 0.592 1 82.5 670 THR A C 1
ATOM 5389 O O . THR A 1 670 ? -23.516 39.312 -0.251 1 82.5 670 THR A O 1
ATOM 5392 N N . ILE A 1 671 ? -23.172 38.188 1.605 1 78.62 671 ILE A N 1
ATOM 5393 C CA . ILE A 1 671 ? -24.578 37.938 1.846 1 78.62 671 ILE A CA 1
ATOM 5394 C C . ILE A 1 671 ? -25.312 39.25 2.107 1 78.62 671 ILE A C 1
ATOM 5396 O O . ILE A 1 671 ? -26.406 39.469 1.564 1 78.62 671 ILE A O 1
ATOM 5400 N N . TYR A 1 672 ? -24.703 40.188 2.896 1 73.94 672 TYR A N 1
ATOM 5401 C CA . TYR A 1 672 ? -25.422 41.375 3.348 1 73.94 672 TYR A CA 1
ATOM 5402 C C . TYR A 1 672 ? -25.078 42.594 2.488 1 73.94 672 TYR A C 1
ATOM 5404 O O . TYR A 1 672 ? -25.812 43.562 2.486 1 73.94 672 TYR A O 1
ATOM 5412 N N . HIS A 1 673 ? -23.844 42.719 1.904 1 59.06 673 HIS A N 1
ATOM 5413 C CA . HIS A 1 673 ? -23.578 43.812 0.972 1 59.06 673 HIS A CA 1
ATOM 5414 C C . HIS A 1 673 ? -24.578 43.781 -0.185 1 59.06 673 HIS A C 1
ATOM 5416 O O . HIS A 1 673 ? -24.984 44.844 -0.666 1 59.06 673 HIS A O 1
ATOM 5422 N N . THR A 1 674 ? -24.812 42.75 -0.692 1 51.22 674 THR A N 1
ATOM 5423 C CA . THR A 1 674 ? -25.766 42.625 -1.793 1 51.22 674 THR A CA 1
ATOM 5424 C C . THR A 1 674 ? -27.172 43.062 -1.338 1 51.22 674 THR A C 1
ATOM 5426 O O . THR A 1 674 ? -27.984 43.5 -2.145 1 51.22 674 THR A O 1
ATOM 5429 N N . ARG A 1 675 ? -27.391 43.031 -0.063 1 47.66 675 ARG A N 1
ATOM 5430 C CA . ARG A 1 675 ? -28.734 43.406 0.396 1 47.66 675 ARG A CA 1
ATOM 5431 C C . ARG A 1 675 ? -28.891 44.906 0.458 1 47.66 675 ARG A C 1
ATOM 5433 O O . ARG A 1 675 ? -29.984 45.438 0.221 1 47.66 675 ARG A O 1
ATOM 5440 N N . LEU A 1 676 ? -27.844 45.688 0.822 1 43.25 676 LEU A N 1
ATOM 5441 C CA . LEU A 1 676 ? -27.984 47.125 1.051 1 43.25 676 LEU A CA 1
ATOM 5442 C C . LEU A 1 676 ? -28.047 47.906 -0.271 1 43.25 676 LEU A C 1
ATOM 5444 O O . LEU A 1 676 ? -28.609 49 -0.333 1 43.25 676 LEU A O 1
ATOM 5448 N N . SER A 1 677 ? -27.469 47.375 -1.287 1 41.84 677 SER A N 1
ATOM 5449 C CA . SER A 1 677 ? -27.266 48.312 -2.406 1 41.84 677 SER A CA 1
ATOM 5450 C C . SER A 1 677 ? -28.578 48.562 -3.154 1 41.84 677 SER A C 1
ATOM 5452 O O . SER A 1 677 ? -28.562 49.125 -4.246 1 41.84 677 SER A O 1
ATOM 5454 N N . TYR A 1 678 ? -29.625 48 -2.693 1 35.97 678 TYR A N 1
ATOM 5455 C CA . TYR A 1 678 ? -30.688 48.469 -3.588 1 35.97 678 TYR A CA 1
ATOM 5456 C C . TYR A 1 678 ? -31.047 49.906 -3.305 1 35.97 678 TYR A C 1
ATOM 5458 O O . TYR A 1 678 ? -31.422 50.281 -2.182 1 35.97 678 TYR A O 1
ATOM 5466 N N . PRO A 1 679 ? -30.5 50.844 -3.994 1 38.84 679 PRO A N 1
ATOM 5467 C CA . PRO A 1 679 ? -30.812 52.25 -3.828 1 38.84 679 PRO A CA 1
ATOM 5468 C C . PRO A 1 679 ? -32.312 52.531 -3.768 1 38.84 679 PRO A C 1
ATOM 5470 O O . PRO A 1 679 ? -33.094 51.906 -4.5 1 38.84 679 PRO A O 1
ATOM 5473 N N . GLU A 1 680 ? -32.781 52.656 -2.613 1 36 680 GLU A N 1
ATOM 5474 C CA . GLU A 1 680 ? -34.188 53.094 -2.57 1 36 680 GLU A CA 1
ATOM 5475 C C . GLU A 1 680 ? -34.344 54.469 -3.207 1 36 680 GLU A C 1
ATOM 5477 O O . GLU A 1 680 ? -33.438 55.312 -3.131 1 36 680 GLU A O 1
ATOM 5482 N N . LEU A 1 681 ? -35.156 54.562 -4.188 1 41.72 681 LEU A N 1
ATOM 5483 C CA . LEU A 1 681 ? -35.5 55.781 -4.914 1 41.72 681 LEU A CA 1
ATOM 5484 C C . LEU A 1 681 ? -35.844 56.906 -3.949 1 41.72 681 LEU A C 1
ATOM 5486 O O . LEU A 1 681 ? -36.625 56.719 -3.014 1 41.72 681 LEU A O 1
ATOM 5490 N N . LYS A 1 682 ? -34.781 57.781 -3.6 1 44.94 682 LYS A N 1
ATOM 5491 C CA . LYS A 1 682 ? -35.125 59.031 -2.934 1 44.94 682 LYS A CA 1
ATOM 5492 C C . LYS A 1 682 ? -36.469 59.562 -3.402 1 44.94 682 LYS A C 1
ATOM 5494 O O . LYS A 1 682 ? -36.688 59.781 -4.598 1 44.94 682 LYS A O 1
ATOM 5499 N N . LYS A 1 683 ? -37.531 59.281 -2.559 1 37.25 683 LYS A N 1
ATOM 5500 C CA . LYS A 1 683 ? -38.719 60.062 -2.818 1 37.25 683 LYS A CA 1
ATOM 5501 C C . LYS A 1 683 ? -38.531 61.5 -2.35 1 37.25 683 LYS A C 1
ATOM 5503 O O . LYS A 1 683 ? -38 61.75 -1.271 1 37.25 683 LYS A O 1
ATOM 5508 N N . MET B 1 1 ? -21.188 29.688 -5.301 1 18.81 1 MET B N 1
ATOM 5509 C CA . MET B 1 1 ? -21.266 28.297 -5.742 1 18.81 1 MET B CA 1
ATOM 5510 C C . MET B 1 1 ? -19.938 27.844 -6.332 1 18.81 1 MET B C 1
ATOM 5512 O O . MET B 1 1 ? -19.891 26.922 -7.156 1 18.81 1 MET B O 1
ATOM 5516 N N . SER B 1 2 ? -18.906 28.547 -6.09 1 21.78 2 SER B N 1
ATOM 5517 C CA . SER B 1 2 ? -17.562 28.5 -6.648 1 21.78 2 SER B CA 1
ATOM 5518 C C . SER B 1 2 ? -16.906 27.141 -6.406 1 21.78 2 SER B C 1
ATOM 5520 O O . SER B 1 2 ? -16.797 26.703 -5.262 1 21.78 2 SER B O 1
ATOM 5522 N N . SER B 1 3 ? -17.203 26.156 -7.336 1 26.86 3 SER B N 1
ATOM 5523 C CA . SER B 1 3 ? -16.656 24.828 -7.617 1 26.86 3 SER B CA 1
ATOM 5524 C C . SER B 1 3 ? -15.164 24.781 -7.328 1 26.86 3 SER B C 1
ATOM 5526 O O . SER B 1 3 ? -14.391 25.562 -7.883 1 26.86 3 SER B O 1
ATOM 5528 N N . PHE B 1 4 ? -14.773 24.719 -6.148 1 28.75 4 PHE B N 1
ATOM 5529 C CA . PHE B 1 4 ? -13.375 24.391 -5.895 1 28.75 4 PHE B CA 1
ATOM 5530 C C . PHE B 1 4 ? -12.859 23.375 -6.914 1 28.75 4 PHE B C 1
ATOM 5532 O O . PHE B 1 4 ? -13.281 22.219 -6.902 1 28.75 4 PHE B O 1
ATOM 5539 N N . ASN B 1 5 ? -12.672 23.719 -8.172 1 31.81 5 ASN B N 1
ATOM 5540 C CA . ASN B 1 5 ? -11.969 23.172 -9.32 1 31.81 5 ASN B CA 1
ATOM 5541 C C . ASN B 1 5 ? -10.672 22.484 -8.906 1 31.81 5 ASN B C 1
ATOM 5543 O O . ASN B 1 5 ? -9.703 23.156 -8.539 1 31.81 5 ASN B O 1
ATOM 5547 N N . ILE B 1 6 ? -10.664 21.609 -8.039 1 38.38 6 ILE B N 1
ATOM 5548 C CA . ILE B 1 6 ? -9.438 20.828 -8.078 1 38.38 6 ILE B CA 1
ATOM 5549 C C . ILE B 1 6 ? -8.898 20.781 -9.508 1 38.38 6 ILE B C 1
ATOM 5551 O O . ILE B 1 6 ? -9.5 20.156 -10.383 1 38.38 6 ILE B O 1
ATOM 5555 N N . LYS B 1 7 ? -8.547 21.812 -10.023 1 38.59 7 LYS B N 1
ATOM 5556 C CA . LYS B 1 7 ? -7.824 21.969 -11.281 1 38.59 7 LYS B CA 1
ATOM 5557 C C . LYS B 1 7 ? -6.867 20.797 -11.516 1 38.59 7 LYS B C 1
ATOM 5559 O O . LYS B 1 7 ? -5.863 20.672 -10.812 1 38.59 7 LYS B O 1
ATOM 5564 N N . ASN B 1 8 ? -7.246 19.609 -11.688 1 48.22 8 ASN B N 1
ATOM 5565 C CA . ASN B 1 8 ? -6.492 18.578 -12.375 1 48.22 8 ASN B CA 1
ATOM 5566 C C . ASN B 1 8 ? -5.645 19.141 -13.508 1 48.22 8 ASN B C 1
ATOM 5568 O O . ASN B 1 8 ? -6.023 19.047 -14.68 1 48.22 8 ASN B O 1
ATOM 5572 N N . ASP B 1 9 ? -5.125 20.172 -13.305 1 56.44 9 ASP B N 1
ATOM 5573 C CA . ASP B 1 9 ? -4.418 20.891 -14.359 1 56.44 9 ASP B CA 1
ATOM 5574 C C . ASP B 1 9 ? -3.291 20.047 -14.938 1 56.44 9 ASP B C 1
ATOM 5576 O O . ASP B 1 9 ? -2.113 20.328 -14.727 1 56.44 9 ASP B O 1
ATOM 5580 N N . LEU B 1 10 ? -3.527 18.781 -14.961 1 67.56 10 LEU B N 1
ATOM 5581 C CA . LEU B 1 10 ? -2.494 18.125 -15.758 1 67.56 10 LEU B CA 1
ATOM 5582 C C . LEU B 1 10 ? -2.49 18.656 -17.188 1 67.56 10 LEU B C 1
ATOM 5584 O O . LEU B 1 10 ? -3.502 18.578 -17.891 1 67.56 10 LEU B O 1
ATOM 5588 N N . THR B 1 11 ? -1.553 19.516 -17.484 1 78.69 11 THR B N 1
ATOM 5589 C CA . THR B 1 11 ? -1.345 20.016 -18.844 1 78.69 11 THR B CA 1
ATOM 5590 C C . THR B 1 11 ? -1.043 18.875 -19.812 1 78.69 11 THR B C 1
ATOM 5592 O O . THR B 1 11 ? -0.751 17.766 -19.375 1 78.69 11 THR B O 1
ATOM 5595 N N . TRP B 1 12 ? -1.431 18.984 -21.031 1 82 12 TRP B N 1
ATOM 5596 C CA . TRP B 1 12 ? -1.127 18.016 -22.078 1 82 12 TRP B CA 1
ATOM 5597 C C . TRP B 1 12 ? 0.341 17.609 -22.031 1 82 12 TRP B C 1
ATOM 5599 O O . TRP B 1 12 ? 0.676 16.453 -22.297 1 82 12 TRP B O 1
ATOM 5609 N N . ARG B 1 13 ? 1.175 18.516 -21.688 1 83.19 13 ARG B N 1
ATOM 5610 C CA . ARG B 1 13 ? 2.598 18.219 -21.562 1 83.19 13 ARG B CA 1
ATOM 5611 C C . ARG B 1 13 ? 2.855 17.219 -20.438 1 83.19 13 ARG B C 1
ATOM 5613 O O . ARG B 1 13 ? 3.674 16.312 -20.578 1 83.19 13 ARG B O 1
ATOM 5620 N N . ASP B 1 14 ? 2.098 17.406 -19.281 1 85.56 14 ASP B N 1
ATOM 5621 C CA . ASP B 1 14 ? 2.252 16.5 -18.156 1 85.56 14 ASP B CA 1
ATOM 5622 C C . ASP B 1 14 ? 1.809 15.078 -18.531 1 85.56 14 ASP B C 1
ATOM 5624 O O . ASP B 1 14 ? 2.438 14.102 -18.125 1 85.56 14 ASP B O 1
ATOM 5628 N N . PHE B 1 15 ? 0.781 15.031 -19.344 1 88.88 15 PHE B N 1
ATOM 5629 C CA . PHE B 1 15 ? 0.271 13.734 -19.781 1 88.88 15 PHE B CA 1
ATOM 5630 C C . PHE B 1 15 ? 1.276 13.047 -20.703 1 88.88 15 PHE B C 1
ATOM 5632 O O . PHE B 1 15 ? 1.497 11.836 -20.578 1 88.88 15 PHE B O 1
ATOM 5639 N N . LEU B 1 16 ? 1.974 13.758 -21.594 1 89.06 16 LEU B N 1
ATOM 5640 C CA . LEU B 1 16 ? 2.947 13.195 -22.516 1 89.06 16 LEU B CA 1
ATOM 5641 C C . LEU B 1 16 ? 4.188 12.703 -21.781 1 89.06 16 LEU B C 1
ATOM 5643 O O . LEU B 1 16 ? 4.762 11.68 -22.141 1 89.06 16 LEU B O 1
ATOM 5647 N N . ILE B 1 17 ? 4.531 13.445 -20.797 1 88.69 17 ILE B N 1
ATOM 5648 C CA . ILE B 1 17 ? 5.699 13.055 -20.016 1 88.69 17 ILE B CA 1
ATOM 5649 C C . ILE B 1 17 ? 5.406 11.75 -19.281 1 88.69 17 ILE B C 1
ATOM 5651 O O . ILE B 1 17 ? 6.246 10.844 -19.234 1 88.69 17 ILE B O 1
ATOM 5655 N N . ARG B 1 18 ? 4.258 11.688 -18.75 1 91.12 18 ARG B N 1
ATOM 5656 C CA . ARG B 1 18 ? 3.869 10.477 -18.031 1 91.12 18 ARG B CA 1
ATOM 5657 C C . ARG B 1 18 ? 3.783 9.281 -18.984 1 91.12 18 ARG B C 1
ATOM 5659 O O . ARG B 1 18 ? 4.254 8.195 -18.656 1 91.12 18 ARG B O 1
ATOM 5666 N N . LEU B 1 19 ? 3.211 9.484 -20.109 1 92.62 19 LEU B N 1
ATOM 5667 C CA . LEU B 1 19 ? 3.1 8.422 -21.094 1 92.62 19 LEU B CA 1
ATOM 5668 C C . LEU B 1 19 ? 4.477 7.992 -21.594 1 92.62 19 LEU B C 1
ATOM 5670 O O . LEU B 1 19 ? 4.734 6.801 -21.797 1 92.62 19 LEU B O 1
ATOM 5674 N N . GLY B 1 20 ? 5.359 8.984 -21.844 1 92.25 20 GLY B N 1
ATOM 5675 C CA . GLY B 1 20 ? 6.723 8.672 -22.25 1 92.25 20 GLY B CA 1
ATOM 5676 C C . GLY B 1 20 ? 7.477 7.859 -21.203 1 92.25 20 GLY B C 1
ATOM 5677 O O . GLY B 1 20 ? 8.203 6.922 -21.547 1 92.25 20 GLY B O 1
ATOM 5678 N N . LEU B 1 21 ? 7.297 8.211 -19.969 1 92.81 21 LEU B N 1
ATOM 5679 C CA . LEU B 1 21 ? 7.938 7.488 -18.875 1 92.81 21 LEU B CA 1
ATOM 5680 C C . LEU B 1 21 ? 7.453 6.043 -18.828 1 92.81 21 LEU B C 1
ATOM 5682 O O . LEU B 1 21 ? 8.25 5.125 -18.625 1 92.81 21 LEU B O 1
ATOM 5686 N N . ILE B 1 22 ? 6.168 5.871 -19 1 94.19 22 ILE B N 1
ATOM 5687 C CA . ILE B 1 22 ? 5.582 4.535 -18.984 1 94.19 22 ILE B CA 1
ATOM 5688 C C . ILE B 1 22 ? 6.148 3.721 -20.156 1 94.19 22 ILE B C 1
ATOM 5690 O O . ILE B 1 22 ? 6.625 2.6 -19.953 1 94.19 22 ILE B O 1
ATOM 5694 N N . ILE B 1 23 ? 6.152 4.293 -21.328 1 95.38 23 ILE B N 1
ATOM 5695 C CA . ILE B 1 23 ? 6.57 3.586 -22.547 1 95.38 23 ILE B CA 1
ATOM 5696 C C . ILE B 1 23 ? 8.039 3.201 -22.438 1 95.38 23 ILE B C 1
ATOM 5698 O O . ILE B 1 23 ? 8.414 2.061 -22.719 1 95.38 23 ILE B O 1
ATOM 5702 N N . ILE B 1 24 ? 8.844 4.078 -21.984 1 95.31 24 ILE B N 1
ATOM 5703 C CA . ILE B 1 24 ? 10.281 3.824 -21.891 1 95.31 24 ILE B CA 1
ATOM 5704 C C . ILE B 1 24 ? 10.539 2.736 -20.844 1 95.31 24 ILE B C 1
ATOM 5706 O O . ILE B 1 24 ? 11.328 1.819 -21.078 1 95.31 24 ILE B O 1
ATOM 5710 N N . THR B 1 25 ? 9.93 2.873 -19.688 1 96.81 25 THR B N 1
ATOM 5711 C CA . THR B 1 25 ? 10.117 1.896 -18.625 1 96.81 25 THR B CA 1
ATOM 5712 C C . THR B 1 25 ? 9.648 0.515 -19.062 1 96.81 25 THR B C 1
ATOM 5714 O O . THR B 1 25 ? 10.336 -0.483 -18.844 1 96.81 25 THR B O 1
ATOM 5717 N N . VAL B 1 26 ? 8.453 0.449 -19.688 1 97.38 26 VAL B N 1
ATOM 5718 C CA . VAL B 1 26 ? 7.887 -0.812 -20.156 1 97.38 26 VAL B CA 1
ATOM 5719 C C . VAL B 1 26 ? 8.789 -1.42 -21.234 1 97.38 26 VAL B C 1
ATOM 5721 O O . VAL B 1 26 ? 9.062 -2.621 -21.203 1 97.38 26 VAL B O 1
ATOM 5724 N N . ALA B 1 27 ? 9.266 -0.632 -22.125 1 96 27 ALA B N 1
ATOM 5725 C CA . ALA B 1 27 ? 10.109 -1.107 -23.219 1 96 27 ALA B CA 1
ATOM 5726 C C . ALA B 1 27 ? 11.414 -1.701 -22.688 1 96 27 ALA B C 1
ATOM 5728 O O . ALA B 1 27 ? 11.844 -2.771 -23.125 1 96 27 ALA B O 1
ATOM 5729 N N . ILE B 1 28 ? 12.016 -1.049 -21.766 1 96.44 28 ILE B N 1
ATOM 5730 C CA . ILE B 1 28 ? 13.281 -1.513 -21.203 1 96.44 28 ILE B CA 1
ATOM 5731 C C . ILE B 1 28 ? 13.062 -2.828 -20.453 1 96.44 28 ILE B C 1
ATOM 5733 O O . ILE B 1 28 ? 13.82 -3.781 -20.641 1 96.44 28 ILE B O 1
ATOM 5737 N N . ILE B 1 29 ? 12.039 -2.908 -19.641 1 96.44 29 ILE B N 1
ATOM 5738 C CA . ILE B 1 29 ? 11.773 -4.086 -18.828 1 96.44 29 ILE B CA 1
ATOM 5739 C C . ILE B 1 29 ? 11.461 -5.281 -19.719 1 96.44 29 ILE B C 1
ATOM 5741 O O . ILE B 1 29 ? 12.047 -6.355 -19.562 1 96.44 29 ILE B O 1
ATOM 5745 N N . VAL B 1 30 ? 10.547 -5.07 -20.688 1 94.81 30 VAL B N 1
ATOM 5746 C CA . VAL B 1 30 ? 10.109 -6.168 -21.531 1 94.81 30 VAL B CA 1
ATOM 5747 C C . VAL B 1 30 ? 11.266 -6.613 -22.438 1 94.81 30 VAL B C 1
ATOM 5749 O O . VAL B 1 30 ? 11.422 -7.805 -22.719 1 94.81 30 VAL B O 1
ATOM 5752 N N . TRP B 1 31 ? 12.055 -5.672 -22.859 1 92.31 31 TRP B N 1
ATOM 5753 C CA . TRP B 1 31 ? 13.203 -5.996 -23.703 1 92.31 31 TRP B CA 1
ATOM 5754 C C . TRP B 1 31 ? 14.188 -6.891 -22.953 1 92.31 31 TRP B C 1
ATOM 5756 O O . TRP B 1 31 ? 14.828 -7.758 -23.547 1 92.31 31 TRP B O 1
ATOM 5766 N N . MET B 1 32 ? 14.242 -6.762 -21.688 1 91.25 32 MET B N 1
ATOM 5767 C CA . MET B 1 32 ? 15.227 -7.492 -20.891 1 91.25 32 MET B CA 1
ATOM 5768 C C . MET B 1 32 ? 14.633 -8.773 -20.328 1 91.25 32 MET B C 1
ATOM 5770 O O . MET B 1 32 ? 15.359 -9.617 -19.797 1 91.25 32 MET B O 1
ATOM 5774 N N . MET B 1 33 ? 13.352 -8.977 -20.406 1 90.06 33 MET B N 1
ATOM 5775 C CA . MET B 1 33 ? 12.703 -10.172 -19.875 1 90.06 33 MET B CA 1
ATOM 5776 C C . MET B 1 33 ? 13.094 -11.406 -20.688 1 90.06 33 MET B C 1
ATOM 5778 O O . MET B 1 33 ? 13.32 -11.312 -21.891 1 90.06 33 MET B O 1
ATOM 5782 N N . PRO B 1 34 ? 13.195 -12.461 -19.953 1 82.5 34 PRO B N 1
ATOM 5783 C CA . PRO B 1 34 ? 13.57 -13.688 -20.672 1 82.5 34 PRO B CA 1
ATOM 5784 C C . PRO B 1 34 ? 12.477 -14.156 -21.641 1 82.5 34 PRO B C 1
ATOM 5786 O O . PRO B 1 34 ? 11.289 -14.016 -21.344 1 82.5 34 PRO B O 1
ATOM 5789 N N . ARG B 1 35 ? 12.766 -14.336 -22.812 1 66.94 35 ARG B N 1
ATOM 5790 C CA . ARG B 1 35 ? 11.828 -14.797 -23.828 1 66.94 35 ARG B CA 1
ATOM 5791 C C . ARG B 1 35 ? 11.609 -16.297 -23.734 1 66.94 35 ARG B C 1
ATOM 5793 O O . ARG B 1 35 ? 10.477 -16.781 -23.844 1 66.94 35 ARG B O 1
ATOM 5800 N N . SER B 1 36 ? 12.625 -17.031 -24.141 1 54.59 36 SER B N 1
ATOM 5801 C CA . SER B 1 36 ? 12.477 -18.469 -24.297 1 54.59 36 SER B CA 1
ATOM 5802 C C . SER B 1 36 ? 12.805 -19.219 -23.016 1 54.59 36 SER B C 1
ATOM 5804 O O . SER B 1 36 ? 13.742 -18.844 -22.297 1 54.59 36 SER B O 1
ATOM 5806 N N . SER B 1 37 ? 11.75 -19.594 -22.312 1 50.16 37 SER B N 1
ATOM 5807 C CA . SER B 1 37 ? 12.023 -20.578 -21.266 1 50.16 37 SER B CA 1
ATOM 5808 C C . SER B 1 37 ? 13.117 -21.547 -21.688 1 50.16 37 SER B C 1
ATOM 5810 O O . SER B 1 37 ? 13.32 -22.578 -21.047 1 50.16 37 SER B O 1
ATOM 5812 N N . GLN B 1 38 ? 13.719 -21.375 -22.828 1 46.84 38 GLN B N 1
ATOM 5813 C CA . GLN B 1 38 ? 14.672 -22.375 -23.328 1 46.84 38 GLN B CA 1
ATOM 5814 C C . GLN B 1 38 ? 15.93 -22.406 -22.453 1 46.84 38 GLN B C 1
ATOM 5816 O O . GLN B 1 38 ? 16.703 -21.438 -22.453 1 46.84 38 GLN B O 1
ATOM 5821 N N . HIS B 1 39 ? 15.867 -22.844 -21.359 1 50.25 39 HIS B N 1
ATOM 5822 C CA . HIS B 1 39 ? 17.141 -23.125 -20.719 1 50.25 39 HIS B CA 1
ATOM 5823 C C . HIS B 1 39 ? 17.953 -24.156 -21.5 1 50.25 39 HIS B C 1
ATOM 5825 O O . HIS B 1 39 ? 17.516 -25.297 -21.625 1 50.25 39 HIS B O 1
ATOM 5831 N N . ASN B 1 40 ? 18.734 -23.766 -22.516 1 51.41 40 ASN B N 1
ATOM 5832 C CA . ASN B 1 40 ? 19.656 -24.719 -23.141 1 51.41 40 ASN B CA 1
ATOM 5833 C C . ASN B 1 40 ? 20.688 -25.219 -22.125 1 51.41 40 ASN B C 1
ATOM 5835 O O . ASN B 1 40 ? 21.625 -24.5 -21.781 1 51.41 40 ASN B O 1
ATOM 5839 N N . PHE B 1 41 ? 20.25 -26.281 -21.422 1 60.06 41 PHE B N 1
ATOM 5840 C CA . PHE B 1 41 ? 21.203 -26.938 -20.531 1 60.06 41 PHE B CA 1
ATOM 5841 C C . PHE B 1 41 ? 22.094 -27.906 -21.297 1 60.06 41 PHE B C 1
ATOM 5843 O O . PHE B 1 41 ? 21.609 -28.641 -22.172 1 60.06 41 PHE B O 1
ATOM 5850 N N . LYS B 1 42 ? 23.422 -27.703 -21.359 1 64.44 42 LYS B N 1
ATOM 5851 C CA . LYS B 1 42 ? 24.312 -28.766 -21.812 1 64.44 42 LYS B CA 1
ATOM 5852 C C . LYS B 1 42 ? 24.328 -29.922 -20.812 1 64.44 42 LYS B C 1
ATOM 5854 O O . LYS B 1 42 ? 24.984 -29.844 -19.766 1 64.44 42 LYS B O 1
ATOM 5859 N N . ILE B 1 43 ? 23.453 -30.844 -20.984 1 72.5 43 ILE B N 1
ATOM 5860 C CA . ILE B 1 43 ? 23.297 -31.984 -20.094 1 72.5 43 ILE B CA 1
ATOM 5861 C C . ILE B 1 43 ? 24.312 -33.062 -20.422 1 72.5 43 ILE B C 1
ATOM 5863 O O . ILE B 1 43 ? 24.359 -33.562 -21.562 1 72.5 43 ILE B O 1
ATOM 5867 N N . GLU B 1 44 ? 25.312 -33.188 -19.594 1 69.5 44 GLU B N 1
ATOM 5868 C CA . GLU B 1 44 ? 26.297 -34.25 -19.75 1 69.5 44 GLU B CA 1
ATOM 5869 C C . GLU B 1 44 ? 26.172 -35.312 -18.641 1 69.5 44 GLU B C 1
ATOM 5871 O O . GLU B 1 44 ? 26.188 -34.969 -17.469 1 69.5 44 GLU B O 1
ATOM 5876 N N . LYS B 1 45 ? 26 -36.531 -19.047 1 75.5 45 LYS B N 1
ATOM 5877 C CA . LYS B 1 45 ? 25.906 -37.625 -18.109 1 75.5 45 LYS B CA 1
ATOM 5878 C C . LYS B 1 45 ? 27.203 -37.812 -17.344 1 75.5 45 LYS B C 1
ATOM 5880 O O . LYS B 1 45 ? 28.281 -37.812 -17.953 1 75.5 45 LYS B O 1
ATOM 5885 N N . GLY B 1 46 ? 27.141 -37.938 -16.078 1 70.81 46 GLY B N 1
ATOM 5886 C CA . GLY B 1 46 ? 28.312 -38.25 -15.258 1 70.81 46 GLY B CA 1
ATOM 5887 C C . GLY B 1 46 ? 29.047 -37 -14.82 1 70.81 46 GLY B C 1
ATOM 5888 O O . GLY B 1 46 ? 30.047 -37.062 -14.094 1 70.81 46 GLY B O 1
ATOM 5889 N N . ARG B 1 47 ? 28.688 -35.938 -15.25 1 71.94 47 ARG B N 1
ATOM 5890 C CA . ARG B 1 47 ? 29.312 -34.688 -14.859 1 71.94 47 ARG B CA 1
ATOM 5891 C C . ARG B 1 47 ? 28.438 -33.938 -13.867 1 71.94 47 ARG B C 1
ATOM 5893 O O . ARG B 1 47 ? 27.234 -34.125 -13.82 1 71.94 47 ARG B O 1
ATOM 5900 N N . PRO B 1 48 ? 29.109 -33.125 -13.086 1 75.44 48 PRO B N 1
ATOM 5901 C CA . PRO B 1 48 ? 28.328 -32.344 -12.133 1 75.44 48 PRO B CA 1
ATOM 5902 C C . PRO B 1 48 ? 27.438 -31.312 -12.812 1 75.44 48 PRO B C 1
ATOM 5904 O O . PRO B 1 48 ? 27.844 -30.719 -13.82 1 75.44 48 PRO B O 1
ATOM 5907 N N . TRP B 1 49 ? 26.266 -31.094 -12.266 1 77.75 49 TRP B N 1
ATOM 5908 C CA . TRP B 1 49 ? 25.297 -30.094 -12.758 1 77.75 49 TRP B CA 1
ATOM 5909 C C . TRP B 1 49 ? 25.781 -28.688 -12.461 1 77.75 49 TRP B C 1
ATOM 5911 O O . TRP B 1 49 ? 25.953 -28.312 -11.297 1 77.75 49 TRP B O 1
ATOM 5921 N N . ILE B 1 50 ? 26.109 -27.953 -13.484 1 66.88 50 ILE B N 1
ATOM 5922 C CA . ILE B 1 50 ? 26.766 -26.656 -13.336 1 66.88 50 ILE B CA 1
ATOM 5923 C C . ILE B 1 50 ? 25.719 -25.547 -13.266 1 66.88 50 ILE B C 1
ATOM 5925 O O . ILE B 1 50 ? 26.016 -24.422 -12.836 1 66.88 50 ILE B O 1
ATOM 5929 N N . TYR B 1 51 ? 24.609 -25.875 -13.617 1 71.44 51 TYR B N 1
ATOM 5930 C CA . TYR B 1 51 ? 23.562 -24.859 -13.641 1 71.44 51 TYR B CA 1
ATOM 5931 C C . TYR B 1 51 ? 22.844 -24.781 -12.305 1 71.44 51 TYR B C 1
ATOM 5933 O O . TYR B 1 51 ? 23.203 -25.484 -11.352 1 71.44 51 TYR B O 1
ATOM 5941 N N . THR B 1 52 ? 22.016 -23.828 -12.156 1 69.06 52 THR B N 1
ATOM 5942 C CA . THR B 1 52 ? 21.266 -23.625 -10.914 1 69.06 52 THR B CA 1
ATOM 5943 C C . THR B 1 52 ? 20.406 -24.844 -10.594 1 69.06 52 THR B C 1
ATOM 5945 O O . THR B 1 52 ? 20.094 -25.641 -11.477 1 69.06 52 THR B O 1
ATOM 5948 N N . ASP B 1 53 ? 20.172 -24.953 -9.297 1 71.81 53 ASP B N 1
ATOM 5949 C CA . ASP B 1 53 ? 19.281 -26.047 -8.883 1 71.81 53 ASP B CA 1
ATOM 5950 C C . ASP B 1 53 ? 18.016 -26.078 -9.734 1 71.81 53 ASP B C 1
ATOM 5952 O O . ASP B 1 53 ? 17.438 -25.031 -10.023 1 71.81 53 ASP B O 1
ATOM 5956 N N . LEU B 1 54 ? 17.828 -27.188 -10.312 1 74.44 54 LEU B N 1
ATOM 5957 C CA . LEU B 1 54 ? 16.688 -27.312 -11.203 1 74.44 54 LEU B CA 1
ATOM 5958 C C . LEU B 1 54 ? 15.547 -28.047 -10.516 1 74.44 54 LEU B C 1
ATOM 5960 O O . LEU B 1 54 ? 15.703 -29.203 -10.094 1 74.44 54 LEU B O 1
ATOM 5964 N N . LYS B 1 55 ? 14.602 -27.344 -10.227 1 73.31 55 LYS B N 1
ATOM 5965 C CA . LYS B 1 55 ? 13.336 -27.938 -9.805 1 73.31 55 LYS B CA 1
ATOM 5966 C C . LYS B 1 55 ? 12.336 -27.969 -10.953 1 73.31 55 LYS B C 1
ATOM 5968 O O . LYS B 1 55 ? 12.336 -27.094 -11.812 1 73.31 55 LYS B O 1
ATOM 5973 N N . ALA B 1 56 ? 11.562 -29.047 -10.984 1 70 56 ALA B N 1
ATOM 5974 C CA . ALA B 1 56 ? 10.602 -29.188 -12.07 1 70 56 ALA B CA 1
ATOM 5975 C C . ALA B 1 56 ? 9.555 -28.078 -12.039 1 70 56 ALA B C 1
ATOM 5977 O O . ALA B 1 56 ? 8.789 -27.969 -11.078 1 70 56 ALA B O 1
ATOM 5978 N N . PRO B 1 57 ? 9.703 -27.219 -13.008 1 64.75 57 PRO B N 1
ATOM 5979 C CA . PRO B 1 57 ? 8.75 -26.125 -13.008 1 64.75 57 PRO B CA 1
ATOM 5980 C C . PRO B 1 57 ? 7.328 -26.562 -13.352 1 64.75 57 PRO B C 1
ATOM 5982 O O . PRO B 1 57 ? 6.367 -25.844 -13.094 1 64.75 57 PRO B O 1
ATOM 5985 N N . PHE B 1 58 ? 7.172 -27.672 -13.977 1 62.94 58 PHE B N 1
ATOM 5986 C CA . PHE B 1 58 ? 5.906 -28.281 -14.359 1 62.94 58 PHE B CA 1
ATOM 5987 C C . PHE B 1 58 ? 6.027 -29.797 -14.383 1 62.94 58 PHE B C 1
ATOM 5989 O O . PHE B 1 58 ? 7.133 -30.344 -14.344 1 62.94 58 PHE B O 1
ATOM 5996 N N . ASP B 1 59 ? 4.973 -30.453 -14.289 1 62.12 59 ASP B N 1
ATOM 5997 C CA . ASP B 1 59 ? 4.98 -31.906 -14.398 1 62.12 59 ASP B CA 1
ATOM 5998 C C . ASP B 1 59 ? 5.371 -32.344 -15.812 1 62.12 59 ASP B C 1
ATOM 6000 O O . ASP B 1 59 ? 4.914 -31.75 -16.797 1 62.12 59 ASP B O 1
ATOM 6004 N N . PHE B 1 60 ? 6.309 -33.156 -15.977 1 72.75 60 PHE B N 1
ATOM 6005 C CA . PHE B 1 60 ? 6.66 -33.688 -17.281 1 72.75 60 PHE B CA 1
ATOM 6006 C C . PHE B 1 60 ? 7.016 -35.156 -17.188 1 72.75 60 PHE B C 1
ATOM 6008 O O . PHE B 1 60 ? 7.5 -35.625 -16.156 1 72.75 60 PHE B O 1
ATOM 6015 N N . PRO B 1 61 ? 6.586 -35.906 -18.25 1 72.75 61 PRO B N 1
ATOM 6016 C CA . PRO B 1 61 ? 6.949 -37.312 -18.281 1 72.75 61 PRO B CA 1
ATOM 6017 C C . PRO B 1 61 ? 8.438 -37.531 -18.547 1 72.75 61 PRO B C 1
ATOM 6019 O O . PRO B 1 61 ? 9.086 -36.688 -19.172 1 72.75 61 PRO B O 1
ATOM 6022 N N . ILE B 1 62 ? 9.008 -38.469 -18 1 78.94 62 ILE B N 1
ATOM 6023 C CA . ILE B 1 62 ? 10.367 -38.906 -18.312 1 78.94 62 ILE B CA 1
ATOM 6024 C C . ILE B 1 62 ? 10.352 -39.75 -19.594 1 78.94 62 ILE B C 1
ATOM 6026 O O . ILE B 1 62 ? 9.977 -40.906 -19.562 1 78.94 62 ILE B O 1
ATOM 6030 N N . TYR B 1 63 ? 10.734 -39.094 -20.703 1 77.75 63 TYR B N 1
ATOM 6031 C CA . TYR B 1 63 ? 10.703 -39.75 -22 1 77.75 63 TYR B CA 1
ATOM 6032 C C . TYR B 1 63 ? 11.75 -40.875 -22.078 1 77.75 63 TYR B C 1
ATOM 6034 O O . TYR B 1 63 ? 12.867 -40.719 -21.562 1 77.75 63 TYR B O 1
ATOM 6042 N N . LYS B 1 64 ? 11.367 -41.906 -22.672 1 73.56 64 LYS B N 1
ATOM 6043 C CA . LYS B 1 64 ? 12.312 -43 -22.953 1 73.56 64 LYS B CA 1
ATOM 6044 C C . LYS B 1 64 ? 13.234 -42.625 -24.125 1 73.56 64 LYS B C 1
ATOM 6046 O O . LYS B 1 64 ? 12.898 -41.75 -24.922 1 73.56 64 LYS B O 1
ATOM 6051 N N . SER B 1 65 ? 14.438 -43.062 -24.188 1 68.56 65 SER B N 1
ATOM 6052 C CA . SER B 1 65 ? 15.336 -42.812 -25.312 1 68.56 65 SER B CA 1
ATOM 6053 C C . SER B 1 65 ? 14.766 -43.406 -26.594 1 68.56 65 SER B C 1
ATOM 6055 O O . SER B 1 65 ? 13.969 -44.344 -26.562 1 68.56 65 SER B O 1
ATOM 6057 N N . ASP B 1 66 ? 15.07 -42.75 -27.672 1 72.62 66 ASP B N 1
ATOM 6058 C CA . ASP B 1 66 ? 14.625 -43.25 -28.984 1 72.62 66 ASP B CA 1
ATOM 6059 C C . ASP B 1 66 ? 15.031 -44.719 -29.188 1 72.62 66 ASP B C 1
ATOM 6061 O O . ASP B 1 66 ? 14.273 -45.5 -29.766 1 72.62 66 ASP B O 1
ATOM 6065 N N . GLU B 1 67 ? 16.188 -44.969 -28.688 1 73.12 67 GLU B N 1
ATOM 6066 C CA . GLU B 1 67 ? 16.672 -46.312 -28.828 1 73.12 67 GLU B CA 1
ATOM 6067 C C . GLU B 1 67 ? 15.812 -47.281 -28.016 1 73.12 67 GLU B C 1
ATOM 6069 O O . GLU B 1 67 ? 15.492 -48.375 -28.5 1 73.12 67 GLU B O 1
ATOM 6074 N N . ALA B 1 68 ? 15.469 -46.75 -26.859 1 73.19 68 ALA B N 1
ATOM 6075 C CA . ALA B 1 68 ? 14.633 -47.625 -26.016 1 73.19 68 ALA B CA 1
ATOM 6076 C C . ALA B 1 68 ? 13.25 -47.781 -26.625 1 73.19 68 ALA B C 1
ATOM 6078 O O . ALA B 1 68 ? 12.688 -48.906 -26.594 1 73.19 68 ALA B O 1
ATOM 6079 N N . VAL B 1 69 ? 12.734 -46.812 -27.203 1 78.38 69 VAL B N 1
ATOM 6080 C CA . VAL B 1 69 ? 11.422 -46.875 -27.844 1 78.38 69 VAL B CA 1
ATOM 6081 C C . VAL B 1 69 ? 11.484 -47.75 -29.078 1 78.38 69 VAL B C 1
ATOM 6083 O O . VAL B 1 69 ? 10.578 -48.562 -29.312 1 78.38 69 VAL B O 1
ATOM 6086 N N . ARG B 1 70 ? 12.5 -47.594 -29.812 1 78.5 70 ARG B N 1
ATOM 6087 C CA . ARG B 1 70 ? 12.672 -48.438 -31 1 78.5 70 ARG B CA 1
ATOM 6088 C C . ARG B 1 70 ? 12.797 -49.906 -30.625 1 78.5 70 ARG B C 1
ATOM 6090 O O . ARG B 1 70 ? 12.211 -50.781 -31.281 1 78.5 70 ARG B O 1
ATOM 6097 N N . ALA B 1 71 ? 13.578 -50.094 -29.641 1 74.81 71 ALA B N 1
ATOM 6098 C CA . ALA B 1 71 ? 13.758 -51.469 -29.188 1 74.81 71 ALA B CA 1
ATOM 6099 C C . ALA B 1 71 ? 12.438 -52.062 -28.734 1 74.81 71 ALA B C 1
ATOM 6101 O O . ALA B 1 71 ? 12.148 -53.219 -29.031 1 74.81 71 ALA B O 1
ATOM 6102 N N . GLU B 1 72 ? 11.742 -51.219 -28.141 1 75.06 72 GLU B N 1
ATOM 6103 C CA . GLU B 1 72 ? 10.43 -51.688 -27.703 1 75.06 72 GLU B CA 1
ATOM 6104 C C . GLU B 1 72 ? 9.492 -51.906 -28.891 1 75.06 72 GLU B C 1
ATOM 6106 O O . GLU B 1 72 ? 8.711 -52.844 -28.906 1 75.06 72 GLU B O 1
ATOM 6111 N N . ARG B 1 73 ? 9.57 -51.031 -29.766 1 79 73 ARG B N 1
ATOM 6112 C CA . ARG B 1 73 ? 8.781 -51.125 -30.984 1 79 73 ARG B CA 1
ATOM 6113 C C . ARG B 1 73 ? 9.148 -52.406 -31.75 1 79 73 ARG B C 1
ATOM 6115 O O . ARG B 1 73 ? 8.266 -53.156 -32.219 1 79 73 ARG B O 1
ATOM 6122 N N . ASP B 1 74 ? 10.375 -52.594 -31.922 1 76.12 74 ASP B N 1
ATOM 6123 C CA . ASP B 1 74 ? 10.844 -53.781 -32.625 1 76.12 74 ASP B CA 1
ATOM 6124 C C . ASP B 1 74 ? 10.406 -55.062 -31.922 1 76.12 74 ASP B C 1
ATOM 6126 O O . ASP B 1 74 ? 10.008 -56.031 -32.562 1 76.12 74 ASP B O 1
ATOM 6130 N N . SER B 1 75 ? 10.445 -54.938 -30.656 1 74.19 75 SER B N 1
ATOM 6131 C CA . SER B 1 75 ? 10.047 -56.094 -29.875 1 74.19 75 SER B CA 1
ATOM 6132 C C . SER B 1 75 ? 8.555 -56.375 -30.047 1 74.19 75 SER B C 1
ATOM 6134 O O . SER B 1 75 ? 8.156 -57.531 -30.219 1 74.19 75 SER B O 1
ATOM 6136 N N . ILE B 1 76 ? 7.844 -55.344 -30.141 1 75.12 76 ILE B N 1
ATOM 6137 C CA . ILE B 1 76 ? 6.398 -55.5 -30.281 1 75.12 76 ILE B CA 1
ATOM 6138 C C . ILE B 1 76 ? 6.055 -55.906 -31.719 1 75.12 76 ILE B C 1
ATOM 6140 O O . ILE B 1 76 ? 5.152 -56.719 -31.938 1 75.12 76 ILE B O 1
ATOM 6144 N N . MET B 1 77 ? 6.785 -55.344 -32.562 1 76.94 77 MET B N 1
ATOM 6145 C CA . MET B 1 77 ? 6.547 -55.656 -33.969 1 76.94 77 MET B CA 1
ATOM 6146 C C . MET B 1 77 ? 6.867 -57.125 -34.281 1 76.94 77 MET B C 1
ATOM 6148 O O . MET B 1 77 ? 6.234 -57.719 -35.156 1 76.94 77 MET B O 1
ATOM 6152 N N . LYS B 1 78 ? 7.832 -57.594 -33.656 1 72.69 78 LYS B N 1
ATOM 6153 C CA . LYS B 1 78 ? 8.172 -59 -33.844 1 72.69 78 LYS B CA 1
ATOM 6154 C C . LYS B 1 78 ? 7.051 -59.938 -33.344 1 72.69 78 LYS B C 1
ATOM 6156 O O . LYS B 1 78 ? 6.844 -61 -33.906 1 72.69 78 LYS B O 1
ATOM 6161 N N . GLN B 1 79 ? 6.312 -59.344 -32.5 1 69.44 79 GLN B N 1
ATOM 6162 C CA . GLN B 1 79 ? 5.23 -60.156 -31.938 1 69.44 79 GLN B CA 1
ATOM 6163 C C . GLN B 1 79 ? 3.9 -59.844 -32.625 1 69.44 79 GLN B C 1
ATOM 6165 O O . GLN B 1 79 ? 2.895 -60.5 -32.344 1 69.44 79 GLN B O 1
ATOM 6170 N N . TYR B 1 80 ? 3.904 -58.969 -33.5 1 82.38 80 TYR B N 1
ATOM 6171 C CA . TYR B 1 80 ? 2.672 -58.562 -34.156 1 82.38 80 TYR B CA 1
ATOM 6172 C C . TYR B 1 80 ? 2.125 -59.656 -35.031 1 82.38 80 TYR B C 1
ATOM 6174 O O . TYR B 1 80 ? 2.875 -60.281 -35.781 1 82.38 80 TYR B O 1
ATOM 6182 N N . GLU B 1 81 ? 0.814 -59.938 -34.938 1 82.94 81 GLU B N 1
ATOM 6183 C CA . GLU B 1 81 ? 0.109 -60.938 -35.75 1 82.94 81 GLU B CA 1
ATOM 6184 C C . GLU B 1 81 ? -0.855 -60.281 -36.719 1 82.94 81 GLU B C 1
ATOM 6186 O O . GLU B 1 81 ? -1.895 -59.75 -36.312 1 82.94 81 GLU B O 1
ATOM 6191 N N . PRO B 1 82 ? -0.511 -60.344 -38 1 86.25 82 PRO B N 1
ATOM 6192 C CA . PRO B 1 82 ? -1.431 -59.75 -38.969 1 86.25 82 PRO B CA 1
ATOM 6193 C C . PRO B 1 82 ? -2.738 -60.531 -39.094 1 86.25 82 PRO B C 1
ATOM 6195 O O . PRO B 1 82 ? -2.77 -61.75 -38.812 1 86.25 82 PRO B O 1
ATOM 6198 N N . TYR B 1 83 ? -3.785 -59.844 -39.531 1 89.19 83 TYR B N 1
ATOM 6199 C CA . TYR B 1 83 ? -5.113 -60.438 -39.594 1 89.19 83 TYR B CA 1
ATOM 6200 C C . TYR B 1 83 ? -5.387 -60.938 -41.031 1 89.19 83 TYR B C 1
ATOM 6202 O O . TYR B 1 83 ? -5.086 -60.25 -42 1 89.19 83 TYR B O 1
ATOM 6210 N N . TYR B 1 84 ? -5.93 -62.188 -41.125 1 90.12 84 TYR B N 1
ATOM 6211 C CA . TYR B 1 84 ? -6.379 -62.812 -42.375 1 90.12 84 TYR B CA 1
ATOM 6212 C C . TYR B 1 84 ? -7.816 -63.312 -42.25 1 90.12 84 TYR B C 1
ATOM 6214 O O . TYR B 1 84 ? -8.211 -63.812 -41.219 1 90.12 84 TYR B O 1
ATOM 6222 N N . ILE B 1 85 ? -8.586 -63.125 -43.312 1 91.94 85 ILE B N 1
ATOM 6223 C CA . ILE B 1 85 ? -9.984 -63.562 -43.312 1 91.94 85 ILE B CA 1
ATOM 6224 C C . ILE B 1 85 ? -10.109 -64.875 -44.031 1 91.94 85 ILE B C 1
ATOM 6226 O O . ILE B 1 85 ? -9.602 -65.062 -45.156 1 91.94 85 ILE B O 1
ATOM 6230 N N . MET B 1 86 ? -10.75 -65.812 -43.344 1 89.81 86 MET B N 1
ATOM 6231 C CA . MET B 1 86 ? -11.031 -67.125 -43.938 1 89.81 86 MET B CA 1
ATOM 6232 C C . MET B 1 86 ? -12.375 -67.062 -44.656 1 89.81 86 MET B C 1
ATOM 6234 O O . MET B 1 86 ? -13.406 -66.75 -44.062 1 89.81 86 MET B O 1
ATOM 6238 N N . ASN B 1 87 ? -12.344 -67.25 -45.969 1 88.38 87 ASN B N 1
ATOM 6239 C CA . ASN B 1 87 ? -13.555 -67.375 -46.781 1 88.38 87 ASN B CA 1
ATOM 6240 C C . ASN B 1 87 ? -14.078 -68.812 -46.812 1 88.38 87 ASN B C 1
ATOM 6242 O O . ASN B 1 87 ? -13.578 -69.625 -47.594 1 88.38 87 ASN B O 1
ATOM 6246 N N . SER B 1 88 ? -15.055 -69.062 -46.031 1 84.25 88 SER B N 1
ATOM 6247 C CA . SER B 1 88 ? -15.602 -70.375 -45.906 1 84.25 88 SER B CA 1
ATOM 6248 C C . SER B 1 88 ? -16.406 -70.75 -47.156 1 84.25 88 SER B C 1
ATOM 6250 O O . SER B 1 88 ? -16.609 -71.938 -47.438 1 84.25 88 SER B O 1
ATOM 6252 N N . GLU B 1 89 ? -16.781 -69.812 -48 1 86.62 89 GLU B N 1
ATOM 6253 C CA . GLU B 1 89 ? -17.578 -70.125 -49.188 1 86.62 89 GLU B CA 1
ATOM 6254 C C . GLU B 1 89 ? -16.75 -70.75 -50.281 1 86.62 89 GLU B C 1
ATOM 6256 O O . GLU B 1 89 ? -17.25 -71.562 -51.062 1 86.62 89 GLU B O 1
ATOM 6261 N N . ILE B 1 90 ? -15.461 -70.375 -50.219 1 89.44 90 ILE B N 1
ATOM 6262 C CA . ILE B 1 90 ? -14.57 -70.938 -51.25 1 89.44 90 ILE B CA 1
ATOM 6263 C C . ILE B 1 90 ? -14.406 -72.438 -51.062 1 89.44 90 ILE B C 1
ATOM 6265 O O . ILE B 1 90 ? -14.328 -73.188 -52.062 1 89.44 90 ILE B O 1
ATOM 6269 N N . VAL B 1 91 ? -14.484 -72.875 -49.875 1 85.38 91 VAL B N 1
ATOM 6270 C CA . VAL B 1 91 ? -14.336 -74.312 -49.562 1 85.38 91 VAL B CA 1
ATOM 6271 C C . VAL B 1 91 ? -15.469 -75.125 -50.219 1 85.38 91 VAL B C 1
ATOM 6273 O O . VAL B 1 91 ? -15.219 -76.062 -50.969 1 85.38 91 VAL B O 1
ATOM 6276 N N . GLY B 1 92 ? -16.672 -74.688 -50 1 86 92 GLY B N 1
ATOM 6277 C CA . GLY B 1 92 ? -17.828 -75.375 -50.594 1 86 92 GLY B CA 1
ATOM 6278 C C . GLY B 1 92 ? -17.844 -75.25 -52.094 1 86 92 GLY B C 1
ATOM 6279 O O . GLY B 1 92 ? -18.156 -76.25 -52.75 1 86 92 GLY B O 1
ATOM 6280 N N . LYS B 1 93 ? -17.453 -74.25 -52.625 1 89.69 93 LYS B N 1
ATOM 6281 C CA . LYS B 1 93 ? -17.5 -74 -54.062 1 89.69 93 LYS B CA 1
ATOM 6282 C C . LYS B 1 93 ? -16.484 -74.875 -54.781 1 89.69 93 LYS B C 1
ATOM 6284 O O . LYS B 1 93 ? -16.812 -75.562 -55.75 1 89.69 93 LYS B O 1
ATOM 6289 N N . GLN B 1 94 ? -15.258 -74.938 -54.25 1 90.38 94 GLN B N 1
ATOM 6290 C CA . GLN B 1 94 ? -14.188 -75.688 -54.906 1 90.38 94 GLN B CA 1
ATOM 6291 C C . GLN B 1 94 ? -14.375 -77.188 -54.75 1 90.38 94 GLN B C 1
ATOM 6293 O O . GLN B 1 94 ? -14.156 -77.938 -55.688 1 90.38 94 GLN B O 1
ATOM 6298 N N . VAL B 1 95 ? -14.867 -77.625 -53.625 1 88.06 95 VAL B N 1
ATOM 6299 C CA . VAL B 1 95 ? -15.094 -79.062 -53.375 1 88.06 95 VAL B CA 1
ATOM 6300 C C . VAL B 1 95 ? -16.281 -79.5 -54.219 1 88.06 95 VAL B C 1
ATOM 6302 O O . VAL B 1 95 ? -16.234 -80.625 -54.781 1 88.06 95 VAL B O 1
ATOM 6305 N N . ARG B 1 96 ? -17.266 -78.688 -54.375 1 87.62 96 ARG B N 1
ATOM 6306 C CA . ARG B 1 96 ? -18.422 -79.062 -55.219 1 87.62 96 ARG B CA 1
ATOM 6307 C C . ARG B 1 96 ? -18.047 -79.062 -56.688 1 87.62 96 ARG B C 1
ATOM 6309 O O . ARG B 1 96 ? -18.484 -80 -57.406 1 87.62 96 ARG B O 1
ATOM 6316 N N . GLN B 1 97 ? -17.219 -78.188 -57.031 1 90.31 97 GLN B N 1
ATOM 6317 C CA . GLN B 1 97 ? -16.781 -78.125 -58.438 1 90.31 97 GLN B CA 1
ATOM 6318 C C . GLN B 1 97 ? -15.961 -79.375 -58.781 1 90.31 97 GLN B C 1
ATOM 6320 O O . GLN B 1 97 ? -16.141 -79.938 -59.844 1 90.31 97 GLN B O 1
ATOM 6325 N N . PHE B 1 98 ? -15.188 -79.75 -57.844 1 90.5 98 PHE B N 1
ATOM 6326 C CA . PHE B 1 98 ? -14.391 -80.938 -58.031 1 90.5 98 PHE B CA 1
ATOM 6327 C C . PHE B 1 98 ? -15.281 -82.188 -58.156 1 90.5 98 PHE B C 1
ATOM 6329 O O . PHE B 1 98 ? -15.133 -83 -59.062 1 90.5 98 PHE B O 1
ATOM 6336 N N . SER B 1 99 ? -16.25 -82.25 -57.281 1 87.19 99 SER B N 1
ATOM 6337 C CA . SER B 1 99 ? -17.156 -83.375 -57.281 1 87.19 99 SER B CA 1
ATOM 6338 C C . SER B 1 99 ? -18 -83.375 -58.562 1 87.19 99 SER B C 1
ATOM 6340 O O . SER B 1 99 ? -18.312 -84.5 -59.062 1 87.19 99 SER B O 1
ATOM 6342 N N . LYS B 1 100 ? -18.266 -82.25 -59.094 1 88.44 100 LYS B N 1
ATOM 6343 C CA . LYS B 1 100 ? -19.062 -82.125 -60.312 1 88.44 100 LYS B CA 1
ATOM 6344 C C . LYS B 1 100 ? -18.234 -82.5 -61.562 1 88.44 100 LYS B C 1
ATOM 6346 O O . LYS B 1 100 ? -18.703 -83.25 -62.406 1 88.44 100 LYS B O 1
ATOM 6351 N N . ASP B 1 101 ? -17 -82.062 -61.531 1 88 101 ASP B N 1
ATOM 6352 C CA . ASP B 1 101 ? -16.141 -82.312 -62.719 1 88 101 ASP B CA 1
ATOM 6353 C C . ASP B 1 101 ? -15.75 -83.75 -62.844 1 88 101 ASP B C 1
ATOM 6355 O O . ASP B 1 101 ? -15.594 -84.25 -63.938 1 88 101 ASP B O 1
ATOM 6359 N N . TYR B 1 102 ? -15.828 -84.438 -61.719 1 88.12 102 TYR B N 1
ATOM 6360 C CA . TYR B 1 102 ? -15.414 -85.875 -61.75 1 88.12 102 TYR B CA 1
ATOM 6361 C C . TYR B 1 102 ? -16.531 -86.75 -61.25 1 88.12 102 TYR B C 1
ATOM 6363 O O . TYR B 1 102 ? -16.266 -87.812 -60.625 1 88.12 102 TYR B O 1
ATOM 6371 N N . SER B 1 103 ? -17.688 -86.312 -61.531 1 83 103 SER B N 1
ATOM 6372 C CA . SER B 1 103 ? -18.859 -87.125 -61.125 1 83 103 SER B CA 1
ATOM 6373 C C . SER B 1 103 ? -18.859 -88.5 -61.75 1 83 103 SER B C 1
ATOM 6375 O O . SER B 1 103 ? -19.375 -89.438 -61.156 1 83 103 SER B O 1
ATOM 6377 N N . ASN B 1 104 ? -18.234 -88.562 -63 1 82.69 104 ASN B N 1
ATOM 6378 C CA . ASN B 1 104 ? -18.219 -89.875 -63.688 1 82.69 104 ASN B CA 1
ATOM 6379 C C . ASN B 1 104 ? -16.984 -90.688 -63.312 1 82.69 104 ASN B C 1
ATOM 6381 O O . ASN B 1 104 ? -16.688 -91.688 -63.938 1 82.69 104 ASN B O 1
ATOM 6385 N N . GLY B 1 105 ? -16.281 -90.25 -62.281 1 80.81 105 GLY B N 1
ATOM 6386 C CA . GLY B 1 105 ? -15.094 -91 -61.812 1 80.81 105 GLY B CA 1
ATOM 6387 C C . GLY B 1 105 ? -13.805 -90.438 -62.438 1 80.81 105 GLY B C 1
ATOM 6388 O O . GLY B 1 105 ? -13.836 -89.75 -63.406 1 80.81 105 GLY B O 1
ATOM 6389 N N . ILE B 1 106 ? -12.586 -90.688 -61.844 1 83.5 106 ILE B N 1
ATOM 6390 C CA . ILE B 1 106 ? -11.258 -90.375 -62.375 1 83.5 106 ILE B CA 1
ATOM 6391 C C . ILE B 1 106 ? -10.703 -91.562 -63.125 1 83.5 106 ILE B C 1
ATOM 6393 O O . ILE B 1 106 ? -10.641 -92.688 -62.594 1 83.5 106 ILE B O 1
ATOM 6397 N N . PRO B 1 107 ? -10.477 -91.375 -64.375 1 80.5 107 PRO B N 1
ATOM 6398 C CA . PRO B 1 107 ? -9.984 -92.5 -65.188 1 80.5 107 PRO B CA 1
ATOM 6399 C C . PRO B 1 107 ? -8.812 -93.188 -64.5 1 80.5 107 PRO B C 1
ATOM 6401 O O . PRO B 1 107 ? -7.816 -92.562 -64.188 1 80.5 107 PRO B O 1
ATOM 6404 N N . GLY B 1 108 ? -8.93 -94.5 -64.188 1 78 108 GLY B N 1
ATOM 6405 C CA . GLY B 1 108 ? -7.836 -95.312 -63.656 1 78 108 GLY B CA 1
ATOM 6406 C C . GLY B 1 108 ? -7.926 -95.5 -62.156 1 78 108 GLY B C 1
ATOM 6407 O O . GLY B 1 108 ? -7.133 -96.25 -61.562 1 78 108 GLY B O 1
ATOM 6408 N N . LEU B 1 109 ? -8.961 -94.812 -61.531 1 84.31 109 LEU B N 1
ATOM 6409 C CA . LEU B 1 109 ? -9.086 -94.938 -60.062 1 84.31 109 LEU B CA 1
ATOM 6410 C C . LEU B 1 109 ? -10.5 -95.375 -59.688 1 84.31 109 LEU B C 1
ATOM 6412 O O . LEU B 1 109 ? -11.453 -95.062 -60.438 1 84.31 109 LEU B O 1
ATOM 6416 N N . HIS B 1 110 ? -10.641 -96.062 -58.656 1 84.44 110 HIS B N 1
ATOM 6417 C CA . HIS B 1 110 ? -11.938 -96.438 -58.125 1 84.44 110 HIS B CA 1
ATOM 6418 C C . HIS B 1 110 ? -12.75 -95.188 -57.719 1 84.44 110 HIS B C 1
ATOM 6420 O O . HIS B 1 110 ? -12.188 -94.188 -57.281 1 84.44 110 HIS B O 1
ATOM 6426 N N . ASN B 1 111 ? -14.008 -95.188 -57.75 1 82 111 ASN B N 1
ATOM 6427 C CA . ASN B 1 111 ? -14.922 -94.125 -57.469 1 82 111 ASN B CA 1
ATOM 6428 C C . ASN B 1 111 ? -14.805 -93.625 -56.031 1 82 111 ASN B C 1
ATOM 6430 O O . ASN B 1 111 ? -15.141 -92.438 -55.75 1 82 111 ASN B O 1
ATOM 6434 N N . ASP B 1 112 ? -14.125 -94.375 -55.219 1 83.75 112 ASP B N 1
ATOM 6435 C CA . ASP B 1 112 ? -13.977 -94 -53.812 1 83.75 112 ASP B CA 1
ATOM 6436 C C . ASP B 1 112 ? -12.945 -92.875 -53.656 1 83.75 112 ASP B C 1
ATOM 6438 O O . ASP B 1 112 ? -12.953 -92.188 -52.656 1 83.75 112 ASP B O 1
ATOM 6442 N N . TYR B 1 113 ? -12.188 -92.75 -54.656 1 86.62 113 TYR B N 1
ATOM 6443 C CA . TYR B 1 113 ? -11.102 -91.75 -54.562 1 86.62 113 TYR B CA 1
ATOM 6444 C C . TYR B 1 113 ? -11.633 -90.312 -54.688 1 86.62 113 TYR B C 1
ATOM 6446 O O . TYR B 1 113 ? -10.992 -89.375 -54.25 1 86.62 113 TYR B O 1
ATOM 6454 N N . ILE B 1 114 ? -12.859 -90.125 -55.25 1 86.38 114 ILE B N 1
ATOM 6455 C CA . ILE B 1 114 ? -13.477 -88.812 -55.344 1 86.38 114 ILE B CA 1
ATOM 6456 C C . ILE B 1 114 ? -13.82 -88.312 -53.938 1 86.38 114 ILE B C 1
ATOM 6458 O O . ILE B 1 114 ? -13.547 -87.188 -53.625 1 86.38 114 ILE B O 1
ATOM 6462 N N . SER B 1 115 ? -14.32 -89.188 -53.188 1 85.44 115 SER B N 1
ATOM 6463 C CA . SER B 1 115 ? -14.672 -88.812 -51.812 1 85.44 115 SER B CA 1
ATOM 6464 C C . SER B 1 115 ? -13.422 -88.562 -50.969 1 85.44 115 SER B C 1
ATOM 6466 O O . SER B 1 115 ? -13.398 -87.688 -50.125 1 85.44 115 SER B O 1
ATOM 6468 N N . ILE B 1 116 ? -12.391 -89.312 -51.188 1 86.19 116 ILE B N 1
ATOM 6469 C CA . ILE B 1 116 ? -11.148 -89.188 -50.438 1 86.19 116 ILE B CA 1
ATOM 6470 C C . ILE B 1 116 ? -10.492 -87.812 -50.75 1 86.19 116 ILE B C 1
ATOM 6472 O O . ILE B 1 116 ? -10.086 -87.125 -49.844 1 86.19 116 ILE B O 1
ATOM 6476 N N . ILE B 1 117 ? -10.438 -87.562 -52.031 1 87.62 117 ILE B N 1
ATOM 6477 C CA . ILE B 1 117 ? -9.828 -86.25 -52.438 1 87.62 117 ILE B CA 1
ATOM 6478 C C . ILE B 1 117 ? -10.672 -85.125 -51.938 1 87.62 117 ILE B C 1
ATOM 6480 O O . ILE B 1 117 ? -10.125 -84.125 -51.469 1 87.62 117 ILE B O 1
ATOM 6484 N N . SER B 1 118 ? -12.047 -85.25 -52.062 1 86.88 118 SER B N 1
ATOM 6485 C CA . SER B 1 118 ? -12.938 -84.188 -51.562 1 86.88 118 SER B CA 1
ATOM 6486 C C . SER B 1 118 ? -12.734 -83.938 -50.094 1 86.88 118 SER B C 1
ATOM 6488 O O . SER B 1 118 ? -12.711 -82.812 -49.625 1 86.88 118 SER B O 1
ATOM 6490 N N . ASN B 1 119 ? -12.555 -84.938 -49.312 1 86.62 119 ASN B N 1
ATOM 6491 C CA . ASN B 1 119 ? -12.328 -84.812 -47.875 1 86.62 119 ASN B CA 1
ATOM 6492 C C . ASN B 1 119 ? -10.977 -84.188 -47.594 1 86.62 119 ASN B C 1
ATOM 6494 O O . ASN B 1 119 ? -10.867 -83.375 -46.688 1 86.62 119 ASN B O 1
ATOM 6498 N N . ARG B 1 120 ? -9.977 -84.562 -48.312 1 87.75 120 ARG B N 1
ATOM 6499 C CA . ARG B 1 120 ? -8.648 -83.938 -48.125 1 87.75 120 ARG B CA 1
ATOM 6500 C C . ARG B 1 120 ? -8.625 -82.5 -48.5 1 87.75 120 ARG B C 1
ATOM 6502 O O . ARG B 1 120 ? -7.992 -81.688 -47.812 1 87.75 120 ARG B O 1
ATOM 6509 N N . LEU B 1 121 ? -9.305 -82.188 -49.594 1 88.31 121 LEU B N 1
ATOM 6510 C CA . LEU B 1 121 ? -9.422 -80.75 -50 1 88.31 121 LEU B CA 1
ATOM 6511 C C . LEU B 1 121 ? -10.125 -79.938 -48.906 1 88.31 121 LEU B C 1
ATOM 6513 O O . LEU B 1 121 ? -9.703 -78.875 -48.594 1 88.31 121 LEU B O 1
ATOM 6517 N N . HIS B 1 122 ? -11.133 -80.562 -48.344 1 87.62 122 HIS B N 1
ATOM 6518 C CA . HIS B 1 122 ? -11.867 -79.938 -47.281 1 87.62 122 HIS B CA 1
ATOM 6519 C C . HIS B 1 122 ? -10.969 -79.625 -46.094 1 87.62 122 HIS B C 1
ATOM 6521 O O . HIS B 1 122 ? -11.008 -78.562 -45.5 1 87.62 122 HIS B O 1
ATOM 6527 N N . ARG B 1 123 ? -10.133 -80.5 -45.688 1 86.44 123 ARG B N 1
ATOM 6528 C CA . ARG B 1 123 ? -9.227 -80.375 -44.531 1 86.44 123 ARG B CA 1
ATOM 6529 C C . ARG B 1 123 ? -8.18 -79.312 -44.812 1 86.44 123 ARG B C 1
ATOM 6531 O O . ARG B 1 123 ? -7.828 -78.5 -43.906 1 86.44 123 ARG B O 1
ATOM 6538 N N . LEU B 1 124 ? -7.641 -79.312 -45.969 1 88.56 124 LEU B N 1
ATOM 6539 C CA . LEU B 1 124 ? -6.656 -78.25 -46.344 1 88.56 124 LEU B CA 1
ATOM 6540 C C . LEU B 1 124 ? -7.25 -76.875 -46.25 1 88.56 124 LEU B C 1
ATOM 6542 O O . LEU B 1 124 ? -6.613 -75.938 -45.719 1 88.56 124 LEU B O 1
ATOM 6546 N N . TYR B 1 125 ? -8.461 -76.688 -46.688 1 90.62 125 TYR B N 1
ATOM 6547 C CA . TYR B 1 125 ? -9.117 -75.438 -46.656 1 90.62 125 TYR B CA 1
ATOM 6548 C C . TYR B 1 125 ? -9.445 -75 -45.219 1 90.62 125 TYR B C 1
ATOM 6550 O O . TYR B 1 125 ? -9.445 -73.812 -44.875 1 90.62 125 TYR B O 1
ATOM 6558 N N . GLU B 1 126 ? -9.727 -76 -44.406 1 85.69 126 GLU B N 1
ATOM 6559 C CA . GLU B 1 126 ? -10.008 -75.75 -43 1 85.69 126 GLU B CA 1
ATOM 6560 C C . GLU B 1 126 ? -8.773 -75.188 -42.281 1 85.69 126 GLU B C 1
ATOM 6562 O O . GLU B 1 126 ? -8.891 -74.312 -41.406 1 85.69 126 GLU B O 1
ATOM 6567 N N . GLN B 1 127 ? -7.621 -75.625 -42.625 1 85.94 127 GLN B N 1
ATOM 6568 C CA . GLN B 1 127 ? -6.379 -75.125 -42.031 1 85.94 127 GLN B CA 1
ATOM 6569 C C . GLN B 1 127 ? -6.02 -73.75 -42.625 1 85.94 127 GLN B C 1
ATOM 6571 O O . GLN B 1 127 ? -5.387 -72.938 -41.969 1 85.94 127 GLN B O 1
ATOM 6576 N N . GLY B 1 128 ? -6.395 -73.5 -43.812 1 90.12 128 GLY B N 1
ATOM 6577 C CA . GLY B 1 128 ? -6.188 -72.188 -44.469 1 90.12 128 GLY B CA 1
ATOM 6578 C C . GLY B 1 128 ? -5.129 -72.25 -45.562 1 90.12 128 GLY B C 1
ATOM 6579 O O . GLY B 1 128 ? -4.051 -72.812 -45.375 1 90.12 128 GLY B O 1
ATOM 6580 N N . ILE B 1 129 ? -5.465 -71.812 -46.719 1 91.31 129 ILE B N 1
ATOM 6581 C CA . ILE B 1 129 ? -4.551 -71.75 -47.844 1 91.31 129 ILE B CA 1
ATOM 6582 C C . ILE B 1 129 ? -4.328 -70.25 -48.219 1 91.31 129 ILE B C 1
ATOM 6584 O O . ILE B 1 129 ? -5.285 -69.562 -48.5 1 91.31 129 ILE B O 1
ATOM 6588 N N . MET B 1 130 ? -3.025 -69.938 -48.219 1 89.88 130 MET B N 1
ATOM 6589 C CA . MET B 1 130 ? -2.631 -68.562 -48.562 1 89.88 130 MET B CA 1
ATOM 6590 C C . MET B 1 130 ? -2.035 -68.5 -49.969 1 89.88 130 MET B C 1
ATOM 6592 O O . MET B 1 130 ? -1.589 -69.562 -50.5 1 89.88 130 MET B O 1
ATOM 6596 N N . SER B 1 131 ? -2.164 -67.312 -50.594 1 88.44 131 SER B N 1
ATOM 6597 C CA . SER B 1 131 ? -1.49 -67.125 -51.875 1 88.44 131 SER B CA 1
ATOM 6598 C C . SER B 1 131 ? 0.017 -67.312 -51.75 1 88.44 131 SER B C 1
ATOM 6600 O O . SER B 1 131 ? 0.583 -67.062 -50.656 1 88.44 131 SER B O 1
ATOM 6602 N N . ASN B 1 132 ? 0.604 -67.812 -52.719 1 83.62 132 ASN B N 1
ATOM 6603 C CA . ASN B 1 132 ? 2.043 -68.062 -52.688 1 83.62 132 ASN B CA 1
ATOM 6604 C C . ASN B 1 132 ? 2.822 -66.812 -52.375 1 83.62 132 ASN B C 1
ATOM 6606 O O . ASN B 1 132 ? 3.799 -66.812 -51.625 1 83.62 132 ASN B O 1
ATOM 6610 N N . SER B 1 133 ? 2.307 -65.688 -52.875 1 83.81 133 SER B N 1
ATOM 6611 C CA . SER B 1 133 ? 2.988 -64.438 -52.656 1 83.81 133 SER B CA 1
ATOM 6612 C C . SER B 1 133 ? 2.881 -63.969 -51.219 1 83.81 133 SER B C 1
ATOM 6614 O O . SER B 1 133 ? 3.873 -63.531 -50.625 1 83.81 133 SER B O 1
ATOM 6616 N N . GLU B 1 134 ? 1.767 -64.125 -50.656 1 85.31 134 GLU B N 1
ATOM 6617 C CA . GLU B 1 134 ? 1.538 -63.75 -49.281 1 85.31 134 GLU B CA 1
ATOM 6618 C C . GLU B 1 134 ? 2.26 -64.688 -48.312 1 85.31 134 GLU B C 1
ATOM 6620 O O . GLU B 1 134 ? 2.826 -64.188 -47.312 1 85.31 134 GLU B O 1
ATOM 6625 N N . TYR B 1 135 ? 2.191 -65.875 -48.594 1 85.88 135 TYR B N 1
ATOM 6626 C CA . TYR B 1 135 ? 2.863 -66.875 -47.75 1 85.88 135 TYR B CA 1
ATOM 6627 C C . TYR B 1 135 ? 4.371 -66.625 -47.719 1 85.88 135 TYR B C 1
ATOM 6629 O O . TYR B 1 135 ? 5 -66.688 -46.688 1 85.88 135 TYR B O 1
ATOM 6637 N N . ALA B 1 136 ? 4.941 -66.312 -48.844 1 79.56 136 ALA B N 1
ATOM 6638 C CA . ALA B 1 136 ? 6.379 -66.062 -48.969 1 79.56 136 ALA B CA 1
ATOM 6639 C C . ALA B 1 136 ? 6.812 -64.875 -48.156 1 79.56 136 ALA B C 1
ATOM 6641 O O . ALA B 1 136 ? 7.906 -64.812 -47.594 1 79.56 136 ALA B O 1
ATOM 6642 N N . LYS B 1 137 ? 5.973 -63.938 -48.062 1 80.12 137 LYS B N 1
ATOM 6643 C CA . LYS B 1 137 ? 6.266 -62.688 -47.344 1 80.12 137 LYS B CA 1
ATOM 6644 C C . LYS B 1 137 ? 6.367 -62.938 -45.844 1 80.12 137 LYS B C 1
ATOM 6646 O O . LYS B 1 137 ? 7.207 -62.344 -45.156 1 80.12 137 LYS B O 1
ATOM 6651 N N . ILE B 1 138 ? 5.574 -63.781 -45.406 1 78.81 138 ILE B N 1
ATOM 6652 C CA . ILE B 1 138 ? 5.457 -64 -43.938 1 78.81 138 ILE B CA 1
ATOM 6653 C C . ILE B 1 138 ? 6.309 -65.188 -43.531 1 78.81 138 ILE B C 1
ATOM 6655 O O . ILE B 1 138 ? 6.824 -65.188 -42.406 1 78.81 138 ILE B O 1
ATOM 6659 N N . SER B 1 139 ? 6.492 -66.125 -44.438 1 72.94 139 SER B N 1
ATOM 6660 C CA . SER B 1 139 ? 7.152 -67.375 -44.094 1 72.94 139 SER B CA 1
ATOM 6661 C C . SER B 1 139 ? 8.648 -67.188 -43.906 1 72.94 139 SER B C 1
ATOM 6663 O O . SER B 1 139 ? 9.359 -68.125 -43.562 1 72.94 139 SER B O 1
ATOM 6665 N N . LYS B 1 140 ? 9.156 -66 -44.188 1 68.25 140 LYS B N 1
ATOM 6666 C CA . LYS B 1 140 ? 10.586 -65.75 -43.969 1 68.25 140 LYS B CA 1
ATOM 6667 C C . LYS B 1 140 ? 10.945 -66.062 -42.5 1 68.25 140 LYS B C 1
ATOM 6669 O O . LYS B 1 140 ? 12.07 -66.438 -42.219 1 68.25 140 LYS B O 1
ATOM 6674 N N . ASP B 1 141 ? 9.977 -65.938 -41.656 1 63.5 141 ASP B N 1
ATOM 6675 C CA . ASP B 1 141 ? 10.102 -66.312 -40.25 1 63.5 141 ASP B CA 1
ATOM 6676 C C . ASP B 1 141 ? 8.992 -67.25 -39.844 1 63.5 141 ASP B C 1
ATOM 6678 O O . ASP B 1 141 ? 7.828 -66.875 -39.75 1 63.5 141 ASP B O 1
ATOM 6682 N N . THR B 1 142 ? 9.289 -68.562 -39.844 1 62.06 142 THR B N 1
ATOM 6683 C CA . THR B 1 142 ? 8.344 -69.688 -39.594 1 62.06 142 THR B CA 1
ATOM 6684 C C . THR B 1 142 ? 7.734 -69.562 -38.219 1 62.06 142 THR B C 1
ATOM 6686 O O . THR B 1 142 ? 6.754 -70.25 -37.906 1 62.06 142 THR B O 1
ATOM 6689 N N . SER B 1 143 ? 8.281 -68.75 -37.438 1 65.5 143 SER B N 1
ATOM 6690 C CA . SER B 1 143 ? 7.805 -68.625 -36.062 1 65.5 143 SER B CA 1
ATOM 6691 C C . SER B 1 143 ? 6.75 -67.5 -35.938 1 65.5 143 SER B C 1
ATOM 6693 O O . SER B 1 143 ? 6.195 -67.312 -34.875 1 65.5 143 SER B O 1
ATOM 6695 N N . ARG B 1 144 ? 6.348 -67 -36.969 1 76.31 144 ARG B N 1
ATOM 6696 C CA . ARG B 1 144 ? 5.402 -65.875 -36.938 1 76.31 144 ARG B CA 1
ATOM 6697 C C . ARG B 1 144 ? 3.967 -66.375 -36.844 1 76.31 144 ARG B C 1
ATOM 6699 O O . ARG B 1 144 ? 3.654 -67.438 -37.344 1 76.31 144 ARG B O 1
ATOM 6706 N N . PHE B 1 145 ? 3.223 -65.688 -36.094 1 80.69 145 PHE B N 1
ATOM 6707 C CA . PHE B 1 145 ? 1.808 -66 -35.938 1 80.69 145 PHE B CA 1
ATOM 6708 C C . PHE B 1 145 ? 0.947 -65.062 -36.781 1 80.69 145 PHE B C 1
ATOM 6710 O O . PHE B 1 145 ? 1.333 -63.938 -37.062 1 80.69 145 PHE B O 1
ATOM 6717 N N . VAL B 1 146 ? -0.074 -65.688 -37.312 1 86.25 146 VAL B N 1
ATOM 6718 C CA . VAL B 1 146 ? -1.084 -64.875 -38.031 1 86.25 146 VAL B CA 1
ATOM 6719 C C . VAL B 1 146 ? -2.436 -65 -37.312 1 86.25 146 VAL B C 1
ATOM 6721 O O . VAL B 1 146 ? -2.715 -66.062 -36.75 1 86.25 146 VAL B O 1
ATOM 6724 N N . ARG B 1 147 ? -3.215 -63.969 -37.281 1 86.5 147 ARG B N 1
ATOM 6725 C CA . ARG B 1 147 ? -4.566 -64 -36.75 1 86.5 147 ARG B CA 1
ATOM 6726 C C . ARG B 1 147 ? -5.594 -64.25 -37.844 1 86.5 147 ARG B C 1
ATOM 6728 O O . ARG B 1 147 ? -5.719 -63.5 -38.781 1 86.5 147 ARG B O 1
ATOM 6735 N N . ILE B 1 148 ? -6.262 -65.5 -37.75 1 86.88 148 ILE B N 1
ATOM 6736 C CA . ILE B 1 148 ? -7.254 -65.875 -38.75 1 86.88 148 ILE B CA 1
ATOM 6737 C C . ILE B 1 148 ? -8.656 -65.625 -38.219 1 86.88 148 ILE B C 1
ATOM 6739 O O . ILE B 1 148 ? -9.039 -66.062 -37.156 1 86.88 148 ILE B O 1
ATOM 6743 N N . VAL B 1 149 ? -9.359 -64.812 -39 1 88.69 149 VAL B N 1
ATOM 6744 C CA . VAL B 1 149 ? -10.711 -64.375 -38.625 1 88.69 149 VAL B CA 1
ATOM 6745 C C . VAL B 1 149 ? -11.727 -65.312 -39.344 1 88.69 149 VAL B C 1
ATOM 6747 O O . VAL B 1 149 ? -11.758 -65.375 -40.562 1 88.69 149 VAL B O 1
ATOM 6750 N N . SER B 1 150 ? -12.438 -66.062 -38.625 1 82.25 150 SER B N 1
ATOM 6751 C CA . SER B 1 150 ? -13.523 -66.938 -39.125 1 82.25 150 SER B CA 1
ATOM 6752 C C . SER B 1 150 ? -14.852 -66.5 -38.469 1 82.25 150 SER B C 1
ATOM 6754 O O . SER B 1 150 ? -15.133 -66.875 -37.344 1 82.25 150 SER B O 1
ATOM 6756 N N . GLY B 1 151 ? -15.562 -65.688 -39.188 1 77.31 151 GLY B N 1
ATOM 6757 C CA . GLY B 1 151 ? -16.812 -65.188 -38.625 1 77.31 151 GLY B CA 1
ATOM 6758 C C . GLY B 1 151 ? -16.609 -64.188 -37.531 1 77.31 151 GLY B C 1
ATOM 6759 O O . GLY B 1 151 ? -16.047 -63.094 -37.781 1 77.31 151 GLY B O 1
ATOM 6760 N N . LYS B 1 152 ? -17.016 -64.562 -36.25 1 75.38 152 LYS B N 1
ATOM 6761 C CA . LYS B 1 152 ? -16.938 -63.594 -35.125 1 75.38 152 LYS B CA 1
ATOM 6762 C C . LYS B 1 152 ? -15.719 -63.906 -34.25 1 75.38 152 LYS B C 1
ATOM 6764 O O . LYS B 1 152 ? -15.414 -63.125 -33.312 1 75.38 152 LYS B O 1
ATOM 6769 N N . ASN B 1 153 ? -15.031 -64.875 -34.656 1 77.56 153 ASN B N 1
ATOM 6770 C CA . ASN B 1 153 ? -13.914 -65.312 -33.812 1 77.56 153 ASN B CA 1
ATOM 6771 C C . ASN B 1 153 ? -12.57 -65.125 -34.531 1 77.56 153 ASN B C 1
ATOM 6773 O O . ASN B 1 153 ? -12.484 -65.312 -35.75 1 77.56 153 ASN B O 1
ATOM 6777 N N . ALA B 1 154 ? -11.602 -64.625 -33.875 1 80.56 154 ALA B N 1
ATOM 6778 C CA . ALA B 1 154 ? -10.234 -64.562 -34.406 1 80.56 154 ALA B CA 1
ATOM 6779 C C . ALA B 1 154 ? -9.297 -65.5 -33.625 1 80.56 154 ALA B C 1
ATOM 6781 O O . ALA B 1 154 ? -9.297 -65.438 -32.375 1 80.56 154 ALA B O 1
ATOM 6782 N N . THR B 1 155 ? -8.664 -66.375 -34.312 1 79.56 155 THR B N 1
ATOM 6783 C CA . THR B 1 155 ? -7.746 -67.312 -33.656 1 79.56 155 THR B CA 1
ATOM 6784 C C . THR B 1 155 ? -6.32 -67.062 -34.156 1 79.56 155 THR B C 1
ATOM 6786 O O . THR B 1 155 ? -6.105 -66.75 -35.344 1 79.56 155 THR B O 1
ATOM 6789 N N . SER B 1 156 ? -5.383 -67.188 -33.25 1 83.81 156 SER B N 1
ATOM 6790 C CA . SER B 1 156 ? -3.971 -67.125 -33.625 1 83.81 156 SER B CA 1
ATOM 6791 C C . SER B 1 156 ? -3.438 -68.438 -34.125 1 83.81 156 SER B C 1
ATOM 6793 O O . SER B 1 156 ? -3.686 -69.5 -33.5 1 83.81 156 SER B O 1
ATOM 6795 N N . SER B 1 157 ? -2.857 -68.438 -35.344 1 84.19 157 SER B N 1
ATOM 6796 C CA . SER B 1 157 ? -2.291 -69.625 -35.938 1 84.19 157 SER B CA 1
ATOM 6797 C C . SER B 1 157 ? -0.855 -69.375 -36.375 1 84.19 157 SER B C 1
ATOM 6799 O O . SER B 1 157 ? -0.52 -68.312 -36.906 1 84.19 157 SER B O 1
ATOM 6801 N N . GLN B 1 158 ? -0.067 -70.375 -36.125 1 81.56 158 GLN B N 1
ATOM 6802 C CA . GLN B 1 158 ? 1.298 -70.312 -36.656 1 81.56 158 GLN B CA 1
ATOM 6803 C C . GLN B 1 158 ? 1.322 -70.5 -38.156 1 81.56 158 GLN B C 1
ATOM 6805 O O . GLN B 1 158 ? 0.534 -71.25 -38.719 1 81.56 158 GLN B O 1
ATOM 6810 N N . ILE B 1 159 ? 2.246 -69.875 -38.75 1 84.94 159 ILE B N 1
ATOM 6811 C CA . ILE B 1 159 ? 2.322 -69.875 -40.219 1 84.94 159 ILE B CA 1
ATOM 6812 C C . ILE B 1 159 ? 2.635 -71.312 -40.719 1 84.94 159 ILE B C 1
ATOM 6814 O O . ILE B 1 159 ? 2.23 -71.688 -41.812 1 84.94 159 ILE B O 1
ATOM 6818 N N . SER B 1 160 ? 3.268 -72.062 -39.875 1 80.12 160 SER B N 1
ATOM 6819 C CA . SER B 1 160 ? 3.602 -73.438 -40.25 1 80.12 160 SER B CA 1
ATOM 6820 C C . SER B 1 160 ? 2.352 -74.312 -40.375 1 80.12 160 SER B C 1
ATOM 6822 O O . SER B 1 160 ? 2.367 -75.312 -41.062 1 80.12 160 SER B O 1
ATOM 6824 N N . HIS B 1 161 ? 1.249 -73.812 -39.812 1 82.31 161 HIS B N 1
ATOM 6825 C CA . HIS B 1 161 ? 0.01 -74.562 -39.875 1 82.31 161 HIS B CA 1
ATOM 6826 C C . HIS B 1 161 ? -0.879 -74.125 -41 1 82.31 161 HIS B C 1
ATOM 6828 O O . HIS B 1 161 ? -1.943 -74.688 -41.25 1 82.31 161 HIS B O 1
ATOM 6834 N N . VAL B 1 162 ? -0.372 -73.125 -41.719 1 88.25 162 VAL B N 1
ATOM 6835 C CA . VAL B 1 162 ? -1.089 -72.625 -42.875 1 88.25 162 VAL B CA 1
ATOM 6836 C C . VAL B 1 162 ? -0.353 -73.062 -44.156 1 88.25 162 VAL B C 1
ATOM 6838 O O . VAL B 1 162 ? 0.867 -73.25 -44.156 1 88.25 162 VAL B O 1
ATOM 6841 N N . TYR B 1 163 ? -1.159 -73.25 -45.188 1 88.75 163 TYR B N 1
ATOM 6842 C CA . TYR B 1 163 ? -0.552 -73.75 -46.438 1 88.75 163 TYR B CA 1
ATOM 6843 C C . TYR B 1 163 ? -0.553 -72.625 -47.5 1 88.75 163 TYR B C 1
ATOM 6845 O O . TYR B 1 163 ? -1.431 -71.75 -47.5 1 88.75 163 TYR B O 1
ATOM 6853 N N . SER B 1 164 ? 0.483 -72.688 -48.281 1 89.12 164 SER B N 1
ATOM 6854 C CA . SER B 1 164 ? 0.413 -72 -49.562 1 89.12 164 SER B CA 1
ATOM 6855 C C . SER B 1 164 ? -0.27 -72.875 -50.625 1 89.12 164 SER B C 1
ATOM 6857 O O . SER B 1 164 ? -0.489 -74.062 -50.438 1 89.12 164 SER B O 1
ATOM 6859 N N . VAL B 1 165 ? -0.602 -72.312 -51.75 1 89.62 165 VAL B N 1
ATOM 6860 C CA . VAL B 1 165 ? -1.227 -73.062 -52.844 1 89.62 165 VAL B CA 1
ATOM 6861 C C . VAL B 1 165 ? -0.316 -74.188 -53.281 1 89.62 165 VAL B C 1
ATOM 6863 O O . VAL B 1 165 ? -0.775 -75.312 -53.438 1 89.62 165 VAL B O 1
ATOM 6866 N N . VAL B 1 166 ? 0.936 -73.875 -53.25 1 86.25 166 VAL B N 1
ATOM 6867 C CA . VAL B 1 166 ? 1.904 -74.875 -53.688 1 86.25 166 VAL B CA 1
ATOM 6868 C C . VAL B 1 166 ? 2.055 -75.938 -52.594 1 86.25 166 VAL B C 1
ATOM 6870 O O . VAL B 1 166 ? 2.037 -77.125 -52.906 1 86.25 166 VAL B O 1
ATOM 6873 N N . SER B 1 167 ? 2.086 -75.5 -51.312 1 87.31 167 SER B N 1
ATOM 6874 C CA . SER B 1 167 ? 2.262 -76.5 -50.219 1 87.31 167 SER B CA 1
ATOM 6875 C C . SER B 1 167 ? 1 -77.312 -50.031 1 87.31 167 SER B C 1
ATOM 6877 O O . SER B 1 167 ? 1.077 -78.5 -49.656 1 87.31 167 SER B O 1
ATOM 6879 N N . ALA B 1 168 ? -0.13 -76.75 -50.344 1 90.94 168 ALA B N 1
ATOM 6880 C CA . ALA B 1 168 ? -1.396 -77.5 -50.25 1 90.94 168 ALA B CA 1
ATOM 6881 C C . ALA B 1 168 ? -1.478 -78.625 -51.312 1 90.94 168 ALA B C 1
ATOM 6883 O O . ALA B 1 168 ? -1.902 -79.75 -51.031 1 90.94 168 ALA B O 1
ATOM 6884 N N . TYR B 1 169 ? -0.978 -78.188 -52.5 1 87.94 169 TYR B N 1
ATOM 6885 C CA . TYR B 1 169 ? -0.948 -79.188 -53.594 1 87.94 169 TYR B CA 1
ATOM 6886 C C . TYR B 1 169 ? -0.009 -80.312 -53.281 1 87.94 169 TYR B C 1
ATOM 6888 O O . TYR B 1 169 ? -0.359 -81.5 -53.469 1 87.94 169 TYR B O 1
ATOM 6896 N N . GLU B 1 170 ? 1.056 -80 -52.688 1 84 170 GLU B N 1
ATOM 6897 C CA . GLU B 1 170 ? 2.031 -81 -52.312 1 84 170 GLU B CA 1
ATOM 6898 C C . GLU B 1 170 ? 1.535 -81.875 -51.156 1 84 170 GLU B C 1
ATOM 6900 O O . GLU B 1 170 ? 1.778 -83.062 -51.156 1 84 170 GLU B O 1
ATOM 6905 N N . GLN B 1 171 ? 0.801 -81.25 -50.312 1 87.12 171 GLN B N 1
ATOM 6906 C CA . GLN B 1 171 ? 0.276 -81.938 -49.156 1 87.12 171 GLN B CA 1
ATOM 6907 C C . GLN B 1 171 ? -0.747 -83 -49.562 1 87.12 171 GLN B C 1
ATOM 6909 O O . GLN B 1 171 ? -0.873 -84.062 -48.906 1 87.12 171 GLN B O 1
ATOM 6914 N N . LEU B 1 172 ? -1.408 -82.812 -50.688 1 85.75 172 LEU B N 1
ATOM 6915 C CA . LEU B 1 172 ? -2.381 -83.75 -51.219 1 85.75 172 LEU B CA 1
ATOM 6916 C C . LEU B 1 172 ? -1.71 -85.125 -51.562 1 85.75 172 LEU B C 1
ATOM 6918 O O . LEU B 1 172 ? -2.283 -86.188 -51.344 1 85.75 172 LEU B O 1
ATOM 6922 N N . PHE B 1 173 ? -0.481 -85 -51.969 1 82 173 PHE B N 1
ATOM 6923 C CA . PHE B 1 173 ? 0.214 -86.188 -52.438 1 82 173 PHE B CA 1
ATOM 6924 C C . PHE B 1 173 ? 1.057 -86.75 -51.312 1 82 173 PHE B C 1
ATOM 6926 O O . PHE B 1 173 ? 1.721 -87.812 -51.5 1 82 173 PHE B O 1
ATOM 6933 N N . GLN B 1 174 ? 1.071 -86.125 -50.125 1 78.44 174 GLN B N 1
ATOM 6934 C CA . GLN B 1 174 ? 1.775 -86.688 -49 1 78.44 174 GLN B CA 1
ATOM 6935 C C . GLN B 1 174 ? 0.89 -87.625 -48.219 1 78.44 174 GLN B C 1
ATOM 6937 O O . GLN B 1 174 ? 1.387 -88.5 -47.438 1 78.44 174 GLN B O 1
ATOM 6942 N N . ASP B 1 175 ? -0.377 -87.625 -48.5 1 77 175 ASP B N 1
ATOM 6943 C CA . ASP B 1 175 ? -1.312 -88.625 -47.969 1 77 175 ASP B CA 1
ATOM 6944 C C . ASP B 1 175 ? -1.015 -90 -48.5 1 77 175 ASP B C 1
ATOM 6946 O O . ASP B 1 175 ? -0.792 -90.188 -49.688 1 77 175 ASP B O 1
ATOM 6950 N N . GLN B 1 176 ? -0.916 -91 -47.688 1 78.25 176 GLN B N 1
ATOM 6951 C CA . GLN B 1 176 ? -0.508 -92.312 -48.031 1 78.25 176 GLN B CA 1
ATOM 6952 C C . GLN B 1 176 ? -1.428 -92.938 -49.094 1 78.25 176 GLN B C 1
ATOM 6954 O O . GLN B 1 176 ? -0.969 -93.625 -50 1 78.25 176 GLN B O 1
ATOM 6959 N N . THR B 1 177 ? -2.672 -92.625 -49.062 1 81 177 THR B N 1
ATOM 6960 C CA . THR B 1 177 ? -3.645 -93.25 -49.969 1 81 177 THR B CA 1
ATOM 6961 C C . THR B 1 177 ? -3.543 -92.562 -51.344 1 81 177 THR B C 1
ATOM 6963 O O . THR B 1 177 ? -3.637 -93.25 -52.375 1 81 177 THR B O 1
ATOM 6966 N N . LEU B 1 178 ? -3.227 -91.312 -51.344 1 84.75 178 LEU B N 1
ATOM 6967 C CA . LEU B 1 178 ? -3.209 -90.562 -52.625 1 84.75 178 LEU B CA 1
ATOM 6968 C C . LEU B 1 178 ? -1.827 -90.625 -53.25 1 84.75 178 LEU B C 1
ATOM 6970 O O . LEU B 1 178 ? -1.702 -90.562 -54.5 1 84.75 178 LEU B O 1
ATOM 6974 N N . ALA B 1 179 ? -0.839 -90.875 -52.5 1 81.06 179 ALA B N 1
ATOM 6975 C CA . ALA B 1 179 ? 0.541 -90.938 -52.969 1 81.06 179 ALA B CA 1
ATOM 6976 C C . ALA B 1 179 ? 0.762 -92.125 -53.906 1 81.06 179 ALA B C 1
ATOM 6978 O O . ALA B 1 179 ? 1.558 -92.062 -54.844 1 81.06 179 ALA B O 1
ATOM 6979 N N . LYS B 1 180 ? -0.034 -93.188 -53.719 1 81.44 180 LYS B N 1
ATOM 6980 C CA . LYS B 1 180 ? 0.089 -94.375 -54.531 1 81.44 180 LYS B CA 1
ATOM 6981 C C . LYS B 1 180 ? -0.346 -94.125 -55.969 1 81.44 180 LYS B C 1
ATOM 6983 O O . LYS B 1 180 ? 0.1 -94.875 -56.875 1 81.44 180 LYS B O 1
ATOM 6988 N N . HIS B 1 181 ? -1.175 -93.312 -56.188 1 83 181 HIS B N 1
ATOM 6989 C CA . HIS B 1 181 ? -1.705 -93 -57.5 1 83 181 HIS B CA 1
ATOM 6990 C C . HIS B 1 181 ? -1.339 -91.625 -57.969 1 83 181 HIS B C 1
ATOM 6992 O O . HIS B 1 181 ? -2.137 -90.938 -58.656 1 83 181 HIS B O 1
ATOM 6998 N N . ARG B 1 182 ? -0.131 -91.125 -57.5 1 78.62 182 ARG B N 1
ATOM 6999 C CA . ARG B 1 182 ? 0.33 -89.75 -57.781 1 78.62 182 ARG B CA 1
ATOM 7000 C C . ARG B 1 182 ? 0.347 -89.5 -59.312 1 78.62 182 ARG B C 1
ATOM 7002 O O . ARG B 1 182 ? -0.058 -88.438 -59.75 1 78.62 182 ARG B O 1
ATOM 7009 N N . GLU B 1 183 ? 0.685 -90.5 -60.125 1 77.19 183 GLU B N 1
ATOM 7010 C CA . GLU B 1 183 ? 0.811 -90.312 -61.562 1 77.19 183 GLU B CA 1
ATOM 7011 C C . GLU B 1 183 ? -0.549 -90.062 -62.219 1 77.19 183 GLU B C 1
ATOM 7013 O O . GLU B 1 183 ? -0.686 -89.25 -63.094 1 77.19 183 GLU B O 1
ATOM 7018 N N . VAL B 1 184 ? -1.563 -90.75 -61.781 1 81.19 184 VAL B N 1
ATOM 7019 C CA . VAL B 1 184 ? -2.906 -90.625 -62.344 1 81.19 184 VAL B CA 1
ATOM 7020 C C . VAL B 1 184 ? -3.533 -89.312 -61.875 1 81.19 184 VAL B C 1
ATOM 7022 O O . VAL B 1 184 ? -4.18 -88.625 -62.656 1 81.19 184 VAL B O 1
ATOM 7025 N N . LEU B 1 185 ? -3.119 -89 -60.656 1 83.44 185 LEU B N 1
ATOM 7026 C CA . LEU B 1 185 ? -3.748 -87.812 -60.062 1 83.44 185 LEU B CA 1
ATOM 7027 C C . LEU B 1 185 ? -3.104 -86.562 -60.562 1 83.44 185 LEU B C 1
ATOM 7029 O O . LEU B 1 185 ? -3.758 -85.5 -60.625 1 83.44 185 LEU B O 1
ATOM 7033 N N . GLN B 1 186 ? -1.832 -86.562 -60.875 1 77.75 186 GLN B N 1
ATOM 7034 C CA . GLN B 1 186 ? -1.146 -85.375 -61.438 1 77.75 186 GLN B CA 1
ATOM 7035 C C . GLN B 1 186 ? -1.719 -85 -62.812 1 77.75 186 GLN B C 1
ATOM 7037 O O . GLN B 1 186 ? -1.637 -83.875 -63.219 1 77.75 186 GLN B O 1
ATOM 7042 N N . LYS B 1 187 ? -2.475 -86 -63.406 1 75.19 187 LYS B N 1
ATOM 7043 C CA . LYS B 1 187 ? -3.102 -85.75 -64.688 1 75.19 187 LYS B CA 1
ATOM 7044 C C . LYS B 1 187 ? -4.477 -85.125 -64.562 1 75.19 187 LYS B C 1
ATOM 7046 O O . LYS B 1 187 ? -5.023 -84.562 -65.5 1 75.19 187 LYS B O 1
ATOM 7051 N N . CYS B 1 188 ? -5.094 -85.25 -63.281 1 77.94 188 CYS B N 1
ATOM 7052 C CA . CYS B 1 188 ? -6.414 -84.688 -62.969 1 77.94 188 CYS B CA 1
ATOM 7053 C C . CYS B 1 188 ? -6.328 -83.188 -62.594 1 77.94 188 CYS B C 1
ATOM 7055 O O . CYS B 1 188 ? -7.332 -82.562 -62.25 1 77.94 188 CYS B O 1
ATOM 7057 N N . ASN B 1 189 ? -5.484 -82.375 -63.031 1 80.69 189 ASN B N 1
ATOM 7058 C CA . ASN B 1 189 ? -5.297 -80.938 -62.781 1 80.69 189 ASN B CA 1
ATOM 7059 C C . ASN B 1 189 ? -5.852 -80.562 -61.406 1 80.69 189 ASN B C 1
ATOM 7061 O O . ASN B 1 189 ? -6.668 -79.625 -61.312 1 80.69 189 ASN B O 1
ATOM 7065 N N . LEU B 1 190 ? -5.52 -81.25 -60.312 1 84.69 190 LEU B N 1
ATOM 7066 C CA . LEU B 1 190 ? -6.016 -80.938 -58.969 1 84.69 190 LEU B CA 1
ATOM 7067 C C . LEU B 1 190 ? -5.656 -79.5 -58.531 1 84.69 190 LEU B C 1
ATOM 7069 O O . LEU B 1 190 ? -6.281 -79 -57.625 1 84.69 190 LEU B O 1
ATOM 7073 N N . ASN B 1 191 ? -4.68 -78.938 -59.188 1 82.19 191 ASN B N 1
ATOM 7074 C CA . ASN B 1 191 ? -4.246 -77.562 -58.906 1 82.19 191 ASN B CA 1
ATOM 7075 C C . ASN B 1 191 ? -5.359 -76.562 -59.188 1 82.19 191 ASN B C 1
ATOM 7077 O O . ASN B 1 191 ? -5.398 -75.5 -58.562 1 82.19 191 ASN B O 1
ATOM 7081 N N . ASP B 1 192 ? -6.293 -76.875 -60.062 1 84.06 192 ASP B N 1
ATOM 7082 C CA . ASP B 1 192 ? -7.371 -76 -60.469 1 84.06 192 ASP B CA 1
ATOM 7083 C C . ASP B 1 192 ? -8.398 -75.875 -59.344 1 84.06 192 ASP B C 1
ATOM 7085 O O . ASP B 1 192 ? -9.203 -74.938 -59.344 1 84.06 192 ASP B O 1
ATOM 7089 N N . TYR B 1 193 ? -8.336 -76.812 -58.406 1 88.88 193 TYR B N 1
ATOM 7090 C CA . TYR B 1 193 ? -9.328 -76.812 -57.344 1 88.88 193 TYR B CA 1
ATOM 7091 C C . TYR B 1 193 ? -8.727 -76.312 -56.031 1 88.88 193 TYR B C 1
ATOM 7093 O O . TYR B 1 193 ? -9.352 -76.375 -54.969 1 88.88 193 TYR B O 1
ATOM 7101 N N . ILE B 1 194 ? -7.438 -75.812 -56.031 1 90.31 194 ILE B N 1
ATOM 7102 C CA . ILE B 1 194 ? -6.762 -75.25 -54.844 1 90.31 194 ILE B CA 1
ATOM 7103 C C . ILE B 1 194 ? -6.578 -73.75 -55.031 1 90.31 194 ILE B C 1
ATOM 7105 O O . ILE B 1 194 ? -5.738 -73.312 -55.844 1 90.31 194 ILE B O 1
ATOM 7109 N N . THR B 1 195 ? -7.445 -73 -54.438 1 90.44 195 THR B N 1
ATOM 7110 C CA . THR B 1 195 ? -7.398 -71.5 -54.469 1 90.44 195 THR B CA 1
ATOM 7111 C C . THR B 1 195 ? -7.254 -70.938 -53.031 1 90.44 195 THR B C 1
ATOM 7113 O O . THR B 1 195 ? -7.707 -71.562 -52.062 1 90.44 195 THR B O 1
ATOM 7116 N N . PRO B 1 196 ? -6.539 -69.812 -52.906 1 91.88 196 PRO B N 1
ATOM 7117 C CA . PRO B 1 196 ? -6.375 -69.25 -51.562 1 91.88 196 PRO B CA 1
ATOM 7118 C C . PRO B 1 196 ? -7.707 -68.875 -50.938 1 91.88 196 PRO B C 1
ATOM 7120 O O . PRO B 1 196 ? -8.562 -68.25 -51.594 1 91.88 196 PRO B O 1
ATOM 7123 N N . ASN B 1 197 ? -7.941 -69.375 -49.688 1 92.06 197 ASN B N 1
ATOM 7124 C CA . ASN B 1 197 ? -9.141 -68.938 -48.938 1 92.06 197 ASN B CA 1
ATOM 7125 C C . ASN B 1 197 ? -8.797 -68.062 -47.781 1 92.06 197 ASN B C 1
ATOM 7127 O O . ASN B 1 197 ? -9.664 -67.688 -46.969 1 92.06 197 ASN B O 1
ATOM 7131 N N . LEU B 1 198 ? -7.547 -67.688 -47.562 1 91.44 198 LEU B N 1
ATOM 7132 C CA . LEU B 1 198 ? -7.094 -66.688 -46.594 1 91.44 198 LEU B CA 1
ATOM 7133 C C . LEU B 1 198 ? -6.656 -65.438 -47.312 1 91.44 198 LEU B C 1
ATOM 7135 O O . LEU B 1 198 ? -5.766 -65.438 -48.156 1 91.44 198 LEU B O 1
ATOM 7139 N N . THR B 1 199 ? -7.301 -64.375 -47 1 89.94 199 THR B N 1
ATOM 7140 C CA . THR B 1 199 ? -6.988 -63.062 -47.594 1 89.94 199 THR B CA 1
ATOM 7141 C C . THR B 1 199 ? -6.566 -62.062 -46.531 1 89.94 199 THR B C 1
ATOM 7143 O O . THR B 1 199 ? -7.137 -62.062 -45.438 1 89.94 199 THR B O 1
ATOM 7146 N N . TYR B 1 200 ? -5.523 -61.375 -46.875 1 89.94 200 TYR B N 1
ATOM 7147 C CA . TYR B 1 200 ? -5.004 -60.375 -45.969 1 89.94 200 TYR B CA 1
ATOM 7148 C C . TYR B 1 200 ? -6.035 -59.281 -45.719 1 89.94 200 TYR B C 1
ATOM 7150 O O . TYR B 1 200 ? -6.562 -58.688 -46.656 1 89.94 200 TYR B O 1
ATOM 7158 N N . ASP B 1 201 ? -6.406 -59.156 -44.406 1 87.94 201 ASP B N 1
ATOM 7159 C CA . ASP B 1 201 ? -7.305 -58.062 -44.031 1 87.94 201 ASP B CA 1
ATOM 7160 C C . ASP B 1 201 ? -6.527 -56.781 -43.781 1 87.94 201 ASP B C 1
ATOM 7162 O O . ASP B 1 201 ? -6.078 -56.531 -42.656 1 87.94 201 ASP B O 1
ATOM 7166 N N . LYS B 1 202 ? -6.449 -56.031 -44.688 1 88.06 202 LYS B N 1
ATOM 7167 C CA . LYS B 1 202 ? -5.633 -54.812 -44.625 1 88.06 202 LYS B CA 1
ATOM 7168 C C . LYS B 1 202 ? -6.188 -53.844 -43.594 1 88.06 202 LYS B C 1
ATOM 7170 O O . LYS B 1 202 ? -5.434 -53.281 -42.812 1 88.06 202 LYS B O 1
ATOM 7175 N N . GLU B 1 203 ? -7.465 -53.656 -43.594 1 87.69 203 GLU B N 1
ATOM 7176 C CA . GLU B 1 203 ? -8.086 -52.688 -42.719 1 87.69 203 GLU B CA 1
ATOM 7177 C C . GLU B 1 203 ? -7.875 -53.031 -41.25 1 87.69 203 GLU B C 1
ATOM 7179 O O . GLU B 1 203 ? -7.426 -52.188 -40.438 1 87.69 203 GLU B O 1
ATOM 7184 N N . ARG B 1 204 ? -8.203 -54.219 -40.906 1 87.44 204 ARG B N 1
ATOM 7185 C CA . ARG B 1 204 ? -8.055 -54.656 -39.5 1 87.44 204 ARG B CA 1
ATOM 7186 C C . ARG B 1 204 ? -6.582 -54.719 -39.094 1 87.44 204 ARG B C 1
ATOM 7188 O O . ARG B 1 204 ? -6.234 -54.344 -37.969 1 87.44 204 ARG B O 1
ATOM 7195 N N . SER B 1 205 ? -5.762 -55.219 -39.906 1 84.25 205 SER B N 1
ATOM 7196 C CA . SER B 1 205 ? -4.336 -55.312 -39.625 1 84.25 205 SER B CA 1
ATOM 7197 C C . SER B 1 205 ? -3.715 -53.938 -39.406 1 84.25 205 SER B C 1
ATOM 7199 O O . SER B 1 205 ? -2.951 -53.75 -38.469 1 84.25 205 SER B O 1
ATOM 7201 N N . GLU B 1 206 ? -4.023 -53.031 -40.219 1 85.94 206 GLU B N 1
ATOM 7202 C CA . GLU B 1 206 ? -3.473 -51.688 -40.062 1 85.94 206 GLU B CA 1
ATOM 7203 C C . GLU B 1 206 ? -4 -51 -38.812 1 85.94 206 GLU B C 1
ATOM 7205 O O . GLU B 1 206 ? -3.252 -50.312 -38.125 1 85.94 206 GLU B O 1
ATOM 7210 N N . ALA B 1 207 ? -5.207 -51.125 -38.594 1 83.88 207 ALA B N 1
ATOM 7211 C CA . ALA B 1 207 ? -5.793 -50.562 -37.406 1 83.88 207 ALA B CA 1
ATOM 7212 C C . ALA B 1 207 ? -5.137 -51.094 -36.156 1 83.88 207 ALA B C 1
ATOM 7214 O O . ALA B 1 207 ? -4.801 -50.344 -35.219 1 83.88 207 ALA B O 1
ATOM 7215 N N . SER B 1 208 ? -4.992 -52.438 -36.125 1 80.19 208 SER B N 1
ATOM 7216 C CA . SER B 1 208 ? -4.363 -53.094 -35 1 80.19 208 SER B CA 1
ATOM 7217 C C . SER B 1 208 ? -2.908 -52.656 -34.844 1 80.19 208 SER B C 1
ATOM 7219 O O . SER B 1 208 ? -2.43 -52.469 -33.719 1 80.19 208 SER B O 1
ATOM 7221 N N . LEU B 1 209 ? -2.283 -52.562 -35.906 1 81.12 209 LEU B N 1
ATOM 7222 C CA . LEU B 1 209 ? -0.893 -52.125 -35.906 1 81.12 209 LEU B CA 1
ATOM 7223 C C . LEU B 1 209 ? -0.779 -50.688 -35.375 1 81.12 209 LEU B C 1
ATOM 7225 O O . LEU B 1 209 ? 0.106 -50.375 -34.562 1 81.12 209 LEU B O 1
ATOM 7229 N N . ASN B 1 210 ? -1.557 -49.938 -35.844 1 80.12 210 ASN B N 1
ATOM 7230 C CA . ASN B 1 210 ? -1.562 -48.531 -35.375 1 80.12 210 ASN B CA 1
ATOM 7231 C C . ASN B 1 210 ? -1.854 -48.469 -33.875 1 80.12 210 ASN B C 1
ATOM 7233 O O . ASN B 1 210 ? -1.223 -47.688 -33.156 1 80.12 210 ASN B O 1
ATOM 7237 N N . ASP B 1 211 ? -2.762 -49.219 -33.5 1 74.19 211 ASP B N 1
ATOM 7238 C CA . ASP B 1 211 ? -3.098 -49.25 -32.094 1 74.19 211 ASP B CA 1
ATOM 7239 C C . ASP B 1 211 ? -1.899 -49.719 -31.25 1 74.19 211 ASP B C 1
ATOM 7241 O O . ASP B 1 211 ? -1.635 -49.156 -30.188 1 74.19 211 ASP B O 1
ATOM 7245 N N . LEU B 1 212 ? -1.306 -50.719 -31.719 1 72.12 212 LEU B N 1
ATOM 7246 C CA . LEU B 1 212 ? -0.14 -51.25 -31.031 1 72.12 212 LEU B CA 1
ATOM 7247 C C . LEU B 1 212 ? 0.981 -50.219 -30.969 1 72.12 212 LEU B C 1
ATOM 7249 O O . LEU B 1 212 ? 1.633 -50.062 -29.938 1 72.12 212 LEU B O 1
ATOM 7253 N N . GLN B 1 213 ? 1.21 -49.625 -32.031 1 73.69 213 GLN B N 1
ATOM 7254 C CA . GLN B 1 213 ? 2.248 -48.594 -32.094 1 73.69 213 GLN B CA 1
ATOM 7255 C C . GLN B 1 213 ? 1.938 -47.406 -31.188 1 73.69 213 GLN B C 1
ATOM 7257 O O . GLN B 1 213 ? 2.838 -46.875 -30.547 1 73.69 213 GLN B O 1
ATOM 7262 N N . ASN B 1 214 ? 0.795 -47.156 -31.094 1 68.94 214 ASN B N 1
ATOM 7263 C CA . ASN B 1 214 ? 0.376 -46 -30.281 1 68.94 214 ASN B CA 1
ATOM 7264 C C . ASN B 1 214 ? 0.337 -46.375 -28.797 1 68.94 214 ASN B C 1
ATOM 7266 O O . ASN B 1 214 ? 0.306 -45.5 -27.938 1 68.94 214 ASN B O 1
ATOM 7270 N N . SER B 1 215 ? 0.28 -47.656 -28.547 1 63.41 215 SER B N 1
ATOM 7271 C CA . SER B 1 215 ? 0.192 -48.125 -27.172 1 63.41 215 SER B CA 1
ATOM 7272 C C . SER B 1 215 ? 1.558 -48.094 -26.484 1 63.41 215 SER B C 1
ATOM 7274 O O . SER B 1 215 ? 1.653 -48.25 -25.266 1 63.41 215 SER B O 1
ATOM 7276 N N . ILE B 1 216 ? 2.635 -47.969 -27.109 1 66.31 216 ILE B N 1
ATOM 7277 C CA . ILE B 1 216 ? 3.971 -47.906 -26.531 1 66.31 216 ILE B CA 1
ATOM 7278 C C . ILE B 1 216 ? 4.137 -46.594 -25.734 1 66.31 216 ILE B C 1
ATOM 7280 O O . ILE B 1 216 ? 4.047 -45.5 -26.297 1 66.31 216 ILE B O 1
ATOM 7284 N N . PRO B 1 217 ? 4.301 -46.844 -24.422 1 65.19 217 PRO B N 1
ATOM 7285 C CA . PRO B 1 217 ? 4.504 -45.594 -23.641 1 65.19 217 PRO B CA 1
ATOM 7286 C C . PRO B 1 217 ? 5.809 -44.906 -24 1 65.19 217 PRO B C 1
ATOM 7288 O O . PRO B 1 217 ? 6.867 -45.531 -24.031 1 65.19 217 PRO B O 1
ATOM 7291 N N . LEU B 1 218 ? 5.629 -43.781 -24.281 1 68.75 218 LEU B N 1
ATOM 7292 C CA . LEU B 1 218 ? 6.809 -43 -24.625 1 68.75 218 LEU B CA 1
ATOM 7293 C C . LEU B 1 218 ? 7.504 -42.5 -23.359 1 68.75 218 LEU B C 1
ATOM 7295 O O . LEU B 1 218 ? 8.664 -42.062 -23.422 1 68.75 218 LEU B O 1
ATOM 7299 N N . ALA B 1 219 ? 6.863 -42.594 -22.125 1 71.12 219 ALA B N 1
ATOM 7300 C CA . ALA B 1 219 ? 7.414 -42.031 -20.891 1 71.12 219 ALA B CA 1
ATOM 7301 C C . ALA B 1 219 ? 7.582 -43.094 -19.828 1 71.12 219 ALA B C 1
ATOM 7303 O O . ALA B 1 219 ? 6.785 -44.031 -19.75 1 71.12 219 ALA B O 1
ATOM 7304 N N . SER B 1 220 ? 8.742 -43.281 -19 1 66.62 220 SER B N 1
ATOM 7305 C CA . SER B 1 220 ? 9.031 -44.25 -17.938 1 66.62 220 SER B CA 1
ATOM 7306 C C . SER B 1 220 ? 8.586 -43.719 -16.578 1 66.62 220 SER B C 1
ATOM 7308 O O . SER B 1 220 ? 8.531 -44.469 -15.609 1 66.62 220 SER B O 1
ATOM 7310 N N . GLY B 1 221 ? 8.258 -42.406 -16.406 1 65.75 221 GLY B N 1
ATOM 7311 C CA . GLY B 1 221 ? 7.875 -41.781 -15.156 1 65.75 221 GLY B CA 1
ATOM 7312 C C . GLY B 1 221 ? 7.426 -40.344 -15.312 1 65.75 221 GLY B C 1
ATOM 7313 O O . GLY B 1 221 ? 7.289 -39.875 -16.438 1 65.75 221 GLY B O 1
ATOM 7314 N N . LEU B 1 222 ? 6.93 -39.812 -14.133 1 68.88 222 LEU B N 1
ATOM 7315 C CA . LEU B 1 222 ? 6.477 -38.438 -14.109 1 68.88 222 LEU B CA 1
ATOM 7316 C C . LEU B 1 222 ? 7.238 -37.625 -13.062 1 68.88 222 LEU B C 1
ATOM 7318 O O . LEU B 1 222 ? 7.418 -38.094 -11.93 1 68.88 222 LEU B O 1
ATOM 7322 N N . VAL B 1 223 ? 7.875 -36.625 -13.508 1 72.75 223 VAL B N 1
ATOM 7323 C CA . VAL B 1 223 ? 8.469 -35.656 -12.586 1 72.75 223 VAL B CA 1
ATOM 7324 C C . VAL B 1 223 ? 7.43 -34.625 -12.195 1 72.75 223 VAL B C 1
ATOM 7326 O O . VAL B 1 223 ? 6.797 -34 -13.07 1 72.75 223 VAL B O 1
ATOM 7329 N N . GLN B 1 224 ? 7.262 -34.438 -10.859 1 64.5 224 GLN B N 1
ATOM 7330 C CA . GLN B 1 224 ? 6.238 -33.531 -10.383 1 64.5 224 GLN B CA 1
ATOM 7331 C C . GLN B 1 224 ? 6.789 -32.094 -10.266 1 64.5 224 GLN B C 1
ATOM 7333 O O . GLN B 1 224 ? 7.98 -31.922 -10.008 1 64.5 224 GLN B O 1
ATOM 7338 N N . ARG B 1 225 ? 5.836 -31.234 -10.469 1 64.88 225 ARG B N 1
ATOM 7339 C CA . ARG B 1 225 ? 6.195 -29.828 -10.297 1 64.88 225 ARG B CA 1
ATOM 7340 C C . ARG B 1 225 ? 6.766 -29.578 -8.906 1 64.88 225 ARG B C 1
ATOM 7342 O O . ARG B 1 225 ? 6.191 -30.016 -7.902 1 64.88 225 ARG B O 1
ATOM 7349 N N . GLY B 1 226 ? 7.875 -28.922 -8.859 1 63.47 226 GLY B N 1
ATOM 7350 C CA . GLY B 1 226 ? 8.523 -28.562 -7.609 1 63.47 226 GLY B CA 1
ATOM 7351 C C . GLY B 1 226 ? 9.531 -29.609 -7.152 1 63.47 226 GLY B C 1
ATOM 7352 O O . GLY B 1 226 ? 10.289 -29.359 -6.207 1 63.47 226 GLY B O 1
ATOM 7353 N N . GLU B 1 227 ? 9.406 -30.812 -7.746 1 67.62 227 GLU B N 1
ATOM 7354 C CA . GLU B 1 227 ? 10.344 -31.875 -7.398 1 67.62 227 GLU B CA 1
ATOM 7355 C C . GLU B 1 227 ? 11.773 -31.5 -7.781 1 67.62 227 GLU B C 1
ATOM 7357 O O . GLU B 1 227 ? 12.008 -30.922 -8.852 1 67.62 227 GLU B O 1
ATOM 7362 N N . LYS B 1 228 ? 12.633 -31.766 -6.84 1 76.44 228 LYS B N 1
ATOM 7363 C CA . LYS B 1 228 ? 14.039 -31.531 -7.137 1 76.44 228 LYS B CA 1
ATOM 7364 C C . LYS B 1 228 ? 14.555 -32.5 -8.188 1 76.44 228 LYS B C 1
ATOM 7366 O O . LYS B 1 228 ? 14.438 -33.719 -8.023 1 76.44 228 LYS B O 1
ATOM 7371 N N . ILE B 1 229 ? 14.953 -31.938 -9.18 1 79.62 229 ILE B N 1
ATOM 7372 C CA . ILE B 1 229 ? 15.57 -32.781 -10.203 1 79.62 229 ILE B CA 1
ATOM 7373 C C . ILE B 1 229 ? 17.062 -32.938 -9.898 1 79.62 229 ILE B C 1
ATOM 7375 O O . ILE B 1 229 ? 17.562 -34.062 -9.828 1 79.62 229 ILE B O 1
ATOM 7379 N N . ILE B 1 230 ? 17.703 -31.859 -9.758 1 78.81 230 ILE B N 1
ATOM 7380 C CA . ILE B 1 230 ? 19.141 -31.906 -9.531 1 78.81 230 ILE B CA 1
ATOM 7381 C C . ILE B 1 230 ? 19.609 -30.594 -8.883 1 78.81 230 ILE B C 1
ATOM 7383 O O . ILE B 1 230 ? 19.016 -29.547 -9.109 1 78.81 230 ILE B O 1
ATOM 7387 N N . ASP B 1 231 ? 20.516 -30.719 -7.965 1 75.31 231 ASP B N 1
ATOM 7388 C CA . ASP B 1 231 ? 21.141 -29.562 -7.34 1 75.31 231 ASP B CA 1
ATOM 7389 C C . ASP B 1 231 ? 22.469 -29.219 -8.008 1 75.31 231 ASP B C 1
ATOM 7391 O O . ASP B 1 231 ? 23.125 -30.109 -8.578 1 75.31 231 ASP B O 1
ATOM 7395 N N . ARG B 1 232 ? 22.719 -27.953 -7.914 1 72.88 232 ARG B N 1
ATOM 7396 C CA . ARG B 1 232 ? 24.016 -27.547 -8.438 1 72.88 232 ARG B CA 1
ATOM 7397 C C . ARG B 1 232 ? 25.141 -28.344 -7.781 1 72.88 232 ARG B C 1
ATOM 7399 O O . ARG B 1 232 ? 25.188 -28.469 -6.555 1 72.88 232 ARG B O 1
ATOM 7406 N N . GLY B 1 233 ? 25.969 -28.906 -8.648 1 70.44 233 GLY B N 1
ATOM 7407 C CA . GLY B 1 233 ? 27.109 -29.672 -8.156 1 70.44 233 GLY B CA 1
ATOM 7408 C C . GLY B 1 233 ? 26.859 -31.172 -8.109 1 70.44 233 GLY B C 1
ATOM 7409 O O . GLY B 1 233 ? 27.797 -31.953 -7.969 1 70.44 233 GLY B O 1
ATOM 7410 N N . ASP B 1 234 ? 25.562 -31.531 -8.133 1 78.19 234 ASP B N 1
ATOM 7411 C CA . ASP B 1 234 ? 25.25 -32.969 -8.133 1 78.19 234 ASP B CA 1
ATOM 7412 C C . ASP B 1 234 ? 25.688 -33.625 -9.43 1 78.19 234 ASP B C 1
ATOM 7414 O O . ASP B 1 234 ? 25.641 -33 -10.492 1 78.19 234 ASP B O 1
ATOM 7418 N N . ILE B 1 235 ? 26.062 -34.906 -9.305 1 74.75 235 ILE B N 1
ATOM 7419 C CA . ILE B 1 235 ? 26.438 -35.656 -10.492 1 74.75 235 ILE B CA 1
ATOM 7420 C C . ILE B 1 235 ? 25.188 -36.125 -11.227 1 74.75 235 ILE B C 1
ATOM 7422 O O . ILE B 1 235 ? 24.25 -36.625 -10.617 1 74.75 235 ILE B O 1
ATOM 7426 N N . VAL B 1 236 ? 25.141 -35.781 -12.445 1 81.56 236 VAL B N 1
ATOM 7427 C CA . VAL B 1 236 ? 24 -36.188 -13.273 1 81.56 236 VAL B CA 1
ATOM 7428 C C . VAL B 1 236 ? 24.062 -37.688 -13.523 1 81.56 236 VAL B C 1
ATOM 7430 O O . VAL B 1 236 ? 24.75 -38.156 -14.445 1 81.56 236 VAL B O 1
ATOM 7433 N N . ASP B 1 237 ? 23.328 -38.438 -12.688 1 77.75 237 ASP B N 1
ATOM 7434 C CA . ASP B 1 237 ? 23.281 -39.875 -12.891 1 77.75 237 ASP B CA 1
ATOM 7435 C C . ASP B 1 237 ? 22.344 -40.25 -14.039 1 77.75 237 ASP B C 1
ATOM 7437 O O . ASP B 1 237 ? 21.75 -39.375 -14.68 1 77.75 237 ASP B O 1
ATOM 7441 N N . GLY B 1 238 ? 22.344 -41.5 -14.398 1 74.44 238 GLY B N 1
ATOM 7442 C CA . GLY B 1 238 ? 21.547 -41.969 -15.516 1 74.44 238 GLY B CA 1
ATOM 7443 C C . GLY B 1 238 ? 20.078 -41.594 -15.406 1 74.44 238 GLY B C 1
ATOM 7444 O O . GLY B 1 238 ? 19.5 -41.094 -16.375 1 74.44 238 GLY B O 1
ATOM 7445 N N . LYS B 1 239 ? 19.641 -41.812 -14.289 1 78.31 239 LYS B N 1
ATOM 7446 C CA . LYS B 1 239 ? 18.234 -41.5 -14.078 1 78.31 239 LYS B CA 1
ATOM 7447 C C . LYS B 1 239 ? 17.984 -40 -14.203 1 78.31 239 LYS B C 1
ATOM 7449 O O . LYS B 1 239 ? 17.031 -39.562 -14.844 1 78.31 239 LYS B O 1
ATOM 7454 N N . THR B 1 240 ? 18.859 -39.25 -13.602 1 82.62 240 THR B N 1
ATOM 7455 C CA . THR B 1 240 ? 18.719 -37.781 -13.641 1 82.62 240 THR B CA 1
ATOM 7456 C C . THR B 1 240 ? 18.922 -37.281 -15.062 1 82.62 240 THR B C 1
ATOM 7458 O O . THR B 1 240 ? 18.266 -36.312 -15.477 1 82.62 240 THR B O 1
ATOM 7461 N N . TYR B 1 241 ? 19.812 -37.906 -15.664 1 80.25 241 TYR B N 1
ATOM 7462 C CA . TYR B 1 241 ? 20.078 -37.531 -17.047 1 80.25 241 TYR B CA 1
ATOM 7463 C C . TYR B 1 241 ? 18.812 -37.656 -17.891 1 80.25 241 TYR B C 1
ATOM 7465 O O . TYR B 1 241 ? 18.484 -36.75 -18.672 1 80.25 241 TYR B O 1
ATOM 7473 N N . ASN B 1 242 ? 18.156 -38.781 -17.734 1 78.31 242 ASN B N 1
ATOM 7474 C CA . ASN B 1 242 ? 16.922 -39 -18.469 1 78.31 242 ASN B CA 1
ATOM 7475 C C . ASN B 1 242 ? 15.859 -37.969 -18.109 1 78.31 242 ASN B C 1
ATOM 7477 O O . ASN B 1 242 ? 15.117 -37.5 -18.969 1 78.31 242 ASN B O 1
ATOM 7481 N N . LYS B 1 243 ? 15.859 -37.656 -16.875 1 81.75 243 LYS B N 1
ATOM 7482 C CA . LYS B 1 243 ? 14.906 -36.656 -16.422 1 81.75 243 LYS B CA 1
ATOM 7483 C C . LYS B 1 243 ? 15.203 -35.281 -17.062 1 81.75 243 LYS B C 1
ATOM 7485 O O . LYS B 1 243 ? 14.281 -34.594 -17.516 1 81.75 243 LYS B O 1
ATOM 7490 N N . LEU B 1 244 ? 16.422 -35 -17.094 1 82.19 244 LEU B N 1
ATOM 7491 C CA . LEU B 1 244 ? 16.844 -33.719 -17.625 1 82.19 244 LEU B CA 1
ATOM 7492 C C . LEU B 1 244 ? 16.594 -33.625 -19.141 1 82.19 244 LEU B C 1
ATOM 7494 O O . LEU B 1 244 ? 16.156 -32.594 -19.656 1 82.19 244 LEU B O 1
ATOM 7498 N N . LEU B 1 245 ? 16.906 -34.719 -19.812 1 78.5 245 LEU B N 1
ATOM 7499 C CA . LEU B 1 245 ? 16.656 -34.781 -21.25 1 78.5 245 LEU B CA 1
ATOM 7500 C C . LEU B 1 245 ? 15.172 -34.656 -21.547 1 78.5 245 LEU B C 1
ATOM 7502 O O . LEU B 1 245 ? 14.781 -34 -22.516 1 78.5 245 LEU B O 1
ATOM 7506 N N . SER B 1 246 ? 14.453 -35.312 -20.719 1 80.31 246 SER B N 1
ATOM 7507 C CA . SER B 1 246 ? 13 -35.219 -20.875 1 80.31 246 SER B CA 1
ATOM 7508 C C . SER B 1 246 ? 12.5 -33.812 -20.641 1 80.31 246 SER B C 1
ATOM 7510 O O . SER B 1 246 ? 11.602 -33.344 -21.344 1 80.31 246 SER B O 1
ATOM 7512 N N . PHE B 1 247 ? 13.086 -33.25 -19.688 1 79.88 247 PHE B N 1
ATOM 7513 C CA . PHE B 1 247 ? 12.75 -31.875 -19.375 1 79.88 247 PHE B CA 1
ATOM 7514 C C . PHE B 1 247 ? 13.07 -30.953 -20.562 1 79.88 247 PHE B C 1
ATOM 7516 O O . PHE B 1 247 ? 12.25 -30.125 -20.938 1 79.88 247 PHE B O 1
ATOM 7523 N N . GLN B 1 248 ? 14.203 -31.094 -21.078 1 74.75 248 GLN B N 1
ATOM 7524 C CA . GLN B 1 248 ? 14.648 -30.281 -22.219 1 74.75 248 GLN B CA 1
ATOM 7525 C C . GLN B 1 248 ? 13.742 -30.5 -23.422 1 74.75 248 GLN B C 1
ATOM 7527 O O . GLN B 1 248 ? 13.398 -29.547 -24.125 1 74.75 248 GLN B O 1
ATOM 7532 N N . LYS B 1 249 ? 13.414 -31.734 -23.688 1 71.44 249 LYS B N 1
ATOM 7533 C CA . LYS B 1 249 ? 12.547 -32.062 -24.812 1 71.44 249 LYS B CA 1
ATOM 7534 C C . LYS B 1 249 ? 11.18 -31.422 -24.672 1 71.44 249 LYS B C 1
ATOM 7536 O O . LYS B 1 249 ? 10.625 -30.906 -25.641 1 71.44 249 LYS B O 1
ATOM 7541 N N . GLU B 1 250 ? 10.789 -31.438 -23.531 1 70.12 250 GLU B N 1
ATOM 7542 C CA . GLU B 1 250 ? 9.492 -30.812 -23.266 1 70.12 250 GLU B CA 1
ATOM 7543 C C . GLU B 1 250 ? 9.555 -29.297 -23.422 1 70.12 250 GLU B C 1
ATOM 7545 O O . GLU B 1 250 ? 8.617 -28.688 -23.922 1 70.12 250 GLU B O 1
ATOM 7550 N N . MET B 1 251 ? 10.57 -28.781 -23.016 1 67.69 251 MET B N 1
ATOM 7551 C CA . MET B 1 251 ? 10.773 -27.344 -23.141 1 67.69 251 MET B CA 1
ATOM 7552 C C . MET B 1 251 ? 10.859 -26.938 -24.609 1 67.69 251 MET B C 1
ATOM 7554 O O . MET B 1 251 ? 10.336 -25.891 -25 1 67.69 251 MET B O 1
ATOM 7558 N N . GLU B 1 252 ? 11.578 -27.75 -25.344 1 63.47 252 GLU B N 1
ATOM 7559 C CA . GLU B 1 252 ? 11.734 -27.484 -26.781 1 63.47 252 GLU B CA 1
ATOM 7560 C C . GLU B 1 252 ? 10.398 -27.594 -27.5 1 63.47 252 GLU B C 1
ATOM 7562 O O . GLU B 1 252 ? 10.133 -26.828 -28.438 1 63.47 252 GLU B O 1
ATOM 7567 N N . ARG B 1 253 ? 9.719 -28.547 -27.141 1 61 253 ARG B N 1
ATOM 7568 C CA . ARG B 1 253 ? 8.406 -28.719 -27.734 1 61 253 ARG B CA 1
ATOM 7569 C C . ARG B 1 253 ? 7.531 -27.484 -27.516 1 61 253 ARG B C 1
ATOM 7571 O O . ARG B 1 253 ? 6.773 -27.094 -28.406 1 61 253 ARG B O 1
ATOM 7578 N N . GLN B 1 254 ? 7.719 -26.922 -26.438 1 58.72 254 GLN B N 1
ATOM 7579 C CA . GLN B 1 254 ? 6.934 -25.734 -26.078 1 58.72 254 GLN B CA 1
ATOM 7580 C C . GLN B 1 254 ? 7.434 -24.5 -26.812 1 58.72 254 GLN B C 1
ATOM 7582 O O . GLN B 1 254 ? 6.664 -23.578 -27.078 1 58.72 254 GLN B O 1
ATOM 7587 N N . ASN B 1 255 ? 8.711 -24.344 -27.047 1 56.5 255 ASN B N 1
ATOM 7588 C CA . ASN B 1 255 ? 9.375 -23.141 -27.516 1 56.5 255 ASN B CA 1
ATOM 7589 C C . ASN B 1 255 ? 9.297 -23 -29.031 1 56.5 255 ASN B C 1
ATOM 7591 O O . ASN B 1 255 ? 9.633 -21.953 -29.594 1 56.5 255 ASN B O 1
ATOM 7595 N N . VAL B 1 256 ? 9.047 -24.031 -29.844 1 55.5 256 VAL B N 1
ATOM 7596 C CA . VAL B 1 256 ? 9.445 -24 -31.234 1 55.5 256 VAL B CA 1
ATOM 7597 C C . VAL B 1 256 ? 8.555 -23.016 -32 1 55.5 256 VAL B C 1
ATOM 7599 O O . VAL B 1 256 ? 8.953 -22.5 -33.062 1 55.5 256 VAL B O 1
ATOM 7602 N N . ASP B 1 257 ? 7.441 -22.562 -31.562 1 61.81 257 ASP B N 1
ATOM 7603 C CA . ASP B 1 257 ? 6.621 -21.844 -32.531 1 61.81 257 ASP B CA 1
ATOM 7604 C C . ASP B 1 257 ? 6.781 -20.328 -32.375 1 61.81 257 ASP B C 1
ATOM 7606 O O . ASP B 1 257 ? 6.648 -19.797 -31.281 1 61.81 257 ASP B O 1
ATOM 7610 N N . GLN B 1 258 ? 7.449 -19.641 -33.406 1 68.19 258 GLN B N 1
ATOM 7611 C CA . GLN B 1 258 ? 7.602 -18.188 -33.5 1 68.19 258 GLN B CA 1
ATOM 7612 C C . GLN B 1 258 ? 6.336 -17.469 -33.031 1 68.19 258 GLN B C 1
ATOM 7614 O O . GLN B 1 258 ? 6.41 -16.422 -32.375 1 68.19 258 GLN B O 1
ATOM 7619 N N . GLU B 1 259 ? 5.234 -18 -33.406 1 74.62 259 GLU B N 1
ATOM 7620 C CA . GLU B 1 259 ? 3.965 -17.406 -33.031 1 74.62 259 GLU B CA 1
ATOM 7621 C C . GLU B 1 259 ? 3.779 -17.438 -31.5 1 74.62 259 GLU B C 1
ATOM 7623 O O . GLU B 1 259 ? 3.242 -16.5 -30.922 1 74.62 259 GLU B O 1
ATOM 7628 N N . LYS B 1 260 ? 4.344 -18.406 -30.953 1 76.56 260 LYS B N 1
ATOM 7629 C CA . LYS B 1 260 ? 4.246 -18.547 -29.5 1 76.56 260 LYS B CA 1
ATOM 7630 C C . LYS B 1 260 ? 5.117 -17.516 -28.797 1 76.56 260 LYS B C 1
ATOM 7632 O O . LYS B 1 260 ? 4.707 -16.938 -27.781 1 76.56 260 LYS B O 1
ATOM 7637 N N . ILE B 1 261 ? 6.188 -17.25 -29.391 1 78.44 261 ILE B N 1
ATOM 7638 C CA . ILE B 1 261 ? 7.098 -16.281 -28.812 1 78.44 261 ILE B CA 1
ATOM 7639 C C . ILE B 1 261 ? 6.5 -14.875 -28.922 1 78.44 261 ILE B C 1
ATOM 7641 O O . ILE B 1 261 ? 6.582 -14.086 -27.984 1 78.44 261 ILE B O 1
ATOM 7645 N N . ARG B 1 262 ? 5.863 -14.594 -30.031 1 83.5 262 ARG B N 1
ATOM 7646 C CA . ARG B 1 262 ? 5.242 -13.289 -30.234 1 83.5 262 ARG B CA 1
ATOM 7647 C C . ARG B 1 262 ? 4.113 -13.055 -29.234 1 83.5 262 ARG B C 1
ATOM 7649 O O . ARG B 1 262 ? 3.963 -11.961 -28.703 1 83.5 262 ARG B O 1
ATOM 7656 N N . LEU B 1 263 ? 3.299 -14.055 -29.016 1 87 263 LEU B N 1
ATOM 7657 C CA . LEU B 1 263 ? 2.197 -13.938 -28.062 1 87 263 LEU B CA 1
ATOM 7658 C C . LEU B 1 263 ? 2.721 -13.742 -26.641 1 87 263 LEU B C 1
ATOM 7660 O O . LEU B 1 263 ? 2.135 -12.992 -25.859 1 87 263 LEU B O 1
ATOM 7664 N N . ASN B 1 264 ? 3.777 -14.406 -26.344 1 87.88 264 ASN B N 1
ATOM 7665 C CA . ASN B 1 264 ? 4.406 -14.242 -25.047 1 87.88 264 ASN B CA 1
ATOM 7666 C C . ASN B 1 264 ? 4.898 -12.812 -24.828 1 87.88 264 ASN B C 1
ATOM 7668 O O . ASN B 1 264 ? 4.691 -12.234 -23.766 1 87.88 264 ASN B O 1
ATOM 7672 N N . ILE B 1 265 ? 5.508 -12.258 -25.859 1 90.44 265 ILE B N 1
ATOM 7673 C CA . ILE B 1 265 ? 6.031 -10.898 -25.781 1 90.44 265 ILE B CA 1
ATOM 7674 C C . ILE B 1 265 ? 4.875 -9.906 -25.641 1 90.44 265 ILE B C 1
ATOM 7676 O O . ILE B 1 265 ? 4.949 -8.961 -24.859 1 90.44 265 ILE B O 1
ATOM 7680 N N . MET B 1 266 ? 3.787 -10.125 -26.359 1 92.12 266 MET B N 1
ATOM 7681 C CA . MET B 1 266 ? 2.623 -9.25 -26.266 1 92.12 266 MET B CA 1
ATOM 7682 C C . MET B 1 266 ? 1.997 -9.305 -24.891 1 92.12 266 MET B C 1
ATOM 7684 O O . MET B 1 266 ? 1.554 -8.281 -24.359 1 92.12 266 MET B O 1
ATOM 7688 N N . GLY B 1 267 ? 1.931 -10.5 -24.375 1 93.81 267 GLY B N 1
ATOM 7689 C CA . GLY B 1 267 ? 1.425 -10.641 -23.016 1 93.81 267 GLY B CA 1
ATOM 7690 C C . GLY B 1 267 ? 2.283 -9.938 -21.984 1 93.81 267 GLY B C 1
ATOM 7691 O O . GLY B 1 267 ? 1.763 -9.273 -21.078 1 93.81 267 GLY B O 1
ATOM 7692 N N . GLN B 1 268 ? 3.594 -10.086 -22.141 1 94.38 268 GLN B N 1
ATOM 7693 C CA . GLN B 1 268 ? 4.516 -9.422 -21.234 1 94.38 268 GLN B CA 1
ATOM 7694 C C . GLN B 1 268 ? 4.41 -7.906 -21.344 1 94.38 268 GLN B C 1
ATOM 7696 O O . GLN B 1 268 ? 4.469 -7.195 -20.344 1 94.38 268 GLN B O 1
ATOM 7701 N N . LEU B 1 269 ? 4.258 -7.438 -22.562 1 96.19 269 LEU B N 1
ATOM 7702 C CA . LEU B 1 269 ? 4.113 -6.008 -22.812 1 96.19 269 LEU B CA 1
ATOM 7703 C C . LEU B 1 269 ? 2.854 -5.465 -22.156 1 96.19 269 LEU B C 1
ATOM 7705 O O . LEU B 1 269 ? 2.906 -4.457 -21.438 1 96.19 269 LEU B O 1
ATOM 7709 N N . LEU B 1 270 ? 1.783 -6.141 -22.359 1 97 270 LEU B N 1
ATOM 7710 C CA . LEU B 1 270 ? 0.513 -5.695 -21.797 1 97 270 LEU B CA 1
ATOM 7711 C C . LEU B 1 270 ? 0.543 -5.77 -20.266 1 97 270 LEU B C 1
ATOM 7713 O O . LEU B 1 270 ? 0.101 -4.84 -19.594 1 97 270 LEU B O 1
ATOM 7717 N N . TYR B 1 271 ? 1.035 -6.82 -19.75 1 97.69 271 TYR B N 1
ATOM 7718 C CA . TYR B 1 271 ? 1.099 -7.039 -18.312 1 97.69 271 TYR B CA 1
ATOM 7719 C C . TYR B 1 271 ? 1.942 -5.965 -17.641 1 97.69 271 TYR B C 1
ATOM 7721 O O . TYR B 1 271 ? 1.505 -5.34 -16.656 1 97.69 271 TYR B O 1
ATOM 7729 N N . THR B 1 272 ? 3.154 -5.777 -18.156 1 97.81 272 THR B N 1
ATOM 7730 C CA . THR B 1 272 ? 4.066 -4.785 -17.594 1 97.81 272 THR B CA 1
ATOM 7731 C C . THR B 1 272 ? 3.498 -3.379 -17.75 1 97.81 272 THR B C 1
ATOM 7733 O O . THR B 1 272 ? 3.627 -2.547 -16.844 1 97.81 272 THR B O 1
ATOM 7736 N N . ALA B 1 273 ? 2.852 -3.131 -18.859 1 98.12 273 ALA B N 1
ATOM 7737 C CA . ALA B 1 273 ? 2.24 -1.826 -19.094 1 98.12 273 ALA B CA 1
ATOM 7738 C C . ALA B 1 273 ? 1.158 -1.531 -18.062 1 98.12 273 ALA B C 1
ATOM 7740 O O . ALA B 1 273 ? 1.054 -0.406 -17.562 1 98.12 273 ALA B O 1
ATOM 7741 N N . ILE B 1 274 ? 0.355 -2.504 -17.766 1 98.38 274 ILE B N 1
ATOM 7742 C CA . ILE B 1 274 ? -0.719 -2.33 -16.797 1 98.38 274 ILE B CA 1
ATOM 7743 C C . ILE B 1 274 ? -0.128 -1.986 -15.422 1 98.38 274 ILE B C 1
ATOM 7745 O O . ILE B 1 274 ? -0.57 -1.038 -14.773 1 98.38 274 ILE B O 1
ATOM 7749 N N . LEU B 1 275 ? 0.893 -2.682 -14.984 1 98.5 275 LEU B N 1
ATOM 7750 C CA . LEU B 1 275 ? 1.475 -2.504 -13.656 1 98.5 275 LEU B CA 1
ATOM 7751 C C . LEU B 1 275 ? 2.164 -1.148 -13.547 1 98.5 275 LEU B C 1
ATOM 7753 O O . LEU B 1 275 ? 1.993 -0.442 -12.547 1 98.5 275 LEU B O 1
ATOM 7757 N N . ILE B 1 276 ? 2.92 -0.757 -14.562 1 98.44 276 ILE B N 1
ATOM 7758 C CA . ILE B 1 276 ? 3.631 0.516 -14.531 1 98.44 276 ILE B CA 1
ATOM 7759 C C . ILE B 1 276 ? 2.631 1.667 -14.625 1 98.44 276 ILE B C 1
ATOM 7761 O O . ILE B 1 276 ? 2.826 2.719 -14.016 1 98.44 276 ILE B O 1
ATOM 7765 N N . THR B 1 277 ? 1.583 1.464 -15.414 1 97.94 277 THR B N 1
ATOM 7766 C CA . THR B 1 277 ? 0.533 2.475 -15.484 1 97.94 277 THR B CA 1
ATOM 7767 C C . THR B 1 277 ? -0.13 2.654 -14.117 1 97.94 277 THR B C 1
ATOM 7769 O O . THR B 1 277 ? -0.378 3.783 -13.688 1 97.94 277 THR B O 1
ATOM 7772 N N . CYS B 1 278 ? -0.451 1.577 -13.445 1 97.75 278 CYS B N 1
ATOM 7773 C CA . CYS B 1 278 ? -1.028 1.659 -12.109 1 97.75 278 CYS B CA 1
ATOM 7774 C C . CYS B 1 278 ? -0.106 2.416 -11.164 1 97.75 278 CYS B C 1
ATOM 7776 O O . CYS B 1 278 ? -0.562 3.252 -10.383 1 97.75 278 CYS B O 1
ATOM 7778 N N . PHE B 1 279 ? 1.197 2.158 -11.25 1 98.12 279 PHE B N 1
ATOM 7779 C CA . PHE B 1 279 ? 2.162 2.84 -10.391 1 98.12 279 PHE B CA 1
ATOM 7780 C C . PHE B 1 279 ? 2.197 4.332 -10.695 1 98.12 279 PHE B C 1
ATOM 7782 O O . PHE B 1 279 ? 2.238 5.156 -9.781 1 98.12 279 PHE B O 1
ATOM 7789 N N . THR B 1 280 ? 2.182 4.652 -11.977 1 97.5 280 THR B N 1
ATOM 7790 C CA . THR B 1 280 ? 2.221 6.047 -12.398 1 97.5 280 THR B CA 1
ATOM 7791 C C . THR B 1 280 ? 0.954 6.781 -11.969 1 97.5 280 THR B C 1
ATOM 7793 O O . THR B 1 280 ? 1.009 7.945 -11.57 1 97.5 280 THR B O 1
ATOM 7796 N N . ILE B 1 281 ? -0.188 6.125 -12.047 1 95.62 281 ILE B N 1
ATOM 7797 C CA . ILE B 1 281 ? -1.44 6.719 -11.586 1 95.62 281 ILE B CA 1
ATOM 7798 C C . ILE B 1 281 ? -1.38 6.953 -10.078 1 95.62 281 ILE B C 1
ATOM 7800 O O . ILE B 1 281 ? -1.827 7.992 -9.586 1 95.62 281 ILE B O 1
ATOM 7804 N N . PHE B 1 282 ? -0.845 6.023 -9.359 1 96.38 282 PHE B N 1
ATOM 7805 C CA . PHE B 1 282 ? -0.66 6.176 -7.918 1 96.38 282 PHE B CA 1
ATOM 7806 C C . PHE B 1 282 ? 0.131 7.438 -7.602 1 96.38 282 PHE B C 1
ATOM 7808 O O . PHE B 1 282 ? -0.269 8.227 -6.746 1 96.38 282 PHE B O 1
ATOM 7815 N N . LEU B 1 283 ? 1.294 7.578 -8.281 1 96.31 283 LEU B N 1
ATOM 7816 C CA . LEU B 1 283 ? 2.133 8.742 -8.031 1 96.31 283 LEU B CA 1
ATOM 7817 C C . LEU B 1 283 ? 1.387 10.031 -8.375 1 96.31 283 LEU B C 1
ATOM 7819 O O . LEU B 1 283 ? 1.511 11.031 -7.664 1 96.31 283 LEU B O 1
ATOM 7823 N N . THR B 1 284 ? 0.623 10 -9.398 1 93.62 284 THR B N 1
ATOM 7824 C CA . THR B 1 284 ? -0.093 11.18 -9.867 1 93.62 284 THR B CA 1
ATOM 7825 C C . THR B 1 284 ? -1.207 11.562 -8.891 1 93.62 284 THR B C 1
ATOM 7827 O O . THR B 1 284 ? -1.455 12.742 -8.656 1 93.62 284 THR B O 1
ATOM 7830 N N . LEU B 1 285 ? -1.803 10.578 -8.32 1 91.75 285 LEU B N 1
ATOM 7831 C CA . LEU B 1 285 ? -2.971 10.844 -7.484 1 91.75 285 LEU B CA 1
ATOM 7832 C C . LEU B 1 285 ? -2.559 11.117 -6.043 1 91.75 285 LEU B C 1
ATOM 7834 O O . LEU B 1 285 ? -3.146 11.969 -5.375 1 91.75 285 LEU B O 1
ATOM 7838 N N . PHE B 1 286 ? -1.581 10.367 -5.594 1 92.94 286 PHE B N 1
ATOM 7839 C CA . PHE B 1 286 ? -1.371 10.375 -4.152 1 92.94 286 PHE B CA 1
ATOM 7840 C C . PHE B 1 286 ? -0.014 10.984 -3.807 1 92.94 286 PHE B C 1
ATOM 7842 O O . PHE B 1 286 ? 0.232 11.352 -2.658 1 92.94 286 PHE B O 1
ATOM 7849 N N . ARG B 1 287 ? 0.876 11.031 -4.695 1 94.25 287 ARG B N 1
ATOM 7850 C CA . ARG B 1 287 ? 2.215 11.547 -4.43 1 94.25 287 ARG B CA 1
ATOM 7851 C C . ARG B 1 287 ? 2.695 12.438 -5.562 1 94.25 287 ARG B C 1
ATOM 7853 O O . ARG B 1 287 ? 3.787 12.242 -6.102 1 94.25 287 ARG B O 1
ATOM 7860 N N . LYS B 1 288 ? 1.897 13.398 -5.828 1 90.69 288 LYS B N 1
ATOM 7861 C CA . LYS B 1 288 ? 2.234 14.359 -6.871 1 90.69 288 LYS B CA 1
ATOM 7862 C C . LYS B 1 288 ? 3.523 15.109 -6.535 1 90.69 288 LYS B C 1
ATOM 7864 O O . LYS B 1 288 ? 4.297 15.453 -7.43 1 90.69 288 LYS B O 1
ATOM 7869 N N . ASP B 1 289 ? 3.795 15.344 -5.254 1 88.62 289 ASP B N 1
ATOM 7870 C CA . ASP B 1 289 ? 4.996 16.031 -4.781 1 88.62 289 ASP B CA 1
ATOM 7871 C C . ASP B 1 289 ? 6.254 15.273 -5.199 1 88.62 289 ASP B C 1
ATOM 7873 O O . ASP B 1 289 ? 7.277 15.883 -5.516 1 88.62 289 ASP B O 1
ATOM 7877 N N . TYR B 1 290 ? 6.184 13.938 -5.18 1 92.06 290 TYR B N 1
ATOM 7878 C CA . TYR B 1 290 ? 7.32 13.133 -5.613 1 92.06 290 TYR B CA 1
ATOM 7879 C C . TYR B 1 290 ? 7.434 13.125 -7.133 1 92.06 290 TYR B C 1
ATOM 7881 O O . TYR B 1 290 ? 8.539 13.18 -7.68 1 92.06 290 TYR B O 1
ATOM 7889 N N . PHE B 1 291 ? 6.309 13.055 -7.793 1 91.12 291 PHE B N 1
ATOM 7890 C CA . PHE B 1 291 ? 6.301 12.938 -9.25 1 91.12 291 PHE B CA 1
ATOM 7891 C C . PHE B 1 291 ? 6.84 14.203 -9.898 1 91.12 291 PHE B C 1
ATOM 7893 O O . PHE B 1 291 ? 7.457 14.148 -10.961 1 91.12 291 PHE B O 1
ATOM 7900 N N . GLU B 1 292 ? 6.648 15.32 -9.281 1 88.94 292 GLU B N 1
ATOM 7901 C CA . GLU B 1 292 ? 7.055 16.609 -9.844 1 88.94 292 GLU B CA 1
ATOM 7902 C C . GLU B 1 292 ? 8.555 16.828 -9.68 1 88.94 292 GLU B C 1
ATOM 7904 O O . GLU B 1 292 ? 9.141 17.656 -10.383 1 88.94 292 GLU B O 1
ATOM 7909 N N . LYS B 1 293 ? 9.141 16.141 -8.828 1 90.12 293 LYS B N 1
ATOM 7910 C CA . LYS B 1 293 ? 10.586 16.219 -8.648 1 90.12 293 LYS B CA 1
ATOM 7911 C C . LYS B 1 293 ? 11.305 15.164 -9.484 1 90.12 293 LYS B C 1
ATOM 7913 O O . LYS B 1 293 ? 11.094 13.969 -9.297 1 90.12 293 LYS B O 1
ATOM 7918 N N . VAL B 1 294 ? 12.164 15.57 -10.281 1 90.88 294 VAL B N 1
ATOM 7919 C CA . VAL B 1 294 ? 12.852 14.688 -11.219 1 90.88 294 VAL B CA 1
ATOM 7920 C C . VAL B 1 294 ? 13.695 13.672 -10.445 1 90.88 294 VAL B C 1
ATOM 7922 O O . VAL B 1 294 ? 13.773 12.5 -10.828 1 90.88 294 VAL B O 1
ATOM 7925 N N . ARG B 1 295 ? 14.305 14.078 -9.383 1 92 295 ARG B N 1
ATOM 7926 C CA . ARG B 1 295 ? 15.164 13.188 -8.609 1 92 295 ARG B CA 1
ATOM 7927 C C . ARG B 1 295 ? 14.359 12.031 -8.023 1 92 295 ARG B C 1
ATOM 7929 O O . ARG B 1 295 ? 14.805 10.883 -8.055 1 92 295 ARG B O 1
ATOM 7936 N N . SER B 1 296 ? 13.18 12.344 -7.492 1 95.31 296 SER B N 1
ATOM 7937 C CA . SER B 1 296 ? 12.336 11.328 -6.867 1 95.31 296 SER B CA 1
ATOM 7938 C C . SER B 1 296 ? 11.797 10.352 -7.906 1 95.31 296 SER B C 1
ATOM 7940 O O . SER B 1 296 ? 11.852 9.133 -7.707 1 95.31 296 SER B O 1
ATOM 7942 N N . THR B 1 297 ? 11.281 10.875 -9.023 1 95.75 297 THR B N 1
ATOM 7943 C CA . THR B 1 297 ? 10.688 10.039 -10.062 1 95.75 297 THR B CA 1
ATOM 7944 C C . THR B 1 297 ? 11.75 9.141 -10.695 1 95.75 297 THR B C 1
ATOM 7946 O O . THR B 1 297 ? 11.508 7.949 -10.914 1 95.75 297 THR B O 1
ATOM 7949 N N . THR B 1 298 ? 12.906 9.695 -10.961 1 95.19 298 THR B N 1
ATOM 7950 C CA . THR B 1 298 ? 13.977 8.914 -11.586 1 95.19 298 THR B CA 1
ATOM 7951 C C . THR B 1 298 ? 14.445 7.801 -10.664 1 95.19 298 THR B C 1
ATOM 7953 O O . THR B 1 298 ? 14.719 6.688 -11.109 1 95.19 298 THR B O 1
ATOM 7956 N N . MET B 1 299 ? 14.562 8.102 -9.414 1 96.81 299 MET B N 1
ATOM 7957 C CA . MET B 1 299 ? 15 7.078 -8.469 1 96.81 299 MET B CA 1
ATOM 7958 C C . MET B 1 299 ? 14.008 5.922 -8.43 1 96.81 299 MET B C 1
ATOM 7960 O O . MET B 1 299 ? 14.398 4.754 -8.5 1 96.81 299 MET B O 1
ATOM 7964 N N . LEU B 1 300 ? 12.703 6.234 -8.328 1 98 300 LEU B N 1
ATOM 7965 C CA . LEU B 1 300 ? 11.656 5.227 -8.195 1 98 300 LEU B CA 1
ATOM 7966 C C . LEU B 1 300 ? 11.641 4.297 -9.406 1 98 300 LEU B C 1
ATOM 7968 O O . LEU B 1 300 ? 11.688 3.074 -9.258 1 98 300 LEU B O 1
ATOM 7972 N N . TYR B 1 301 ? 11.617 4.836 -10.625 1 97.81 301 TYR B N 1
ATOM 7973 C CA . TYR B 1 301 ? 11.539 4.027 -11.836 1 97.81 301 TYR B CA 1
ATOM 7974 C C . TYR B 1 301 ? 12.859 3.301 -12.086 1 97.81 301 TYR B C 1
ATOM 7976 O O . TYR B 1 301 ? 12.867 2.172 -12.578 1 97.81 301 TYR B O 1
ATOM 7984 N N . ALA B 1 302 ? 13.984 3.939 -11.719 1 97.19 302 ALA B N 1
ATOM 7985 C CA . ALA B 1 302 ? 15.281 3.301 -11.891 1 97.19 302 ALA B CA 1
ATOM 7986 C C . ALA B 1 302 ? 15.398 2.057 -11.008 1 97.19 302 ALA B C 1
ATOM 7988 O O . ALA B 1 302 ? 15.938 1.032 -11.445 1 97.19 302 ALA B O 1
ATOM 7989 N N . LEU B 1 303 ? 14.969 2.188 -9.805 1 97.94 303 LEU B N 1
ATOM 7990 C CA . LEU B 1 303 ? 15.047 1.054 -8.891 1 97.94 303 LEU B CA 1
ATOM 7991 C C . LEU B 1 303 ? 14.172 -0.1 -9.383 1 97.94 303 LEU B C 1
ATOM 7993 O O . LEU B 1 303 ? 14.594 -1.26 -9.328 1 97.94 303 LEU B O 1
ATOM 7997 N N . ILE B 1 304 ? 12.922 0.177 -9.859 1 98.12 304 ILE B N 1
ATOM 7998 C CA . ILE B 1 304 ? 12.023 -0.852 -10.383 1 98.12 304 ILE B CA 1
ATOM 7999 C C . ILE B 1 304 ? 12.68 -1.544 -11.578 1 98.12 304 ILE B C 1
ATOM 8001 O O . ILE B 1 304 ? 12.711 -2.775 -11.648 1 98.12 304 ILE B O 1
ATOM 8005 N N . VAL B 1 305 ? 13.258 -0.748 -12.461 1 97.69 305 VAL B N 1
ATOM 8006 C CA . VAL B 1 305 ? 13.859 -1.27 -13.68 1 97.69 305 VAL B CA 1
ATOM 8007 C C . VAL B 1 305 ? 15.109 -2.078 -13.336 1 97.69 305 VAL B C 1
ATOM 8009 O O . VAL B 1 305 ? 15.289 -3.195 -13.828 1 97.69 305 VAL B O 1
ATOM 8012 N N . LEU B 1 306 ? 15.953 -1.535 -12.492 1 97.12 306 LEU B N 1
ATOM 8013 C CA . LEU B 1 306 ? 17.234 -2.15 -12.156 1 97.12 306 LEU B CA 1
ATOM 8014 C C . LEU B 1 306 ? 17.031 -3.539 -11.562 1 97.12 306 LEU B C 1
ATOM 8016 O O . LEU B 1 306 ? 17.641 -4.508 -12.008 1 97.12 306 LEU B O 1
ATOM 8020 N N . PHE B 1 307 ? 16.156 -3.693 -10.641 1 97.25 307 PHE B N 1
ATOM 8021 C CA . PHE B 1 307 ? 16 -4.965 -9.945 1 97.25 307 PHE B CA 1
ATOM 8022 C C . PHE B 1 307 ? 15.227 -5.961 -10.797 1 97.25 307 PHE B C 1
ATOM 8024 O O . PHE B 1 307 ? 15.406 -7.172 -10.672 1 97.25 307 PHE B O 1
ATOM 8031 N N . THR B 1 308 ? 14.281 -5.465 -11.664 1 96.44 308 THR B N 1
ATOM 8032 C CA . THR B 1 308 ? 13.625 -6.363 -12.609 1 96.44 308 THR B CA 1
ATOM 8033 C C . THR B 1 308 ? 14.633 -6.926 -13.602 1 96.44 308 THR B C 1
ATOM 8035 O O . THR B 1 308 ? 14.555 -8.102 -13.977 1 96.44 308 THR B O 1
ATOM 8038 N N . ILE B 1 309 ? 15.578 -6.102 -14 1 94.56 309 ILE B N 1
ATOM 8039 C CA . ILE B 1 309 ? 16.609 -6.535 -14.938 1 94.56 309 ILE B CA 1
ATOM 8040 C C . ILE B 1 309 ? 17.531 -7.547 -14.258 1 94.56 309 ILE B C 1
ATOM 8042 O O . ILE B 1 309 ? 17.906 -8.555 -14.859 1 94.56 309 ILE B O 1
ATOM 8046 N N . ILE B 1 310 ? 17.875 -7.305 -13.031 1 94.75 310 ILE B N 1
ATOM 8047 C CA . ILE B 1 310 ? 18.719 -8.234 -12.281 1 94.75 310 ILE B CA 1
ATOM 8048 C C . ILE B 1 310 ? 18.016 -9.578 -12.156 1 94.75 310 ILE B C 1
ATOM 8050 O O . ILE B 1 310 ? 18.625 -10.633 -12.352 1 94.75 310 ILE B O 1
ATOM 8054 N N . ALA B 1 311 ? 16.75 -9.531 -11.82 1 93.56 311 ALA B N 1
ATOM 8055 C CA . ALA B 1 311 ? 15.969 -10.766 -11.711 1 93.56 311 ALA B CA 1
ATOM 8056 C C . ALA B 1 311 ? 15.922 -11.508 -13.039 1 93.56 311 ALA B C 1
ATOM 8058 O O . ALA B 1 311 ? 16.062 -12.734 -13.078 1 93.56 311 ALA B O 1
ATOM 8059 N N . SER B 1 312 ? 15.688 -10.742 -14.117 1 91 312 SER B N 1
ATOM 8060 C CA . SER B 1 312 ? 15.648 -11.328 -15.453 1 91 312 SER B CA 1
ATOM 8061 C C . SER B 1 312 ? 16.984 -11.984 -15.812 1 91 312 SER B C 1
ATOM 8063 O O . SER B 1 312 ? 17 -13.062 -16.391 1 91 312 SER B O 1
ATOM 8065 N N . ALA B 1 313 ? 18.062 -11.359 -15.43 1 88.12 313 ALA B N 1
ATOM 8066 C CA . ALA B 1 313 ? 19.391 -11.891 -15.703 1 88.12 313 ALA B CA 1
ATOM 8067 C C . ALA B 1 313 ? 19.656 -13.172 -14.922 1 88.12 313 ALA B C 1
ATOM 8069 O O . ALA B 1 313 ? 20.328 -14.078 -15.414 1 88.12 313 ALA B O 1
ATOM 8070 N N . MET B 1 314 ? 19.109 -13.266 -13.727 1 85.25 314 MET B N 1
ATOM 8071 C CA . MET B 1 314 ? 19.266 -14.469 -12.914 1 85.25 314 MET B CA 1
ATOM 8072 C C . MET B 1 314 ? 18.562 -15.656 -13.555 1 85.25 314 MET B C 1
ATOM 8074 O O . MET B 1 314 ? 19.047 -16.781 -13.492 1 85.25 314 MET B O 1
ATOM 8078 N N . VAL B 1 315 ? 17.422 -15.406 -14.133 1 79 315 VAL B N 1
ATOM 8079 C CA . VAL B 1 315 ? 16.609 -16.469 -14.742 1 79 315 VAL B CA 1
ATOM 8080 C C . VAL B 1 315 ? 17.219 -16.844 -16.094 1 79 315 VAL B C 1
ATOM 8082 O O . VAL B 1 315 ? 17.312 -18.031 -16.406 1 79 315 VAL B O 1
ATOM 8085 N N . GLU B 1 316 ? 17.562 -15.852 -16.875 1 75.19 316 GLU B N 1
ATOM 8086 C CA . GLU B 1 316 ? 18.062 -16.078 -18.234 1 75.19 316 GLU B CA 1
ATOM 8087 C C . GLU B 1 316 ? 19.375 -16.875 -18.203 1 75.19 316 GLU B C 1
ATOM 8089 O O . GLU B 1 316 ? 19.578 -17.781 -19.031 1 75.19 316 GLU B O 1
ATOM 8094 N N . HIS B 1 317 ? 20.172 -16.609 -17.344 1 67.75 317 HIS B N 1
ATOM 8095 C CA . HIS B 1 317 ? 21.5 -17.234 -17.344 1 67.75 317 HIS B CA 1
ATOM 8096 C C . HIS B 1 317 ? 21.578 -18.359 -16.328 1 67.75 317 HIS B C 1
ATOM 8098 O O . HIS B 1 317 ? 22.625 -18.984 -16.156 1 67.75 317 HIS B O 1
ATOM 8104 N N . SER B 1 318 ? 20.422 -18.797 -15.836 1 63.47 318 SER B N 1
ATOM 8105 C CA . SER B 1 318 ? 20.281 -19.891 -14.883 1 63.47 318 SER B CA 1
ATOM 8106 C C . SER B 1 318 ? 21.453 -19.906 -13.891 1 63.47 318 SER B C 1
ATOM 8108 O O . SER B 1 318 ? 22 -20.969 -13.594 1 63.47 318 SER B O 1
ATOM 8110 N N . VAL B 1 319 ? 21.859 -18.766 -13.562 1 60.38 319 VAL B N 1
ATOM 8111 C CA . VAL B 1 319 ? 23.062 -18.625 -12.758 1 60.38 319 VAL B CA 1
ATOM 8112 C C . VAL B 1 319 ? 22.766 -19.031 -11.312 1 60.38 319 VAL B C 1
ATOM 8114 O O . VAL B 1 319 ? 23.422 -19.938 -10.781 1 60.38 319 VAL B O 1
ATOM 8117 N N . LEU B 1 320 ? 21.875 -18.328 -10.641 1 72.19 320 LEU B N 1
ATOM 8118 C CA . LEU B 1 320 ? 21.516 -18.547 -9.242 1 72.19 320 LEU B CA 1
ATOM 8119 C C . LEU B 1 320 ? 20.016 -18.359 -9.047 1 72.19 320 LEU B C 1
ATOM 8121 O O . LEU B 1 320 ? 19.328 -17.844 -9.93 1 72.19 320 LEU B O 1
ATOM 8125 N N . HIS B 1 321 ? 19.531 -18.938 -7.992 1 81.31 321 HIS B N 1
ATOM 8126 C CA . HIS B 1 321 ? 18.125 -18.781 -7.652 1 81.31 321 HIS B CA 1
ATOM 8127 C C . HIS B 1 321 ? 17.781 -17.312 -7.395 1 81.31 321 HIS B C 1
ATOM 8129 O O . HIS B 1 321 ? 18.594 -16.578 -6.844 1 81.31 321 HIS B O 1
ATOM 8135 N N . VAL B 1 322 ? 16.672 -16.859 -7.816 1 88.5 322 VAL B N 1
ATOM 8136 C CA . VAL B 1 322 ? 16.234 -15.469 -7.781 1 88.5 322 VAL B CA 1
ATOM 8137 C C . VAL B 1 322 ? 16.203 -14.969 -6.34 1 88.5 322 VAL B C 1
ATOM 8139 O O . VAL B 1 322 ? 16.344 -13.766 -6.086 1 88.5 322 VAL B O 1
ATOM 8142 N N . TYR B 1 323 ? 16.141 -15.914 -5.316 1 91 323 TYR B N 1
ATOM 8143 C CA . TYR B 1 323 ? 16.078 -15.555 -3.906 1 91 323 TYR B CA 1
ATOM 8144 C C . TYR B 1 323 ? 17.391 -14.938 -3.443 1 91 323 TYR B C 1
ATOM 8146 O O . TYR B 1 323 ? 17.469 -14.352 -2.363 1 91 323 TYR B O 1
ATOM 8154 N N . ILE B 1 324 ? 18.422 -14.977 -4.27 1 92.31 324 ILE B N 1
ATOM 8155 C CA . ILE B 1 324 ? 19.703 -14.406 -3.887 1 92.31 324 ILE B CA 1
ATOM 8156 C C . ILE B 1 324 ? 19.656 -12.883 -4.02 1 92.31 324 ILE B C 1
ATOM 8158 O O . ILE B 1 324 ? 20.422 -12.172 -3.359 1 92.31 324 ILE B O 1
ATOM 8162 N N . VAL B 1 325 ? 18.797 -12.406 -4.895 1 94.81 325 VAL B N 1
ATOM 8163 C CA . VAL B 1 325 ? 18.703 -10.977 -5.164 1 94.81 325 VAL B CA 1
ATOM 8164 C C . VAL B 1 325 ? 18.031 -10.273 -3.99 1 94.81 325 VAL B C 1
ATOM 8166 O O . VAL B 1 325 ? 16.922 -10.656 -3.588 1 94.81 325 VAL B O 1
ATOM 8169 N N . PRO B 1 326 ? 18.609 -9.281 -3.391 1 96.94 326 PRO B N 1
ATOM 8170 C CA . PRO B 1 326 ? 18.016 -8.578 -2.248 1 96.94 326 PRO B CA 1
ATOM 8171 C C . PRO B 1 326 ? 16.984 -7.539 -2.666 1 96.94 326 PRO B C 1
ATOM 8173 O O . PRO B 1 326 ? 17.219 -6.336 -2.529 1 96.94 326 PRO B O 1
ATOM 8176 N N . PHE B 1 327 ? 15.836 -7.965 -2.998 1 97.75 327 PHE B N 1
ATOM 8177 C CA . PHE B 1 327 ? 14.773 -7.102 -3.488 1 97.75 327 PHE B CA 1
ATOM 8178 C C . PHE B 1 327 ? 14.336 -6.113 -2.414 1 97.75 327 PHE B C 1
ATOM 8180 O O . PHE B 1 327 ? 13.836 -5.031 -2.723 1 97.75 327 PHE B O 1
ATOM 8187 N N . ALA B 1 328 ? 14.555 -6.441 -1.12 1 97.75 328 ALA B N 1
ATOM 8188 C CA . ALA B 1 328 ? 14.117 -5.605 -0.004 1 97.75 328 ALA B CA 1
ATOM 8189 C C . ALA B 1 328 ? 14.938 -4.316 0.064 1 97.75 328 ALA B C 1
ATOM 8191 O O . ALA B 1 328 ? 14.562 -3.375 0.771 1 97.75 328 ALA B O 1
ATOM 8192 N N . MET B 1 329 ? 15.977 -4.168 -0.728 1 97.25 329 MET B N 1
ATOM 8193 C CA . MET B 1 329 ? 16.734 -2.924 -0.807 1 97.25 329 MET B CA 1
ATOM 8194 C C . MET B 1 329 ? 15.875 -1.794 -1.361 1 97.25 329 MET B C 1
ATOM 8196 O O . MET B 1 329 ? 16.031 -0.637 -0.968 1 97.25 329 MET B O 1
ATOM 8200 N N . VAL B 1 330 ? 14.961 -2.18 -2.262 1 97.56 330 VAL B N 1
ATOM 8201 C CA . VAL B 1 330 ? 14.133 -1.179 -2.924 1 97.56 330 VAL B CA 1
ATOM 8202 C C . VAL B 1 330 ? 13.25 -0.47 -1.893 1 97.56 330 VAL B C 1
ATOM 8204 O O . VAL B 1 330 ? 13.305 0.756 -1.765 1 97.56 330 VAL B O 1
ATOM 8207 N N . PRO B 1 331 ? 12.461 -1.232 -1.091 1 97.25 331 PRO B N 1
ATOM 8208 C CA . PRO B 1 331 ? 11.664 -0.525 -0.083 1 97.25 331 PRO B CA 1
ATOM 8209 C C . PRO B 1 331 ? 12.523 0.104 1.011 1 97.25 331 PRO B C 1
ATOM 8211 O O . PRO B 1 331 ? 12.148 1.133 1.579 1 97.25 331 PRO B O 1
ATOM 8214 N N . ILE B 1 332 ? 13.703 -0.372 1.289 1 95.19 332 ILE B N 1
ATOM 8215 C CA . ILE B 1 332 ? 14.594 0.244 2.27 1 95.19 332 ILE B CA 1
ATOM 8216 C C . ILE B 1 332 ? 15.016 1.63 1.786 1 95.19 332 ILE B C 1
ATOM 8218 O O . ILE B 1 332 ? 14.875 2.617 2.514 1 95.19 332 ILE B O 1
ATOM 8222 N N . PHE B 1 333 ? 15.477 1.72 0.562 1 95.12 333 PHE B N 1
ATOM 8223 C CA . PHE B 1 333 ? 15.945 2.986 0.012 1 95.12 333 PHE B CA 1
ATOM 8224 C C . PHE B 1 333 ? 14.805 3.992 -0.082 1 95.12 333 PHE B C 1
ATOM 8226 O O . PHE B 1 333 ? 14.961 5.152 0.311 1 95.12 333 PHE B O 1
ATOM 8233 N N . ILE B 1 334 ? 13.664 3.523 -0.565 1 96.12 334 ILE B N 1
ATOM 8234 C CA . ILE B 1 334 ? 12.547 4.441 -0.742 1 96.12 334 ILE B CA 1
ATOM 8235 C C . ILE B 1 334 ? 12.031 4.898 0.621 1 96.12 334 ILE B C 1
ATOM 8237 O O . ILE B 1 334 ? 11.648 6.055 0.792 1 96.12 334 ILE B O 1
ATOM 8241 N N . ARG B 1 335 ? 12.016 3.988 1.565 1 93.56 335 ARG B N 1
ATOM 8242 C CA . ARG B 1 335 ? 11.562 4.332 2.91 1 93.56 335 ARG B CA 1
ATOM 8243 C C . ARG B 1 335 ? 12.477 5.375 3.545 1 93.56 335 ARG B C 1
ATOM 8245 O O . ARG B 1 335 ? 12.008 6.242 4.289 1 93.56 335 ARG B O 1
ATOM 8252 N N . VAL B 1 336 ? 13.711 5.336 3.273 1 89.75 336 VAL B N 1
ATOM 8253 C CA . VAL B 1 336 ? 14.688 6.242 3.861 1 89.75 336 VAL B CA 1
ATOM 8254 C C . VAL B 1 336 ? 14.539 7.633 3.256 1 89.75 336 VAL B C 1
ATOM 8256 O O . VAL B 1 336 ? 14.633 8.641 3.965 1 89.75 336 VAL B O 1
ATOM 8259 N N . PHE B 1 337 ? 14.219 7.711 1.996 1 90.56 337 PHE B N 1
ATOM 8260 C CA . PHE B 1 337 ? 14.281 9 1.314 1 90.56 337 PHE B CA 1
ATOM 8261 C C . PHE B 1 337 ? 12.875 9.547 1.078 1 90.56 337 PHE B C 1
ATOM 8263 O O . PHE B 1 337 ? 12.703 10.742 0.834 1 90.56 337 PHE B O 1
ATOM 8270 N N . MET B 1 338 ? 11.938 8.625 1.148 1 92.25 338 MET B N 1
ATOM 8271 C CA . MET B 1 338 ? 10.562 9.039 0.875 1 92.25 338 MET B CA 1
ATOM 8272 C C . MET B 1 338 ? 9.617 8.5 1.935 1 92.25 338 MET B C 1
ATOM 8274 O O . MET B 1 338 ? 9.914 8.555 3.129 1 92.25 338 MET B O 1
ATOM 8278 N N . ASP B 1 339 ? 8.5 7.93 1.548 1 92.81 339 ASP B N 1
ATOM 8279 C CA . ASP B 1 339 ? 7.543 7.496 2.562 1 92.81 339 ASP B CA 1
ATOM 8280 C C . ASP B 1 339 ? 7.273 5.996 2.457 1 92.81 339 ASP B C 1
ATOM 8282 O O . ASP B 1 339 ? 7.66 5.359 1.476 1 92.81 339 ASP B O 1
ATOM 8286 N N . SER B 1 340 ? 6.664 5.43 3.471 1 95.25 340 SER B N 1
ATOM 8287 C CA . SER B 1 340 ? 6.418 3.996 3.584 1 95.25 340 SER B CA 1
ATOM 8288 C C . SER B 1 340 ? 5.395 3.527 2.555 1 95.25 340 SER B C 1
ATOM 8290 O O . SER B 1 340 ? 5.484 2.408 2.045 1 95.25 340 SER B O 1
ATOM 8292 N N . ARG B 1 341 ? 4.414 4.332 2.234 1 96.5 341 ARG B N 1
ATOM 8293 C CA . ARG B 1 341 ? 3.377 3.973 1.274 1 96.5 341 ARG B CA 1
ATOM 8294 C C . ARG B 1 341 ? 3.961 3.791 -0.123 1 96.5 341 ARG B C 1
ATOM 8296 O O . ARG B 1 341 ? 3.678 2.795 -0.794 1 96.5 341 ARG B O 1
ATOM 8303 N N . THR B 1 342 ? 4.789 4.785 -0.537 1 97.69 342 THR B N 1
ATOM 8304 C CA . THR B 1 342 ? 5.43 4.734 -1.845 1 97.69 342 THR B CA 1
ATOM 8305 C C . THR B 1 342 ? 6.398 3.561 -1.927 1 97.69 342 THR B C 1
ATOM 8307 O O . THR B 1 342 ? 6.52 2.918 -2.973 1 97.69 342 THR B O 1
ATOM 8310 N N . ALA B 1 343 ? 7.066 3.326 -0.799 1 97.75 343 ALA B N 1
ATOM 8311 C CA . ALA B 1 343 ? 8 2.201 -0.747 1 97.75 343 ALA B CA 1
ATOM 8312 C C . ALA B 1 343 ? 7.289 0.885 -1.045 1 97.75 343 ALA B C 1
ATOM 8314 O O . ALA B 1 343 ? 7.773 0.077 -1.842 1 97.75 343 ALA B O 1
ATOM 8315 N N . PHE B 1 344 ? 6.172 0.664 -0.455 1 98 344 PHE B N 1
ATOM 8316 C CA . PHE B 1 344 ? 5.445 -0.589 -0.633 1 98 344 PHE B CA 1
ATOM 8317 C C . PHE B 1 344 ? 4.871 -0.687 -2.041 1 98 344 PHE B C 1
ATOM 8319 O O . PHE B 1 344 ? 4.875 -1.762 -2.645 1 98 344 PHE B O 1
ATOM 8326 N N . MET B 1 345 ? 4.32 0.421 -2.559 1 98.12 345 MET B N 1
ATOM 8327 C CA . MET B 1 345 ? 3.74 0.418 -3.898 1 98.12 345 MET B CA 1
ATOM 8328 C C . MET B 1 345 ? 4.797 0.105 -4.953 1 98.12 345 MET B C 1
ATOM 8330 O O . MET B 1 345 ? 4.547 -0.67 -5.875 1 98.12 345 MET B O 1
ATOM 8334 N N . ALA B 1 346 ? 5.965 0.728 -4.824 1 98.44 346 ALA B N 1
ATOM 8335 C CA . ALA B 1 346 ? 7.055 0.469 -5.762 1 98.44 346 ALA B CA 1
ATOM 8336 C C . ALA B 1 346 ? 7.531 -0.977 -5.664 1 98.44 346 ALA B C 1
ATOM 8338 O O . ALA B 1 346 ? 7.754 -1.634 -6.684 1 98.44 346 ALA B O 1
ATOM 8339 N N . HIS B 1 347 ? 7.672 -1.402 -4.438 1 98.56 347 HIS B N 1
ATOM 8340 C CA . HIS B 1 347 ? 8.125 -2.766 -4.191 1 98.56 347 HIS B CA 1
ATOM 8341 C C . HIS B 1 347 ? 7.148 -3.785 -4.77 1 98.56 347 HIS B C 1
ATOM 8343 O O . HIS B 1 347 ? 7.566 -4.754 -5.406 1 98.56 347 HIS B O 1
ATOM 8349 N N . SER B 1 348 ? 5.844 -3.576 -4.52 1 98.31 348 SER B N 1
ATOM 8350 C CA . SER B 1 348 ? 4.82 -4.484 -5.023 1 98.31 348 SER B CA 1
ATOM 8351 C C . SER B 1 348 ? 4.812 -4.52 -6.547 1 98.31 348 SER B C 1
ATOM 8353 O O . SER B 1 348 ? 4.66 -5.586 -7.148 1 98.31 348 SER B O 1
ATOM 8355 N N . THR B 1 349 ? 4.965 -3.344 -7.176 1 98.44 349 THR B N 1
ATOM 8356 C CA . THR B 1 349 ? 5 -3.264 -8.633 1 98.44 349 THR B CA 1
ATOM 8357 C C . THR B 1 349 ? 6.18 -4.055 -9.195 1 98.44 349 THR B C 1
ATOM 8359 O O . THR B 1 349 ? 6.023 -4.824 -10.141 1 98.44 349 THR B O 1
ATOM 8362 N N . MET B 1 350 ? 7.324 -3.867 -8.562 1 98.38 350 MET B N 1
ATOM 8363 C CA . MET B 1 350 ? 8.531 -4.57 -8.977 1 98.38 350 MET B CA 1
ATOM 8364 C C . MET B 1 350 ? 8.375 -6.078 -8.805 1 98.38 350 MET B C 1
ATOM 8366 O O . MET B 1 350 ? 8.68 -6.848 -9.719 1 98.38 350 MET B O 1
ATOM 8370 N N . VAL B 1 351 ? 7.832 -6.48 -7.645 1 98.12 351 VAL B N 1
ATOM 8371 C CA . VAL B 1 351 ? 7.695 -7.895 -7.312 1 98.12 351 VAL B CA 1
ATOM 8372 C C . VAL B 1 351 ? 6.715 -8.562 -8.273 1 98.12 351 VAL B C 1
ATOM 8374 O O . VAL B 1 351 ? 6.984 -9.648 -8.789 1 98.12 351 VAL B O 1
ATOM 8377 N N . LEU B 1 352 ? 5.578 -7.914 -8.555 1 97.94 352 LEU B N 1
ATOM 8378 C CA . LEU B 1 352 ? 4.582 -8.469 -9.461 1 97.94 352 LEU B CA 1
ATOM 8379 C C . LEU B 1 352 ? 5.133 -8.555 -10.883 1 97.94 352 LEU B C 1
ATOM 8381 O O . LEU B 1 352 ? 4.828 -9.5 -11.617 1 97.94 352 LEU B O 1
ATOM 8385 N N . THR B 1 353 ? 5.914 -7.59 -11.273 1 97.5 353 THR B N 1
ATOM 8386 C CA . THR B 1 353 ? 6.508 -7.602 -12.602 1 97.5 353 THR B CA 1
ATOM 8387 C C . THR B 1 353 ? 7.48 -8.773 -12.75 1 97.5 353 THR B C 1
ATOM 8389 O O . THR B 1 353 ? 7.473 -9.469 -13.766 1 97.5 353 THR B O 1
ATOM 8392 N N . CYS B 1 354 ? 8.289 -9.047 -11.75 1 95.75 354 CYS B N 1
ATOM 8393 C CA . CYS B 1 354 ? 9.258 -10.133 -11.781 1 95.75 354 CYS B CA 1
ATOM 8394 C C . CYS B 1 354 ? 8.562 -11.484 -11.766 1 95.75 354 CYS B C 1
ATOM 8396 O O . CYS B 1 354 ? 9.062 -12.453 -12.344 1 95.75 354 CYS B O 1
ATOM 8398 N N . ALA B 1 355 ? 7.414 -11.555 -11.148 1 93.94 355 ALA B N 1
ATOM 8399 C CA . ALA B 1 355 ? 6.719 -12.812 -10.922 1 93.94 355 ALA B CA 1
ATOM 8400 C C . ALA B 1 355 ? 6.273 -13.445 -12.242 1 93.94 355 ALA B C 1
ATOM 8402 O O . ALA B 1 355 ? 6.141 -14.664 -12.344 1 93.94 355 ALA B O 1
ATOM 8403 N N . CYS B 1 356 ? 6.078 -12.688 -13.305 1 89.56 356 CYS B N 1
ATOM 8404 C CA . CYS B 1 356 ? 5.449 -13.188 -14.523 1 89.56 356 CYS B CA 1
ATOM 8405 C C . CYS B 1 356 ? 6.414 -14.07 -15.312 1 89.56 356 CYS B C 1
ATOM 8407 O O . CYS B 1 356 ? 5.996 -14.797 -16.219 1 89.56 356 CYS B O 1
ATOM 8409 N N . PHE B 1 357 ? 7.719 -14.078 -14.938 1 86.88 357 PHE B N 1
ATOM 8410 C CA . PHE B 1 357 ? 8.633 -14.93 -15.695 1 86.88 357 PHE B CA 1
ATOM 8411 C C . PHE B 1 357 ? 9.344 -15.914 -14.773 1 86.88 357 PHE B C 1
ATOM 8413 O O . PHE B 1 357 ? 10.359 -16.5 -15.148 1 86.88 357 PHE B O 1
ATOM 8420 N N . LEU B 1 358 ? 8.805 -16.062 -13.562 1 83.81 358 LEU B N 1
ATOM 8421 C CA . LEU B 1 358 ? 9.398 -17 -12.617 1 83.81 358 LEU B CA 1
ATOM 8422 C C . LEU B 1 358 ? 8.633 -18.328 -12.609 1 83.81 358 LEU B C 1
ATOM 8424 O O . LEU B 1 358 ? 7.465 -18.375 -12.984 1 83.81 358 LEU B O 1
ATOM 8428 N N . GLN B 1 359 ? 9.305 -19.344 -12.141 1 71.62 359 GLN B N 1
ATOM 8429 C CA . GLN B 1 359 ? 8.734 -20.672 -12.109 1 71.62 359 GLN B CA 1
ATOM 8430 C C . GLN B 1 359 ? 7.73 -20.828 -10.969 1 71.62 359 GLN B C 1
ATOM 8432 O O . GLN B 1 359 ? 6.699 -21.484 -11.125 1 71.62 359 GLN B O 1
ATOM 8437 N N . TYR B 1 360 ? 8.039 -20.266 -9.797 1 78.38 360 TYR B N 1
ATOM 8438 C CA . TYR B 1 360 ? 7.168 -20.281 -8.625 1 78.38 360 TYR B CA 1
ATOM 8439 C C . TYR B 1 360 ? 6.758 -18.875 -8.219 1 78.38 360 TYR B C 1
ATOM 8441 O O . TYR B 1 360 ? 7.199 -18.359 -7.191 1 78.38 360 TYR B O 1
ATOM 8449 N N . PRO B 1 361 ? 5.801 -18.406 -9 1 87.31 361 PRO B N 1
ATOM 8450 C CA . PRO B 1 361 ? 5.52 -16.969 -8.867 1 87.31 361 PRO B CA 1
ATOM 8451 C C . PRO B 1 361 ? 4.82 -16.625 -7.555 1 87.31 361 PRO B C 1
ATOM 8453 O O . PRO B 1 361 ? 5.066 -15.57 -6.977 1 87.31 361 PRO B O 1
ATOM 8456 N N . LEU B 1 362 ? 3.953 -17.531 -7.004 1 87.69 362 LEU B N 1
ATOM 8457 C CA . LEU B 1 362 ? 3.27 -17.203 -5.758 1 87.69 362 LEU B CA 1
ATOM 8458 C C . LEU B 1 362 ? 4.258 -17.125 -4.602 1 87.69 362 LEU B C 1
ATOM 8460 O O . LEU B 1 362 ? 4.191 -16.203 -3.785 1 87.69 362 LEU B O 1
ATOM 8464 N N . GLU B 1 363 ? 5.152 -18.188 -4.559 1 91 363 GLU B N 1
ATOM 8465 C CA . GLU B 1 363 ? 6.137 -18.219 -3.484 1 91 363 GLU B CA 1
ATOM 8466 C C . GLU B 1 363 ? 7.004 -16.969 -3.5 1 91 363 GLU B C 1
ATOM 8468 O O . GLU B 1 363 ? 7.238 -16.344 -2.457 1 91 363 GLU B O 1
ATOM 8473 N N . PHE B 1 364 ? 7.383 -16.688 -4.719 1 94.19 364 PHE B N 1
ATOM 8474 C CA . PHE B 1 364 ? 8.211 -15.492 -4.867 1 94.19 364 PHE B CA 1
ATOM 8475 C C . PHE B 1 364 ? 7.453 -14.25 -4.402 1 94.19 364 PHE B C 1
ATOM 8477 O O . PHE B 1 364 ? 7.988 -13.445 -3.639 1 94.19 364 PHE B O 1
ATOM 8484 N N . VAL B 1 365 ? 6.203 -14.062 -4.852 1 97.12 365 VAL B N 1
ATOM 8485 C CA . VAL B 1 365 ? 5.406 -12.883 -4.543 1 97.12 365 VAL B CA 1
ATOM 8486 C C . VAL B 1 365 ? 5.16 -12.797 -3.039 1 97.12 365 VAL B C 1
ATOM 8488 O O . VAL B 1 365 ? 5.34 -11.742 -2.43 1 97.12 365 VAL B O 1
ATOM 8491 N N . ALA B 1 366 ? 4.789 -13.875 -2.404 1 96.75 366 ALA B N 1
ATOM 8492 C CA . ALA B 1 366 ? 4.48 -13.891 -0.977 1 96.75 366 ALA B CA 1
ATOM 8493 C C . ALA B 1 366 ? 5.727 -13.594 -0.144 1 96.75 366 ALA B C 1
ATOM 8495 O O . ALA B 1 366 ? 5.695 -12.75 0.756 1 96.75 366 ALA B O 1
ATOM 8496 N N . VAL B 1 367 ? 6.824 -14.25 -0.492 1 97.06 367 VAL B N 1
ATOM 8497 C CA . VAL B 1 367 ? 8.062 -14.102 0.262 1 97.06 367 VAL B CA 1
ATOM 8498 C C . VAL B 1 367 ? 8.562 -12.656 0.151 1 97.06 367 VAL B C 1
ATOM 8500 O O . VAL B 1 367 ? 8.891 -12.031 1.159 1 97.06 367 VAL B O 1
ATOM 8503 N N . GLU B 1 368 ? 8.57 -12.156 -1.057 1 97.81 368 GLU B N 1
ATOM 8504 C CA . GLU B 1 368 ? 9.156 -10.836 -1.28 1 97.81 368 GLU B CA 1
ATOM 8505 C C . GLU B 1 368 ? 8.242 -9.734 -0.762 1 97.81 368 GLU B C 1
ATOM 8507 O O . GLU B 1 368 ? 8.711 -8.703 -0.281 1 97.81 368 GLU B O 1
ATOM 8512 N N . LEU B 1 369 ? 6.902 -9.898 -0.881 1 98.19 369 LEU B N 1
ATOM 8513 C CA . LEU B 1 369 ? 6.004 -8.875 -0.357 1 98.19 369 LEU B CA 1
ATOM 8514 C C . LEU B 1 369 ? 6.07 -8.82 1.165 1 98.19 369 LEU B C 1
ATOM 8516 O O . LEU B 1 369 ? 6.078 -7.738 1.754 1 98.19 369 LEU B O 1
ATOM 8520 N N . VAL B 1 370 ? 6.113 -9.969 1.815 1 98.25 370 VAL B N 1
ATOM 8521 C CA . VAL B 1 370 ? 6.246 -10.008 3.268 1 98.25 370 VAL B CA 1
ATOM 8522 C C . VAL B 1 370 ? 7.59 -9.406 3.682 1 98.25 370 VAL B C 1
ATOM 8524 O O . VAL B 1 370 ? 7.656 -8.617 4.621 1 98.25 370 VAL B O 1
ATOM 8527 N N . ALA B 1 371 ? 8.633 -9.805 2.961 1 97.81 371 ALA B N 1
ATOM 8528 C CA . ALA B 1 371 ? 9.961 -9.25 3.23 1 97.81 371 ALA B CA 1
ATOM 8529 C C . ALA B 1 371 ? 9.953 -7.727 3.098 1 97.81 371 ALA B C 1
ATOM 8531 O O . ALA B 1 371 ? 10.547 -7.023 3.918 1 97.81 371 ALA B O 1
ATOM 8532 N N . GLY B 1 372 ? 9.328 -7.242 2.041 1 97.75 372 GLY B N 1
ATOM 8533 C CA . GLY B 1 372 ? 9.234 -5.809 1.837 1 97.75 372 GLY B CA 1
ATOM 8534 C C . GLY B 1 372 ? 8.492 -5.094 2.951 1 97.75 372 GLY B C 1
ATOM 8535 O O . GLY B 1 372 ? 8.914 -4.023 3.396 1 97.75 372 GLY B O 1
ATOM 8536 N N . LEU B 1 373 ? 7.352 -5.672 3.412 1 97.94 373 LEU B N 1
ATOM 8537 C CA . LEU B 1 373 ? 6.578 -5.086 4.5 1 97.94 373 LEU B CA 1
ATOM 8538 C C . LEU B 1 373 ? 7.402 -5.031 5.785 1 97.94 373 LEU B C 1
ATOM 8540 O O . LEU B 1 373 ? 7.41 -4.016 6.48 1 97.94 373 LEU B O 1
ATOM 8544 N N . VAL B 1 374 ? 8.086 -6.105 6.062 1 97.44 374 VAL B N 1
ATOM 8545 C CA . VAL B 1 374 ? 8.891 -6.168 7.277 1 97.44 374 VAL B CA 1
ATOM 8546 C C . VAL B 1 374 ? 10.023 -5.145 7.203 1 97.44 374 VAL B C 1
ATOM 8548 O O . VAL B 1 374 ? 10.367 -4.52 8.211 1 97.44 374 VAL B O 1
ATOM 8551 N N . ALA B 1 375 ? 10.609 -5.008 6.035 1 96.75 375 ALA B N 1
ATOM 8552 C CA . ALA B 1 375 ? 11.641 -3.992 5.848 1 96.75 375 ALA B CA 1
ATOM 8553 C C . ALA B 1 375 ? 11.094 -2.598 6.145 1 96.75 375 ALA B C 1
ATOM 8555 O O . ALA B 1 375 ? 11.758 -1.798 6.816 1 96.75 375 ALA B O 1
ATOM 8556 N N . ILE B 1 376 ? 9.93 -2.33 5.68 1 96.12 376 ILE B N 1
ATOM 8557 C CA . ILE B 1 376 ? 9.305 -1.024 5.844 1 96.12 376 ILE B CA 1
ATOM 8558 C C . ILE B 1 376 ? 8.953 -0.801 7.316 1 96.12 376 ILE B C 1
ATOM 8560 O O . ILE B 1 376 ? 9.188 0.284 7.855 1 96.12 376 ILE B O 1
ATOM 8564 N N . PHE B 1 377 ? 8.43 -1.845 8.016 1 95 377 PHE B N 1
ATOM 8565 C CA . PHE B 1 377 ? 7.977 -1.733 9.398 1 95 377 PHE B CA 1
ATOM 8566 C C . PHE B 1 377 ? 9.164 -1.562 10.336 1 95 377 PHE B C 1
ATOM 8568 O O . PHE B 1 377 ? 9.047 -0.892 11.367 1 95 377 PHE B O 1
ATOM 8575 N N . SER B 1 378 ? 10.188 -2.16 9.945 1 91.56 378 SER B N 1
ATOM 8576 C CA . SER B 1 378 ? 11.336 -2.164 10.844 1 91.56 378 SER B CA 1
ATOM 8577 C C . SER B 1 378 ? 12.109 -0.854 10.758 1 91.56 378 SER B C 1
ATOM 8579 O O . SER B 1 378 ? 12.859 -0.507 11.68 1 91.56 378 SER B O 1
ATOM 8581 N N . LEU B 1 379 ? 11.898 -0.099 9.633 1 84.38 379 LEU B N 1
ATOM 8582 C CA . LEU B 1 379 ? 12.656 1.131 9.438 1 84.38 379 LEU B CA 1
ATOM 8583 C C . LEU B 1 379 ? 11.82 2.352 9.805 1 84.38 379 LEU B C 1
ATOM 8585 O O . LEU B 1 379 ? 10.781 2.602 9.188 1 84.38 379 LEU B O 1
ATOM 8589 N N . ARG B 1 380 ? 11.531 2.746 10.906 1 66.5 380 ARG B N 1
ATOM 8590 C CA . ARG B 1 380 ? 10.789 3.959 11.219 1 66.5 380 ARG B CA 1
ATOM 8591 C C . ARG B 1 380 ? 11.547 5.203 10.758 1 66.5 380 ARG B C 1
ATOM 8593 O O . ARG B 1 380 ? 11.047 5.969 9.93 1 66.5 380 ARG B O 1
ATOM 8600 N N . GLU B 1 381 ? 12.633 5.582 11.352 1 65.25 381 GLU B N 1
ATOM 8601 C CA . GLU B 1 381 ? 13.609 6.605 10.992 1 65.25 381 GLU B CA 1
ATOM 8602 C C . GLU B 1 381 ? 15.039 6.066 11.109 1 65.25 381 GLU B C 1
ATOM 8604 O O . GLU B 1 381 ? 15.453 5.625 12.18 1 65.25 381 GLU B O 1
ATOM 8609 N N . LEU B 1 382 ? 15.5 5.734 9.883 1 64.56 382 LEU B N 1
ATOM 8610 C CA . LEU B 1 382 ? 16.859 5.207 9.93 1 64.56 382 LEU B CA 1
ATOM 8611 C C . LEU B 1 382 ? 17.812 6.215 10.555 1 64.56 382 LEU B C 1
ATOM 8613 O O . LEU B 1 382 ? 18.172 7.219 9.93 1 64.56 382 LEU B O 1
ATOM 8617 N N . SER B 1 383 ? 18.094 6.012 11.805 1 68.31 383 SER B N 1
ATOM 8618 C CA . SER B 1 383 ? 18.953 6.945 12.523 1 68.31 383 SER B CA 1
ATOM 8619 C C . SER B 1 383 ? 20.297 6.305 12.883 1 68.31 383 SER B C 1
ATOM 8621 O O . SER B 1 383 ? 21.234 6.996 13.273 1 68.31 383 SER B O 1
ATOM 8623 N N . SER B 1 384 ? 20.312 4.945 12.664 1 75.44 384 SER B N 1
ATOM 8624 C CA . SER B 1 384 ? 21.562 4.297 13.07 1 75.44 384 SER B CA 1
ATOM 8625 C C . SER B 1 384 ? 21.828 3.057 12.227 1 75.44 384 SER B C 1
ATOM 8627 O O . SER B 1 384 ? 20.906 2.473 11.656 1 75.44 384 SER B O 1
ATOM 8629 N N . ARG B 1 385 ? 23.109 2.65 12.172 1 77 385 ARG B N 1
ATOM 8630 C CA . ARG B 1 385 ? 23.562 1.443 11.492 1 77 385 ARG B CA 1
ATOM 8631 C C . ARG B 1 385 ? 22.938 0.197 12.109 1 77 385 ARG B C 1
ATOM 8633 O O . ARG B 1 385 ? 22.641 -0.772 11.414 1 77 385 ARG B O 1
ATOM 8640 N N . SER B 1 386 ? 22.75 0.297 13.344 1 83.5 386 SER B N 1
ATOM 8641 C CA . SER B 1 386 ? 22.203 -0.854 14.055 1 83.5 386 SER B CA 1
ATOM 8642 C C . SER B 1 386 ? 20.781 -1.157 13.594 1 83.5 386 SER B C 1
ATOM 8644 O O . SER B 1 386 ? 20.359 -2.316 13.586 1 83.5 386 SER B O 1
ATOM 8646 N N . GLN B 1 387 ? 20.094 -0.192 13.18 1 85.62 387 GLN B N 1
ATOM 8647 C CA . GLN B 1 387 ? 18.734 -0.382 12.703 1 85.62 387 GLN B CA 1
ATOM 8648 C C . GLN B 1 387 ? 18.719 -1.156 11.383 1 85.62 387 GLN B C 1
ATOM 8650 O O . GLN B 1 387 ? 17.844 -1.999 11.164 1 85.62 387 GLN B O 1
ATOM 8655 N N . LEU B 1 388 ? 19.688 -0.897 10.586 1 86.38 388 LEU B N 1
ATOM 8656 C CA . LEU B 1 388 ? 19.766 -1.602 9.312 1 86.38 388 LEU B CA 1
ATOM 8657 C C . LEU B 1 388 ? 20.109 -3.072 9.523 1 86.38 388 LEU B C 1
ATOM 8659 O O . LEU B 1 388 ? 19.641 -3.936 8.773 1 86.38 388 LEU B O 1
ATOM 8663 N N . PHE B 1 389 ? 20.953 -3.324 10.547 1 87.94 389 PHE B N 1
ATOM 8664 C CA . PHE B 1 389 ? 21.312 -4.695 10.883 1 87.94 389 PHE B CA 1
ATOM 8665 C C . PHE B 1 389 ? 20.078 -5.492 11.305 1 87.94 389 PHE B C 1
ATOM 8667 O O . PHE B 1 389 ? 19.828 -6.582 10.781 1 87.94 389 PHE B O 1
ATOM 8674 N N . TRP B 1 390 ? 19.328 -4.945 12.156 1 90.81 390 TRP B N 1
ATOM 8675 C CA . TRP B 1 390 ? 18.141 -5.648 12.648 1 90.81 390 TRP B CA 1
ATOM 8676 C C . TRP B 1 390 ? 17.094 -5.758 11.555 1 90.81 390 TRP B C 1
ATOM 8678 O O . TRP B 1 390 ? 16.328 -6.73 11.516 1 90.81 390 TRP B O 1
ATOM 8688 N N . THR B 1 391 ? 17.016 -4.777 10.703 1 93.62 391 THR B N 1
ATOM 8689 C CA . THR B 1 391 ? 16.125 -4.867 9.562 1 93.62 391 THR B CA 1
ATOM 8690 C C . THR B 1 391 ? 16.5 -6.043 8.664 1 93.62 391 THR B C 1
ATOM 8692 O O . THR B 1 391 ? 15.633 -6.816 8.25 1 93.62 391 THR B O 1
ATOM 8695 N N . ALA B 1 392 ? 17.766 -6.168 8.422 1 94.38 392 ALA B N 1
ATOM 8696 C CA . ALA B 1 392 ? 18.234 -7.262 7.578 1 94.38 392 ALA B CA 1
ATOM 8697 C C . ALA B 1 392 ? 17.906 -8.617 8.195 1 94.38 392 ALA B C 1
ATOM 8699 O O . ALA B 1 392 ? 17.453 -9.531 7.5 1 94.38 392 ALA B O 1
ATOM 8700 N N . VAL B 1 393 ? 18.094 -8.719 9.445 1 95.31 393 VAL B N 1
ATOM 8701 C CA . VAL B 1 393 ? 17.828 -9.969 10.156 1 95.31 393 VAL B CA 1
ATOM 8702 C C . VAL B 1 393 ? 16.328 -10.273 10.125 1 95.31 393 VAL B C 1
ATOM 8704 O O . VAL B 1 393 ? 15.922 -11.406 9.836 1 95.31 393 VAL B O 1
ATOM 8707 N N . SER B 1 394 ? 15.516 -9.32 10.422 1 96.44 394 SER B N 1
ATOM 8708 C CA . SER B 1 394 ? 14.07 -9.508 10.461 1 96.44 394 SER B CA 1
ATOM 8709 C C . SER B 1 394 ? 13.523 -9.859 9.078 1 96.44 394 SER B C 1
ATOM 8711 O O . SER B 1 394 ? 12.625 -10.688 8.953 1 96.44 394 SER B O 1
ATOM 8713 N N . VAL B 1 395 ? 14.023 -9.195 8.102 1 97.5 395 VAL B N 1
ATOM 8714 C CA . VAL B 1 395 ? 13.586 -9.445 6.727 1 97.5 395 VAL B CA 1
ATOM 8715 C C . VAL B 1 395 ? 13.93 -10.875 6.324 1 97.5 395 VAL B C 1
ATOM 8717 O O . VAL B 1 395 ? 13.109 -11.57 5.727 1 97.5 395 VAL B O 1
ATOM 8720 N N . THR B 1 396 ? 15.164 -11.305 6.648 1 97.31 396 THR B N 1
ATOM 8721 C CA . THR B 1 396 ? 15.609 -12.656 6.316 1 97.31 396 THR B CA 1
ATOM 8722 C C . THR B 1 396 ? 14.758 -13.695 7.031 1 97.31 396 THR B C 1
ATOM 8724 O O . THR B 1 396 ? 14.328 -14.68 6.422 1 97.31 396 THR B O 1
ATOM 8727 N N . LEU B 1 397 ? 14.5 -13.492 8.242 1 97.44 397 LEU B N 1
ATOM 8728 C CA . LEU B 1 397 ? 13.688 -14.414 9.016 1 97.44 397 LEU B CA 1
ATOM 8729 C C . LEU B 1 397 ? 12.266 -14.492 8.461 1 97.44 397 LEU B C 1
ATOM 8731 O O . LEU B 1 397 ? 11.703 -15.578 8.336 1 97.44 397 LEU B O 1
ATOM 8735 N N . ALA B 1 398 ? 11.688 -13.391 8.148 1 97.75 398 ALA B N 1
ATOM 8736 C CA . ALA B 1 398 ? 10.336 -13.352 7.59 1 97.75 398 ALA B CA 1
ATOM 8737 C C . ALA B 1 398 ? 10.281 -14.086 6.254 1 97.75 398 ALA B C 1
ATOM 8739 O O . ALA B 1 398 ? 9.312 -14.797 5.969 1 97.75 398 ALA B O 1
ATOM 8740 N N . GLY B 1 399 ? 11.367 -13.828 5.426 1 97.19 399 GLY B N 1
ATOM 8741 C CA . GLY B 1 399 ? 11.43 -14.539 4.164 1 97.19 399 GLY B CA 1
ATOM 8742 C C . GLY B 1 399 ? 11.523 -16.047 4.332 1 97.19 399 GLY B C 1
ATOM 8743 O O . GLY B 1 399 ? 10.828 -16.797 3.643 1 97.19 399 GLY B O 1
ATOM 8744 N N . ILE B 1 400 ? 12.289 -16.5 5.254 1 96.75 400 ILE B N 1
ATOM 8745 C CA . ILE B 1 400 ? 12.5 -17.922 5.512 1 96.75 400 ILE B CA 1
ATOM 8746 C C . ILE B 1 400 ? 11.211 -18.547 6.023 1 96.75 400 ILE B C 1
ATOM 8748 O O . ILE B 1 400 ? 10.797 -19.609 5.543 1 96.75 400 ILE B O 1
ATOM 8752 N N . LEU B 1 401 ? 10.547 -17.906 6.93 1 97.19 401 LEU B N 1
ATOM 8753 C CA . LEU B 1 401 ? 9.32 -18.438 7.512 1 97.19 401 LEU B CA 1
ATOM 8754 C C . LEU B 1 401 ? 8.211 -18.5 6.469 1 97.19 401 LEU B C 1
ATOM 8756 O O . LEU B 1 401 ? 7.43 -19.453 6.449 1 97.19 401 LEU B O 1
ATOM 8760 N N . THR B 1 402 ? 8.109 -17.484 5.664 1 97.31 402 THR B N 1
ATOM 8761 C CA . THR B 1 402 ? 7.086 -17.469 4.621 1 97.31 402 THR B CA 1
ATOM 8762 C C . THR B 1 402 ? 7.336 -18.578 3.609 1 97.31 402 THR B C 1
ATOM 8764 O O . THR B 1 402 ? 6.402 -19.281 3.197 1 97.31 402 THR B O 1
ATOM 8767 N N . ASN B 1 403 ? 8.641 -18.672 3.17 1 94.06 403 ASN B N 1
ATOM 8768 C CA . ASN B 1 403 ? 8.984 -19.75 2.248 1 94.06 403 ASN B CA 1
ATOM 8769 C C . ASN B 1 403 ? 8.719 -21.125 2.861 1 94.06 403 ASN B C 1
ATOM 8771 O O . ASN B 1 403 ? 8.273 -22.047 2.172 1 94.06 403 ASN B O 1
ATOM 8775 N N . LEU B 1 404 ? 9 -21.25 4.102 1 93.5 404 LEU B N 1
ATOM 8776 C CA . LEU B 1 404 ? 8.75 -22.5 4.812 1 93.5 404 LEU B CA 1
ATOM 8777 C C . LEU B 1 404 ? 7.258 -22.828 4.84 1 93.5 404 LEU B C 1
ATOM 8779 O O . LEU B 1 404 ? 6.859 -23.969 4.605 1 93.5 404 LEU B O 1
ATOM 8783 N N . ALA B 1 405 ? 6.438 -21.875 5.16 1 94.56 405 ALA B N 1
ATOM 8784 C CA . ALA B 1 405 ? 4.988 -22.047 5.191 1 94.56 405 ALA B CA 1
ATOM 8785 C C . ALA B 1 405 ? 4.469 -22.531 3.842 1 94.56 405 ALA B C 1
ATOM 8787 O O . ALA B 1 405 ? 3.668 -23.469 3.779 1 94.56 405 ALA B O 1
ATOM 8788 N N . LEU B 1 406 ? 4.926 -21.938 2.803 1 90.94 406 LEU B N 1
ATOM 8789 C CA . LEU B 1 406 ? 4.453 -22.281 1.467 1 90.94 406 LEU B CA 1
ATOM 8790 C C . LEU B 1 406 ? 4.973 -23.656 1.041 1 90.94 406 LEU B C 1
ATOM 8792 O O . LEU B 1 406 ? 4.281 -24.391 0.342 1 90.94 406 LEU B O 1
ATOM 8796 N N . ASP B 1 407 ? 6.211 -23.984 1.441 1 87.38 407 ASP B N 1
ATOM 8797 C CA . ASP B 1 407 ? 6.738 -25.312 1.182 1 87.38 407 ASP B CA 1
ATOM 8798 C C . ASP B 1 407 ? 5.887 -26.391 1.866 1 87.38 407 ASP B C 1
ATOM 8800 O O . ASP B 1 407 ? 5.641 -27.453 1.296 1 87.38 407 ASP B O 1
ATOM 8804 N N . TRP B 1 408 ? 5.508 -26.078 3.084 1 86.88 408 TRP B N 1
ATOM 8805 C CA . TRP B 1 408 ? 4.676 -27.016 3.832 1 86.88 408 TRP B CA 1
ATOM 8806 C C . TRP B 1 408 ? 3.32 -27.203 3.156 1 86.88 408 TRP B C 1
ATOM 8808 O O . TRP B 1 408 ? 2.734 -28.281 3.205 1 86.88 408 TRP B O 1
ATOM 8818 N N . ILE B 1 409 ? 2.801 -26.234 2.537 1 85.06 409 ILE B N 1
ATOM 8819 C CA . ILE B 1 409 ? 1.503 -26.281 1.874 1 85.06 409 ILE B CA 1
ATOM 8820 C C . ILE B 1 409 ? 1.627 -27.062 0.562 1 85.06 409 ILE B C 1
ATOM 8822 O O . ILE B 1 409 ? 0.767 -27.875 0.236 1 85.06 409 ILE B O 1
ATOM 8826 N N . ARG B 1 410 ? 2.717 -26.828 -0.145 1 74.31 410 ARG B N 1
ATOM 8827 C CA . ARG B 1 410 ? 2.848 -27.375 -1.492 1 74.31 410 ARG B CA 1
ATOM 8828 C C . ARG B 1 410 ? 3.41 -28.797 -1.457 1 74.31 410 ARG B C 1
ATOM 8830 O O . ARG B 1 410 ? 2.949 -29.672 -2.191 1 74.31 410 ARG B O 1
ATOM 8837 N N . ILE B 1 411 ? 4.68 -28.812 -0.582 1 68.69 411 ILE B N 1
ATOM 8838 C CA . ILE B 1 411 ? 5.402 -30.078 -0.601 1 68.69 411 ILE B CA 1
ATOM 8839 C C . ILE B 1 411 ? 4.973 -30.938 0.589 1 68.69 411 ILE B C 1
ATOM 8841 O O . ILE B 1 411 ? 5.129 -30.531 1.743 1 68.69 411 ILE B O 1
ATOM 8845 N N . ASN B 1 412 ? 3.955 -31.453 0.666 1 58.56 412 ASN B N 1
ATOM 8846 C CA . ASN B 1 412 ? 3.41 -32.25 1.755 1 58.56 412 ASN B CA 1
ATOM 8847 C C . ASN B 1 412 ? 4.445 -33.25 2.297 1 58.56 412 ASN B C 1
ATOM 8849 O O . ASN B 1 412 ? 4.09 -34.25 2.889 1 58.56 412 ASN B O 1
ATOM 8853 N N . ASP B 1 413 ? 5.773 -33.156 1.897 1 63.91 413 ASP B N 1
ATOM 8854 C CA . ASP B 1 413 ? 6.852 -34 2.377 1 63.91 413 ASP B CA 1
ATOM 8855 C C . ASP B 1 413 ? 8.102 -33.188 2.705 1 63.91 413 ASP B C 1
ATOM 8857 O O . ASP B 1 413 ? 8.719 -32.625 1.812 1 63.91 413 ASP B O 1
ATOM 8861 N N . ILE B 1 414 ? 8.453 -33.188 3.893 1 72.94 414 ILE B N 1
ATOM 8862 C CA . ILE B 1 414 ? 9.555 -32.375 4.406 1 72.94 414 ILE B CA 1
ATOM 8863 C C . ILE B 1 414 ? 10.859 -32.844 3.766 1 72.94 414 ILE B C 1
ATOM 8865 O O . ILE B 1 414 ? 11.773 -32.031 3.559 1 72.94 414 ILE B O 1
ATOM 8869 N N . SER B 1 415 ? 10.984 -34.094 3.363 1 65.75 415 SER B N 1
ATOM 8870 C CA . SER B 1 415 ? 12.211 -34.656 2.809 1 65.75 415 SER B CA 1
ATOM 8871 C C . SER B 1 415 ? 12.461 -34.156 1.396 1 65.75 415 SER B C 1
ATOM 8873 O O . SER B 1 415 ? 13.602 -34.188 0.912 1 65.75 415 SER B O 1
ATOM 8875 N N . LYS B 1 416 ? 11.484 -33.594 0.805 1 66.44 416 LYS B N 1
ATOM 8876 C CA . LYS B 1 416 ? 11.609 -33.156 -0.582 1 66.44 416 LYS B CA 1
ATOM 8877 C C . LYS B 1 416 ? 11.859 -31.656 -0.662 1 66.44 416 LYS B C 1
ATOM 8879 O O . LYS B 1 416 ? 11.922 -31.078 -1.755 1 66.44 416 LYS B O 1
ATOM 8884 N N . ILE B 1 417 ? 12 -31.094 0.484 1 74.12 417 ILE B N 1
ATOM 8885 C CA . ILE B 1 417 ? 12.242 -29.656 0.504 1 74.12 417 ILE B CA 1
ATOM 8886 C C . ILE B 1 417 ? 13.68 -29.359 0.074 1 74.12 417 ILE B C 1
ATOM 8888 O O . ILE B 1 417 ? 14.617 -30.047 0.505 1 74.12 417 ILE B O 1
ATOM 8892 N N . SER B 1 418 ? 13.867 -28.422 -0.929 1 71.88 418 SER B N 1
ATOM 8893 C CA . SER B 1 418 ? 15.188 -28 -1.388 1 71.88 418 SER B CA 1
ATOM 8894 C C . SER B 1 418 ? 15.844 -27.062 -0.381 1 71.88 418 SER B C 1
ATOM 8896 O O . SER B 1 418 ? 15.461 -25.891 -0.269 1 71.88 418 SER B O 1
ATOM 8898 N N . TYR B 1 419 ? 16.828 -27.391 0.323 1 78.19 419 TYR B N 1
ATOM 8899 C CA . TYR B 1 419 ? 17.531 -26.578 1.319 1 78.19 419 TYR B CA 1
ATOM 8900 C C . TYR B 1 419 ? 18.328 -25.453 0.658 1 78.19 419 TYR B C 1
ATOM 8902 O O . TYR B 1 419 ? 18.641 -24.453 1.299 1 78.19 419 TYR B O 1
ATOM 8910 N N . SER B 1 420 ? 18.625 -25.609 -0.652 1 79.94 420 SER B N 1
ATOM 8911 C CA . SER B 1 420 ? 19.406 -24.609 -1.36 1 79.94 420 SER B CA 1
ATOM 8912 C C . SER B 1 420 ? 18.672 -23.266 -1.393 1 79.94 420 SER B C 1
ATOM 8914 O O . SER B 1 420 ? 19.297 -22.203 -1.316 1 79.94 420 SER B O 1
ATOM 8916 N N . GLU B 1 421 ? 17.312 -23.328 -1.43 1 84.62 421 GLU B N 1
ATOM 8917 C CA . GLU B 1 421 ? 16.531 -22.094 -1.462 1 84.62 421 GLU B CA 1
ATOM 8918 C C . GLU B 1 421 ? 16.734 -21.281 -0.185 1 84.62 421 GLU B C 1
ATOM 8920 O O . GLU B 1 421 ? 16.781 -20.047 -0.227 1 84.62 421 GLU B O 1
ATOM 8925 N N . TYR B 1 422 ? 16.875 -21.922 0.883 1 91.06 422 TYR B N 1
ATOM 8926 C CA . TYR B 1 422 ? 17.031 -21.266 2.176 1 91.06 422 TYR B CA 1
ATOM 8927 C C . TYR B 1 422 ? 18.438 -20.672 2.314 1 91.06 422 TYR B C 1
ATOM 8929 O O . TYR B 1 422 ? 18.609 -19.625 2.943 1 91.06 422 TYR B O 1
ATOM 8937 N N . ASN B 1 423 ? 19.422 -21.359 1.694 1 90.62 423 ASN B N 1
ATOM 8938 C CA . ASN B 1 423 ? 20.766 -20.766 1.661 1 90.62 423 ASN B CA 1
ATOM 8939 C C . ASN B 1 423 ? 20.781 -19.469 0.862 1 90.62 423 ASN B C 1
ATOM 8941 O O . ASN B 1 423 ? 21.453 -18.516 1.247 1 90.62 423 ASN B O 1
ATOM 8945 N N . TYR B 1 424 ? 20.078 -19.469 -0.222 1 91.06 424 TYR B N 1
ATOM 8946 C CA . TYR B 1 424 ? 20.016 -18.25 -1.024 1 91.06 424 TYR B CA 1
ATOM 8947 C C . TYR B 1 424 ? 19.328 -17.125 -0.251 1 91.06 424 TYR B C 1
ATOM 8949 O O . TYR B 1 424 ? 19.719 -15.969 -0.362 1 91.06 424 TYR B O 1
ATOM 8957 N N . LEU B 1 425 ? 18.312 -17.484 0.532 1 94.56 425 LEU B N 1
ATOM 8958 C CA . LEU B 1 425 ? 17.625 -16.484 1.339 1 94.56 425 LEU B CA 1
ATOM 8959 C C . LEU B 1 425 ? 18.562 -15.93 2.412 1 94.56 425 LEU B C 1
ATOM 8961 O O . LEU B 1 425 ? 18.5 -14.734 2.729 1 94.56 425 LEU B O 1
ATOM 8965 N N . ILE B 1 426 ? 19.406 -16.75 2.973 1 95.44 426 ILE B N 1
ATOM 8966 C CA . ILE B 1 426 ? 20.375 -16.312 3.971 1 95.44 426 ILE B CA 1
ATOM 8967 C C . ILE B 1 426 ? 21.406 -15.391 3.318 1 95.44 426 ILE B C 1
ATOM 8969 O O . ILE B 1 426 ? 21.75 -14.336 3.867 1 95.44 426 ILE B O 1
ATOM 8973 N N . ILE B 1 427 ? 21.906 -15.766 2.145 1 94.5 427 ILE B N 1
ATOM 8974 C CA . ILE B 1 427 ? 22.844 -14.922 1.412 1 94.5 427 ILE B CA 1
ATOM 8975 C C . ILE B 1 427 ? 22.188 -13.586 1.072 1 94.5 427 ILE B C 1
ATOM 8977 O O . ILE B 1 427 ? 22.828 -12.539 1.128 1 94.5 427 ILE B O 1
ATOM 8981 N N . ASN B 1 428 ? 20.922 -13.648 0.687 1 95.25 428 ASN B N 1
ATOM 8982 C CA . ASN B 1 428 ? 20.125 -12.445 0.463 1 95.25 428 ASN B CA 1
ATOM 8983 C C . ASN B 1 428 ? 20.156 -11.523 1.678 1 95.25 428 ASN B C 1
ATOM 8985 O O . ASN B 1 428 ? 20.281 -10.305 1.535 1 95.25 428 ASN B O 1
ATOM 8989 N N . GLY B 1 429 ? 20.031 -12.102 2.889 1 95.31 429 GLY B N 1
ATOM 8990 C CA . GLY B 1 429 ? 20.109 -11.328 4.117 1 95.31 429 GLY B CA 1
ATOM 8991 C C . GLY B 1 429 ? 21.453 -10.656 4.324 1 95.31 429 GLY B C 1
ATOM 8992 O O . GLY B 1 429 ? 21.516 -9.508 4.758 1 95.31 429 GLY B O 1
ATOM 8993 N N . VAL B 1 430 ? 22.484 -11.297 3.973 1 94.81 430 VAL B N 1
ATOM 8994 C CA . VAL B 1 430 ? 23.828 -10.75 4.102 1 94.81 430 VAL B CA 1
ATOM 8995 C C . VAL B 1 430 ? 24.016 -9.609 3.098 1 94.81 430 VAL B C 1
ATOM 8997 O O . VAL B 1 430 ? 24.609 -8.578 3.426 1 94.81 430 VAL B O 1
ATOM 9000 N N . LEU B 1 431 ? 23.484 -9.812 1.94 1 95.19 431 LEU B N 1
ATOM 9001 C CA . LEU B 1 431 ? 23.609 -8.797 0.903 1 95.19 431 LEU B CA 1
ATOM 9002 C C . LEU B 1 431 ? 22.844 -7.539 1.284 1 95.19 431 LEU B C 1
ATOM 9004 O O . LEU B 1 431 ? 23.172 -6.441 0.828 1 95.19 431 LEU B O 1
ATOM 9008 N N . LEU B 1 432 ? 21.812 -7.703 2.09 1 95.25 432 LEU B N 1
ATOM 9009 C CA . LEU B 1 432 ? 21.031 -6.555 2.529 1 95.25 432 LEU B CA 1
ATOM 9010 C C . LEU B 1 432 ? 21.891 -5.605 3.365 1 95.25 432 LEU B C 1
ATOM 9012 O O . LEU B 1 432 ? 21.594 -4.41 3.457 1 95.25 432 LEU B O 1
ATOM 9016 N N . PHE B 1 433 ? 23 -6.109 3.914 1 90.5 433 PHE B N 1
ATOM 9017 C CA . PHE B 1 433 ? 23.906 -5.262 4.676 1 90.5 433 PHE B CA 1
ATOM 9018 C C . PHE B 1 433 ? 24.625 -4.277 3.76 1 90.5 433 PHE B C 1
ATOM 9020 O O . PHE B 1 433 ? 25.062 -3.213 4.203 1 90.5 433 PHE B O 1
ATOM 9027 N N . CYS B 1 434 ? 24.625 -4.641 2.531 1 90.81 434 CYS B N 1
ATOM 9028 C CA . CYS B 1 434 ? 25.25 -3.758 1.557 1 90.81 434 CYS B CA 1
ATOM 9029 C C . CYS B 1 434 ? 24.375 -2.549 1.262 1 90.81 434 CYS B C 1
ATOM 9031 O O . CYS B 1 434 ? 24.797 -1.628 0.559 1 90.81 434 CYS B O 1
ATOM 9033 N N . SER B 1 435 ? 23.219 -2.525 1.868 1 90.69 435 SER B N 1
ATOM 9034 C CA . SER B 1 435 ? 22.328 -1.379 1.668 1 90.69 435 SER B CA 1
ATOM 9035 C C . SER B 1 435 ? 22.953 -0.104 2.236 1 90.69 435 SER B C 1
ATOM 9037 O O . SER B 1 435 ? 22.719 0.988 1.711 1 90.69 435 SER B O 1
ATOM 9039 N N . TYR B 1 436 ? 23.781 -0.25 3.205 1 86.94 436 TYR B N 1
ATOM 9040 C CA . TYR B 1 436 ? 24.359 0.915 3.861 1 86.94 436 TYR B CA 1
ATOM 9041 C C . TYR B 1 436 ? 25.312 1.656 2.918 1 86.94 436 TYR B C 1
ATOM 9043 O O . TYR B 1 436 ? 25.109 2.842 2.641 1 86.94 436 TYR B O 1
ATOM 9051 N N . PRO B 1 437 ? 26.297 0.943 2.395 1 88.38 437 PRO B N 1
ATOM 9052 C CA . PRO B 1 437 ? 27.156 1.652 1.442 1 88.38 437 PRO B CA 1
ATOM 9053 C C . PRO B 1 437 ? 26.422 2.066 0.173 1 88.38 437 PRO B C 1
ATOM 9055 O O . PRO B 1 437 ? 26.734 3.1 -0.422 1 88.38 437 PRO B O 1
ATOM 9058 N N . LEU B 1 438 ? 25.422 1.341 -0.159 1 92.56 438 LEU B N 1
ATOM 9059 C CA . LEU B 1 438 ? 24.672 1.644 -1.376 1 92.56 438 LEU B CA 1
ATOM 9060 C C . LEU B 1 438 ? 23.781 2.861 -1.175 1 92.56 438 LEU B C 1
ATOM 9062 O O . LEU B 1 438 ? 23.391 3.514 -2.145 1 92.56 438 LEU B O 1
ATOM 9066 N N . LEU B 1 439 ? 23.516 3.121 0.037 1 90.19 439 LEU B N 1
ATOM 9067 C CA . LEU B 1 439 ? 22.75 4.328 0.341 1 90.19 439 LEU B CA 1
ATOM 9068 C C . LEU B 1 439 ? 23.5 5.574 -0.113 1 90.19 439 LEU B C 1
ATOM 9070 O O . LEU B 1 439 ? 22.906 6.531 -0.602 1 90.19 439 LEU B O 1
ATOM 9074 N N . TYR B 1 440 ? 24.781 5.547 0.094 1 88.06 440 TYR B N 1
ATOM 9075 C CA . TYR B 1 440 ? 25.625 6.656 -0.327 1 88.06 440 TYR B CA 1
ATOM 9076 C C . TYR B 1 440 ? 25.594 6.824 -1.842 1 88.06 440 TYR B C 1
ATOM 9078 O O . TYR B 1 440 ? 25.562 7.949 -2.348 1 88.06 440 TYR B O 1
ATOM 9086 N N . VAL B 1 441 ? 25.562 5.707 -2.484 1 91.88 441 VAL B N 1
ATOM 9087 C CA . VAL B 1 441 ? 25.5 5.73 -3.943 1 91.88 441 VAL B CA 1
ATOM 9088 C C . VAL B 1 441 ? 24.188 6.348 -4.398 1 91.88 441 VAL B C 1
ATOM 9090 O O . VAL B 1 441 ? 24.156 7.145 -5.34 1 91.88 441 VAL B O 1
ATOM 9093 N N . ILE B 1 442 ? 23.109 6.062 -3.711 1 93.12 442 ILE B N 1
ATOM 9094 C CA . ILE B 1 442 ? 21.781 6.594 -4.047 1 93.12 442 ILE B CA 1
ATOM 9095 C C . ILE B 1 442 ? 21.75 8.094 -3.768 1 93.12 442 ILE B C 1
ATOM 9097 O O . ILE B 1 442 ? 21.203 8.867 -4.555 1 93.12 442 ILE B O 1
ATOM 9101 N N . GLU B 1 443 ? 22.375 8.508 -2.709 1 91.94 443 GLU B N 1
ATOM 9102 C CA . GLU B 1 443 ? 22.438 9.922 -2.354 1 91.94 443 GLU B CA 1
ATOM 9103 C C . GLU B 1 443 ? 23.156 10.727 -3.436 1 91.94 443 GLU B C 1
ATOM 9105 O O . GLU B 1 443 ? 22.672 11.789 -3.848 1 91.94 443 GLU B O 1
ATOM 9110 N N . LYS B 1 444 ? 24.188 10.172 -3.902 1 88.81 444 LYS B N 1
ATOM 9111 C CA . LYS B 1 444 ? 24.984 10.883 -4.891 1 88.81 444 LYS B CA 1
ATOM 9112 C C . LYS B 1 444 ? 24.344 10.828 -6.27 1 88.81 444 LYS B C 1
ATOM 9114 O O . LYS B 1 444 ? 24.406 11.805 -7.023 1 88.81 444 LYS B O 1
ATOM 9119 N N . ALA B 1 445 ? 23.766 9.727 -6.527 1 92.5 445 ALA B N 1
ATOM 9120 C CA . ALA B 1 445 ? 23.203 9.516 -7.859 1 92.5 445 ALA B CA 1
ATOM 9121 C C . ALA B 1 445 ? 21.953 10.367 -8.062 1 92.5 445 ALA B C 1
ATOM 9123 O O . ALA B 1 445 ? 21.719 10.875 -9.164 1 92.5 445 ALA B O 1
ATOM 9124 N N . PHE B 1 446 ? 21.188 10.586 -6.996 1 93.12 446 PHE B N 1
ATOM 9125 C CA . PHE B 1 446 ? 19.891 11.219 -7.211 1 93.12 446 PHE B CA 1
ATOM 9126 C C . PHE B 1 446 ? 19.781 12.516 -6.418 1 93.12 446 PHE B C 1
ATOM 9128 O O . PHE B 1 446 ? 18.797 13.25 -6.555 1 93.12 446 PHE B O 1
ATOM 9135 N N . GLY B 1 447 ? 20.781 12.82 -5.566 1 88.25 447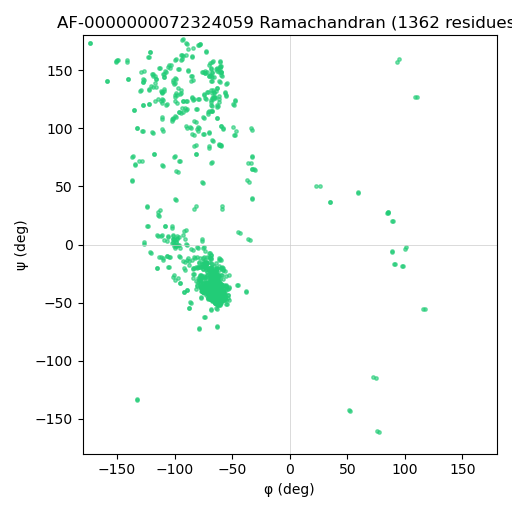 GLY B N 1
ATOM 9136 C CA . GLY B 1 447 ? 20.844 14.102 -4.891 1 88.25 447 GLY B CA 1
ATOM 9137 C C . GLY B 1 447 ? 20.031 14.141 -3.609 1 88.25 447 GLY B C 1
ATOM 9138 O O . GLY B 1 447 ? 19.469 15.18 -3.256 1 88.25 447 GLY B O 1
ATOM 9139 N N . PHE B 1 448 ? 19.859 12.977 -2.963 1 90 448 PHE B N 1
ATOM 9140 C CA . PHE B 1 448 ? 19.172 12.914 -1.678 1 90 448 PHE B CA 1
ATOM 9141 C C . PHE B 1 448 ? 20.172 12.992 -0.527 1 90 448 PHE B C 1
ATOM 9143 O O . PHE B 1 448 ? 21.375 12.891 -0.738 1 90 448 PHE B O 1
ATOM 9150 N N . THR B 1 449 ? 19.672 13.352 0.582 1 89.81 449 THR B N 1
ATOM 9151 C CA . THR B 1 449 ? 20.469 13.32 1.801 1 89.81 449 THR B CA 1
ATOM 9152 C C . THR B 1 449 ? 19.75 12.539 2.898 1 89.81 449 THR B C 1
ATOM 9154 O O . THR B 1 449 ? 18.625 12.875 3.27 1 89.81 449 THR B O 1
ATOM 9157 N N . SER B 1 450 ? 20.359 11.5 3.369 1 88.5 450 SER B N 1
ATOM 9158 C CA . SER B 1 450 ? 19.75 10.648 4.387 1 88.5 450 SER B CA 1
ATOM 9159 C C . SER B 1 450 ? 20 11.195 5.789 1 88.5 450 SER B C 1
ATOM 9161 O O . SER B 1 450 ? 20.891 12.023 5.98 1 88.5 450 SER B O 1
ATOM 9163 N N . ASN B 1 451 ? 19.188 10.719 6.73 1 87.75 451 ASN B N 1
ATOM 9164 C CA . ASN B 1 451 ? 19.406 11.078 8.125 1 87.75 451 ASN B CA 1
ATOM 9165 C C . ASN B 1 451 ? 20.75 10.578 8.641 1 87.75 451 ASN B C 1
ATOM 9167 O O . ASN B 1 451 ? 21.375 11.211 9.484 1 87.75 451 ASN B O 1
ATOM 9171 N N . ILE B 1 452 ? 21.188 9.562 8.125 1 84.06 452 ILE B N 1
ATOM 9172 C CA . ILE B 1 452 ? 22.484 9.008 8.5 1 84.06 452 ILE B CA 1
ATOM 9173 C C . ILE B 1 452 ? 23.594 9.977 8.086 1 84.06 452 ILE B C 1
ATOM 9175 O O . ILE B 1 452 ? 24.516 10.242 8.859 1 84.06 452 ILE B O 1
ATOM 9179 N N . THR B 1 453 ? 23.484 10.414 6.91 1 88.81 453 THR B N 1
ATOM 9180 C CA . THR B 1 453 ? 24.453 11.383 6.422 1 88.81 453 THR B CA 1
ATOM 9181 C C . THR B 1 453 ? 24.406 12.664 7.258 1 88.81 453 THR B C 1
ATOM 9183 O O . THR B 1 453 ? 25.453 13.25 7.555 1 88.81 453 THR B O 1
ATOM 9186 N N . LEU B 1 454 ? 23.281 13.031 7.574 1 91.69 454 LEU B N 1
ATOM 9187 C CA . LEU B 1 454 ? 23.125 14.227 8.383 1 91.69 454 LEU B CA 1
ATOM 9188 C C . LEU B 1 454 ? 23.75 14.039 9.766 1 91.69 454 LEU B C 1
ATOM 9190 O O . LEU B 1 454 ? 24.375 14.953 10.297 1 91.69 454 LEU B O 1
ATOM 9194 N N . ILE B 1 455 ? 23.594 12.891 10.32 1 89 455 ILE B N 1
ATOM 9195 C CA . ILE B 1 455 ? 24.188 12.578 11.617 1 89 455 ILE B CA 1
ATOM 9196 C C . ILE B 1 455 ? 25.719 12.57 11.5 1 89 455 ILE B C 1
ATOM 9198 O O . ILE B 1 455 ? 26.422 13.102 12.367 1 89 455 ILE B O 1
ATOM 9202 N N . GLU B 1 456 ? 26.172 12.047 10.477 1 88.19 456 GLU B N 1
ATOM 9203 C CA . GLU B 1 456 ? 27.609 12.031 10.234 1 88.19 456 GLU B CA 1
ATOM 9204 C C . GLU B 1 456 ? 28.156 13.453 10.078 1 88.19 456 GLU B C 1
ATOM 9206 O O . GLU B 1 456 ? 29.25 13.758 10.57 1 88.19 456 GLU B O 1
ATOM 9211 N N . LEU B 1 457 ? 27.406 14.258 9.43 1 92.38 457 LEU B N 1
ATOM 9212 C CA . LEU B 1 457 ? 27.812 15.641 9.211 1 92.38 457 LEU B CA 1
ATOM 9213 C C . LEU B 1 457 ? 27.734 16.438 10.508 1 92.38 457 LEU B C 1
ATOM 9215 O O . LEU B 1 457 ? 28.406 17.469 10.648 1 92.38 457 LEU B O 1
ATOM 9219 N N . SER B 1 458 ? 26.922 15.977 11.398 1 93.31 458 SER B N 1
ATOM 9220 C CA . SER B 1 458 ? 26.766 16.688 12.664 1 93.31 458 SER B CA 1
ATOM 9221 C C . SER B 1 458 ? 27.891 16.375 13.633 1 93.31 458 SER B C 1
ATOM 9223 O O . SER B 1 458 ? 27.984 16.969 14.703 1 93.31 458 SER B O 1
ATOM 9225 N N . ASP B 1 459 ? 28.781 15.492 13.195 1 91.44 459 ASP B N 1
ATOM 9226 C CA . ASP B 1 459 ? 29.969 15.188 13.984 1 91.44 459 ASP B CA 1
ATOM 9227 C C . ASP B 1 459 ? 30.906 16.375 14.039 1 91.44 459 ASP B C 1
ATOM 9229 O O . ASP B 1 459 ? 31.391 16.844 13 1 91.44 459 ASP B O 1
ATOM 9233 N N . MET B 1 460 ? 31.25 16.828 15.258 1 90.94 460 MET B N 1
ATOM 9234 C CA . MET B 1 460 ? 32.031 18.031 15.484 1 90.94 460 MET B CA 1
ATOM 9235 C C . MET B 1 460 ? 33.469 17.828 15.023 1 90.94 460 MET B C 1
ATOM 9237 O O . MET B 1 460 ? 34.219 18.797 14.836 1 90.94 460 MET B O 1
ATOM 9241 N N . ASN B 1 461 ? 33.812 16.578 14.75 1 90.12 461 ASN B N 1
ATOM 9242 C CA . ASN B 1 461 ? 35.188 16.281 14.344 1 90.12 461 ASN B CA 1
ATOM 9243 C C . ASN B 1 461 ? 35.344 16.375 12.836 1 90.12 461 ASN B C 1
ATOM 9245 O O . ASN B 1 461 ? 36.469 16.219 12.312 1 90.12 461 ASN B O 1
ATOM 9249 N N . LYS B 1 462 ? 34.281 16.703 12.195 1 92.31 462 LYS B N 1
ATOM 9250 C CA . LYS B 1 462 ? 34.406 16.922 10.758 1 92.31 462 LYS B CA 1
ATOM 9251 C C . LYS B 1 462 ? 35.312 18.109 10.469 1 92.31 462 LYS B C 1
ATOM 9253 O O . LYS B 1 462 ? 35.375 19.078 11.234 1 92.31 462 LYS B O 1
ATOM 9258 N N . ALA B 1 463 ? 35.969 18.125 9.391 1 92.19 463 ALA B N 1
ATOM 9259 C CA . ALA B 1 463 ? 37.062 19.047 9.07 1 92.19 463 ALA B CA 1
ATOM 9260 C C . ALA B 1 463 ? 36.594 20.5 9.172 1 92.19 463 ALA B C 1
ATOM 9262 O O . ALA B 1 463 ? 37.25 21.312 9.82 1 92.19 463 ALA B O 1
ATOM 9263 N N . VAL B 1 464 ? 35.5 20.766 8.594 1 94.19 464 VAL B N 1
ATOM 9264 C CA . VAL B 1 464 ? 35.031 22.156 8.531 1 94.19 464 VAL B CA 1
ATOM 9265 C C . VAL B 1 464 ? 34.562 22.609 9.906 1 94.19 464 VAL B C 1
ATOM 9267 O O . VAL B 1 464 ? 34.844 23.75 10.32 1 94.19 464 VAL B O 1
ATOM 9270 N N . LEU B 1 465 ? 33.906 21.75 10.625 1 95.19 465 LEU B N 1
ATOM 9271 C CA . LEU B 1 465 ? 33.406 22.109 11.953 1 95.19 465 LEU B CA 1
ATOM 9272 C C . LEU B 1 465 ? 34.562 22.203 12.945 1 95.19 465 LEU B C 1
ATOM 9274 O O . LEU B 1 465 ? 34.562 23.062 13.828 1 95.19 465 LEU B O 1
ATOM 9278 N N . ARG B 1 466 ? 35.531 21.359 12.797 1 93.88 466 ARG B N 1
ATOM 9279 C CA . ARG B 1 466 ? 36.75 21.453 13.625 1 93.88 466 ARG B CA 1
ATOM 9280 C C . ARG B 1 466 ? 37.469 22.766 13.375 1 93.88 466 ARG B C 1
ATOM 9282 O O . ARG B 1 466 ? 37.906 23.422 14.312 1 93.88 466 ARG B O 1
ATOM 9289 N N . LYS B 1 467 ? 37.625 23.078 12.188 1 95.31 467 LYS B N 1
ATOM 9290 C CA . LYS B 1 467 ? 38.25 24.344 11.82 1 95.31 467 LYS B CA 1
ATOM 9291 C C . LYS B 1 467 ? 37.5 25.531 12.406 1 95.31 467 LYS B C 1
ATOM 9293 O O . LYS B 1 467 ? 38.094 26.469 12.914 1 95.31 467 LYS B O 1
ATOM 9298 N N . MET B 1 468 ? 36.219 25.453 12.312 1 95.75 468 MET B N 1
ATOM 9299 C CA . MET B 1 468 ? 35.406 26.547 12.859 1 95.75 468 MET B CA 1
ATOM 9300 C C . MET B 1 468 ? 35.594 26.656 14.367 1 95.75 468 MET B C 1
ATOM 9302 O O . MET B 1 468 ? 35.719 27.766 14.898 1 95.75 468 MET B O 1
ATOM 9306 N N . SER B 1 469 ? 35.688 25.562 15.047 1 94.38 469 SER B N 1
ATOM 9307 C CA . SER B 1 469 ? 35.875 25.547 16.5 1 94.38 469 SER B CA 1
ATOM 9308 C C . SER B 1 469 ? 37.188 26.156 16.891 1 94.38 469 SER B C 1
ATOM 9310 O O . SER B 1 469 ? 37.312 26.75 17.969 1 94.38 469 SER B O 1
ATOM 9312 N N . GLU B 1 470 ? 38.125 26.125 16.016 1 93.56 470 GLU B N 1
ATOM 9313 C CA . GLU B 1 470 ? 39.469 26.625 16.297 1 93.56 470 GLU B CA 1
ATOM 9314 C C . GLU B 1 470 ? 39.625 28.094 15.906 1 93.56 470 GLU B C 1
ATOM 9316 O O . GLU B 1 470 ? 40.156 28.891 16.672 1 93.56 470 GLU B O 1
ATOM 9321 N N . VAL B 1 471 ? 39.062 28.422 14.797 1 94.25 471 VAL B N 1
ATOM 9322 C CA . VAL B 1 471 ? 39.344 29.719 14.195 1 94.25 471 VAL B CA 1
ATOM 9323 C C . VAL B 1 471 ? 38.25 30.719 14.609 1 94.25 471 VAL B C 1
ATOM 9325 O O . VAL B 1 471 ? 38.5 31.906 14.742 1 94.25 471 VAL B O 1
ATOM 9328 N N . ALA B 1 472 ? 37.062 30.203 14.758 1 94.38 472 ALA B N 1
ATOM 9329 C CA . ALA B 1 472 ? 35.938 31.031 15.117 1 94.38 472 ALA B CA 1
ATOM 9330 C C . ALA B 1 472 ? 35.094 30.391 16.219 1 94.38 472 ALA B C 1
ATOM 9332 O O . ALA B 1 472 ? 33.938 30.031 16 1 94.38 472 ALA B O 1
ATOM 9333 N N . PRO B 1 473 ? 35.625 30.312 17.391 1 92.62 473 PRO B N 1
ATOM 9334 C CA . PRO B 1 473 ? 34.969 29.594 18.484 1 92.62 473 PRO B CA 1
ATOM 9335 C C . PRO B 1 473 ? 33.625 30.203 18.875 1 92.62 473 PRO B C 1
ATOM 9337 O O . PRO B 1 473 ? 32.688 29.469 19.266 1 92.62 473 PRO B O 1
ATOM 9340 N N . GLY B 1 474 ? 33.531 31.5 18.844 1 92.06 474 GLY B N 1
ATOM 9341 C CA . GLY B 1 474 ? 32.25 32.125 19.125 1 92.06 474 GLY B CA 1
ATOM 9342 C C . GLY B 1 474 ? 31.141 31.734 18.172 1 92.06 474 GLY B C 1
ATOM 9343 O O . GLY B 1 474 ? 30.016 31.469 18.594 1 92.06 474 GLY B O 1
ATOM 9344 N N . THR B 1 475 ? 31.531 31.75 16.875 1 95.94 475 THR B N 1
ATOM 9345 C CA . THR B 1 475 ? 30.594 31.328 15.844 1 95.94 475 THR B CA 1
ATOM 9346 C C . THR B 1 475 ? 30.203 29.875 16.031 1 95.94 475 THR B C 1
ATOM 9348 O O . THR B 1 475 ? 29.047 29.5 15.836 1 95.94 475 THR B O 1
ATOM 9351 N N . PHE B 1 476 ? 31.172 29.078 16.391 1 94.69 476 PHE B N 1
ATOM 9352 C CA . PHE B 1 476 ? 30.953 27.656 16.625 1 94.69 476 PHE B CA 1
ATOM 9353 C C . PHE B 1 476 ? 29.938 27.438 17.734 1 94.69 476 PHE B C 1
ATOM 9355 O O . PHE B 1 476 ? 28.969 26.688 17.562 1 94.69 476 PHE B O 1
ATOM 9362 N N . GLN B 1 477 ? 30.094 28.094 18.828 1 91.38 477 GLN B N 1
ATOM 9363 C CA . GLN B 1 477 ? 29.188 27.984 19.953 1 91.38 477 GLN B CA 1
ATOM 9364 C C . GLN B 1 477 ? 27.797 28.5 19.594 1 91.38 477 GLN B C 1
ATOM 9366 O O . GLN B 1 477 ? 26.781 27.922 20 1 91.38 477 GLN B O 1
ATOM 9371 N N . HIS B 1 478 ? 27.812 29.609 18.891 1 93.94 478 HIS B N 1
ATOM 9372 C CA . HIS B 1 478 ? 26.562 30.172 18.391 1 93.94 478 HIS B CA 1
ATOM 9373 C C . HIS B 1 478 ? 25.797 29.156 17.562 1 93.94 478 HIS B C 1
ATOM 9375 O O . HIS B 1 478 ? 24.609 28.938 17.766 1 93.94 478 HIS B O 1
ATOM 9381 N N . SER B 1 479 ? 26.5 28.516 16.641 1 97.19 479 SER B N 1
ATOM 9382 C CA . SER B 1 479 ? 25.891 27.547 15.734 1 97.19 479 SER B CA 1
ATOM 9383 C C . SER B 1 479 ? 25.328 26.359 16.484 1 97.19 479 SER B C 1
ATOM 9385 O O . SER B 1 479 ? 24.266 25.828 16.125 1 97.19 479 SER B O 1
ATOM 9387 N N . ILE B 1 480 ? 26 25.922 17.531 1 93.81 480 ILE B N 1
ATOM 9388 C CA . ILE B 1 480 ? 25.531 24.812 18.359 1 93.81 480 ILE B CA 1
ATOM 9389 C C . ILE B 1 480 ? 24.234 25.203 19.062 1 93.81 480 ILE B C 1
ATOM 9391 O O . ILE B 1 480 ? 23.266 24.422 19.062 1 93.81 480 ILE B O 1
ATOM 9395 N N . GLN B 1 481 ? 24.203 26.391 19.609 1 93.31 481 GLN B N 1
ATOM 9396 C CA . GLN B 1 481 ? 23.016 26.875 20.328 1 93.31 481 GLN B CA 1
ATOM 9397 C C . GLN B 1 481 ? 21.828 27.031 19.391 1 93.31 481 GLN B C 1
ATOM 9399 O O . GLN B 1 481 ? 20.703 26.641 19.719 1 93.31 481 GLN B O 1
ATOM 9404 N N . VAL B 1 482 ? 22.141 27.625 18.25 1 97.12 482 VAL B N 1
ATOM 9405 C CA . VAL B 1 482 ? 21.094 27.766 17.25 1 97.12 482 VAL B CA 1
ATOM 9406 C C . VAL B 1 482 ? 20.547 26.406 16.859 1 97.12 482 VAL B C 1
ATOM 9408 O O . VAL B 1 482 ? 19.328 26.234 16.703 1 97.12 482 VAL B O 1
ATOM 9411 N N . GLY B 1 483 ? 21.484 25.438 16.656 1 97.31 483 GLY B N 1
ATOM 9412 C CA . GLY B 1 483 ? 21.078 24.078 16.312 1 97.31 483 GLY B CA 1
ATOM 9413 C C . GLY B 1 483 ? 20.156 23.453 17.344 1 97.31 483 GLY B C 1
ATOM 9414 O O . GLY B 1 483 ? 19.172 22.781 17 1 97.31 483 GLY B O 1
ATOM 9415 N N . ASN B 1 484 ? 20.438 23.688 18.562 1 93.81 484 ASN B N 1
ATOM 9416 C CA . ASN B 1 484 ? 19.609 23.141 19.641 1 93.81 484 ASN B CA 1
ATOM 9417 C C . ASN B 1 484 ? 18.219 23.781 19.656 1 93.81 484 ASN B C 1
ATOM 9419 O O . ASN B 1 484 ? 17.219 23.078 19.797 1 93.81 484 ASN B O 1
ATOM 9423 N N . LEU B 1 485 ? 18.203 25.078 19.578 1 96.31 485 LEU B N 1
ATOM 9424 C CA . LEU B 1 485 ? 16.938 25.797 19.547 1 96.31 485 LEU B CA 1
ATOM 9425 C C . LEU B 1 485 ? 16.094 25.375 18.344 1 96.31 485 LEU B C 1
ATOM 9427 O O . LEU B 1 485 ? 14.906 25.062 18.484 1 96.31 485 LEU B O 1
ATOM 9431 N N . ALA B 1 486 ? 16.734 25.359 17.219 1 97.69 486 ALA B N 1
ATOM 9432 C CA . ALA B 1 486 ? 16.047 25.047 15.969 1 97.69 486 ALA B CA 1
ATOM 9433 C C . ALA B 1 486 ? 15.531 23.609 15.961 1 97.69 486 ALA B C 1
ATOM 9435 O O . ALA B 1 486 ? 14.438 23.344 15.469 1 97.69 486 ALA B O 1
ATOM 9436 N N . ALA B 1 487 ? 16.344 22.688 16.453 1 96.12 487 ALA B N 1
ATOM 9437 C CA . ALA B 1 487 ? 15.938 21.281 16.516 1 96.12 487 ALA B CA 1
ATOM 9438 C C . ALA B 1 487 ? 14.703 21.094 17.391 1 96.12 487 ALA B C 1
ATOM 9440 O O . ALA B 1 487 ? 13.828 20.281 17.078 1 96.12 487 ALA B O 1
ATOM 9441 N N . GLU B 1 488 ? 14.617 21.797 18.438 1 94.19 488 GLU B N 1
ATOM 9442 C CA . GLU B 1 488 ? 13.469 21.719 19.344 1 94.19 488 GLU B CA 1
ATOM 9443 C C . GLU B 1 488 ? 12.203 22.234 18.672 1 94.19 488 GLU B C 1
ATOM 9445 O O . GLU B 1 488 ? 11.117 21.688 18.859 1 94.19 488 GLU B O 1
ATOM 9450 N N . ILE B 1 489 ? 12.359 23.312 18 1 96.44 489 ILE B N 1
ATOM 9451 C CA . ILE B 1 489 ? 11.234 23.859 17.25 1 96.44 489 ILE B CA 1
ATOM 9452 C C . ILE B 1 489 ? 10.758 22.844 16.219 1 96.44 489 ILE B C 1
ATOM 9454 O O . ILE B 1 489 ? 9.555 22.594 16.094 1 96.44 489 ILE B O 1
ATOM 9458 N N . ALA B 1 490 ? 11.703 22.312 15.461 1 96.19 490 ALA B N 1
ATOM 9459 C CA . ALA B 1 490 ? 11.391 21.344 14.406 1 96.19 490 ALA B CA 1
ATOM 9460 C C . ALA B 1 490 ? 10.633 20.141 14.969 1 96.19 490 ALA B C 1
ATOM 9462 O O . ALA B 1 490 ? 9.672 19.672 14.359 1 96.19 490 ALA B O 1
ATOM 9463 N N . ASN B 1 491 ? 11.031 19.672 16.062 1 91.81 491 ASN B N 1
ATOM 9464 C CA . ASN B 1 491 ? 10.352 18.562 16.719 1 91.81 491 ASN B CA 1
ATOM 9465 C C . ASN B 1 491 ? 8.914 18.906 17.078 1 91.81 491 ASN B C 1
ATOM 9467 O O . ASN B 1 491 ? 8.016 18.078 16.953 1 91.81 491 ASN B O 1
ATOM 9471 N N . LYS B 1 492 ? 8.742 20.078 17.547 1 89 492 LYS B N 1
ATOM 9472 C CA . LYS B 1 492 ? 7.422 20.516 18.016 1 89 492 LYS B CA 1
ATOM 9473 C C . LYS B 1 492 ? 6.457 20.672 16.844 1 89 492 LYS B C 1
ATOM 9475 O O . LYS B 1 492 ? 5.266 20.375 16.969 1 89 492 LYS B O 1
ATOM 9480 N N . ILE B 1 493 ? 6.953 21.156 15.766 1 88.38 493 ILE B N 1
ATOM 9481 C CA . ILE B 1 493 ? 6.039 21.484 14.68 1 88.38 493 ILE B CA 1
ATOM 9482 C C . ILE B 1 493 ? 6.035 20.359 13.648 1 88.38 493 ILE B C 1
ATOM 9484 O O . ILE B 1 493 ? 5.371 20.453 12.617 1 88.38 493 ILE B O 1
ATOM 9488 N N . GLY B 1 494 ? 6.801 19.297 13.805 1 86.19 494 GLY B N 1
ATOM 9489 C CA . GLY B 1 494 ? 6.801 18.141 12.938 1 86.19 494 GLY B CA 1
ATOM 9490 C C . GLY B 1 494 ? 7.699 18.297 11.727 1 86.19 494 GLY B C 1
ATOM 9491 O O . GLY B 1 494 ? 7.406 17.766 10.656 1 86.19 494 GLY B O 1
ATOM 9492 N N . ALA B 1 495 ? 8.727 19.109 11.828 1 90.69 495 ALA B N 1
ATOM 9493 C CA . ALA B 1 495 ? 9.727 19.266 10.781 1 90.69 495 ALA B CA 1
ATOM 9494 C C . ALA B 1 495 ? 10.914 18.344 11.008 1 90.69 495 ALA B C 1
ATOM 9496 O O . ALA B 1 495 ? 10.93 17.578 11.984 1 90.69 495 ALA B O 1
ATOM 9497 N N . LYS B 1 496 ? 11.844 18.328 10.109 1 91.19 496 LYS B N 1
ATOM 9498 C CA . LYS B 1 496 ? 13 17.438 10.188 1 91.19 496 LYS B CA 1
ATOM 9499 C C . LYS B 1 496 ? 14.047 17.984 11.141 1 91.19 496 LYS B C 1
ATOM 9501 O O . LYS B 1 496 ? 14.938 18.75 10.734 1 91.19 496 LYS B O 1
ATOM 9506 N N . SER B 1 497 ? 14.031 17.5 12.312 1 94.38 497 SER B N 1
ATOM 9507 C CA . SER B 1 497 ? 14.852 18.047 13.383 1 94.38 497 SER B CA 1
ATOM 9508 C C . SER B 1 497 ? 16.328 17.844 13.102 1 94.38 497 SER B C 1
ATOM 9510 O O . SER B 1 497 ? 17.141 18.75 13.32 1 94.38 497 SER B O 1
ATOM 9512 N N . GLN B 1 498 ? 16.703 16.672 12.57 1 93.12 498 GLN B N 1
ATOM 9513 C CA . GLN B 1 498 ? 18.109 16.406 12.289 1 93.12 498 GLN B CA 1
ATOM 9514 C C . GLN B 1 498 ? 18.641 17.281 11.164 1 93.12 498 GLN B C 1
ATOM 9516 O O . GLN B 1 498 ? 19.797 17.719 11.195 1 93.12 498 GLN B O 1
ATOM 9521 N N . LEU B 1 499 ? 17.844 17.484 10.227 1 94.81 499 LEU B N 1
ATOM 9522 C CA . LEU B 1 499 ? 18.219 18.344 9.109 1 94.81 499 LEU B CA 1
ATOM 9523 C C . LEU B 1 499 ? 18.5 19.766 9.586 1 94.81 499 LEU B C 1
ATOM 9525 O O . LEU B 1 499 ? 19.5 20.359 9.203 1 94.81 499 LEU B O 1
ATOM 9529 N N . VAL B 1 500 ? 17.625 20.297 10.414 1 97.12 500 VAL B N 1
ATOM 9530 C CA . VAL B 1 500 ? 17.75 21.672 10.898 1 97.12 500 VAL B CA 1
ATOM 9531 C C . VAL B 1 500 ? 18.969 21.766 11.812 1 97.12 500 VAL B C 1
ATOM 9533 O O . VAL B 1 500 ? 19.719 22.75 11.75 1 97.12 500 VAL B O 1
ATOM 9536 N N . ARG B 1 501 ? 19.172 20.797 12.617 1 96.25 501 ARG B N 1
ATOM 9537 C CA . ARG B 1 501 ? 20.328 20.781 13.516 1 96.25 501 ARG B CA 1
ATOM 9538 C C . ARG B 1 501 ? 21.625 20.828 12.727 1 96.25 501 ARG B C 1
ATOM 9540 O O . ARG B 1 501 ? 22.516 21.625 13.031 1 96.25 501 ARG B O 1
ATOM 9547 N N . THR B 1 502 ? 21.719 19.969 11.789 1 97 502 THR B N 1
ATOM 9548 C CA . THR B 1 502 ? 22.922 19.922 10.977 1 97 502 THR B CA 1
ATOM 9549 C C . THR B 1 502 ? 23.094 21.188 10.148 1 97 502 THR B C 1
ATOM 9551 O O . THR B 1 502 ? 24.188 21.734 10.031 1 97 502 THR B O 1
ATOM 9554 N N . GLY B 1 503 ? 22 21.609 9.562 1 97.62 503 GLY B N 1
ATOM 9555 C CA . GLY B 1 503 ? 22.031 22.859 8.828 1 97.62 503 GLY B CA 1
ATOM 9556 C C . GLY B 1 503 ? 22.516 24.031 9.672 1 97.62 503 GLY B C 1
ATOM 9557 O O . GLY B 1 503 ? 23.266 24.891 9.18 1 97.62 503 GLY B O 1
ATOM 9558 N N . ALA B 1 504 ? 22.109 24.062 10.93 1 98.12 504 ALA B N 1
ATOM 9559 C CA . ALA B 1 504 ? 22.484 25.125 11.852 1 98.12 504 ALA B CA 1
ATOM 9560 C C . ALA B 1 504 ? 23.984 25.094 12.133 1 98.12 504 ALA B C 1
ATOM 9562 O O . ALA B 1 504 ? 24.609 26.141 12.297 1 98.12 504 ALA B O 1
ATOM 9563 N N . LEU B 1 505 ? 24.578 23.953 12.172 1 97.38 505 LEU B N 1
ATOM 9564 C CA . LEU B 1 505 ? 26 23.828 12.445 1 97.38 505 LEU B CA 1
ATOM 9565 C C . LEU B 1 505 ? 26.828 24.422 11.305 1 97.38 505 LEU B C 1
ATOM 9567 O O . LEU B 1 505 ? 27.938 24.922 11.539 1 97.38 505 LEU B O 1
ATOM 9571 N N . TYR B 1 506 ? 26.234 24.422 10.141 1 98.12 506 TYR B N 1
ATOM 9572 C CA . TYR B 1 506 ? 27.047 24.781 8.984 1 98.12 506 TYR B CA 1
ATOM 9573 C C . TYR B 1 506 ? 26.641 26.141 8.422 1 98.12 506 TYR B C 1
ATOM 9575 O O . TYR B 1 506 ? 27.328 26.703 7.574 1 98.12 506 TYR B O 1
ATOM 9583 N N . HIS B 1 507 ? 25.5 26.703 8.852 1 98.38 507 HIS B N 1
ATOM 9584 C CA . HIS B 1 507 ? 24.922 27.859 8.18 1 98.38 507 HIS B CA 1
ATOM 9585 C C . HIS B 1 507 ? 25.891 29.047 8.18 1 98.38 507 HIS B C 1
ATOM 9587 O O . HIS B 1 507 ? 25.875 29.859 7.262 1 98.38 507 HIS B O 1
ATOM 9593 N N . ASP B 1 508 ? 26.797 29.109 9.172 1 97.88 508 ASP B N 1
ATOM 9594 C CA . ASP B 1 508 ? 27.672 30.25 9.375 1 97.88 508 ASP B CA 1
ATOM 9595 C C . ASP B 1 508 ? 29.125 29.875 9.125 1 97.88 508 ASP B C 1
ATOM 9597 O O . ASP B 1 508 ? 30.047 30.562 9.594 1 97.88 508 ASP B O 1
ATOM 9601 N N . ILE B 1 509 ? 29.469 28.891 8.367 1 97.75 509 ILE B N 1
ATOM 9602 C CA . ILE B 1 509 ? 30.828 28.422 8.18 1 97.75 509 ILE B CA 1
ATOM 9603 C C . ILE B 1 509 ? 31.641 29.453 7.402 1 97.75 509 ILE B C 1
ATOM 9605 O O . ILE B 1 509 ? 32.875 29.453 7.457 1 97.75 509 ILE B O 1
ATOM 9609 N N . GLY B 1 510 ? 30.984 30.266 6.719 1 97.81 510 GLY B N 1
ATOM 9610 C CA . GLY B 1 510 ? 31.672 31.312 5.98 1 97.81 510 GLY B CA 1
ATOM 9611 C C . GLY B 1 510 ? 32.406 32.312 6.875 1 97.81 510 GLY B C 1
ATOM 9612 O O . GLY B 1 510 ? 33.344 32.969 6.434 1 97.81 510 GLY B O 1
ATOM 9613 N N . LYS B 1 511 ? 32 32.406 8.117 1 96.94 511 LYS B N 1
ATOM 9614 C CA . LYS B 1 511 ? 32.625 33.312 9.07 1 96.94 511 LYS B CA 1
ATOM 9615 C C . LYS B 1 511 ? 34.031 32.906 9.422 1 96.94 511 LYS B C 1
ATOM 9617 O O . LYS B 1 511 ? 34.812 33.688 9.984 1 96.94 511 LYS B O 1
ATOM 9622 N N . ILE B 1 512 ? 34.375 31.688 9.031 1 95.94 512 ILE B N 1
ATOM 9623 C CA . ILE B 1 512 ? 35.719 31.156 9.281 1 95.94 512 ILE B CA 1
ATOM 9624 C C . ILE B 1 512 ? 36.75 31.969 8.508 1 95.94 512 ILE B C 1
ATOM 9626 O O . ILE B 1 512 ? 37.875 32.125 8.945 1 95.94 512 ILE B O 1
ATOM 9630 N N . VAL B 1 513 ? 36.312 32.531 7.422 1 95.88 513 VAL B N 1
ATOM 9631 C CA . VAL B 1 513 ? 37.25 33.219 6.523 1 95.88 513 VAL B CA 1
ATOM 9632 C C . VAL B 1 513 ? 37.719 34.5 7.172 1 95.88 513 VAL B C 1
ATOM 9634 O O . VAL B 1 513 ? 38.906 34.844 7.09 1 95.88 513 VAL B O 1
ATOM 9637 N N . ASN B 1 514 ? 36.75 35.25 7.805 1 93.88 514 ASN B N 1
ATOM 9638 C CA . ASN B 1 514 ? 37.062 36.469 8.5 1 93.88 514 ASN B CA 1
ATOM 9639 C C . ASN B 1 514 ? 36.344 36.562 9.844 1 93.88 514 ASN B C 1
ATOM 9641 O O . ASN B 1 514 ? 35.469 37.406 10.023 1 93.88 514 ASN B O 1
ATOM 9645 N N . PRO B 1 515 ? 36.875 35.812 10.812 1 94.06 515 PRO B N 1
ATOM 9646 C CA . PRO B 1 515 ? 36.156 35.719 12.086 1 94.06 515 PRO B CA 1
ATOM 9647 C C . PRO B 1 515 ? 36.156 37 12.883 1 94.06 515 PRO B C 1
ATOM 9649 O O . PRO B 1 515 ? 35.219 37.281 13.625 1 94.06 515 PRO B O 1
ATOM 9652 N N . ILE B 1 516 ? 37.094 37.875 12.672 1 91.19 516 ILE B N 1
ATOM 9653 C CA . ILE B 1 516 ? 37.312 39.062 13.492 1 91.19 516 ILE B CA 1
ATOM 9654 C C . ILE B 1 516 ? 36.219 40.062 13.219 1 91.19 516 ILE B C 1
ATOM 9656 O O . ILE B 1 516 ? 35.969 41 14.016 1 91.19 516 ILE B O 1
ATOM 9660 N N . TYR B 1 517 ? 35.562 39.938 12.148 1 92.19 517 TYR B N 1
ATOM 9661 C CA . TYR B 1 517 ? 34.562 40.938 11.766 1 92.19 517 TYR B CA 1
ATOM 9662 C C . TYR B 1 517 ? 33.219 40.625 12.414 1 92.19 517 TYR B C 1
ATOM 9664 O O . TYR B 1 517 ? 32.281 41.438 12.32 1 92.19 517 TYR B O 1
ATOM 9672 N N . PHE B 1 518 ? 33.125 39.531 13.117 1 92.38 518 PHE B N 1
ATOM 9673 C CA . PHE B 1 518 ? 31.891 39.125 13.758 1 92.38 518 PHE B CA 1
ATOM 9674 C C . PHE B 1 518 ? 32 39.219 15.281 1 92.38 518 PHE B C 1
ATOM 9676 O O . PHE B 1 518 ? 32.938 38.688 15.867 1 92.38 518 PHE B O 1
ATOM 9683 N N . THR B 1 519 ? 31.016 39.844 15.891 1 86.44 519 THR B N 1
ATOM 9684 C CA . THR B 1 519 ? 31.047 40.25 17.297 1 86.44 519 THR B CA 1
ATOM 9685 C C . THR B 1 519 ? 31.266 39.062 18.203 1 86.44 519 THR B C 1
ATOM 9687 O O . THR B 1 519 ? 31.891 39.188 19.266 1 86.44 519 THR B O 1
ATOM 9690 N N . GLU B 1 520 ? 30.844 37.906 17.828 1 87.81 520 GLU B N 1
ATOM 9691 C CA . GLU B 1 520 ? 30.922 36.719 18.688 1 87.81 520 GLU B CA 1
ATOM 9692 C C . GLU B 1 520 ? 32.344 36.188 18.75 1 87.81 520 GLU B C 1
ATOM 9694 O O . GLU B 1 520 ? 32.688 35.375 19.625 1 87.81 520 GLU B O 1
ATOM 9699 N N . ASN B 1 521 ? 33.125 36.688 17.812 1 88.5 521 ASN B N 1
ATOM 9700 C CA . ASN B 1 521 ? 34.5 36.219 17.781 1 88.5 521 ASN B CA 1
ATOM 9701 C C . ASN B 1 521 ? 35.469 37.312 18.188 1 88.5 521 ASN B C 1
ATOM 9703 O O . ASN B 1 521 ? 36.688 37.125 18.078 1 88.5 521 ASN B O 1
ATOM 9707 N N . GLN B 1 522 ? 34.938 38.406 18.656 1 79.94 522 GLN B N 1
ATOM 9708 C CA . GLN B 1 522 ? 35.781 39.531 18.969 1 79.94 522 GLN B CA 1
ATOM 9709 C C . GLN B 1 522 ? 36.156 39.562 20.438 1 79.94 522 GLN B C 1
ATOM 9711 O O . GLN B 1 522 ? 35.375 39.188 21.297 1 79.94 522 GLN B O 1
ATOM 9716 N N . SER B 1 523 ? 37.625 39.719 20.609 1 73 523 SER B N 1
ATOM 9717 C CA . SER B 1 523 ? 38.156 39.938 21.953 1 73 523 SER B CA 1
ATOM 9718 C C . SER B 1 523 ? 38.688 41.375 22.109 1 73 523 SER B C 1
ATOM 9720 O O . SER B 1 523 ? 39.875 41.594 21.984 1 73 523 SER B O 1
ATOM 9722 N N . GLY B 1 524 ? 37.781 42.5 22.094 1 66.69 524 GLY B N 1
ATOM 9723 C CA . GLY B 1 524 ? 38.219 43.844 22.438 1 66.69 524 GLY B CA 1
ATOM 9724 C C . GLY B 1 524 ? 38.125 44.844 21.281 1 66.69 524 GLY B C 1
ATOM 9725 O O . GLY B 1 524 ? 37.531 45.906 21.406 1 66.69 524 GLY B O 1
ATOM 9726 N N . VAL B 1 525 ? 38.812 44.531 20.031 1 76.5 525 VAL B N 1
ATOM 9727 C CA . VAL B 1 525 ? 38.875 45.5 18.953 1 76.5 525 VAL B CA 1
ATOM 9728 C C . VAL B 1 525 ? 37.781 45.188 17.906 1 76.5 525 VAL B C 1
ATOM 9730 O O . VAL B 1 525 ? 37.625 44.062 17.5 1 76.5 525 VAL B O 1
ATOM 9733 N N . ASN B 1 526 ? 36.938 46.156 17.5 1 83.75 526 ASN B N 1
ATOM 9734 C CA . ASN B 1 526 ? 35.938 46.031 16.438 1 83.75 526 ASN B CA 1
ATOM 9735 C C . ASN B 1 526 ? 36.438 46.688 15.148 1 83.75 526 ASN B C 1
ATOM 9737 O O . ASN B 1 526 ? 36.5 47.906 15.047 1 83.75 526 ASN B O 1
ATOM 9741 N N . PRO B 1 527 ? 36.781 45.906 14.18 1 88.81 527 PRO B N 1
ATOM 9742 C CA . PRO B 1 527 ? 37.312 46.438 12.93 1 88.81 527 PRO B CA 1
ATOM 9743 C C . PRO B 1 527 ? 36.344 47.344 12.203 1 88.81 527 PRO B C 1
ATOM 9745 O O . PRO B 1 527 ? 36.75 48.156 11.383 1 88.81 527 PRO B O 1
ATOM 9748 N N . HIS B 1 528 ? 35.094 47.281 12.5 1 88.81 528 HIS B N 1
ATOM 9749 C CA . HIS B 1 528 ? 34.094 48.062 11.805 1 88.81 528 HIS B CA 1
ATOM 9750 C C . HIS B 1 528 ? 34.156 49.531 12.18 1 88.81 528 HIS B C 1
ATOM 9752 O O . HIS B 1 528 ? 33.625 50.375 11.453 1 88.81 528 HIS B O 1
ATOM 9758 N N . GLU B 1 529 ? 34.812 49.875 13.25 1 86.38 529 GLU B N 1
ATOM 9759 C CA . GLU B 1 529 ? 34.938 51.25 13.703 1 86.38 529 GLU B CA 1
ATOM 9760 C C . GLU B 1 529 ? 35.781 52.094 12.727 1 86.38 529 GLU B C 1
ATOM 9762 O O . GLU B 1 529 ? 35.562 53.281 12.594 1 86.38 529 GLU B O 1
ATOM 9767 N N . LYS B 1 530 ? 36.688 51.438 12.023 1 86.88 530 LYS B N 1
ATOM 9768 C CA . LYS B 1 530 ? 37.594 52.125 11.109 1 86.88 530 LYS B CA 1
ATOM 9769 C C . LYS B 1 530 ? 37.125 51.969 9.664 1 86.88 530 LYS B C 1
ATOM 9771 O O . LYS B 1 530 ? 37.812 52.406 8.742 1 86.88 530 LYS B O 1
ATOM 9776 N N . MET B 1 531 ? 35.969 51.344 9.492 1 91.44 531 MET B N 1
ATOM 9777 C CA . MET B 1 531 ? 35.5 51.062 8.141 1 91.44 531 MET B CA 1
ATOM 9778 C C . MET B 1 531 ? 34.25 51.875 7.824 1 91.44 531 MET B C 1
ATOM 9780 O O . MET B 1 531 ? 33.5 52.312 8.734 1 91.44 531 MET B O 1
ATOM 9784 N N . ASN B 1 532 ? 34.094 52.156 6.512 1 91.81 532 ASN B N 1
ATOM 9785 C CA . ASN B 1 532 ? 32.844 52.75 6.09 1 91.81 532 ASN B CA 1
ATOM 9786 C C . ASN B 1 532 ? 31.672 51.781 6.207 1 91.81 532 ASN B C 1
ATOM 9788 O O . ASN B 1 532 ? 31.859 50.562 6.051 1 91.81 532 ASN B O 1
ATOM 9792 N N . PRO B 1 533 ? 30.516 52.281 6.41 1 92.31 533 PRO B N 1
ATOM 9793 C CA . PRO B 1 533 ? 29.344 51.438 6.645 1 92.31 533 PRO B CA 1
ATOM 9794 C C . PRO B 1 533 ? 29.047 50.5 5.469 1 92.31 533 PRO B C 1
ATOM 9796 O O . PRO B 1 533 ? 28.594 49.375 5.668 1 92.31 533 PRO B O 1
ATOM 9799 N N . ILE B 1 534 ? 29.281 50.938 4.27 1 93.75 534 ILE B N 1
ATOM 9800 C CA . ILE B 1 534 ? 29.047 50.094 3.088 1 93.75 534 ILE B CA 1
ATOM 9801 C C . ILE B 1 534 ? 30.016 48.938 3.068 1 93.75 534 ILE B C 1
ATOM 9803 O O . ILE B 1 534 ? 29.609 47.781 2.816 1 93.75 534 ILE B O 1
ATOM 9807 N N . ASP B 1 535 ? 31.297 49.188 3.393 1 93.88 535 ASP B N 1
ATOM 9808 C CA . ASP B 1 535 ? 32.312 48.156 3.422 1 93.88 535 ASP B CA 1
ATOM 9809 C C . ASP B 1 535 ? 32.062 47.156 4.551 1 93.88 535 ASP B C 1
ATOM 9811 O O . ASP B 1 535 ? 32.25 45.969 4.387 1 93.88 535 ASP B O 1
ATOM 9815 N N . SER B 1 536 ? 31.641 47.719 5.668 1 94.38 536 SER B N 1
ATOM 9816 C CA . SER B 1 536 ? 31.297 46.844 6.797 1 94.38 536 SER B CA 1
ATOM 9817 C C . SER B 1 536 ? 30.141 45.938 6.457 1 94.38 536 SER B C 1
ATOM 9819 O O . SER B 1 536 ? 30.172 44.75 6.766 1 94.38 536 SER B O 1
ATOM 9821 N N . ALA B 1 537 ? 29.109 46.5 5.781 1 95.38 537 ALA B N 1
ATOM 9822 C CA . ALA B 1 537 ? 27.953 45.688 5.371 1 95.38 537 ALA B CA 1
ATOM 9823 C C . ALA B 1 537 ? 28.359 44.594 4.398 1 95.38 537 ALA B C 1
ATOM 9825 O O . ALA B 1 537 ? 27.922 43.438 4.539 1 95.38 537 ALA B O 1
ATOM 9826 N N . GLN B 1 538 ? 29.172 44.906 3.477 1 95.25 538 GLN B N 1
ATOM 9827 C CA . GLN B 1 538 ? 29.594 43.938 2.473 1 95.25 538 GLN B CA 1
ATOM 9828 C C . GLN B 1 538 ? 30.438 42.844 3.102 1 95.25 538 GLN B C 1
ATOM 9830 O O . GLN B 1 538 ? 30.359 41.688 2.686 1 95.25 538 GLN B O 1
ATOM 9835 N N . MET B 1 539 ? 31.234 43.188 4.109 1 94.06 539 MET B N 1
ATOM 9836 C CA . MET B 1 539 ? 32.031 42.219 4.82 1 94.06 539 MET B CA 1
ATOM 9837 C C . MET B 1 539 ? 31.172 41.219 5.562 1 94.06 539 MET B C 1
ATOM 9839 O O . MET B 1 539 ? 31.438 40 5.539 1 94.06 539 MET B O 1
ATOM 9843 N N . ILE B 1 540 ? 30.141 41.688 6.152 1 94.88 540 ILE B N 1
ATOM 9844 C CA . ILE B 1 540 ? 29.219 40.844 6.898 1 94.88 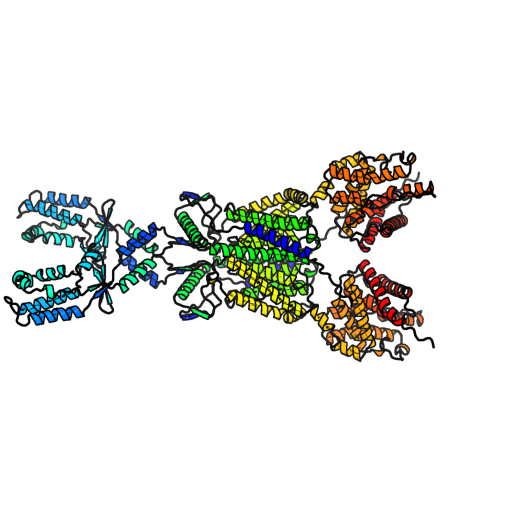540 ILE B CA 1
ATOM 9845 C C . ILE B 1 540 ? 28.438 39.969 5.93 1 94.88 540 ILE B C 1
ATOM 9847 O O . ILE B 1 540 ? 28.281 38.75 6.156 1 94.88 540 ILE B O 1
ATOM 9851 N N . ILE B 1 541 ? 28 40.531 4.781 1 96.62 541 ILE B N 1
ATOM 9852 C CA . ILE B 1 541 ? 27.188 39.812 3.793 1 96.62 541 ILE B CA 1
ATOM 9853 C C . ILE B 1 541 ? 28.016 38.75 3.105 1 96.62 541 ILE B C 1
ATOM 9855 O O . ILE B 1 541 ? 27.516 37.688 2.779 1 96.62 541 ILE B O 1
ATOM 9859 N N . SER B 1 542 ? 29.297 38.938 3.035 1 96.06 542 SER B N 1
ATOM 9860 C CA . SER B 1 542 ? 30.188 38.062 2.293 1 96.06 542 SER B CA 1
ATOM 9861 C C . SER B 1 542 ? 30.297 36.688 2.945 1 96.06 542 SER B C 1
ATOM 9863 O O . SER B 1 542 ? 30.688 35.719 2.299 1 96.06 542 SER B O 1
ATOM 9865 N N . HIS B 1 543 ? 29.922 36.594 4.262 1 97.19 543 HIS B N 1
ATOM 9866 C CA . HIS B 1 543 ? 30.062 35.312 4.895 1 97.19 543 HIS B CA 1
ATOM 9867 C C . HIS B 1 543 ? 29.125 34.281 4.258 1 97.19 543 HIS B C 1
ATOM 9869 O O . HIS B 1 543 ? 29.391 33.062 4.305 1 97.19 543 HIS B O 1
ATOM 9875 N N . VAL B 1 544 ? 28.016 34.719 3.615 1 97.62 544 VAL B N 1
ATOM 9876 C CA . VAL B 1 544 ? 27.094 33.812 2.934 1 97.62 544 VAL B CA 1
ATOM 9877 C C . VAL B 1 544 ? 27.75 33.25 1.669 1 97.62 544 VAL B C 1
ATOM 9879 O O . VAL B 1 544 ? 27.719 32.031 1.424 1 97.62 544 VAL B O 1
ATOM 9882 N N . THR B 1 545 ? 28.375 34.125 0.874 1 96.69 545 THR B N 1
ATOM 9883 C CA . THR B 1 545 ? 29.047 33.719 -0.348 1 96.69 545 THR B CA 1
ATOM 9884 C C . THR B 1 545 ? 30.266 32.844 -0.023 1 96.69 545 THR B C 1
ATOM 9886 O O . THR B 1 545 ? 30.5 31.828 -0.687 1 96.69 545 THR B O 1
ATOM 9889 N N . GLU B 1 546 ? 31 33.25 0.997 1 97 546 GLU B N 1
ATOM 9890 C CA . GLU B 1 546 ? 32.156 32.469 1.426 1 97 546 GLU B CA 1
ATOM 9891 C C . GLU B 1 546 ? 31.719 31.094 1.966 1 97 546 GLU B C 1
ATOM 9893 O O . GLU B 1 546 ? 32.406 30.094 1.787 1 97 546 GLU B O 1
ATOM 9898 N N . GLY B 1 547 ? 30.641 31.109 2.66 1 97.69 547 GLY B N 1
ATOM 9899 C CA . GLY B 1 547 ? 30.109 29.859 3.158 1 97.69 547 GLY B CA 1
ATOM 9900 C C . GLY B 1 547 ? 29.75 28.891 2.053 1 97.69 547 GLY B C 1
ATOM 9901 O O . GLY B 1 547 ? 30 27.688 2.168 1 97.69 547 GLY B O 1
ATOM 9902 N N . THR B 1 548 ? 29.094 29.359 0.979 1 97.25 548 THR B N 1
ATOM 9903 C CA . THR B 1 548 ? 28.734 28.516 -0.155 1 97.25 548 THR B CA 1
ATOM 9904 C C . THR B 1 548 ? 29.969 27.953 -0.838 1 97.25 548 THR B C 1
ATOM 9906 O O . THR B 1 548 ? 29.984 26.797 -1.272 1 97.25 548 THR B O 1
ATOM 9909 N N . LYS B 1 549 ? 31.031 28.719 -0.917 1 96.88 549 LYS B N 1
ATOM 9910 C CA . LYS B 1 549 ? 32.281 28.266 -1.484 1 96.88 549 LYS B CA 1
ATOM 9911 C C . LYS B 1 549 ? 32.906 27.156 -0.642 1 96.88 549 LYS B C 1
ATOM 9913 O O . LYS B 1 549 ? 33.406 26.156 -1.18 1 96.88 549 LYS B O 1
ATOM 9918 N N . LEU B 1 550 ? 32.844 27.375 0.658 1 96.81 550 LEU B N 1
ATOM 9919 C CA . LEU B 1 550 ? 33.375 26.359 1.561 1 96.81 550 LEU B CA 1
ATOM 9920 C C . LEU B 1 550 ? 32.562 25.078 1.479 1 96.81 550 LEU B C 1
ATOM 9922 O O . LEU B 1 550 ? 33.125 23.984 1.562 1 96.81 550 LEU B O 1
ATOM 9926 N N . ALA B 1 551 ? 31.266 25.266 1.37 1 96.81 551 ALA B N 1
ATOM 9927 C CA . ALA B 1 551 ? 30.406 24.094 1.234 1 96.81 551 ALA B CA 1
ATOM 9928 C C . ALA B 1 551 ? 30.766 23.281 -0.008 1 96.81 551 ALA B C 1
ATOM 9930 O O . ALA B 1 551 ? 30.766 22.047 0.026 1 96.81 551 ALA B O 1
ATOM 9931 N N . ASP B 1 552 ? 31.047 23.953 -1.077 1 95.75 552 ASP B N 1
ATOM 9932 C CA . ASP B 1 552 ? 31.453 23.281 -2.309 1 95.75 552 ASP B CA 1
ATOM 9933 C C . ASP B 1 552 ? 32.812 22.609 -2.137 1 95.75 552 ASP B C 1
ATOM 9935 O O . ASP B 1 552 ? 33.031 21.484 -2.596 1 95.75 552 ASP B O 1
ATOM 9939 N N . LYS B 1 553 ? 33.688 23.297 -1.477 1 95.25 553 LYS B N 1
ATOM 9940 C CA . LYS B 1 553 ? 35.031 22.797 -1.249 1 95.25 553 LYS B CA 1
ATOM 9941 C C . LYS B 1 553 ? 35 21.5 -0.436 1 95.25 553 LYS B C 1
ATOM 9943 O O . LYS B 1 553 ? 35.781 20.578 -0.706 1 95.25 553 LYS B O 1
ATOM 9948 N N . TYR B 1 554 ? 34.156 21.5 0.472 1 94.62 554 TYR B N 1
ATOM 9949 C CA . TYR B 1 554 ? 34.125 20.344 1.363 1 94.62 554 TYR B CA 1
ATOM 9950 C C . TYR B 1 554 ? 33.031 19.359 0.939 1 94.62 554 TYR B C 1
ATOM 9952 O O . TYR B 1 554 ? 32.688 18.453 1.686 1 94.62 554 TYR B O 1
ATOM 9960 N N . ASN B 1 555 ? 32.406 19.594 -0.21 1 91.5 555 ASN B N 1
ATOM 9961 C CA . ASN B 1 555 ? 31.422 18.703 -0.833 1 91.5 555 ASN B CA 1
ATOM 9962 C C . ASN B 1 555 ? 30.219 18.453 0.083 1 91.5 555 ASN B C 1
ATOM 9964 O O . ASN B 1 555 ? 29.812 17.312 0.284 1 91.5 555 ASN B O 1
ATOM 9968 N N . LEU B 1 556 ? 29.734 19.562 0.684 1 94.38 556 LEU B N 1
ATOM 9969 C CA . LEU B 1 556 ? 28.531 19.453 1.486 1 94.38 556 LEU B CA 1
ATOM 9970 C C . LEU B 1 556 ? 27.297 19.281 0.596 1 94.38 556 LEU B C 1
ATOM 9972 O O . LEU B 1 556 ? 27.266 19.812 -0.517 1 94.38 556 LEU B O 1
ATOM 9976 N N . PRO B 1 557 ? 26.312 18.562 1.06 1 92.62 557 PRO B N 1
ATOM 9977 C CA . PRO B 1 557 ? 25.078 18.391 0.273 1 92.62 557 PRO B CA 1
ATOM 9978 C C . PRO B 1 557 ? 24.375 19.719 -0.015 1 92.62 557 PRO B C 1
ATOM 9980 O O . PRO B 1 557 ? 24.5 20.672 0.761 1 92.62 557 PRO B O 1
ATOM 9983 N N . ASP B 1 558 ? 23.594 19.672 -1.035 1 91.56 558 ASP B N 1
ATOM 9984 C CA . ASP B 1 558 ? 22.891 20.875 -1.474 1 91.56 558 ASP B CA 1
ATOM 9985 C C . ASP B 1 558 ? 21.922 21.375 -0.401 1 91.56 558 ASP B C 1
ATOM 9987 O O . ASP B 1 558 ? 21.719 22.578 -0.246 1 91.56 558 ASP B O 1
ATOM 9991 N N . VAL B 1 559 ? 21.359 20.469 0.301 1 92.81 559 VAL B N 1
ATOM 9992 C CA . VAL B 1 559 ? 20.375 20.844 1.318 1 92.81 559 VAL B CA 1
ATOM 9993 C C . VAL B 1 559 ? 21.047 21.672 2.41 1 92.81 559 VAL B C 1
ATOM 9995 O O . VAL B 1 559 ? 20.438 22.578 2.973 1 92.81 559 VAL B O 1
ATOM 9998 N N . ILE B 1 560 ? 22.281 21.406 2.672 1 96 560 ILE B N 1
ATOM 9999 C CA . ILE B 1 560 ? 23.047 22.172 3.656 1 96 560 ILE B CA 1
ATOM 10000 C C . ILE B 1 560 ? 23.422 23.531 3.076 1 96 560 ILE B C 1
ATOM 10002 O O . ILE B 1 560 ? 23.344 24.547 3.768 1 96 560 ILE B O 1
ATOM 10006 N N . LYS B 1 561 ? 23.797 23.562 1.835 1 96.12 561 LYS B N 1
ATOM 10007 C CA . LYS B 1 561 ? 24.125 24.797 1.14 1 96.12 561 LYS B CA 1
ATOM 10008 C C . LYS B 1 561 ? 22.938 25.75 1.134 1 96.12 561 LYS B C 1
ATOM 10010 O O . LYS B 1 561 ? 23.109 26.969 1.218 1 96.12 561 LYS B O 1
ATOM 10015 N N . GLU B 1 562 ? 21.828 25.141 1.04 1 95.94 562 GLU B N 1
ATOM 10016 C CA . GLU B 1 562 ? 20.609 25.938 1.024 1 95.94 562 GLU B CA 1
ATOM 10017 C C . GLU B 1 562 ? 20.391 26.641 2.359 1 95.94 562 GLU B C 1
ATOM 10019 O O . GLU B 1 562 ? 19.891 27.766 2.398 1 95.94 562 GLU B O 1
ATOM 10024 N N . PHE B 1 563 ? 20.766 26.031 3.434 1 97.94 563 PHE B N 1
ATOM 10025 C CA . PHE B 1 563 ? 20.672 26.688 4.734 1 97.94 563 PHE B CA 1
ATOM 10026 C C . PHE B 1 563 ? 21.625 27.875 4.812 1 97.94 563 PHE B C 1
ATOM 10028 O O . PHE B 1 563 ? 21.297 28.906 5.426 1 97.94 563 PHE B O 1
ATOM 10035 N N . ILE B 1 564 ? 22.766 27.812 4.164 1 98 564 ILE B N 1
ATOM 10036 C CA . ILE B 1 564 ? 23.75 28.891 4.152 1 98 564 ILE B CA 1
ATOM 10037 C C . ILE B 1 564 ? 23.203 30.094 3.389 1 98 564 ILE B C 1
ATOM 10039 O O . ILE B 1 564 ? 23.312 31.219 3.848 1 98 564 ILE B O 1
ATOM 10043 N N . THR B 1 565 ? 22.531 29.812 2.367 1 97.25 565 THR B N 1
ATOM 10044 C CA . THR B 1 565 ? 22.094 30.891 1.486 1 97.25 565 THR B CA 1
ATOM 10045 C C . THR B 1 565 ? 20.812 31.516 2.014 1 97.25 565 THR B C 1
ATOM 10047 O O . THR B 1 565 ? 20.562 32.719 1.771 1 97.25 565 THR B O 1
ATOM 10050 N N . THR B 1 566 ? 20.047 30.75 2.783 1 97.38 566 THR B N 1
ATOM 10051 C CA . THR B 1 566 ? 18.688 31.219 3.078 1 97.38 566 THR B CA 1
ATOM 10052 C C . THR B 1 566 ? 18.609 31.75 4.504 1 97.38 566 THR B C 1
ATOM 10054 O O . THR B 1 566 ? 17.641 32.438 4.863 1 97.38 566 THR B O 1
ATOM 10057 N N . HIS B 1 567 ? 19.609 31.562 5.363 1 97.62 567 HIS B N 1
ATOM 10058 C CA . HIS B 1 567 ? 19.438 31.828 6.789 1 97.62 567 HIS B CA 1
ATOM 10059 C C . HIS B 1 567 ? 19.281 33.312 7.059 1 97.62 567 HIS B C 1
ATOM 10061 O O . HIS B 1 567 ? 18.703 33.719 8.078 1 97.62 567 HIS B O 1
ATOM 10067 N N . HIS B 1 568 ? 19.719 34.188 6.148 1 97.06 568 HIS B N 1
ATOM 10068 C CA . HIS B 1 568 ? 19.5 35.625 6.273 1 97.06 568 HIS B CA 1
ATOM 10069 C C . HIS B 1 568 ? 18.438 36.094 5.285 1 97.06 568 HIS B C 1
ATOM 10071 O O . HIS B 1 568 ? 18.031 37.281 5.332 1 97.06 568 HIS B O 1
ATOM 10077 N N . GLY B 1 569 ? 18.062 35.156 4.344 1 95.81 569 GLY B N 1
ATOM 10078 C CA . GLY B 1 569 ? 17.156 35.594 3.279 1 95.81 569 GLY B CA 1
ATOM 10079 C C . GLY B 1 569 ? 17.656 36.844 2.562 1 95.81 569 GLY B C 1
ATOM 10080 O O . GLY B 1 569 ? 18.844 37 2.322 1 95.81 569 GLY B O 1
ATOM 10081 N N . GLN B 1 570 ? 16.656 37.656 2.221 1 95.38 570 GLN B N 1
ATOM 10082 C CA . GLN B 1 570 ? 16.969 38.938 1.631 1 95.38 570 GLN B CA 1
ATOM 10083 C C . GLN B 1 570 ? 16.906 40.062 2.674 1 95.38 570 GLN B C 1
ATOM 10085 O O . GLN B 1 570 ? 16.344 41.125 2.412 1 95.38 570 GLN B O 1
ATOM 10090 N N . GLY B 1 571 ? 17.375 39.688 3.84 1 94.12 571 GLY B N 1
ATOM 10091 C CA . GLY B 1 571 ? 17.438 40.656 4.918 1 94.12 571 GLY B CA 1
ATOM 10092 C C . GLY B 1 571 ? 18.547 41.688 4.723 1 94.12 571 GLY B C 1
ATOM 10093 O O . GLY B 1 571 ? 19.406 41.531 3.859 1 94.12 571 GLY B O 1
ATOM 10094 N N . LYS B 1 572 ? 18.453 42.812 5.543 1 93.62 572 LYS B N 1
ATOM 10095 C CA . LYS B 1 572 ? 19.453 43.875 5.477 1 93.62 572 LYS B CA 1
ATOM 10096 C C . LYS B 1 572 ? 20.328 43.875 6.719 1 93.62 572 LYS B C 1
ATOM 10098 O O . LYS B 1 572 ? 19.891 43.469 7.801 1 93.62 572 LYS B O 1
ATOM 10103 N N . THR B 1 573 ? 21.562 44.188 6.461 1 94.12 573 THR B N 1
ATOM 10104 C CA . THR B 1 573 ? 22.391 44.531 7.605 1 94.12 573 THR B CA 1
ATOM 10105 C C . THR B 1 573 ? 21.953 45.875 8.195 1 94.12 573 THR B C 1
ATOM 10107 O O . THR B 1 573 ? 22.547 46.906 7.91 1 94.12 573 THR B O 1
ATOM 10110 N N . LYS B 1 574 ? 21.031 45.844 8.984 1 89.12 574 LYS B N 1
ATOM 10111 C CA . LYS B 1 574 ? 20.266 47 9.43 1 89.12 574 LYS B CA 1
ATOM 10112 C C . LYS B 1 574 ? 21.141 48 10.164 1 89.12 574 LYS B C 1
ATOM 10114 O O . LYS B 1 574 ? 20.969 49.219 10.016 1 89.12 574 LYS B O 1
ATOM 10119 N N . TYR B 1 575 ? 22.047 47.531 10.969 1 87.31 575 TYR B N 1
ATOM 10120 C CA . TYR B 1 575 ? 22.906 48.406 11.75 1 87.31 575 TYR B CA 1
ATOM 10121 C C . TYR B 1 575 ? 23.703 49.312 10.836 1 87.31 575 TYR B C 1
ATOM 10123 O O . TYR B 1 575 ? 23.703 50.531 11.031 1 87.31 575 TYR B O 1
ATOM 10131 N N . PHE B 1 576 ? 24.266 48.812 9.852 1 92.06 576 PHE B N 1
ATOM 10132 C CA . PHE B 1 576 ? 25.125 49.562 8.961 1 92.06 576 PHE B CA 1
ATOM 10133 C C . PHE B 1 576 ? 24.281 50.406 7.996 1 92.06 576 PHE B C 1
ATOM 10135 O O . PHE B 1 576 ? 24.672 51.5 7.613 1 92.06 576 PHE B O 1
ATOM 10142 N N . TYR B 1 577 ? 23.141 49.906 7.621 1 92 577 TYR B N 1
ATOM 10143 C CA . TYR B 1 577 ? 22.219 50.656 6.781 1 92 577 TYR B CA 1
ATOM 10144 C C . TYR B 1 577 ? 21.766 51.938 7.488 1 92 577 TYR B C 1
ATOM 10146 O O . TYR B 1 577 ? 21.781 53.031 6.906 1 92 577 TYR B O 1
ATOM 10154 N N . VAL B 1 578 ? 21.391 51.75 8.742 1 89.69 578 VAL B N 1
ATOM 10155 C CA . VAL B 1 578 ? 20.906 52.875 9.531 1 89.69 578 VAL B CA 1
ATOM 10156 C C . VAL B 1 578 ? 22.062 53.844 9.773 1 89.69 578 VAL B C 1
ATOM 10158 O O . VAL B 1 578 ? 21.875 55.062 9.727 1 89.69 578 VAL B O 1
ATOM 10161 N N . GLN B 1 579 ? 23.219 53.312 10.062 1 89.56 579 GLN B N 1
ATOM 10162 C CA . GLN B 1 579 ? 24.406 54.156 10.266 1 89.56 579 GLN B CA 1
ATOM 10163 C C . GLN B 1 579 ? 24.703 55 9.031 1 89.56 579 GLN B C 1
ATOM 10165 O O . GLN B 1 579 ? 24.984 56.188 9.141 1 89.56 579 GLN B O 1
ATOM 10170 N N . TYR B 1 580 ? 24.594 54.438 7.891 1 91.38 580 TYR B N 1
ATOM 10171 C CA . TYR B 1 580 ? 24.844 55.125 6.641 1 91.38 580 TYR B CA 1
ATOM 10172 C C . TYR B 1 580 ? 23.766 56.188 6.395 1 91.38 580 TYR B C 1
ATOM 10174 O O . TYR B 1 580 ? 24.094 57.344 6.023 1 91.38 580 TYR B O 1
ATOM 10182 N N . LYS B 1 581 ? 22.578 55.812 6.637 1 90.62 581 LYS B N 1
ATOM 10183 C CA . LYS B 1 581 ? 21.453 56.719 6.391 1 90.62 581 LYS B CA 1
ATOM 10184 C C . LYS B 1 581 ? 21.5 57.906 7.344 1 90.62 581 LYS B C 1
ATOM 10186 O O . LYS B 1 581 ? 21.109 59.031 6.984 1 90.62 581 LYS B O 1
ATOM 10191 N N . ASN B 1 582 ? 21.984 57.625 8.562 1 90.44 582 ASN B N 1
ATOM 10192 C CA . ASN B 1 582 ? 22.125 58.719 9.531 1 90.44 582 ASN B CA 1
ATOM 10193 C C . ASN B 1 582 ? 23.266 59.656 9.148 1 90.44 582 ASN B C 1
ATOM 10195 O O . ASN B 1 582 ? 23.172 60.844 9.352 1 90.44 582 ASN B O 1
ATOM 10199 N N . ALA B 1 583 ? 24.297 59.188 8.625 1 88.06 583 ALA B N 1
ATOM 10200 C CA . ALA B 1 583 ? 25.469 59.969 8.242 1 88.06 583 ALA B CA 1
ATOM 10201 C C . ALA B 1 583 ? 25.234 60.688 6.914 1 88.06 583 ALA B C 1
ATOM 10203 O O . ALA B 1 583 ? 25.797 61.75 6.676 1 88.06 583 ALA B O 1
ATOM 10204 N N . HIS B 1 584 ? 24.344 59.969 6.102 1 90.12 584 HIS B N 1
ATOM 10205 C CA . HIS B 1 584 ? 24.047 60.531 4.793 1 90.12 584 HIS B CA 1
ATOM 10206 C C . HIS B 1 584 ? 22.547 60.625 4.559 1 90.12 584 HIS B C 1
ATOM 10208 O O . HIS B 1 584 ? 22.016 59.938 3.68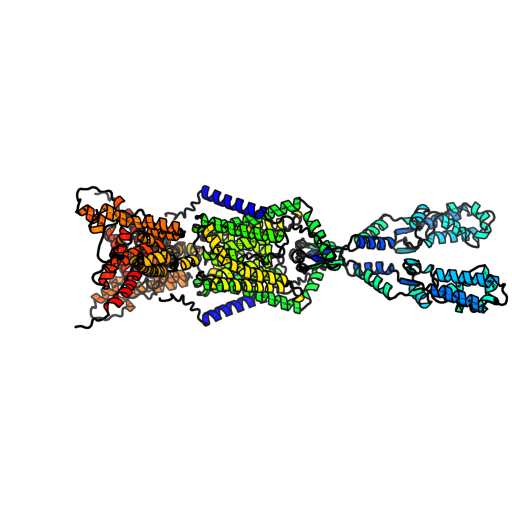4 1 90.12 584 HIS B O 1
ATOM 10214 N N . PRO B 1 585 ? 21.859 61.5 5.199 1 85.69 585 PRO B N 1
ATOM 10215 C CA . PRO B 1 585 ? 20.391 61.562 5.152 1 85.69 585 PRO B CA 1
ATOM 10216 C C . PRO B 1 585 ? 19.859 61.875 3.76 1 85.69 585 PRO B C 1
ATOM 10218 O O . PRO B 1 585 ? 18.734 61.5 3.424 1 85.69 585 PRO B O 1
ATOM 10221 N N . ASN B 1 586 ? 20.641 62.625 2.885 1 82.75 586 ASN B N 1
ATOM 10222 C CA . ASN B 1 586 ? 20.141 63.062 1.586 1 82.75 586 ASN B CA 1
ATOM 10223 C C . ASN B 1 586 ? 20.625 62.156 0.46 1 82.75 586 ASN B C 1
ATOM 10225 O O . ASN B 1 586 ? 20.312 62.375 -0.708 1 82.75 586 ASN B O 1
ATOM 10229 N N . ASP B 1 587 ? 21.359 61.125 0.858 1 81.62 587 ASP B N 1
ATOM 10230 C CA . ASP B 1 587 ? 21.906 60.25 -0.156 1 81.62 587 ASP B CA 1
ATOM 10231 C C . ASP B 1 587 ? 20.938 59.094 -0.474 1 81.62 587 ASP B C 1
ATOM 10233 O O . ASP B 1 587 ? 20.266 58.594 0.423 1 81.62 587 ASP B O 1
ATOM 10237 N N . ASP B 1 588 ? 20.578 58.969 -1.734 1 83.81 588 ASP B N 1
ATOM 10238 C CA . ASP B 1 588 ? 19.797 57.812 -2.172 1 83.81 588 ASP B CA 1
ATOM 10239 C C . ASP B 1 588 ? 20.703 56.594 -2.42 1 83.81 588 ASP B C 1
ATOM 10241 O O . ASP B 1 588 ? 21.297 56.469 -3.488 1 83.81 588 ASP B O 1
ATOM 10245 N N . VAL B 1 589 ? 20.984 55.875 -1.428 1 81.75 589 VAL B N 1
ATOM 10246 C CA . VAL B 1 589 ? 21.891 54.719 -1.571 1 81.75 589 VAL B CA 1
ATOM 10247 C C . VAL B 1 589 ? 21.094 53.5 -2.023 1 81.75 589 VAL B C 1
ATOM 10249 O O . VAL B 1 589 ? 19.906 53.375 -1.71 1 81.75 589 VAL B O 1
ATOM 10252 N N . ASP B 1 590 ? 21.75 52.719 -2.824 1 88.69 590 ASP B N 1
ATOM 10253 C CA . ASP B 1 590 ? 21.172 51.469 -3.297 1 88.69 590 ASP B CA 1
ATOM 10254 C C . ASP B 1 590 ? 21.016 50.469 -2.152 1 88.69 590 ASP B C 1
ATOM 10256 O O . ASP B 1 590 ? 22.016 50 -1.584 1 88.69 590 ASP B O 1
ATOM 10260 N N . ASP B 1 591 ? 19.844 50.094 -1.795 1 89.38 591 ASP B N 1
ATOM 10261 C CA . ASP B 1 591 ? 19.531 49.188 -0.709 1 89.38 591 ASP B CA 1
ATOM 10262 C C . ASP B 1 591 ? 20.219 47.844 -0.917 1 89.38 591 ASP B C 1
ATOM 10264 O O . ASP B 1 591 ? 20.469 47.094 0.046 1 89.38 591 ASP B O 1
ATOM 10268 N N . LEU B 1 592 ? 20.562 47.562 -2.131 1 91.81 592 LEU B N 1
ATOM 10269 C CA . LEU B 1 592 ? 21.125 46.25 -2.48 1 91.81 592 LEU B CA 1
ATOM 10270 C C . LEU B 1 592 ? 22.516 46.094 -1.859 1 91.81 592 LEU B C 1
ATOM 10272 O O . LEU B 1 592 ? 22.953 44.969 -1.603 1 91.81 592 LEU B O 1
ATOM 10276 N N . LEU B 1 593 ? 23.141 47.188 -1.538 1 92.25 593 LEU B N 1
ATOM 10277 C CA . LEU B 1 593 ? 24.484 47.156 -0.961 1 92.25 593 LEU B CA 1
ATOM 10278 C C . LEU B 1 593 ? 24.438 46.688 0.49 1 92.25 593 LEU B C 1
ATOM 10280 O O . LEU B 1 593 ? 25.469 46.281 1.036 1 92.25 593 LEU B O 1
ATOM 10284 N N . PHE B 1 594 ? 23.219 46.75 1.053 1 95.25 594 PHE B N 1
ATOM 10285 C CA . PHE B 1 594 ? 23.062 46.375 2.453 1 95.25 594 PHE B CA 1
ATOM 10286 C C . PHE B 1 594 ? 22.203 45.125 2.586 1 95.25 594 PHE B C 1
ATOM 10288 O O . PHE B 1 594 ? 21.828 44.75 3.695 1 95.25 594 PHE B O 1
ATOM 10295 N N . THR B 1 595 ? 21.875 44.5 1.402 1 96 595 THR B N 1
ATOM 10296 C CA . THR B 1 595 ? 20.922 43.406 1.403 1 96 595 THR B CA 1
ATOM 10297 C C . THR B 1 595 ? 21.609 42.094 1.091 1 96 595 THR B C 1
ATOM 10299 O O . THR B 1 595 ? 22.438 42.031 0.182 1 96 595 THR B O 1
ATOM 10302 N N . TYR B 1 596 ? 21.359 41.094 1.893 1 96.56 596 TYR B N 1
ATOM 10303 C CA . TYR B 1 596 ? 21.859 39.75 1.609 1 96.56 596 TYR B CA 1
ATOM 10304 C C . TYR B 1 596 ? 21.312 39.25 0.282 1 96.56 596 TYR B C 1
ATOM 10306 O O . TYR B 1 596 ? 20.219 39.594 -0.131 1 96.56 596 TYR B O 1
ATOM 10314 N N . PRO B 1 597 ? 22.031 38.406 -0.338 1 93.88 597 PRO B N 1
ATOM 10315 C CA . PRO B 1 597 ? 21.641 37.938 -1.673 1 93.88 597 PRO B CA 1
ATOM 10316 C C . PRO B 1 597 ? 20.406 37.031 -1.647 1 93.88 597 PRO B C 1
ATOM 10318 O O . PRO B 1 597 ? 19.609 37.062 -2.582 1 93.88 597 PRO B O 1
ATOM 10321 N N . GLY B 1 598 ? 20.203 36.344 -0.583 1 92.19 598 GLY B N 1
ATOM 10322 C CA . GLY B 1 598 ? 19.109 35.406 -0.521 1 92.19 598 GLY B CA 1
ATOM 10323 C C . GLY B 1 598 ? 19.406 34.125 -1.263 1 92.19 598 GLY B C 1
ATOM 10324 O O . GLY B 1 598 ? 20.562 33.688 -1.352 1 92.19 598 GLY B O 1
ATOM 10325 N N . PRO B 1 599 ? 18.328 33.375 -1.591 1 94.56 599 PRO B N 1
ATOM 10326 C CA . PRO B 1 599 ? 16.891 33.688 -1.518 1 94.56 599 PRO B CA 1
ATOM 10327 C C . PRO B 1 599 ? 16.328 33.531 -0.103 1 94.56 599 PRO B C 1
ATOM 10329 O O . PRO B 1 599 ? 17.047 33.125 0.812 1 94.56 599 PRO B O 1
ATOM 10332 N N . ASN B 1 600 ? 15 34 0.039 1 95.5 600 ASN B N 1
ATOM 10333 C CA . ASN B 1 600 ? 14.273 33.75 1.285 1 95.5 600 ASN B CA 1
ATOM 10334 C C . ASN B 1 600 ? 13.992 32.281 1.501 1 95.5 600 ASN B C 1
ATOM 10336 O O . ASN B 1 600 ? 14.031 31.484 0.555 1 95.5 600 ASN B O 1
ATOM 10340 N N . PRO B 1 601 ? 13.758 31.906 2.744 1 95.81 601 PRO B N 1
ATOM 10341 C CA . PRO B 1 601 ? 13.43 30.5 3.025 1 95.81 601 PRO B CA 1
ATOM 10342 C C . PRO B 1 601 ? 12.234 30 2.225 1 95.81 601 PRO B C 1
ATOM 10344 O O . PRO B 1 601 ? 11.258 30.734 2.051 1 95.81 601 PRO B O 1
ATOM 10347 N N . PHE B 1 602 ? 12.367 28.812 1.743 1 92.25 602 PHE B N 1
ATOM 10348 C CA . PHE B 1 602 ? 11.266 28.234 0.977 1 92.25 602 PHE B CA 1
ATOM 10349 C C . PHE B 1 602 ? 10.867 26.875 1.542 1 92.25 602 PHE B C 1
ATOM 10351 O O . PHE B 1 602 ? 10 26.203 0.983 1 92.25 602 PHE B O 1
ATOM 10358 N N . THR B 1 603 ? 11.492 26.422 2.613 1 91.69 603 THR B N 1
ATOM 10359 C CA . THR B 1 603 ? 11.078 25.234 3.352 1 91.69 603 THR B CA 1
ATOM 10360 C C . THR B 1 603 ? 10.812 25.578 4.816 1 91.69 603 THR B C 1
ATOM 10362 O O . THR B 1 603 ? 11.281 26.594 5.316 1 91.69 603 THR B O 1
ATOM 10365 N N . LYS B 1 604 ? 10.086 24.688 5.469 1 93.88 604 LYS B N 1
ATOM 10366 C CA . LYS B 1 604 ? 9.797 24.859 6.891 1 93.88 604 LYS B CA 1
ATOM 10367 C C . LYS B 1 604 ? 11.078 24.859 7.723 1 93.88 604 LYS B C 1
ATOM 10369 O O . LYS B 1 604 ? 11.211 25.625 8.672 1 93.88 604 LYS B O 1
ATOM 10374 N N . GLU B 1 605 ? 12.008 24.062 7.344 1 96.5 605 GLU B N 1
ATOM 10375 C CA . GLU B 1 605 ? 13.258 23.891 8.07 1 96.5 605 GLU B CA 1
ATOM 10376 C C . GLU B 1 605 ? 14.125 25.141 7.969 1 96.5 605 GLU B C 1
ATOM 10378 O O . GLU B 1 605 ? 14.742 25.562 8.945 1 96.5 605 GLU B O 1
ATOM 10383 N N . GLN B 1 606 ? 14.117 25.75 6.84 1 97.12 606 GLN B N 1
ATOM 10384 C CA . GLN B 1 606 ? 14.883 26.984 6.633 1 97.12 606 GLN B CA 1
ATOM 10385 C C . GLN B 1 606 ? 14.305 28.141 7.441 1 97.12 606 GLN B C 1
ATOM 10387 O O . GLN B 1 606 ? 15.047 28.953 7.996 1 97.12 606 GLN B O 1
ATOM 10392 N N . ALA B 1 607 ? 13.023 28.172 7.453 1 96.94 607 ALA B N 1
ATOM 10393 C CA . ALA B 1 607 ? 12.352 29.203 8.234 1 96.94 607 ALA B CA 1
ATOM 10394 C C . ALA B 1 607 ? 12.68 29.062 9.719 1 96.94 607 ALA B C 1
ATOM 10396 O O . ALA B 1 607 ? 12.922 30.062 10.406 1 96.94 607 ALA B O 1
ATOM 10397 N N . ILE B 1 608 ? 12.656 27.828 10.172 1 97.81 608 ILE B N 1
ATOM 10398 C CA . ILE B 1 608 ? 12.969 27.547 11.562 1 97.81 608 ILE B CA 1
ATOM 10399 C C . ILE B 1 608 ? 14.375 28.031 11.891 1 97.81 608 ILE B C 1
ATOM 10401 O O . ILE B 1 608 ? 14.602 28.656 12.93 1 97.81 608 ILE B O 1
ATOM 10405 N N . LEU B 1 609 ? 15.281 27.781 11 1 98.31 609 LEU B N 1
ATOM 10406 C CA . LEU B 1 609 ? 16.672 28.172 11.219 1 98.31 609 LEU B CA 1
ATOM 10407 C C . LEU B 1 609 ? 16.812 29.703 11.258 1 98.31 609 LEU B C 1
ATOM 10409 O O . LEU B 1 609 ? 17.516 30.234 12.102 1 98.31 609 LEU B O 1
ATOM 10413 N N . MET B 1 610 ? 16.172 30.359 10.367 1 97.94 610 MET B N 1
ATOM 10414 C CA . MET B 1 610 ? 16.234 31.812 10.32 1 97.94 610 MET B CA 1
ATOM 10415 C C . MET B 1 610 ? 15.703 32.438 11.617 1 97.94 610 MET B C 1
ATOM 10417 O O . MET B 1 610 ? 16.312 33.344 12.172 1 97.94 610 MET B O 1
ATOM 10421 N N . MET B 1 611 ? 14.641 31.906 12.133 1 97.88 611 MET B N 1
ATOM 10422 C CA . MET B 1 611 ? 14.055 32.406 13.375 1 97.88 611 MET B CA 1
ATOM 10423 C C . MET B 1 611 ? 15 32.156 14.547 1 97.88 611 MET B C 1
ATOM 10425 O O . MET B 1 611 ? 15.258 33.094 15.328 1 97.88 611 MET B O 1
ATOM 10429 N N . ALA B 1 612 ? 15.484 30.953 14.602 1 98 612 ALA B N 1
ATOM 10430 C CA . ALA B 1 612 ? 16.344 30.594 15.719 1 98 612 ALA B CA 1
ATOM 10431 C C . ALA B 1 612 ? 17.641 31.391 15.695 1 98 612 ALA B C 1
ATOM 10433 O O . ALA B 1 612 ? 18.141 31.797 16.75 1 98 612 ALA B O 1
ATOM 10434 N N . ASP B 1 613 ? 18.188 31.547 14.531 1 97.88 613 ASP B N 1
ATOM 10435 C CA . ASP B 1 613 ? 19.438 32.281 14.352 1 97.88 613 ASP B CA 1
ATOM 10436 C C . ASP B 1 613 ? 19.297 33.719 14.797 1 97.88 613 ASP B C 1
ATOM 10438 O O . ASP B 1 613 ? 20.125 34.219 15.555 1 97.88 613 ASP B O 1
ATOM 10442 N N . THR B 1 614 ? 18.219 34.344 14.414 1 96.38 614 THR B N 1
ATOM 10443 C CA . THR B 1 614 ? 17.969 35.75 14.719 1 96.38 614 THR B CA 1
ATOM 10444 C C . THR B 1 614 ? 17.719 35.938 16.219 1 96.38 614 THR B C 1
ATOM 10446 O O . THR B 1 614 ? 18.266 36.875 16.812 1 96.38 614 THR B O 1
ATOM 10449 N N . VAL B 1 615 ? 16.984 35.062 16.75 1 96.31 615 VAL B N 1
ATOM 10450 C CA . VAL B 1 615 ? 16.594 35.219 18.141 1 96.31 615 VAL B CA 1
ATOM 10451 C C . VAL B 1 615 ? 17.797 34.906 19.031 1 96.31 615 VAL B C 1
ATOM 10453 O O . VAL B 1 615 ? 18.031 35.625 20.031 1 96.31 615 VAL B O 1
ATOM 10456 N N . GLU B 1 616 ? 18.531 33.875 18.719 1 94.88 616 GLU B N 1
ATOM 10457 C CA . GLU B 1 616 ? 19.703 33.531 19.516 1 94.88 616 GLU B CA 1
ATOM 10458 C C . GLU B 1 616 ? 20.734 34.656 19.5 1 94.88 616 GLU B C 1
ATOM 10460 O O . GLU B 1 616 ? 21.281 35.031 20.531 1 94.88 616 GLU B O 1
ATOM 10465 N N . ALA B 1 617 ? 21 35.219 18.375 1 91.25 617 ALA B N 1
ATOM 10466 C CA . ALA B 1 617 ? 21.969 36.312 18.234 1 91.25 617 ALA B CA 1
ATOM 10467 C C . ALA B 1 617 ? 21.531 37.562 19.016 1 91.25 617 ALA B C 1
ATOM 10469 O O . ALA B 1 617 ? 22.344 38.188 19.703 1 91.25 617 ALA B O 1
ATOM 10470 N N . ALA B 1 618 ? 20.266 37.875 18.938 1 90.81 618 ALA B N 1
ATOM 10471 C CA . ALA B 1 618 ? 19.75 39.062 19.594 1 90.81 618 ALA B CA 1
ATOM 10472 C C . ALA B 1 618 ? 19.641 38.875 21.094 1 90.81 618 ALA B C 1
ATOM 10474 O O . ALA B 1 618 ? 19.781 39.812 21.859 1 90.81 618 ALA B O 1
ATOM 10475 N N . SER B 1 619 ? 19.469 37.688 21.516 1 91 619 SER B N 1
ATOM 10476 C CA . SER B 1 619 ? 19.281 37.406 22.938 1 91 619 SER B CA 1
ATOM 10477 C C . SER B 1 619 ? 20.562 37.625 23.719 1 91 619 SER B C 1
ATOM 10479 O O . SER B 1 619 ? 20.531 37.906 24.922 1 91 619 SER B O 1
ATOM 10481 N N . ARG B 1 620 ? 21.641 37.594 23.094 1 82.44 620 ARG B N 1
ATOM 10482 C CA . ARG B 1 620 ? 22.922 37.781 23.75 1 82.44 620 ARG B CA 1
ATOM 10483 C C . ARG B 1 620 ? 23.141 39.219 24.156 1 82.44 620 ARG B C 1
ATOM 10485 O O . ARG B 1 620 ? 23.938 39.531 25.047 1 82.44 620 ARG B O 1
ATOM 10492 N N . SER B 1 621 ? 22.359 40.062 23.531 1 79.12 621 SER B N 1
ATOM 10493 C CA . SER B 1 621 ? 22.547 41.5 23.781 1 79.12 621 SER B CA 1
ATOM 10494 C C . SER B 1 621 ? 21.5 42.031 24.75 1 79.12 621 SER B C 1
ATOM 10496 O O . SER B 1 621 ? 21.469 43.219 25.047 1 79.12 621 SER B O 1
ATOM 10498 N N . LEU B 1 622 ? 20.75 41.188 25.281 1 83.19 622 LEU B N 1
ATOM 10499 C CA . LEU B 1 622 ? 19.719 41.625 26.219 1 83.19 622 LEU B CA 1
ATOM 10500 C C . LEU B 1 622 ? 20.328 42.094 27.531 1 83.19 622 LEU B C 1
ATOM 10502 O O . LEU B 1 622 ? 21.203 41.438 28.094 1 83.19 622 LEU B O 1
ATOM 10506 N N . PRO B 1 623 ? 19.906 43.25 27.969 1 77.19 623 PRO B N 1
ATOM 10507 C CA . PRO B 1 623 ? 20.438 43.75 29.234 1 77.19 623 PRO B CA 1
ATOM 10508 C C . PRO B 1 623 ? 19.953 42.938 30.438 1 77.19 623 PRO B C 1
ATOM 10510 O O . PRO B 1 623 ? 20.703 42.75 31.406 1 77.19 623 PRO B O 1
ATOM 10513 N N . ASP B 1 624 ? 18.672 42.594 30.422 1 80.12 624 ASP B N 1
ATOM 10514 C CA . ASP B 1 624 ? 18.078 41.812 31.484 1 80.12 624 ASP B CA 1
ATOM 10515 C C . ASP B 1 624 ? 17.312 40.594 30.922 1 80.12 624 ASP B C 1
ATOM 10517 O O . ASP B 1 624 ? 16.594 40.719 29.922 1 80.12 624 ASP B O 1
ATOM 10521 N N . TYR B 1 625 ? 17.625 39.5 31.578 1 82.38 625 TYR B N 1
ATOM 10522 C CA . TYR B 1 625 ? 17.031 38.25 31.078 1 82.38 625 TYR B CA 1
ATOM 10523 C C . TYR B 1 625 ? 15.805 37.875 31.891 1 82.38 625 TYR B C 1
ATOM 10525 O O . TYR B 1 625 ? 15.781 36.844 32.531 1 82.38 625 TYR B O 1
ATOM 10533 N N . THR B 1 626 ? 14.797 38.75 31.812 1 83.12 626 THR B N 1
ATOM 10534 C CA . THR B 1 626 ? 13.508 38.438 32.406 1 83.12 626 THR B CA 1
ATOM 10535 C C . THR B 1 626 ? 12.586 37.781 31.391 1 83.12 626 THR B C 1
ATOM 10537 O O . THR B 1 626 ? 12.836 37.844 30.188 1 83.12 626 THR B O 1
ATOM 10540 N N . GLU B 1 627 ? 11.641 37.188 31.891 1 84.56 627 GLU B N 1
ATOM 10541 C CA . GLU B 1 627 ? 10.672 36.562 31 1 84.56 627 GLU B CA 1
ATOM 10542 C C . GLU B 1 627 ? 10.039 37.562 30.047 1 84.56 627 GLU B C 1
ATOM 10544 O O . GLU B 1 627 ? 9.812 37.281 28.875 1 84.56 627 GLU B O 1
ATOM 10549 N N . LYS B 1 628 ? 9.695 38.688 30.609 1 86.88 628 LYS B N 1
ATOM 10550 C CA . LYS B 1 628 ? 9.062 39.719 29.828 1 86.88 628 LYS B CA 1
ATOM 10551 C C . LYS B 1 628 ? 9.992 40.219 28.719 1 86.88 628 LYS B C 1
ATOM 10553 O O . LYS B 1 628 ? 9.57 40.375 27.562 1 86.88 628 LYS B O 1
ATOM 10558 N N . SER B 1 629 ? 11.258 40.469 29.078 1 89.06 629 SER B N 1
ATOM 10559 C CA . SER B 1 629 ? 12.219 40.969 28.094 1 89.06 629 SER B CA 1
ATOM 10560 C C . SER B 1 629 ? 12.469 39.938 27 1 89.06 629 SER B C 1
ATOM 10562 O O . SER B 1 629 ? 12.602 40.312 25.828 1 89.06 629 SER B O 1
ATOM 10564 N N . ILE B 1 630 ? 12.484 38.719 27.375 1 92.31 630 ILE B N 1
ATOM 10565 C CA . ILE B 1 630 ? 12.719 37.656 26.422 1 92.31 630 ILE B CA 1
ATOM 10566 C C . ILE B 1 630 ? 11.523 37.5 25.484 1 92.31 630 ILE B C 1
ATOM 10568 O O . ILE B 1 630 ? 11.695 37.375 24.266 1 92.31 630 ILE B O 1
ATOM 10572 N N . ARG B 1 631 ? 10.328 37.5 26.016 1 92.44 631 ARG B N 1
ATOM 10573 C CA . ARG B 1 631 ? 9.102 37.375 25.234 1 92.44 631 ARG B CA 1
ATOM 10574 C C . ARG B 1 631 ? 8.977 38.531 24.234 1 92.44 631 ARG B C 1
ATOM 10576 O O . ARG B 1 631 ? 8.617 38.312 23.078 1 92.44 631 ARG B O 1
ATOM 10583 N N . GLU B 1 632 ? 9.258 39.688 24.703 1 92 632 GLU B N 1
ATOM 10584 C CA . GLU B 1 632 ? 9.172 40.844 23.844 1 92 632 GLU B CA 1
ATOM 10585 C C . GLU B 1 632 ? 10.188 40.781 22.703 1 92 632 GLU B C 1
ATOM 10587 O O . GLU B 1 632 ? 9.883 41.125 21.562 1 92 632 GLU B O 1
ATOM 10592 N N . LEU B 1 633 ? 11.344 40.344 23.078 1 92.75 633 LEU B N 1
ATOM 10593 C CA . LEU B 1 633 ? 12.391 40.219 22.078 1 92.75 633 LEU B CA 1
ATOM 10594 C C . LEU B 1 633 ? 12 39.219 21 1 92.75 633 LEU B C 1
ATOM 10596 O O . LEU B 1 633 ? 12.078 39.531 19.797 1 92.75 633 LEU B O 1
ATOM 10600 N N . VAL B 1 634 ? 11.57 38.031 21.391 1 96.25 634 VAL B N 1
ATOM 10601 C CA . VAL B 1 634 ? 11.227 36.938 20.484 1 96.25 634 VAL B CA 1
ATOM 10602 C C . VAL B 1 634 ? 10.07 37.375 19.578 1 96.25 634 VAL B C 1
ATOM 10604 O O . VAL B 1 634 ? 10.125 37.188 18.359 1 96.25 634 VAL B O 1
ATOM 10607 N N . ASN B 1 635 ? 9.039 37.906 20.188 1 94.31 635 ASN B N 1
ATOM 10608 C CA . ASN B 1 635 ? 7.867 38.344 19.422 1 94.31 635 ASN B CA 1
ATOM 10609 C C . ASN B 1 635 ? 8.211 39.438 18.422 1 94.31 635 ASN B C 1
ATOM 10611 O O . ASN B 1 635 ? 7.773 39.406 17.281 1 94.31 635 ASN B O 1
ATOM 10615 N N . ARG B 1 636 ? 8.984 40.406 18.875 1 93.31 636 ARG B N 1
ATOM 10616 C CA . ARG B 1 636 ? 9.359 41.5 18.016 1 93.31 636 ARG B CA 1
ATOM 10617 C C . ARG B 1 636 ? 10.156 41.031 16.812 1 93.31 636 ARG B C 1
ATOM 10619 O O . ARG B 1 636 ? 9.875 41.438 15.68 1 93.31 636 ARG B O 1
ATOM 10626 N N . LEU B 1 637 ? 11.102 40.25 17.047 1 95.12 637 LEU B N 1
ATOM 10627 C CA . LEU B 1 637 ? 12.008 39.812 15.992 1 95.12 637 LEU B CA 1
ATOM 10628 C C . LEU B 1 637 ? 11.273 38.906 14.984 1 95.12 637 LEU B C 1
ATOM 10630 O O . LEU B 1 637 ? 11.414 39.094 13.773 1 95.12 637 LEU B O 1
ATOM 10634 N N . ILE B 1 638 ? 10.516 37.906 15.438 1 95.56 638 ILE B N 1
ATOM 10635 C CA . ILE B 1 638 ? 9.82 36.969 14.562 1 95.56 638 ILE B CA 1
ATOM 10636 C C . ILE B 1 638 ? 8.703 37.688 13.82 1 95.56 638 ILE B C 1
ATOM 10638 O O . ILE B 1 638 ? 8.484 37.469 12.625 1 95.56 638 ILE B O 1
ATOM 10642 N N . ASP B 1 639 ? 8.023 38.562 14.539 1 91.25 639 ASP B N 1
ATOM 10643 C CA . ASP B 1 639 ? 6.965 39.344 13.891 1 91.25 639 ASP B CA 1
ATOM 10644 C C . ASP B 1 639 ? 7.535 40.25 12.797 1 91.25 639 ASP B C 1
ATOM 10646 O O . ASP B 1 639 ? 6.891 40.469 11.766 1 91.25 639 ASP B O 1
ATOM 10650 N N . ALA B 1 640 ? 8.672 40.812 13.023 1 92.81 640 ALA B N 1
ATOM 10651 C CA . ALA B 1 640 ? 9.336 41.625 12.008 1 92.81 640 ALA B CA 1
ATOM 10652 C C . ALA B 1 640 ? 9.672 40.812 10.773 1 92.81 640 ALA B C 1
ATOM 10654 O O . ALA B 1 640 ? 9.531 41.281 9.641 1 92.81 640 ALA B O 1
ATOM 10655 N N . GLN B 1 641 ? 10.148 39.625 10.953 1 94.12 641 GLN B N 1
ATOM 10656 C CA . GLN B 1 641 ? 10.469 38.719 9.844 1 94.12 641 GLN B CA 1
ATOM 10657 C C . GLN B 1 641 ? 9.219 38.375 9.039 1 94.12 641 GLN B C 1
ATOM 10659 O O . GLN B 1 641 ? 9.266 38.312 7.809 1 94.12 641 GLN B O 1
ATOM 10664 N N . VAL B 1 642 ? 8.133 38.094 9.773 1 89.38 642 VAL B N 1
ATOM 10665 C CA . VAL B 1 642 ? 6.859 37.781 9.125 1 89.38 642 VAL B CA 1
ATOM 10666 C C . VAL B 1 642 ? 6.379 39 8.336 1 89.38 642 VAL B C 1
ATOM 10668 O O . VAL B 1 642 ? 5.93 38.875 7.195 1 89.38 642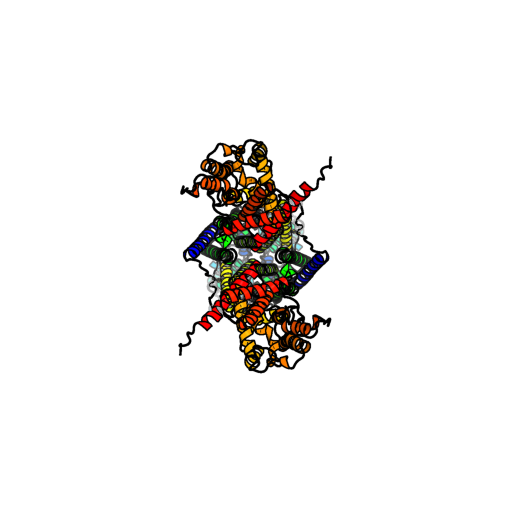 VAL B O 1
ATOM 10671 N N . ALA B 1 643 ? 6.496 40.156 8.961 1 86.75 643 ALA B N 1
ATOM 10672 C CA . ALA B 1 643 ? 6.035 41.406 8.344 1 86.75 643 ALA B CA 1
ATOM 10673 C C . ALA B 1 643 ? 6.848 41.719 7.094 1 86.75 643 ALA B C 1
ATOM 10675 O O . ALA B 1 643 ? 6.316 42.281 6.133 1 86.75 643 ALA B O 1
ATOM 10676 N N . GLU B 1 644 ? 8.125 41.406 7.102 1 91.62 644 GLU B N 1
ATOM 10677 C CA . GLU B 1 644 ? 9.008 41.656 5.969 1 91.62 644 GLU B CA 1
ATOM 10678 C C . GLU B 1 644 ? 8.766 40.688 4.832 1 91.62 644 GLU B C 1
ATOM 10680 O O . GLU B 1 644 ? 9.234 40.875 3.711 1 91.62 644 GLU B O 1
ATOM 10685 N N . GLY B 1 645 ? 8.078 39.594 5.117 1 89.75 645 GLY B N 1
ATOM 10686 C CA . GLY B 1 645 ? 7.695 38.656 4.082 1 89.75 645 GLY B CA 1
ATOM 10687 C C . GLY B 1 645 ? 8.734 37.594 3.836 1 89.75 645 GLY B C 1
ATOM 10688 O O . GLY B 1 645 ? 8.75 36.938 2.777 1 89.75 645 GLY B O 1
ATOM 10689 N N . TYR B 1 646 ? 9.602 37.375 4.777 1 92.31 646 TYR B N 1
ATOM 10690 C CA . TYR B 1 646 ? 10.688 36.406 4.586 1 92.31 646 TYR B CA 1
ATOM 10691 C C . TYR B 1 646 ? 10.148 35 4.477 1 92.31 646 TYR B C 1
ATOM 10693 O O . TYR B 1 646 ? 10.797 34.125 3.906 1 92.31 646 TYR B O 1
ATOM 10701 N N . PHE B 1 647 ? 8.898 34.719 5.004 1 92.12 647 PHE B N 1
ATOM 10702 C CA . PHE B 1 647 ? 8.375 33.375 5.074 1 92.12 647 PHE B CA 1
ATOM 10703 C C . PHE B 1 647 ? 7.246 33.156 4.074 1 92.12 647 PHE B C 1
ATOM 10705 O O . PHE B 1 647 ? 6.516 32.188 4.141 1 92.12 647 PHE B O 1
ATOM 10712 N N . LYS B 1 648 ? 7.094 34 3.121 1 82.94 648 LYS B N 1
ATOM 10713 C CA . LYS B 1 648 ? 5.988 33.969 2.17 1 82.94 648 LYS B CA 1
ATOM 10714 C C . LYS B 1 648 ? 6.039 32.719 1.297 1 82.94 648 LYS B C 1
ATOM 10716 O O . LYS B 1 648 ? 5 32.219 0.884 1 82.94 648 LYS B O 1
ATOM 10721 N N . GLU B 1 649 ? 7.219 32.281 1.074 1 82.94 649 GLU B N 1
ATOM 10722 C CA . GLU B 1 649 ? 7.375 31.156 0.168 1 82.94 649 GLU B CA 1
ATOM 10723 C C . GLU B 1 649 ? 7.512 29.844 0.94 1 82.94 649 GLU B C 1
ATOM 10725 O O . GLU B 1 649 ? 7.75 28.797 0.348 1 82.94 649 GLU B O 1
ATOM 10730 N N . CYS B 1 650 ? 7.367 29.875 2.205 1 86.62 650 CYS B N 1
ATOM 10731 C CA . CYS B 1 650 ? 7.543 28.703 3.047 1 86.62 650 CYS B CA 1
ATOM 10732 C C . CYS B 1 650 ? 6.199 28.094 3.43 1 86.62 650 CYS B C 1
ATOM 10734 O O . CYS B 1 650 ? 5.23 28.812 3.662 1 86.62 650 CYS B O 1
ATOM 10736 N N . PRO B 1 651 ? 6.137 26.766 3.398 1 82.12 651 PRO B N 1
ATOM 10737 C CA . PRO B 1 651 ? 4.934 26.109 3.932 1 82.12 651 PRO B CA 1
ATOM 10738 C C . PRO B 1 651 ? 4.895 26.109 5.457 1 82.12 651 PRO B C 1
ATOM 10740 O O . PRO B 1 651 ? 4.766 25.047 6.07 1 82.12 651 PRO B O 1
ATOM 10743 N N . ILE B 1 652 ? 5.027 27.188 6.098 1 84.5 652 ILE B N 1
ATOM 10744 C CA . ILE B 1 652 ? 4.977 27.344 7.547 1 84.5 652 ILE B CA 1
ATOM 10745 C C . ILE B 1 652 ? 3.697 28.078 7.941 1 84.5 652 ILE B C 1
ATOM 10747 O O . ILE B 1 652 ? 3.295 29.031 7.277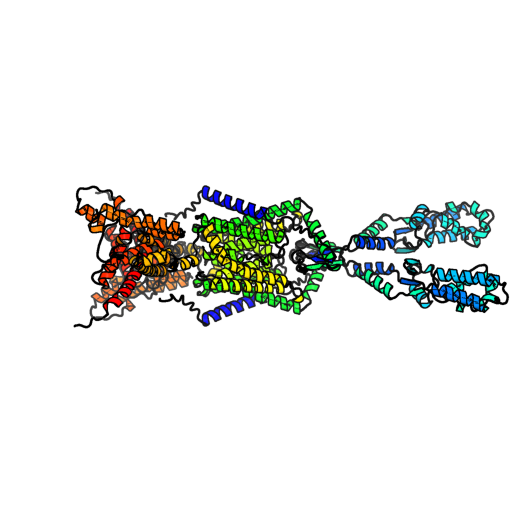 1 84.5 652 ILE B O 1
ATOM 10751 N N . THR B 1 653 ? 3.014 27.562 8.906 1 79.5 653 THR B N 1
ATOM 10752 C CA . THR B 1 653 ? 1.733 28.125 9.328 1 79.5 653 THR B CA 1
ATOM 10753 C C . THR B 1 653 ? 1.924 29.109 10.469 1 79.5 653 THR B C 1
ATOM 10755 O O . THR B 1 653 ? 2.986 29.156 11.094 1 79.5 653 THR B O 1
ATOM 10758 N N . PHE B 1 654 ? 0.972 29.891 10.688 1 76 654 PHE B N 1
ATOM 10759 C CA . PHE B 1 654 ? 0.989 30.797 11.828 1 76 654 PHE B CA 1
ATOM 10760 C C . PHE B 1 654 ? 1.074 30.016 13.141 1 76 654 PHE B C 1
ATOM 10762 O O . PHE B 1 654 ? 1.707 30.469 14.094 1 76 654 PHE B O 1
ATOM 10769 N N . ARG B 1 655 ? 0.457 28.891 13.078 1 77.94 655 ARG B N 1
ATOM 10770 C CA . ARG B 1 655 ? 0.544 28.016 14.25 1 77.94 655 ARG B CA 1
ATOM 10771 C C . ARG B 1 655 ? 1.979 27.547 14.477 1 77.94 655 ARG B C 1
ATOM 10773 O O . ARG B 1 655 ? 2.443 27.5 15.617 1 77.94 655 ARG B O 1
ATOM 10780 N N . ASP B 1 656 ? 2.553 27.25 13.398 1 87.56 656 ASP B N 1
ATOM 10781 C CA . ASP B 1 656 ? 3.949 26.844 13.484 1 87.56 656 ASP B CA 1
ATOM 10782 C C . ASP B 1 656 ? 4.816 27.953 14.07 1 87.56 656 ASP B C 1
ATOM 10784 O O . ASP B 1 656 ? 5.699 27.688 14.891 1 87.56 656 ASP B O 1
ATOM 10788 N N . ILE B 1 657 ? 4.5 29.125 13.648 1 89.81 657 ILE B N 1
ATOM 10789 C CA . ILE B 1 657 ? 5.27 30.281 14.102 1 89.81 657 ILE B CA 1
ATOM 10790 C C . ILE B 1 657 ? 5.004 30.531 15.586 1 89.81 657 ILE B C 1
ATOM 10792 O O . ILE B 1 657 ? 5.926 30.828 16.344 1 89.81 657 ILE B O 1
ATOM 10796 N N . ALA B 1 658 ? 3.771 30.359 15.969 1 86 658 ALA B N 1
ATOM 10797 C CA . ALA B 1 658 ? 3.424 30.5 17.375 1 86 658 ALA B CA 1
ATOM 10798 C C . ALA B 1 658 ? 4.148 29.469 18.234 1 86 658 ALA B C 1
ATOM 10800 O O . ALA B 1 658 ? 4.633 29.781 19.328 1 86 658 ALA B O 1
ATOM 10801 N N . TYR B 1 659 ? 4.191 28.312 17.766 1 91.56 659 TYR B N 1
ATOM 10802 C CA . TYR B 1 659 ? 4.91 27.25 18.469 1 91.56 659 TYR B CA 1
ATOM 10803 C C . TYR B 1 659 ? 6.402 27.562 18.547 1 91.56 659 TYR B C 1
ATOM 10805 O O . TYR B 1 659 ? 7.047 27.312 19.562 1 91.56 659 TYR B O 1
ATOM 10813 N N . ALA B 1 660 ? 6.914 28.016 17.438 1 94.81 660 ALA B N 1
ATOM 10814 C CA . ALA B 1 660 ? 8.328 28.375 17.406 1 94.81 660 ALA B CA 1
ATOM 10815 C C . ALA B 1 660 ? 8.648 29.422 18.469 1 94.81 660 ALA B C 1
ATOM 10817 O O . ALA B 1 660 ? 9.656 29.328 19.172 1 94.81 660 ALA B O 1
ATOM 10818 N N . LYS B 1 661 ? 7.754 30.422 18.547 1 94.75 661 LYS B N 1
ATOM 10819 C CA . LYS B 1 661 ? 7.934 31.469 19.547 1 94.75 661 LYS B CA 1
ATOM 10820 C C . LYS B 1 661 ? 7.914 30.906 20.953 1 94.75 661 LYS B C 1
ATOM 10822 O O . LYS B 1 661 ? 8.766 31.25 21.781 1 94.75 661 LYS B O 1
ATOM 10827 N N . THR B 1 662 ? 6.957 30.047 21.172 1 92.56 662 THR B N 1
ATOM 10828 C CA . THR B 1 662 ? 6.809 29.453 22.484 1 92.56 662 THR B CA 1
ATOM 10829 C C . THR B 1 662 ? 8.047 28.656 22.859 1 92.56 662 THR B C 1
ATOM 10831 O O . THR B 1 662 ? 8.539 28.75 23.984 1 92.56 662 THR B O 1
ATOM 10834 N N . VAL B 1 663 ? 8.547 27.906 21.969 1 94.94 663 VAL B N 1
ATOM 10835 C CA . VAL B 1 663 ? 9.719 27.062 22.203 1 94.94 663 VAL B CA 1
ATOM 10836 C C . VAL B 1 663 ? 10.938 27.953 22.469 1 94.94 663 VAL B C 1
ATOM 10838 O O . VAL B 1 663 ? 11.727 27.672 23.375 1 94.94 663 VAL B O 1
ATOM 10841 N N . LEU B 1 664 ? 11.094 28.984 21.703 1 96.62 664 LEU B N 1
ATOM 10842 C CA . LEU B 1 664 ? 12.234 29.875 21.859 1 96.62 664 LEU B CA 1
ATOM 10843 C C . LEU B 1 664 ? 12.203 30.578 23.203 1 96.62 664 LEU B C 1
ATOM 10845 O O . LEU B 1 664 ? 13.234 30.703 23.875 1 96.62 664 LEU B O 1
ATOM 10849 N N . ILE B 1 665 ? 11.016 31 23.562 1 93.12 665 ILE B N 1
ATOM 10850 C CA . ILE B 1 665 ? 10.859 31.703 24.844 1 93.12 665 ILE B CA 1
ATOM 10851 C C . ILE B 1 665 ? 11.203 30.766 25.984 1 93.12 665 ILE B C 1
ATOM 10853 O O . ILE B 1 665 ? 11.961 31.125 26.891 1 93.12 665 ILE B O 1
ATOM 10857 N N . GLU B 1 666 ? 10.703 29.594 25.953 1 91.75 666 GLU B N 1
ATOM 10858 C CA . GLU B 1 666 ? 10.922 28.609 27.016 1 91.75 666 GLU B CA 1
ATOM 10859 C C . GLU B 1 666 ? 12.383 28.203 27.094 1 91.75 666 GLU B C 1
ATOM 10861 O O . GLU B 1 666 ? 12.945 28.094 28.188 1 91.75 666 GLU B O 1
ATOM 10866 N N . LYS B 1 667 ? 13.008 27.984 26 1 92 667 LYS B N 1
ATOM 10867 C CA . LYS B 1 667 ? 14.391 27.516 25.984 1 92 667 LYS B CA 1
ATOM 10868 C C . LYS B 1 667 ? 15.359 28.625 26.391 1 92 667 LYS B C 1
ATOM 10870 O O . LYS B 1 667 ? 16.344 28.359 27.078 1 92 667 LYS B O 1
ATOM 10875 N N . LEU B 1 668 ? 15.086 29.797 25.938 1 90.5 668 LEU B N 1
ATOM 10876 C CA . LEU B 1 668 ? 15.945 30.922 26.312 1 90.5 668 LEU B CA 1
ATOM 10877 C C . LEU B 1 668 ? 15.852 31.203 27.812 1 90.5 668 LEU B C 1
ATOM 10879 O O . LEU B 1 668 ? 16.844 31.547 28.453 1 90.5 668 LEU B O 1
ATOM 10883 N N . LYS B 1 669 ? 14.633 31.062 28.297 1 86.56 669 LYS B N 1
ATOM 10884 C CA . LYS B 1 669 ? 14.461 31.203 29.75 1 86.56 669 LYS B CA 1
ATOM 10885 C C . LYS B 1 669 ? 15.312 30.203 30.516 1 86.56 669 LYS B C 1
ATOM 10887 O O . LYS B 1 669 ? 15.938 30.547 31.516 1 86.56 669 LYS B O 1
ATOM 10892 N N . THR B 1 670 ? 15.375 29.047 30.047 1 82.38 670 THR B N 1
ATOM 10893 C CA . THR B 1 670 ? 16.109 27.969 30.703 1 82.38 670 THR B CA 1
ATOM 10894 C C . THR B 1 670 ? 17.609 28.188 30.578 1 82.38 670 THR B C 1
ATOM 10896 O O . THR B 1 670 ? 18.359 27.938 31.516 1 82.38 670 THR B O 1
ATOM 10899 N N . ILE B 1 671 ? 18.047 28.594 29.438 1 78.44 671 ILE B N 1
ATOM 10900 C CA . ILE B 1 671 ? 19.469 28.797 29.172 1 78.44 671 ILE B CA 1
ATOM 10901 C C . ILE B 1 671 ? 20 29.922 30.047 1 78.44 671 ILE B C 1
ATOM 10903 O O . ILE B 1 671 ? 21.078 29.797 30.641 1 78.44 671 ILE B O 1
ATOM 10907 N N . TYR B 1 672 ? 19.203 31.047 30.234 1 73.5 672 TYR B N 1
ATOM 10908 C CA . TYR B 1 672 ? 19.734 32.219 30.891 1 73.5 672 TYR B CA 1
ATOM 10909 C C . TYR B 1 672 ? 19.281 32.312 32.344 1 73.5 672 TYR B C 1
ATOM 10911 O O . TYR B 1 672 ? 19.875 33.031 33.156 1 73.5 672 TYR B O 1
ATOM 10919 N N . HIS B 1 673 ? 18.078 31.766 32.781 1 58.94 673 HIS B N 1
ATOM 10920 C CA . HIS B 1 673 ? 17.75 31.719 34.188 1 58.94 673 HIS B CA 1
ATOM 10921 C C . HIS B 1 673 ? 18.797 30.953 34.969 1 58.94 673 HIS B C 1
ATOM 10923 O O . HIS B 1 673 ? 19.109 31.312 36.125 1 58.94 673 HIS B O 1
ATOM 10929 N N . THR B 1 674 ? 19.219 29.953 34.5 1 51.12 674 THR B N 1
ATOM 10930 C CA . THR B 1 674 ? 20.234 29.188 35.188 1 51.12 674 THR B CA 1
ATOM 10931 C C . THR B 1 674 ? 21.531 29.984 35.312 1 51.12 674 THR B C 1
ATOM 10933 O O . THR B 1 674 ? 22.328 29.766 36.25 1 51.12 674 THR B O 1
ATOM 10936 N N . ARG B 1 675 ? 21.688 30.969 34.469 1 47.34 675 ARG B N 1
ATOM 10937 C CA . ARG B 1 675 ? 22.922 31.734 34.562 1 47.34 675 ARG B CA 1
ATOM 10938 C C . ARG B 1 675 ? 22.875 32.781 35.688 1 47.34 675 ARG B C 1
ATOM 10940 O O . ARG B 1 675 ? 23.891 33.062 36.312 1 47.34 675 ARG B O 1
ATOM 10947 N N . LEU B 1 676 ? 21.719 33.406 35.969 1 43.06 676 LEU B N 1
ATOM 10948 C CA . LEU B 1 676 ? 21.641 34.5 36.906 1 43.06 676 LEU B CA 1
ATOM 10949 C C . LEU B 1 676 ? 21.688 34 38.344 1 43.06 676 LEU B C 1
ATOM 10951 O O . LEU B 1 676 ? 22.094 34.719 39.25 1 43.06 676 LEU B O 1
ATOM 10955 N N . SER B 1 677 ? 21.25 32.844 38.594 1 41.91 677 SER B N 1
ATOM 10956 C CA . SER B 1 677 ? 21 32.562 40 1 41.91 677 SER B CA 1
ATOM 10957 C C . SER B 1 677 ? 22.312 32.312 40.75 1 41.91 677 SER B C 1
ATOM 10959 O O . SER B 1 677 ? 22.297 31.859 41.906 1 41.91 677 SER B O 1
ATOM 10961 N N . TYR B 1 678 ? 23.406 32.469 40.125 1 35.78 678 TYR B N 1
ATOM 10962 C CA . TYR B 1 678 ? 24.453 32.25 41.094 1 35.78 678 TYR B CA 1
ATOM 10963 C C . TYR B 1 678 ? 24.609 33.438 42.031 1 35.78 678 TYR B C 1
ATOM 10965 O O . TYR B 1 678 ? 24.844 34.562 41.594 1 35.78 678 TYR B O 1
ATOM 10973 N N . PRO B 1 679 ? 24 33.406 43.156 1 38.53 679 PRO B N 1
ATOM 10974 C CA . PRO B 1 679 ? 24.125 34.5 44.125 1 38.53 679 PRO B CA 1
ATOM 10975 C C . PRO B 1 679 ? 25.578 34.906 44.375 1 38.53 679 PRO B C 1
ATOM 10977 O O . PRO B 1 679 ? 26.469 34.062 44.438 1 38.53 679 PRO B O 1
ATOM 10980 N N . GLU B 1 680 ? 25.938 35.938 43.781 1 35.97 680 GLU B N 1
ATOM 10981 C CA . GLU B 1 680 ? 27.25 36.438 44.156 1 35.97 680 GLU B CA 1
ATOM 10982 C C . GLU B 1 680 ? 27.281 36.844 45.594 1 35.97 680 GLU B C 1
ATOM 10984 O O . GLU B 1 680 ? 26.281 37.344 46.125 1 35.97 680 GLU B O 1
ATOM 10989 N N . LEU B 1 681 ? 28.109 36.25 46.375 1 41.12 681 LEU B N 1
ATOM 10990 C CA . LEU B 1 681 ? 28.359 36.531 47.781 1 41.12 681 LEU B CA 1
ATOM 10991 C C . LEU B 1 681 ? 28.531 38.031 47.969 1 41.12 681 LEU B C 1
ATOM 10993 O O . LEU B 1 681 ? 29.266 38.688 47.25 1 41.12 681 LEU B O 1
ATOM 10997 N N . LYS B 1 682 ? 27.359 38.75 48.344 1 45.22 682 LYS B N 1
ATOM 10998 C CA . LYS B 1 682 ? 27.531 40.125 48.844 1 45.22 682 LYS B CA 1
ATOM 10999 C C . LYS B 1 682 ? 28.844 40.25 49.625 1 45.22 682 LYS B C 1
ATOM 11001 O O . LYS B 1 682 ? 29.062 39.5 50.594 1 45.22 682 LYS B O 1
ATOM 11006 N N . LYS B 1 683 ? 29.859 40.812 48.938 1 37.38 683 LYS B N 1
ATOM 11007 C CA . LYS B 1 683 ? 30.969 41.281 49.781 1 37.38 683 LYS B CA 1
ATOM 11008 C C . LYS B 1 683 ? 30.578 42.531 50.562 1 37.38 683 LYS B C 1
ATOM 11010 O O . LYS B 1 683 ? 29.938 43.438 50.031 1 37.38 683 LYS B O 1
#